Protein AF-A0A9N9XHF9-F1 (afdb_monomer_lite)

Structure (mmCIF, N/CA/C/O backbone):
data_AF-A0A9N9XHF9-F1
#
_entry.id   AF-A0A9N9XHF9-F1
#
loop_
_atom_site.group_PDB
_atom_site.id
_atom_site.type_symbol
_atom_site.label_atom_id
_atom_site.label_alt_id
_atom_site.label_comp_id
_atom_site.label_asym_id
_atom_site.label_entity_id
_atom_site.label_seq_id
_atom_site.pdbx_PDB_ins_code
_atom_site.Cartn_x
_atom_site.Cartn_y
_atom_site.Cartn_z
_atom_site.occupancy
_atom_site.B_iso_or_equiv
_atom_site.auth_seq_id
_atom_site.auth_comp_id
_atom_site.auth_asym_id
_atom_site.auth_atom_id
_atom_site.pdbx_PDB_model_num
ATOM 1 N N . MET A 1 1 ? 78.404 0.117 -109.492 1.00 43.78 1 MET A N 1
ATOM 2 C CA . MET A 1 1 ? 78.629 0.233 -108.038 1.00 43.78 1 MET A CA 1
ATOM 3 C C . MET A 1 1 ? 77.411 0.936 -107.461 1.00 43.78 1 MET A C 1
ATOM 5 O O . MET A 1 1 ? 77.217 2.107 -107.734 1.00 43.78 1 MET A O 1
ATOM 9 N N . GLU A 1 2 ? 76.392 0.154 -107.115 1.00 48.09 2 GLU A N 1
ATOM 10 C CA . GLU A 1 2 ? 76.002 -0.177 -105.726 1.00 48.09 2 GLU A CA 1
ATOM 11 C C . GLU A 1 2 ? 74.919 0.773 -105.173 1.00 48.09 2 GLU A C 1
ATOM 13 O O . GLU A 1 2 ? 75.125 1.473 -104.193 1.00 48.09 2 GLU A O 1
ATOM 18 N N . PHE A 1 3 ? 73.738 0.773 -105.804 1.00 45.59 3 PHE A N 1
ATOM 19 C CA . PHE A 1 3 ? 72.497 1.241 -105.161 1.00 45.59 3 PHE A CA 1
ATOM 20 C C . PHE A 1 3 ? 71.687 0.054 -104.596 1.00 45.59 3 PHE A C 1
ATOM 22 O O . PHE A 1 3 ? 71.111 0.166 -103.519 1.00 45.59 3 PHE A O 1
ATOM 29 N N . ASP A 1 4 ? 71.778 -1.128 -105.222 1.00 48.16 4 ASP A N 1
ATOM 30 C CA . ASP A 1 4 ? 71.166 -2.379 -104.727 1.00 48.16 4 ASP A CA 1
ATOM 31 C C . ASP A 1 4 ? 71.851 -2.963 -103.473 1.00 48.16 4 ASP A C 1
ATOM 33 O O . ASP A 1 4 ? 71.257 -3.751 -102.742 1.00 48.16 4 ASP A O 1
ATOM 37 N N . SER A 1 5 ? 73.087 -2.548 -103.170 1.00 50.94 5 SER A N 1
ATOM 38 C CA . SER A 1 5 ? 73.822 -2.974 -101.961 1.00 50.94 5 SER A CA 1
ATOM 39 C C . SER A 1 5 ? 73.367 -2.228 -100.691 1.00 50.94 5 SER A C 1
ATOM 41 O O . SER A 1 5 ? 73.620 -2.675 -99.572 1.00 50.94 5 SER A O 1
ATOM 43 N N . LEU A 1 6 ? 72.669 -1.092 -100.845 1.00 50.62 6 LEU A N 1
ATOM 44 C CA . LEU A 1 6 ? 72.161 -0.286 -99.727 1.00 50.62 6 LEU A CA 1
ATOM 45 C C . LEU A 1 6 ? 70.747 -0.690 -99.287 1.00 50.62 6 LEU A C 1
ATOM 47 O O . LEU A 1 6 ? 70.440 -0.559 -98.105 1.00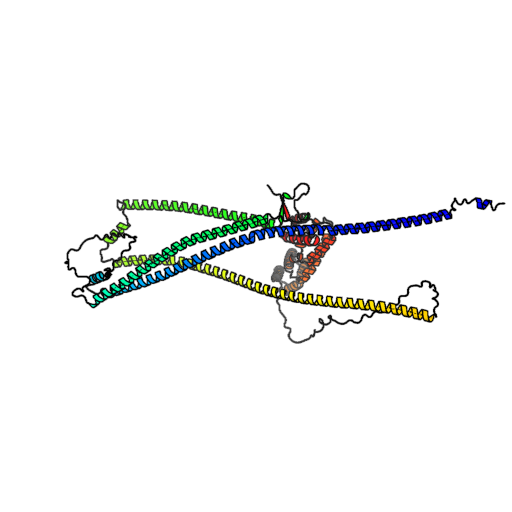 50.62 6 LEU A O 1
ATOM 51 N N . LEU A 1 7 ? 69.915 -1.233 -100.187 1.00 48.94 7 LEU A N 1
ATOM 52 C CA . LEU A 1 7 ? 68.581 -1.736 -99.829 1.00 48.94 7 LEU A CA 1
ATOM 53 C C . LEU A 1 7 ? 68.607 -3.123 -99.164 1.00 48.94 7 LEU A C 1
ATOM 55 O O . LEU A 1 7 ? 67.733 -3.417 -98.362 1.00 48.94 7 LEU A O 1
ATOM 59 N N . ASN A 1 8 ? 69.636 -3.942 -99.406 1.00 47.81 8 ASN A N 1
ATOM 60 C CA . ASN A 1 8 ? 69.769 -5.280 -98.806 1.00 47.81 8 ASN A CA 1
ATOM 61 C C . ASN A 1 8 ? 70.355 -5.297 -97.375 1.00 47.81 8 ASN A C 1
ATOM 63 O O . ASN A 1 8 ? 70.595 -6.374 -96.830 1.00 47.81 8 ASN A O 1
ATOM 67 N N . LYS A 1 9 ? 70.626 -4.135 -96.759 1.00 49.34 9 LYS A N 1
ATOM 68 C CA . LYS A 1 9 ? 71.178 -4.046 -95.388 1.00 49.34 9 LYS A CA 1
ATOM 69 C C . LYS A 1 9 ? 70.141 -3.840 -94.288 1.00 49.34 9 LYS A C 1
ATOM 71 O O . LYS A 1 9 ? 70.486 -3.996 -93.120 1.00 49.34 9 LYS A O 1
ATOM 76 N N . TYR A 1 10 ? 68.902 -3.528 -94.641 1.00 52.59 10 TYR A N 1
ATOM 77 C CA . TYR A 1 10 ? 67.810 -3.429 -93.683 1.00 52.59 10 TYR A CA 1
ATOM 78 C C . TYR A 1 10 ? 66.851 -4.575 -93.971 1.00 52.59 10 TYR A C 1
ATOM 80 O O . TYR A 1 10 ? 66.003 -4.487 -94.850 1.00 52.59 10 TYR A O 1
ATOM 88 N N . SER A 1 11 ? 67.057 -5.694 -93.274 1.00 50.72 11 SER A N 1
ATOM 89 C CA . SER A 1 11 ? 66.000 -6.692 -93.135 1.00 50.72 11 SER A CA 1
ATOM 90 C C . SER A 1 11 ? 64.806 -5.990 -92.488 1.00 50.72 11 SER A C 1
ATOM 92 O O . SER A 1 11 ? 64.994 -5.348 -91.455 1.00 50.72 11 SER A O 1
ATOM 94 N N . ASP A 1 12 ? 63.602 -6.138 -93.043 1.00 55.03 12 ASP A N 1
ATOM 95 C CA . ASP A 1 12 ? 62.345 -5.678 -92.422 1.00 55.03 12 ASP A CA 1
ATOM 96 C C . ASP A 1 12 ? 62.124 -6.277 -91.009 1.00 55.03 12 ASP A C 1
ATOM 98 O O . ASP A 1 12 ? 61.208 -5.882 -90.291 1.00 55.03 12 ASP A O 1
ATOM 102 N N . GLU A 1 13 ? 62.969 -7.225 -90.587 1.00 58.16 13 GLU A N 1
ATOM 103 C CA . GLU A 1 13 ? 62.978 -7.830 -89.253 1.00 58.16 13 GLU A CA 1
ATOM 104 C C . GLU A 1 13 ? 63.908 -7.134 -88.241 1.00 58.16 13 GLU A C 1
ATOM 106 O O . GLU A 1 13 ? 63.852 -7.458 -87.054 1.00 58.16 13 GLU A O 1
ATOM 111 N N . VAL A 1 14 ? 64.780 -6.209 -88.667 1.00 63.62 14 VAL A N 1
ATOM 112 C CA . VAL A 1 14 ? 65.739 -5.540 -87.771 1.00 63.62 14 VAL A CA 1
ATOM 113 C C . VAL A 1 14 ? 65.428 -4.057 -87.672 1.00 63.62 14 VAL A C 1
ATOM 115 O O . VAL A 1 14 ? 65.776 -3.247 -88.529 1.00 63.62 14 VAL A O 1
ATOM 118 N N . ASP A 1 15 ? 64.798 -3.727 -86.554 1.00 65.19 15 ASP A N 1
ATOM 119 C CA . ASP A 1 15 ? 64.402 -2.383 -86.168 1.00 65.19 15 ASP A CA 1
ATOM 120 C C . ASP A 1 15 ? 65.548 -1.383 -86.276 1.00 65.19 15 ASP A C 1
ATOM 122 O O . ASP A 1 15 ? 66.627 -1.574 -85.702 1.00 65.19 15 ASP A O 1
ATOM 126 N N . THR A 1 16 ? 65.289 -0.248 -86.921 1.00 77.56 16 THR A N 1
ATOM 127 C CA . THR A 1 16 ? 66.207 0.884 -86.800 1.00 77.56 16 THR A CA 1
ATOM 128 C C . THR A 1 16 ? 66.248 1.365 -85.336 1.00 77.56 16 THR A C 1
ATOM 130 O O . THR A 1 16 ? 65.247 1.257 -84.615 1.00 77.56 16 THR A O 1
ATOM 133 N N . PRO A 1 17 ? 67.369 1.940 -84.853 1.00 77.31 17 PRO A N 1
ATOM 134 C CA . PRO A 1 17 ? 67.481 2.421 -83.470 1.00 77.31 17 PRO A CA 1
ATOM 135 C C . PRO A 1 17 ? 66.333 3.359 -83.053 1.00 77.31 17 PRO A C 1
ATOM 137 O O . PRO A 1 17 ? 65.835 3.285 -81.931 1.00 77.31 17 PRO A O 1
ATOM 140 N N . MET A 1 18 ? 65.852 4.179 -83.994 1.00 76.62 18 MET A N 1
ATOM 141 C CA . MET A 1 18 ? 64.718 5.089 -83.813 1.00 76.62 18 MET A CA 1
ATOM 142 C C . MET A 1 18 ? 63.374 4.353 -83.680 1.00 76.62 18 MET A C 1
ATOM 144 O O . MET A 1 18 ? 62.538 4.726 -82.858 1.00 76.62 18 MET A O 1
ATOM 148 N N . GLU A 1 19 ? 63.141 3.291 -84.453 1.00 81.00 19 GLU A N 1
ATOM 149 C CA . GLU A 1 19 ? 61.917 2.480 -84.366 1.00 81.00 19 GLU A CA 1
ATOM 150 C C . GLU A 1 19 ? 61.872 1.615 -83.103 1.00 81.00 19 GLU A C 1
ATOM 152 O O . GLU A 1 19 ? 60.787 1.361 -82.568 1.00 81.00 19 GLU A O 1
ATOM 157 N N . SER A 1 20 ? 63.033 1.180 -82.608 1.00 79.56 20 SER A N 1
ATOM 158 C CA . SER A 1 20 ? 63.163 0.525 -81.304 1.00 79.56 20 SER A CA 1
ATOM 159 C C . SER A 1 20 ? 62.827 1.499 -80.168 1.00 79.56 20 SER A C 1
ATOM 161 O O . SER A 1 20 ? 61.985 1.196 -79.319 1.00 79.56 20 SER A O 1
ATOM 163 N N . GLU A 1 21 ? 63.355 2.730 -80.212 1.00 82.38 21 GLU A N 1
ATOM 164 C CA . GLU A 1 21 ? 63.028 3.776 -79.234 1.00 82.38 21 GLU A CA 1
ATOM 165 C C . GLU A 1 21 ? 61.538 4.167 -79.277 1.00 82.38 21 GLU A C 1
ATOM 167 O O . GLU A 1 21 ? 60.888 4.321 -78.238 1.00 82.38 21 GLU A O 1
ATOM 172 N N . LEU A 1 22 ? 60.948 4.280 -80.473 1.00 83.69 22 LEU A N 1
ATOM 173 C CA . LEU A 1 22 ? 59.529 4.600 -80.641 1.00 83.69 22 LEU A CA 1
ATOM 174 C C . LEU A 1 22 ? 58.624 3.482 -80.097 1.00 83.69 22 LEU A C 1
ATOM 176 O O . LEU A 1 22 ? 57.597 3.765 -79.470 1.00 83.69 22 LEU A O 1
ATOM 180 N N . ARG A 1 23 ? 58.996 2.212 -80.305 1.00 84.69 23 ARG A N 1
ATOM 181 C CA . ARG A 1 23 ? 58.296 1.063 -79.713 1.00 84.69 23 ARG A CA 1
ATOM 182 C C . ARG A 1 23 ? 58.431 1.028 -78.205 1.00 84.69 23 ARG A C 1
ATOM 184 O O . ARG A 1 23 ? 57.412 0.848 -77.543 1.00 84.69 23 ARG A O 1
ATOM 191 N N . ALA A 1 24 ? 59.625 1.265 -77.671 1.00 85.50 24 ALA A N 1
ATOM 192 C CA . ALA A 1 24 ? 59.840 1.366 -76.234 1.00 85.50 24 ALA A CA 1
ATOM 193 C C . ALA A 1 24 ? 58.948 2.463 -75.632 1.00 85.50 24 ALA A C 1
ATOM 195 O O . ALA A 1 24 ? 58.196 2.194 -74.702 1.00 85.50 24 ALA A O 1
ATOM 196 N N . LYS A 1 25 ? 58.896 3.661 -76.235 1.00 85.81 25 LYS A N 1
ATOM 197 C CA . LYS A 1 25 ? 57.997 4.750 -75.799 1.00 85.81 25 LYS A CA 1
ATOM 198 C C . LYS A 1 25 ? 56.514 4.368 -75.866 1.00 85.81 25 LYS A C 1
ATOM 200 O O . LYS A 1 25 ? 55.758 4.684 -74.945 1.00 85.81 25 LYS A O 1
ATOM 205 N N . ARG A 1 26 ? 56.072 3.685 -76.930 1.00 89.12 26 ARG A N 1
ATOM 206 C CA . ARG A 1 26 ? 54.687 3.187 -77.050 1.00 89.12 26 ARG A CA 1
ATOM 207 C C . ARG A 1 26 ? 54.373 2.144 -75.979 1.00 89.12 26 ARG A C 1
ATOM 209 O O . ARG A 1 26 ? 53.306 2.229 -75.373 1.00 89.12 26 ARG A O 1
ATOM 216 N N . LEU A 1 27 ? 55.288 1.210 -75.730 1.00 91.75 27 LEU A N 1
ATOM 217 C CA . LEU A 1 27 ? 55.151 0.181 -74.704 1.00 91.75 27 LEU A CA 1
ATOM 218 C C . LEU A 1 27 ? 55.076 0.812 -73.313 1.00 91.75 27 LEU A C 1
ATOM 220 O O . LEU A 1 27 ? 54.117 0.552 -72.597 1.00 91.75 27 LEU A O 1
ATOM 224 N N . THR A 1 28 ? 55.993 1.720 -72.970 1.00 89.38 28 THR A N 1
ATOM 225 C CA . THR A 1 28 ? 55.978 2.446 -71.691 1.00 89.38 28 THR A CA 1
ATOM 226 C C . THR A 1 28 ? 54.674 3.214 -71.498 1.00 89.38 28 THR A C 1
ATOM 228 O O . THR A 1 28 ? 54.083 3.163 -70.424 1.00 89.38 28 THR A O 1
ATOM 231 N N . ARG A 1 29 ? 54.156 3.870 -72.546 1.00 91.44 29 ARG A N 1
ATOM 232 C CA . ARG A 1 29 ? 52.864 4.567 -72.482 1.00 91.44 29 ARG A CA 1
ATOM 233 C C . ARG A 1 29 ? 51.694 3.601 -72.266 1.00 91.44 29 ARG A C 1
ATOM 235 O O . ARG A 1 29 ? 50.789 3.912 -71.498 1.00 91.44 29 ARG A O 1
ATOM 242 N N . LYS A 1 30 ? 51.690 2.441 -72.931 1.00 92.38 30 LYS A N 1
ATOM 243 C CA . LYS A 1 30 ? 50.651 1.413 -72.753 1.00 92.38 30 LYS A CA 1
ATOM 244 C C . LYS A 1 30 ? 50.714 0.766 -71.370 1.00 92.38 30 LYS A C 1
ATOM 246 O O . LYS A 1 30 ? 49.663 0.617 -70.759 1.00 92.38 30 LYS A O 1
ATOM 251 N N . LEU A 1 31 ? 51.910 0.474 -70.861 1.00 93.19 31 LEU A N 1
ATOM 252 C CA . LEU A 1 31 ? 52.122 -0.012 -69.497 1.00 93.19 31 LEU A CA 1
ATOM 253 C C . LEU A 1 31 ? 51.682 1.029 -68.466 1.00 93.19 31 LEU A C 1
ATOM 255 O O . LEU A 1 31 ? 50.983 0.680 -67.528 1.00 93.19 31 LEU A O 1
ATOM 259 N N . PHE A 1 32 ? 51.992 2.312 -68.673 1.00 93.56 32 PHE A N 1
ATOM 260 C CA . PHE A 1 32 ? 51.496 3.387 -67.813 1.00 93.56 32 PHE A CA 1
ATOM 261 C C . PHE A 1 32 ? 49.963 3.438 -67.798 1.00 93.56 32 PHE A C 1
ATOM 263 O O . PHE A 1 32 ? 49.367 3.430 -66.729 1.00 93.56 32 PHE A O 1
ATOM 270 N N . PHE A 1 33 ? 49.305 3.413 -68.964 1.00 92.94 33 PHE A N 1
ATOM 271 C CA . PHE A 1 33 ? 47.839 3.375 -69.021 1.00 92.94 33 PHE A CA 1
ATOM 272 C C . PHE A 1 33 ? 47.251 2.124 -68.365 1.00 92.94 33 PHE A C 1
ATOM 274 O O . PHE A 1 33 ? 46.225 2.222 -67.695 1.00 92.94 33 PHE A O 1
ATOM 281 N N . GLN A 1 34 ? 47.890 0.965 -68.536 1.00 93.94 34 GLN A N 1
ATOM 282 C CA . GLN A 1 34 ? 47.487 -0.271 -67.873 1.00 93.94 34 GLN A CA 1
ATOM 283 C C . GLN A 1 34 ? 47.605 -0.131 -66.352 1.00 93.94 34 GLN A C 1
ATOM 285 O O . GLN A 1 34 ? 46.630 -0.390 -65.655 1.00 93.94 34 GLN A O 1
ATOM 290 N N . SER A 1 35 ? 48.740 0.349 -65.844 1.00 94.25 35 SER A N 1
ATOM 291 C CA . SER A 1 35 ? 48.960 0.584 -64.414 1.00 94.25 35 SER A CA 1
ATOM 292 C C . SER A 1 35 ? 47.970 1.594 -63.836 1.00 94.25 35 SER A C 1
ATOM 294 O O . SER A 1 35 ? 47.401 1.337 -62.783 1.00 94.25 35 SER A O 1
ATOM 296 N N . THR A 1 36 ? 47.688 2.697 -64.536 1.00 94.69 36 THR A N 1
ATOM 297 C CA . THR A 1 36 ? 46.682 3.685 -64.110 1.00 94.69 36 THR A CA 1
ATOM 298 C C . THR A 1 36 ? 45.273 3.098 -64.117 1.00 94.69 36 THR A C 1
ATOM 300 O O . THR A 1 36 ? 44.492 3.362 -63.209 1.00 94.69 36 THR A O 1
ATOM 303 N N . THR A 1 37 ? 44.940 2.261 -65.103 1.00 94.19 37 THR A N 1
ATOM 304 C CA . THR A 1 37 ? 43.637 1.580 -65.152 1.00 94.19 37 THR A CA 1
ATOM 305 C C . THR A 1 37 ? 43.498 0.594 -63.994 1.00 94.19 37 THR A C 1
ATOM 307 O O . THR A 1 37 ? 42.480 0.610 -63.313 1.00 94.19 37 THR A O 1
ATOM 310 N N . ILE A 1 38 ? 44.532 -0.205 -63.715 1.00 95.06 38 ILE A N 1
ATOM 311 C CA . ILE A 1 38 ? 44.559 -1.133 -62.575 1.00 95.06 38 ILE A CA 1
ATOM 312 C C . ILE A 1 38 ? 44.470 -0.364 -61.251 1.00 95.06 38 ILE A C 1
ATOM 314 O O . ILE A 1 38 ? 43.712 -0.760 -60.372 1.00 95.06 38 ILE A O 1
ATOM 318 N N . ALA A 1 39 ? 45.180 0.758 -61.112 1.00 94.88 39 ALA A N 1
ATOM 319 C CA . ALA A 1 39 ? 45.110 1.604 -59.922 1.00 94.88 39 ALA A CA 1
ATOM 320 C C . ALA A 1 39 ? 43.704 2.185 -59.714 1.00 94.88 39 ALA A C 1
ATOM 322 O O . ALA A 1 39 ? 43.189 2.150 -58.600 1.00 94.88 39 ALA A O 1
ATOM 323 N N . ASN A 1 40 ? 43.053 2.649 -60.785 1.00 95.56 40 ASN A N 1
ATOM 324 C CA . ASN A 1 40 ? 41.670 3.121 -60.727 1.00 95.56 40 ASN A CA 1
ATOM 325 C C . ASN A 1 40 ? 40.705 1.987 -60.352 1.00 95.56 40 ASN A C 1
ATOM 327 O O . ASN A 1 40 ? 39.848 2.187 -59.499 1.00 95.56 40 ASN A O 1
ATOM 331 N N . MET A 1 41 ? 40.866 0.791 -60.930 1.00 94.88 41 MET A N 1
ATOM 332 C CA . MET A 1 41 ? 40.057 -0.380 -60.571 1.00 94.88 41 MET A CA 1
ATOM 333 C C . MET A 1 41 ? 40.235 -0.750 -59.093 1.00 94.88 41 MET A C 1
ATOM 335 O O . MET A 1 41 ? 39.246 -0.906 -58.382 1.00 94.88 41 MET A O 1
ATOM 339 N N . ASN A 1 42 ? 41.474 -0.815 -58.602 1.00 95.75 42 ASN A N 1
ATOM 340 C CA . ASN A 1 42 ? 41.754 -1.103 -57.195 1.00 95.75 42 ASN A CA 1
ATOM 341 C C . ASN A 1 42 ? 41.164 -0.035 -56.272 1.00 95.75 42 ASN A C 1
ATOM 343 O O . ASN A 1 42 ? 40.548 -0.383 -55.273 1.00 95.75 42 ASN A O 1
ATOM 347 N N . ARG A 1 43 ? 41.263 1.249 -56.637 1.00 95.25 43 ARG A N 1
ATOM 348 C CA . ARG A 1 43 ? 40.629 2.337 -55.887 1.00 95.25 43 ARG A CA 1
ATOM 349 C C . ARG A 1 43 ? 39.110 2.168 -55.817 1.00 95.25 43 ARG A C 1
ATOM 351 O O . ARG A 1 43 ? 38.552 2.294 -54.738 1.00 95.25 43 ARG A O 1
ATOM 358 N N . THR A 1 44 ? 38.446 1.835 -56.926 1.00 95.12 44 THR A N 1
ATOM 359 C CA . THR A 1 44 ? 36.989 1.602 -56.911 1.00 95.12 44 THR A CA 1
ATOM 360 C C . THR A 1 44 ? 36.590 0.377 -56.084 1.00 95.12 44 THR A C 1
ATOM 362 O O . THR A 1 44 ? 35.536 0.384 -55.455 1.00 95.12 44 THR A O 1
ATOM 365 N N . ILE A 1 45 ? 37.428 -0.666 -56.054 1.00 96.19 45 ILE A N 1
ATOM 366 C CA . ILE A 1 45 ? 37.217 -1.842 -55.199 1.00 96.19 45 ILE A CA 1
ATOM 367 C C . ILE A 1 45 ? 37.378 -1.457 -53.725 1.00 96.19 45 ILE A C 1
ATOM 369 O O . ILE A 1 45 ? 36.562 -1.867 -52.906 1.00 96.19 45 ILE A O 1
ATOM 373 N N . GLU A 1 46 ? 38.385 -0.648 -53.393 1.00 96.25 46 GLU A N 1
ATOM 374 C CA . GLU A 1 46 ? 38.616 -0.157 -52.033 1.00 96.25 46 GLU A CA 1
ATOM 375 C C . GLU A 1 46 ? 37.457 0.728 -51.556 1.00 96.25 46 GLU A C 1
ATOM 377 O O . GLU A 1 46 ? 36.910 0.496 -50.482 1.00 96.25 46 GLU A O 1
ATOM 382 N N . GLU A 1 47 ? 37.011 1.672 -52.392 1.00 95.81 47 GLU A N 1
ATOM 383 C CA . GLU A 1 47 ? 35.843 2.520 -52.123 1.00 95.81 47 GLU A CA 1
ATOM 384 C C . GLU A 1 47 ? 34.579 1.663 -51.907 1.00 95.81 47 GLU A C 1
ATOM 386 O O . GLU A 1 47 ? 33.825 1.886 -50.961 1.00 95.81 47 GLU A O 1
ATOM 391 N N . PHE A 1 48 ? 34.362 0.627 -52.724 1.00 96.25 48 PHE A N 1
ATOM 392 C CA . PHE A 1 48 ? 33.238 -0.297 -52.548 1.00 96.25 48 PHE A CA 1
ATOM 393 C C . PHE A 1 48 ? 33.336 -1.117 -51.252 1.00 96.25 48 PHE A C 1
ATOM 395 O O . PHE A 1 48 ? 32.347 -1.253 -50.528 1.00 96.25 48 PHE A O 1
ATOM 402 N N . ASN A 1 49 ? 34.519 -1.646 -50.932 1.00 96.38 49 ASN A N 1
ATOM 403 C CA . ASN A 1 49 ? 34.759 -2.374 -49.687 1.00 96.38 49 ASN A CA 1
ATOM 404 C C . ASN A 1 49 ? 34.539 -1.470 -48.468 1.00 96.38 49 ASN A C 1
ATOM 406 O O . ASN A 1 49 ? 33.913 -1.902 -47.501 1.00 96.38 49 ASN A O 1
ATOM 410 N N . GLN A 1 50 ? 34.975 -0.210 -48.534 1.00 95.62 50 GLN A N 1
ATOM 411 C CA . GLN A 1 50 ? 34.742 0.777 -47.486 1.00 95.62 50 GLN A CA 1
ATOM 412 C C . GLN A 1 50 ? 33.243 1.022 -47.273 1.00 95.62 50 GLN A C 1
ATOM 414 O O . GLN A 1 50 ? 32.780 0.965 -46.136 1.00 95.62 50 GLN A O 1
ATOM 419 N N . VAL A 1 51 ? 32.463 1.192 -48.347 1.00 95.88 51 VAL A N 1
ATOM 420 C CA . VAL A 1 51 ? 30.998 1.340 -48.257 1.00 95.88 51 VAL A CA 1
ATOM 421 C C . VAL A 1 51 ? 30.344 0.103 -47.629 1.00 95.88 51 VAL A C 1
ATOM 423 O O . VAL A 1 51 ? 29.418 0.229 -46.825 1.00 95.88 51 VAL A O 1
ATOM 426 N N . ILE A 1 52 ? 30.824 -1.106 -47.944 1.00 95.88 52 ILE A N 1
ATOM 427 C CA . ILE A 1 52 ? 30.346 -2.334 -47.293 1.00 95.88 52 ILE A CA 1
ATOM 428 C C . ILE A 1 52 ? 30.674 -2.330 -45.796 1.00 95.88 52 ILE A C 1
ATOM 430 O O . ILE A 1 52 ? 29.808 -2.677 -44.990 1.00 95.88 52 ILE A O 1
ATOM 434 N N . GLU A 1 53 ? 31.893 -1.960 -45.408 1.00 94.06 53 GLU A N 1
ATOM 435 C CA . GLU A 1 53 ? 32.302 -1.915 -44.001 1.00 94.06 53 GLU A CA 1
ATOM 436 C C . GLU A 1 53 ? 31.539 -0.844 -43.212 1.00 94.06 53 GLU A C 1
ATOM 438 O O . GLU A 1 53 ? 31.075 -1.108 -42.102 1.00 94.06 53 GLU A O 1
ATOM 443 N N . GLU A 1 54 ? 31.306 0.329 -43.797 1.00 94.00 54 GLU A N 1
ATOM 444 C CA . GLU A 1 54 ? 30.440 1.366 -43.229 1.00 94.00 54 GLU A CA 1
ATOM 445 C C . GLU A 1 54 ? 28.999 0.862 -43.069 1.00 94.00 54 GLU A C 1
ATOM 447 O O . GLU A 1 54 ? 28.399 1.012 -42.002 1.00 94.00 54 GLU A O 1
ATOM 452 N N . GLY A 1 55 ? 28.465 0.164 -44.076 1.00 93.44 55 GLY A N 1
ATOM 453 C CA . GLY A 1 55 ? 27.148 -0.468 -44.006 1.00 93.44 55 GLY A CA 1
ATOM 454 C C . GLY A 1 55 ? 27.050 -1.540 -42.914 1.00 93.44 55 GLY A C 1
ATOM 455 O O . GLY A 1 55 ? 26.052 -1.606 -42.191 1.00 93.44 55 GLY A O 1
ATOM 456 N N . LYS A 1 56 ? 28.092 -2.363 -42.733 1.00 91.31 56 LYS A N 1
ATOM 457 C CA . LYS A 1 56 ? 28.165 -3.349 -41.640 1.00 91.31 56 LYS A CA 1
ATOM 458 C C . LYS A 1 56 ? 28.212 -2.669 -40.274 1.00 91.31 56 LYS A C 1
ATOM 460 O O . LYS A 1 56 ? 27.460 -3.072 -39.385 1.00 91.31 56 LYS A O 1
ATOM 465 N N . LYS A 1 57 ? 29.034 -1.624 -40.116 1.00 89.88 57 LYS A N 1
ATOM 466 C CA . LYS A 1 57 ? 29.120 -0.823 -38.883 1.00 89.88 57 LYS A CA 1
ATOM 467 C C . LYS A 1 57 ? 27.776 -0.183 -38.539 1.00 89.88 57 LYS A C 1
ATOM 469 O O . LYS A 1 57 ? 27.351 -0.266 -37.392 1.00 89.88 57 LYS A O 1
ATOM 474 N N . ALA A 1 58 ? 27.068 0.365 -39.526 1.00 88.69 58 ALA A N 1
ATOM 475 C CA . ALA A 1 58 ? 25.736 0.939 -39.335 1.00 88.69 58 ALA A CA 1
ATOM 476 C C . ALA A 1 58 ? 24.669 -0.119 -38.991 1.00 88.69 58 ALA A C 1
ATOM 478 O O . ALA A 1 58 ? 23.757 0.146 -38.207 1.00 88.69 58 ALA A O 1
ATOM 479 N N . ARG A 1 59 ? 24.779 -1.340 -39.535 1.00 91.81 59 ARG A N 1
ATOM 480 C CA . ARG A 1 59 ? 23.854 -2.449 -39.243 1.00 91.81 59 ARG A CA 1
ATOM 481 C C . ARG A 1 59 ? 24.042 -3.033 -37.839 1.00 91.81 59 ARG A C 1
ATOM 483 O O . ARG A 1 59 ? 23.057 -3.472 -37.238 1.00 91.81 59 ARG A O 1
ATOM 490 N N . LEU A 1 60 ? 25.274 -3.060 -37.330 1.00 85.56 60 LEU A N 1
ATOM 491 C CA . LEU A 1 60 ? 25.630 -3.698 -36.061 1.00 85.56 60 LEU A CA 1
ATOM 492 C C . LEU A 1 60 ? 24.807 -3.217 -34.849 1.00 85.56 60 LEU A C 1
ATOM 494 O O . LEU A 1 60 ? 24.359 -4.084 -34.110 1.00 85.56 60 LEU A O 1
ATOM 498 N N . PRO A 1 61 ? 24.538 -1.916 -34.623 1.00 83.62 61 PRO A N 1
ATOM 499 C CA . PRO A 1 61 ? 23.694 -1.482 -33.505 1.00 83.62 61 PRO A CA 1
ATOM 500 C C . PRO A 1 61 ? 22.193 -1.691 -33.762 1.00 83.62 61 PRO A C 1
ATOM 502 O O . PRO A 1 61 ? 21.420 -1.899 -32.826 1.00 83.62 61 PRO A O 1
ATOM 505 N N . VAL A 1 62 ? 21.756 -1.645 -35.024 1.00 89.31 62 VAL A N 1
ATOM 506 C CA . VAL A 1 62 ? 20.330 -1.704 -35.383 1.00 89.31 62 VAL A CA 1
ATOM 507 C C . VAL A 1 62 ? 19.776 -3.120 -35.240 1.00 89.31 62 VAL A C 1
ATOM 509 O O . VAL A 1 62 ? 18.672 -3.302 -34.732 1.00 89.31 62 VAL A O 1
ATOM 512 N N . HIS A 1 63 ? 20.533 -4.135 -35.655 1.00 87.44 63 HIS A N 1
ATOM 513 C CA . HIS A 1 63 ? 20.046 -5.515 -35.693 1.00 87.44 63 HIS A CA 1
ATOM 514 C C . HIS A 1 63 ? 19.794 -6.136 -34.298 1.00 87.44 63 HIS A C 1
ATOM 516 O O . HIS A 1 63 ? 18.698 -6.653 -34.081 1.00 87.44 63 HIS A O 1
ATOM 522 N N . PRO A 1 64 ? 20.718 -6.062 -33.316 1.00 85.38 64 PRO A N 1
ATOM 523 C CA . PRO A 1 64 ? 20.468 -6.521 -31.949 1.00 85.38 64 PRO A CA 1
ATOM 524 C C . PRO A 1 64 ? 19.333 -5.749 -31.282 1.00 85.38 64 PRO A C 1
ATOM 526 O O . PRO A 1 64 ? 18.534 -6.342 -30.566 1.00 85.38 64 PRO A O 1
ATOM 529 N N . ARG A 1 65 ? 19.221 -4.441 -31.558 1.00 85.44 65 ARG A N 1
ATOM 530 C CA . ARG A 1 65 ? 18.134 -3.610 -31.033 1.00 85.44 65 ARG A CA 1
ATOM 531 C C . ARG A 1 65 ? 16.776 -4.024 -31.596 1.00 85.44 65 ARG A C 1
ATOM 533 O O . ARG A 1 65 ? 15.819 -4.090 -30.835 1.00 85.44 65 ARG A O 1
ATOM 540 N N . GLY A 1 66 ? 16.698 -4.341 -32.890 1.00 89.31 66 GLY A N 1
ATOM 541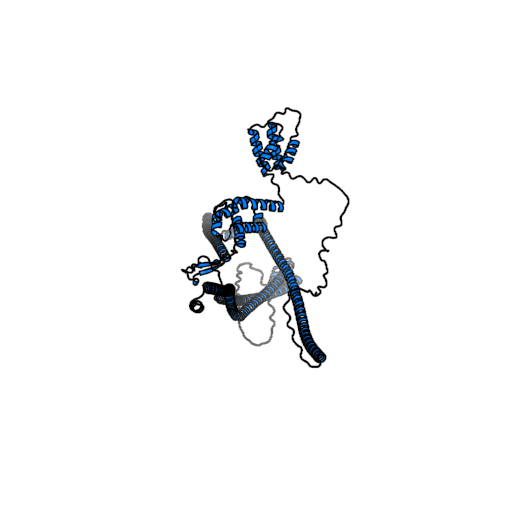 C CA . GLY A 1 66 ? 15.491 -4.897 -33.509 1.00 89.31 66 GLY A CA 1
ATOM 542 C C . GLY A 1 66 ? 15.080 -6.218 -32.859 1.00 89.31 66 GLY A C 1
ATOM 543 O O . GLY A 1 66 ? 13.974 -6.325 -32.337 1.00 89.31 66 GLY A O 1
ATOM 544 N N . ASN A 1 67 ? 16.011 -7.171 -32.768 1.00 90.12 67 ASN A N 1
ATOM 545 C CA . ASN A 1 67 ? 15.755 -8.463 -32.125 1.00 90.12 67 ASN A CA 1
ATOM 546 C C . ASN A 1 67 ? 15.349 -8.317 -30.649 1.00 90.12 67 ASN A C 1
ATOM 548 O O . ASN A 1 67 ? 14.488 -9.047 -30.165 1.00 90.12 67 ASN A O 1
ATOM 552 N N . PHE A 1 68 ? 15.957 -7.376 -29.924 1.00 89.25 68 PHE A N 1
ATOM 553 C CA . PHE A 1 68 ? 15.594 -7.082 -28.541 1.00 89.25 68 PHE A CA 1
ATOM 554 C C . PHE A 1 68 ? 14.155 -6.576 -28.424 1.00 89.25 68 PHE A C 1
ATOM 556 O O . PHE A 1 68 ? 13.426 -7.037 -27.550 1.00 89.25 68 PHE A O 1
ATOM 563 N N . VAL A 1 69 ? 13.731 -5.667 -29.307 1.00 89.56 69 VAL A N 1
ATOM 564 C CA . VAL A 1 69 ? 12.347 -5.171 -29.338 1.00 89.56 69 VAL A CA 1
ATOM 565 C C . VAL A 1 69 ? 11.369 -6.315 -29.604 1.00 89.56 69 VAL A C 1
ATOM 567 O O . VAL A 1 69 ? 10.360 -6.410 -28.909 1.00 89.56 69 VAL A O 1
ATOM 570 N N . ASP A 1 70 ? 11.684 -7.219 -30.533 1.00 92.12 70 ASP A N 1
ATOM 571 C CA . ASP A 1 70 ? 10.836 -8.382 -30.818 1.00 92.12 70 ASP A CA 1
ATOM 572 C C . ASP A 1 70 ? 10.695 -9.302 -29.595 1.00 92.12 70 ASP A C 1
ATOM 574 O O . ASP A 1 70 ? 9.585 -9.694 -29.227 1.00 92.12 70 ASP A O 1
ATOM 578 N N . ILE A 1 71 ? 11.804 -9.605 -28.911 1.00 92.38 71 ILE A N 1
ATOM 579 C CA . ILE A 1 71 ? 11.793 -10.408 -27.678 1.00 92.38 71 ILE A CA 1
ATOM 580 C C . ILE A 1 71 ? 11.023 -9.686 -26.568 1.00 92.38 71 ILE A C 1
ATOM 582 O O . ILE A 1 71 ? 10.224 -10.309 -25.874 1.00 92.38 71 ILE A O 1
ATOM 586 N N . TYR A 1 72 ? 11.209 -8.376 -26.425 1.00 91.88 72 TYR A N 1
ATOM 587 C CA . TYR A 1 72 ? 10.506 -7.573 -25.431 1.00 91.88 72 TYR A CA 1
ATOM 588 C C . TYR A 1 72 ? 8.990 -7.580 -25.662 1.00 91.88 72 TYR A C 1
ATOM 590 O O . TYR A 1 72 ? 8.220 -7.775 -24.723 1.00 91.88 72 TYR A O 1
ATOM 598 N N . ILE A 1 73 ? 8.544 -7.465 -26.916 1.00 93.25 73 ILE A N 1
ATOM 599 C CA . ILE A 1 73 ? 7.127 -7.601 -27.279 1.00 93.25 73 ILE A CA 1
ATOM 600 C C . ILE A 1 73 ? 6.606 -8.999 -26.918 1.00 93.25 73 ILE A C 1
ATOM 602 O O . ILE A 1 73 ? 5.487 -9.128 -26.419 1.00 93.25 73 ILE A O 1
ATOM 606 N N . LEU A 1 74 ? 7.394 -10.058 -27.131 1.00 93.12 74 LEU A N 1
ATOM 607 C CA . LEU A 1 74 ? 7.015 -11.412 -26.718 1.00 93.12 74 LEU A CA 1
ATOM 608 C C . LEU A 1 74 ? 6.889 -11.537 -25.195 1.00 93.12 74 LEU A C 1
ATOM 610 O O . LEU A 1 74 ? 5.916 -12.130 -24.730 1.00 93.12 74 LEU A O 1
ATOM 614 N N . THR A 1 75 ? 7.812 -10.955 -24.427 1.00 93.12 75 THR A N 1
ATOM 615 C CA . THR A 1 75 ? 7.741 -10.892 -22.959 1.00 93.12 75 THR A CA 1
ATOM 616 C C . THR A 1 75 ? 6.466 -10.176 -22.509 1.00 93.12 75 THR A C 1
ATOM 618 O O . THR A 1 75 ? 5.681 -10.757 -21.763 1.00 93.12 75 THR A O 1
ATOM 621 N N . LEU A 1 76 ? 6.176 -8.985 -23.045 1.00 93.56 76 LEU A N 1
ATOM 622 C CA . LEU A 1 76 ? 4.945 -8.244 -22.739 1.00 93.56 76 LEU A CA 1
ATOM 623 C C . LEU A 1 76 ? 3.680 -9.037 -23.087 1.00 93.56 76 LEU A C 1
ATOM 625 O O . LEU A 1 76 ? 2.704 -9.019 -22.341 1.00 93.56 76 LEU A O 1
ATOM 629 N N . ASN A 1 77 ? 3.684 -9.767 -24.203 1.00 94.06 77 ASN A N 1
ATOM 630 C CA . ASN A 1 77 ? 2.564 -10.628 -24.576 1.00 94.06 77 ASN A CA 1
ATOM 631 C C . ASN A 1 77 ? 2.388 -11.808 -23.607 1.00 94.06 77 ASN A C 1
ATOM 633 O O . ASN A 1 77 ? 1.254 -12.190 -23.313 1.00 94.06 77 ASN A O 1
ATOM 637 N N . GLN A 1 78 ? 3.479 -12.388 -23.099 1.00 93.25 78 GLN A N 1
ATOM 638 C CA . GLN A 1 78 ? 3.417 -13.431 -22.070 1.00 93.25 78 GLN A CA 1
ATOM 639 C C . GLN A 1 78 ? 2.837 -12.882 -20.763 1.00 93.25 78 GLN A C 1
ATOM 641 O O . GLN A 1 78 ? 1.915 -13.486 -20.215 1.00 93.25 78 GLN A O 1
ATOM 646 N N . GLU A 1 79 ? 3.308 -11.719 -20.308 1.00 94.12 79 GLU A N 1
ATOM 647 C CA . GLU A 1 79 ? 2.772 -11.034 -19.126 1.00 94.12 79 GLU A CA 1
ATOM 648 C C . GLU A 1 79 ? 1.286 -10.711 -19.295 1.00 94.12 79 GLU A C 1
ATOM 650 O O . GLU A 1 79 ? 0.480 -11.025 -18.421 1.00 94.12 79 GLU A O 1
ATOM 655 N N . LEU A 1 80 ? 0.894 -10.161 -20.448 1.00 94.38 80 LEU A N 1
ATOM 656 C CA . LEU A 1 80 ? -0.498 -9.843 -20.759 1.00 94.38 80 LEU A CA 1
ATOM 657 C C . LEU A 1 80 ? -1.392 -11.087 -20.745 1.00 94.38 80 LEU A C 1
ATOM 659 O O . LEU A 1 80 ? -2.518 -11.029 -20.254 1.00 94.38 80 LEU A O 1
ATOM 663 N N . ASN A 1 81 ? -0.913 -12.215 -21.272 1.00 94.75 81 ASN A N 1
ATOM 664 C CA . ASN A 1 81 ? -1.665 -13.467 -21.244 1.00 94.75 81 ASN A CA 1
ATOM 66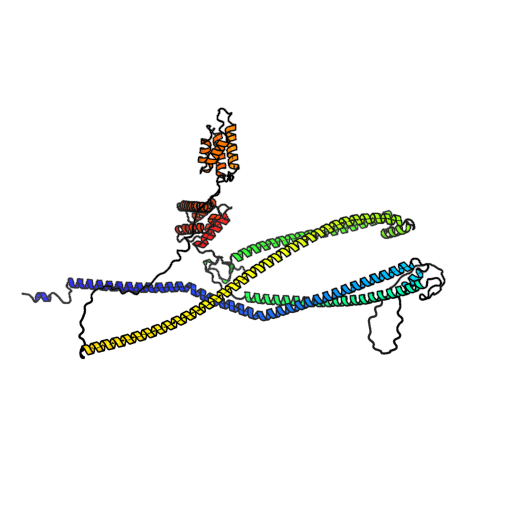5 C C . ASN A 1 81 ? -1.869 -13.975 -19.814 1.00 94.75 81 ASN A C 1
ATOM 667 O O . ASN A 1 81 ? -2.966 -14.426 -19.492 1.00 94.75 81 ASN A O 1
ATOM 671 N N . ILE A 1 82 ? -0.850 -13.869 -18.956 1.00 94.12 82 ILE A N 1
ATOM 672 C CA . ILE A 1 82 ? -0.983 -14.193 -17.530 1.00 94.12 82 ILE A CA 1
ATOM 673 C C . ILE A 1 82 ? -1.991 -13.239 -16.883 1.00 94.12 82 ILE A C 1
ATOM 675 O O . ILE A 1 82 ? -2.918 -13.693 -16.227 1.00 94.12 82 ILE A O 1
ATOM 679 N N . LEU A 1 83 ? -1.882 -11.930 -17.115 1.00 94.38 83 LEU A N 1
ATOM 680 C CA . LEU A 1 83 ? -2.808 -10.946 -16.550 1.00 94.38 83 LEU A CA 1
ATOM 681 C C . LEU A 1 83 ? -4.265 -11.242 -16.928 1.00 94.38 83 LEU A C 1
ATOM 683 O O . LEU A 1 83 ? -5.111 -11.308 -16.039 1.00 94.38 83 LEU A O 1
ATOM 687 N N . LYS A 1 84 ? -4.536 -11.522 -18.208 1.00 94.88 84 LYS A N 1
ATOM 688 C CA . LYS A 1 84 ? -5.879 -11.872 -18.697 1.00 94.88 84 LYS A CA 1
ATOM 689 C C . LYS A 1 84 ? -6.441 -13.145 -18.067 1.00 94.88 84 LYS A C 1
ATOM 691 O O . LYS A 1 84 ? -7.631 -13.209 -17.796 1.00 94.88 84 LYS A O 1
ATOM 696 N N . GLN A 1 85 ? -5.611 -14.162 -17.831 1.00 93.12 85 GLN A N 1
ATOM 697 C CA . GLN A 1 85 ? -6.064 -15.403 -17.187 1.00 93.12 85 GLN A CA 1
ATOM 698 C C . GLN A 1 85 ? -6.500 -15.189 -15.731 1.00 93.12 85 GLN A C 1
ATOM 700 O O . GLN A 1 85 ? -7.332 -15.945 -15.232 1.00 93.12 85 GLN A O 1
ATOM 705 N N . PHE A 1 86 ? -5.931 -14.186 -15.057 1.00 93.62 86 PHE A N 1
ATOM 706 C CA . PHE A 1 86 ? -6.209 -13.896 -13.651 1.00 93.62 86 PHE A CA 1
ATOM 707 C C . PHE A 1 86 ? -7.254 -12.793 -13.445 1.00 93.62 86 PHE A C 1
ATOM 709 O O . PHE A 1 86 ? -7.803 -12.708 -12.353 1.00 93.62 86 PHE A O 1
ATOM 716 N N . GLU A 1 87 ? -7.556 -11.981 -14.459 1.00 93.44 87 GLU A N 1
ATOM 717 C CA . GLU A 1 87 ? -8.478 -10.837 -14.369 1.00 93.44 87 GLU A CA 1
ATOM 718 C C . GLU A 1 87 ? -9.880 -11.254 -13.891 1.00 93.44 87 GLU A C 1
ATOM 720 O O . GLU A 1 87 ? -10.299 -10.862 -12.803 1.00 93.44 87 GLU A O 1
ATOM 725 N N . ASP A 1 88 ? -10.552 -12.158 -14.613 1.00 93.12 88 ASP A N 1
ATOM 726 C CA . ASP A 1 88 ? -11.907 -12.616 -14.260 1.00 93.12 88 ASP A CA 1
ATOM 727 C C . ASP A 1 88 ? -11.968 -13.290 -12.872 1.00 93.12 88 ASP A C 1
ATOM 729 O O . ASP A 1 88 ? -12.949 -13.170 -12.125 1.00 93.12 88 ASP A O 1
ATOM 733 N N . GLY A 1 89 ? -10.918 -14.042 -12.522 1.00 93.19 89 GLY A N 1
ATOM 734 C CA . GLY A 1 89 ? -10.814 -14.745 -11.244 1.00 93.19 89 GLY A CA 1
ATOM 735 C C . GLY A 1 89 ? -10.614 -13.791 -10.067 1.00 93.19 89 GLY A C 1
ATOM 736 O O . GLY A 1 89 ? -11.263 -13.947 -9.027 1.00 93.19 89 GLY A O 1
ATOM 737 N N . GLU A 1 90 ? -9.756 -12.788 -10.248 1.00 94.06 90 GLU A N 1
ATOM 738 C CA . GLU A 1 90 ? -9.472 -11.745 -9.266 1.00 94.06 90 GLU A CA 1
ATOM 739 C C . GLU A 1 90 ? -10.704 -10.860 -9.054 1.00 94.06 90 GLU A C 1
ATOM 741 O O . GLU A 1 90 ? -11.124 -10.690 -7.910 1.00 94.06 90 GLU A O 1
ATOM 746 N N . ASP A 1 91 ? -11.372 -10.434 -10.128 1.00 95.62 91 ASP A N 1
ATOM 747 C CA . ASP A 1 91 ? -12.620 -9.668 -10.062 1.00 95.62 91 ASP A CA 1
ATOM 748 C C . ASP A 1 91 ? -13.724 -10.440 -9.331 1.00 95.62 91 ASP A C 1
ATOM 750 O O . ASP A 1 91 ? -14.447 -9.895 -8.491 1.00 95.62 91 ASP A O 1
ATOM 754 N N . SER A 1 92 ? -13.862 -11.741 -9.599 1.00 95.56 92 SER A N 1
ATOM 755 C CA . SER A 1 92 ? -14.829 -12.596 -8.904 1.00 95.56 92 SER A CA 1
ATOM 756 C C . SER A 1 92 ? -14.535 -12.700 -7.403 1.00 95.56 92 SER A C 1
ATOM 758 O O . SER A 1 92 ? -15.452 -12.595 -6.579 1.00 95.56 92 SER A O 1
ATOM 760 N N . LEU A 1 93 ? -13.266 -12.879 -7.021 1.00 94.75 93 LEU A N 1
ATOM 761 C CA . LEU A 1 93 ? -12.843 -12.945 -5.619 1.00 94.75 93 LEU A CA 1
ATOM 762 C C . LEU A 1 93 ? -12.976 -11.592 -4.914 1.00 94.75 93 LEU A C 1
ATOM 764 O O . LEU A 1 93 ? -13.496 -11.540 -3.799 1.00 94.75 93 LEU A O 1
ATOM 768 N N . GLN A 1 94 ? -12.606 -10.498 -5.570 1.00 95.81 94 GLN A N 1
ATOM 769 C CA . GLN A 1 94 ? -12.753 -9.145 -5.046 1.00 95.81 94 GLN A CA 1
ATOM 770 C C . GLN A 1 94 ? -14.228 -8.786 -4.839 1.00 95.81 94 GLN A C 1
ATOM 772 O O . GLN A 1 94 ? -14.606 -8.270 -3.786 1.00 95.81 94 GLN A O 1
ATOM 777 N N . ASN A 1 95 ? -15.101 -9.163 -5.775 1.00 96.31 95 ASN A N 1
ATOM 778 C CA . ASN A 1 95 ? -16.545 -9.018 -5.611 1.00 96.31 95 ASN A CA 1
ATOM 779 C C . ASN A 1 95 ? -17.090 -9.839 -4.432 1.00 96.31 95 ASN A C 1
ATOM 781 O O . ASN A 1 95 ? -17.999 -9.378 -3.741 1.00 96.31 95 ASN A O 1
ATOM 785 N N . LYS A 1 96 ? -16.551 -11.037 -4.164 1.00 95.31 96 LYS A N 1
ATOM 786 C CA . LYS A 1 96 ? -16.916 -11.822 -2.969 1.00 95.31 96 LYS A CA 1
ATOM 787 C C . LYS A 1 96 ? -16.474 -11.130 -1.681 1.00 95.31 96 LYS A C 1
ATOM 789 O O . LYS A 1 96 ? -17.286 -11.020 -0.768 1.00 95.31 96 LYS A O 1
ATOM 794 N N . VAL A 1 97 ? -15.242 -10.617 -1.626 1.00 96.31 97 VAL A N 1
ATOM 795 C CA . VAL A 1 97 ? -14.728 -9.849 -0.477 1.00 96.31 97 VAL A CA 1
ATOM 796 C C . VAL A 1 97 ? -15.613 -8.632 -0.207 1.00 96.31 97 VAL A C 1
ATOM 798 O O . VAL A 1 97 ? -16.068 -8.456 0.920 1.00 96.31 97 VAL A O 1
ATOM 801 N N . ASN A 1 98 ? -15.948 -7.860 -1.244 1.00 96.31 98 ASN A N 1
ATOM 802 C CA . ASN A 1 98 ? -16.821 -6.691 -1.126 1.00 96.31 98 ASN A CA 1
ATOM 803 C C . ASN A 1 98 ? -18.228 -7.059 -0.636 1.00 96.31 98 ASN A C 1
ATOM 805 O O . ASN A 1 98 ? -18.772 -6.378 0.230 1.00 96.31 98 ASN A O 1
ATOM 809 N N . LYS A 1 99 ? -18.815 -8.154 -1.138 1.00 96.06 99 LYS A N 1
ATOM 810 C CA . LYS A 1 99 ? -20.123 -8.642 -0.666 1.00 96.06 99 LYS A CA 1
ATOM 811 C C . LYS A 1 99 ? -20.079 -9.063 0.801 1.00 96.06 99 LYS A C 1
ATOM 813 O O . LYS A 1 99 ? -20.980 -8.708 1.554 1.00 96.06 99 LYS A O 1
ATOM 818 N N . CYS A 1 100 ? -19.045 -9.793 1.219 1.00 94.25 100 CYS A N 1
ATOM 819 C CA . CYS A 1 100 ? -18.876 -10.167 2.622 1.00 94.25 100 CYS A CA 1
ATOM 820 C C . CYS A 1 100 ? -18.662 -8.935 3.510 1.00 94.25 100 CYS A C 1
ATOM 822 O O . CYS A 1 100 ? -19.250 -8.869 4.582 1.00 94.25 100 CYS A O 1
ATOM 824 N N . LEU A 1 101 ? -17.899 -7.936 3.056 1.00 95.38 101 LEU A N 1
ATOM 825 C CA . LEU A 1 101 ? -17.707 -6.681 3.787 1.00 95.38 101 LEU A CA 1
ATOM 826 C C . LEU A 1 101 ? -19.024 -5.919 3.970 1.00 95.38 101 LEU A C 1
ATOM 828 O O . LEU A 1 101 ? -19.341 -5.485 5.072 1.00 95.38 101 LEU A O 1
ATOM 832 N N . GLN A 1 102 ? -19.826 -5.811 2.907 1.00 95.75 102 GLN A N 1
ATOM 833 C CA . GLN A 1 102 ? -21.160 -5.210 2.979 1.00 95.75 102 GLN A CA 1
ATOM 834 C C . GLN A 1 102 ? -22.067 -5.951 3.968 1.00 95.75 102 GLN A C 1
ATOM 836 O O . GLN A 1 102 ? -22.811 -5.313 4.704 1.00 95.75 102 GLN A O 1
ATOM 841 N N . GLN A 1 103 ? -21.989 -7.284 4.021 1.00 94.19 103 GLN A N 1
ATOM 842 C CA . GLN A 1 103 ? -22.728 -8.077 5.005 1.00 94.19 103 GLN A CA 1
ATOM 843 C C . GLN A 1 103 ? -22.244 -7.828 6.437 1.00 94.19 103 GLN A C 1
ATOM 845 O O . GLN A 1 103 ? -23.079 -7.735 7.330 1.00 94.19 103 GLN A O 1
ATOM 850 N N . VAL A 1 104 ? -20.929 -7.706 6.667 1.00 94.94 104 VAL A N 1
ATOM 851 C CA . VAL A 1 104 ? -20.378 -7.350 7.988 1.00 94.94 104 VAL A CA 1
ATOM 852 C C . VAL A 1 104 ? -20.938 -6.006 8.442 1.00 94.94 104 VAL A C 1
ATOM 854 O O . VAL A 1 104 ? -21.524 -5.945 9.518 1.00 94.94 104 VAL A O 1
ATOM 857 N N . HIS A 1 105 ? -20.843 -4.974 7.602 1.00 95.00 105 HIS A N 1
ATOM 858 C CA . HIS A 1 105 ? -21.344 -3.642 7.942 1.00 95.00 105 HIS A CA 1
ATOM 859 C C . HIS A 1 105 ? -22.854 -3.618 8.176 1.00 95.00 105 HIS A C 1
ATOM 861 O O . HIS A 1 105 ? -23.292 -3.087 9.185 1.00 95.00 105 HIS A O 1
ATOM 867 N N . ALA A 1 106 ? -23.647 -4.273 7.322 1.00 95.06 106 ALA A N 1
ATOM 868 C CA . ALA A 1 106 ? -25.092 -4.359 7.532 1.00 95.06 106 ALA A CA 1
ATOM 869 C C . ALA A 1 106 ? -25.447 -5.024 8.877 1.00 95.06 106 ALA A C 1
ATOM 871 O O . ALA A 1 106 ? -26.360 -4.580 9.566 1.00 95.06 106 ALA A O 1
ATOM 872 N N . MET A 1 107 ? -24.708 -6.066 9.283 1.00 92.94 107 MET A N 1
ATOM 873 C CA . MET A 1 107 ? -24.917 -6.703 10.588 1.00 92.94 107 MET A CA 1
ATOM 874 C C . MET A 1 107 ? -24.441 -5.840 11.764 1.00 92.94 107 MET A C 1
ATOM 876 O O . MET A 1 107 ? -25.037 -5.914 12.838 1.00 92.94 107 MET A O 1
ATOM 880 N N . GLU A 1 108 ? -23.370 -5.063 11.598 1.00 94.44 108 GLU A N 1
ATOM 881 C CA . GLU A 1 108 ? -22.906 -4.094 12.600 1.00 94.44 108 GLU A CA 1
ATOM 882 C C . GLU A 1 108 ? -23.942 -2.980 12.799 1.00 94.44 108 GLU A C 1
ATOM 884 O O . GLU A 1 108 ? -24.320 -2.710 13.940 1.00 94.44 108 GLU A O 1
ATOM 889 N N . ASP A 1 109 ? -24.483 -2.439 11.705 1.00 95.62 109 ASP A N 1
ATOM 890 C CA . ASP A 1 109 ? -25.548 -1.433 11.719 1.00 95.62 109 ASP A CA 1
ATOM 891 C C . ASP A 1 109 ? -26.813 -1.965 12.418 1.00 95.62 109 ASP A C 1
ATOM 893 O O . ASP A 1 109 ? -27.361 -1.298 13.297 1.00 95.62 109 ASP A O 1
ATOM 897 N N . ASP A 1 110 ? -27.252 -3.191 12.100 1.00 93.94 110 ASP A N 1
ATOM 898 C CA . ASP A 1 110 ? -28.398 -3.837 12.761 1.00 93.94 110 ASP A CA 1
ATOM 899 C C . ASP A 1 110 ? -28.177 -3.990 14.279 1.00 93.94 110 ASP A C 1
ATOM 901 O O . ASP A 1 110 ? -29.078 -3.738 15.085 1.00 93.94 110 ASP A O 1
ATOM 905 N N . ILE A 1 111 ? -26.965 -4.386 14.688 1.00 94.81 111 ILE A N 1
ATOM 906 C CA . ILE A 1 111 ? -26.597 -4.520 16.104 1.00 94.81 111 ILE A CA 1
ATOM 907 C C . ILE A 1 111 ? -26.628 -3.160 16.803 1.00 94.81 111 ILE A C 1
ATOM 909 O O . ILE A 1 111 ? -27.096 -3.073 17.940 1.00 94.81 111 ILE A O 1
ATOM 913 N N . ASP A 1 112 ? -26.133 -2.107 16.161 1.00 95.12 112 ASP A N 1
ATOM 914 C CA . ASP A 1 112 ? -26.111 -0.771 16.747 1.00 95.12 112 ASP A CA 1
ATOM 915 C C . ASP A 1 112 ? -27.515 -0.165 16.845 1.00 95.12 112 ASP A C 1
ATOM 917 O O . ASP A 1 112 ? -27.850 0.445 17.864 1.00 95.12 112 ASP A O 1
ATOM 921 N N . VAL A 1 113 ? -28.390 -0.428 15.870 1.00 95.81 113 VAL A N 1
ATOM 922 C CA . VAL A 1 113 ? -29.818 -0.092 15.959 1.00 95.81 113 VAL A CA 1
ATOM 923 C C . VAL A 1 113 ? -30.470 -0.782 17.161 1.00 95.81 113 VAL A C 1
ATOM 925 O O . VAL A 1 113 ? -31.190 -0.135 17.924 1.00 95.81 113 VAL A O 1
ATOM 928 N N . ASP A 1 114 ? -30.214 -2.072 17.374 1.00 93.38 114 ASP A N 1
ATOM 929 C CA . ASP A 1 114 ? -30.785 -2.804 18.508 1.00 93.38 114 ASP A CA 1
ATOM 930 C C . ASP A 1 114 ? -30.193 -2.363 19.859 1.00 93.38 114 ASP A C 1
ATOM 932 O O . ASP A 1 114 ? -30.924 -2.285 20.851 1.00 93.38 114 ASP A O 1
ATOM 936 N N . LYS A 1 115 ? -28.907 -1.988 19.914 1.00 94.25 115 LYS A N 1
ATOM 937 C CA . LYS A 1 115 ? -28.309 -1.351 21.102 1.00 94.25 115 LYS A CA 1
ATOM 938 C C . LYS A 1 115 ? -28.960 -0.005 21.412 1.00 94.25 115 LYS A C 1
ATOM 940 O O . LYS A 1 115 ? -29.242 0.259 22.577 1.00 94.25 115 LYS A O 1
ATOM 945 N N . ASN A 1 116 ? -29.226 0.822 20.403 1.00 95.25 116 ASN A N 1
ATOM 946 C CA . ASN A 1 116 ? -29.889 2.112 20.600 1.00 95.25 116 ASN A CA 1
ATOM 947 C C . ASN A 1 116 ? -31.317 1.925 21.134 1.00 95.25 116 ASN A C 1
ATOM 949 O O . ASN A 1 116 ? -31.661 2.516 22.152 1.00 95.25 116 ASN A O 1
ATOM 953 N N . LYS A 1 117 ? -32.103 1.003 20.554 1.00 94.69 117 LYS A N 1
ATOM 954 C CA . LYS A 1 117 ? -33.439 0.654 21.080 1.00 94.69 117 LYS A CA 1
ATOM 955 C C . LYS A 1 117 ? -33.388 0.181 22.532 1.00 94.69 117 LYS A C 1
ATOM 957 O O . LYS A 1 117 ? -34.268 0.512 23.321 1.00 94.69 117 LYS A O 1
ATOM 962 N N . LYS A 1 118 ? -32.373 -0.612 22.894 1.00 93.94 118 LYS A N 1
ATOM 963 C CA . LYS A 1 118 ? -32.165 -1.039 24.282 1.00 93.94 118 LYS A CA 1
ATOM 964 C C . LYS A 1 118 ? -31.949 0.164 25.202 1.00 93.94 118 LYS A C 1
ATOM 966 O O . LYS A 1 118 ? -32.585 0.220 26.250 1.00 93.94 118 LYS A O 1
ATOM 971 N N . LEU A 1 119 ? -31.081 1.103 24.818 1.00 94.25 119 LEU A N 1
ATOM 972 C CA . LEU A 1 119 ? -30.803 2.308 25.605 1.00 94.25 119 LEU A CA 1
ATOM 973 C C . LEU A 1 119 ? -32.059 3.170 25.796 1.00 94.25 119 LEU A C 1
ATOM 975 O O . LEU A 1 119 ? -32.305 3.639 26.907 1.00 94.25 119 LEU A O 1
ATOM 979 N N . ASP A 1 120 ? -32.881 3.326 24.755 1.00 94.69 120 ASP A N 1
ATOM 980 C CA . ASP A 1 120 ? -34.137 4.084 24.831 1.00 94.69 120 ASP A CA 1
ATOM 981 C C . ASP A 1 120 ? -35.113 3.467 25.848 1.00 94.69 120 ASP A C 1
ATOM 983 O O . ASP A 1 120 ? -35.692 4.169 26.680 1.00 94.69 120 ASP A O 1
ATOM 987 N N . ILE A 1 121 ? -35.248 2.137 25.841 1.00 93.38 121 ILE A N 1
ATOM 988 C CA . ILE A 1 121 ? -36.116 1.413 26.780 1.00 93.38 121 ILE A CA 1
ATOM 989 C C . ILE A 1 121 ? -35.537 1.437 28.202 1.00 93.38 121 ILE A C 1
ATOM 991 O O . ILE A 1 121 ? -36.283 1.562 29.172 1.00 93.38 121 ILE A O 1
ATOM 995 N N . GLU A 1 122 ? -34.214 1.357 28.362 1.00 92.94 122 GLU A N 1
ATOM 996 C CA . GLU A 1 122 ? -33.561 1.517 29.669 1.00 92.94 122 GLU A CA 1
ATOM 997 C C . GLU A 1 122 ? -33.803 2.917 30.255 1.00 92.94 122 GLU A C 1
ATOM 999 O O . GLU A 1 122 ? -34.074 3.043 31.453 1.00 92.94 122 GLU A O 1
ATOM 1004 N N . HIS A 1 123 ? -33.794 3.960 29.420 1.00 93.56 123 HIS A N 1
ATOM 1005 C CA . HIS A 1 123 ? -34.167 5.313 29.832 1.00 93.56 123 HIS A CA 1
ATOM 1006 C C . HIS A 1 123 ? -35.649 5.401 30.239 1.00 93.56 123 HIS A C 1
ATOM 1008 O O . HIS A 1 123 ? -35.985 6.042 31.238 1.00 93.56 123 HIS A O 1
ATOM 1014 N N . GLU A 1 124 ? -36.548 4.722 29.521 1.00 93.50 124 GLU A N 1
ATOM 1015 C CA . GLU A 1 124 ? -37.967 4.637 29.889 1.00 93.50 124 GLU A CA 1
ATOM 1016 C C . GLU A 1 124 ? -38.176 3.907 31.230 1.00 93.50 124 GLU A C 1
ATOM 1018 O O . GLU A 1 124 ? -38.975 4.345 32.063 1.00 93.50 124 GLU A O 1
ATOM 1023 N N . ILE A 1 125 ? -37.421 2.836 31.497 1.00 92.69 125 ILE A N 1
ATOM 1024 C CA . ILE A 1 125 ? -37.425 2.142 32.795 1.00 92.69 125 ILE A CA 1
ATOM 1025 C C . ILE A 1 125 ? -36.985 3.090 33.912 1.00 92.69 125 ILE A C 1
ATOM 1027 O O . ILE A 1 125 ? -37.629 3.131 34.963 1.00 92.69 125 ILE A O 1
ATOM 1031 N N . GLU A 1 126 ? -35.919 3.862 33.703 1.00 93.19 126 GLU A N 1
ATOM 1032 C CA . GLU A 1 126 ? -35.437 4.814 34.704 1.00 93.19 126 GLU A CA 1
ATOM 1033 C C . GLU A 1 126 ? -36.460 5.930 34.960 1.00 93.19 126 GLU A C 1
ATOM 1035 O O . GLU A 1 126 ? -36.743 6.256 36.113 1.00 93.19 126 GLU A O 1
ATOM 1040 N N . SER A 1 127 ? -37.124 6.441 33.916 1.00 93.50 127 SER A N 1
ATOM 1041 C CA . SER A 1 127 ? -38.223 7.401 34.086 1.00 93.50 127 SER A CA 1
ATOM 1042 C C . SER A 1 127 ? -39.377 6.815 34.905 1.00 93.50 127 SER A C 1
ATOM 1044 O O . SER A 1 127 ? -39.916 7.489 35.785 1.00 93.50 127 SER A O 1
ATOM 1046 N N . ASN A 1 128 ? -39.748 5.555 34.660 1.00 91.44 128 ASN A N 1
ATOM 1047 C CA . ASN A 1 128 ? -40.782 4.873 35.439 1.00 91.44 128 ASN A CA 1
ATOM 1048 C C . ASN A 1 128 ? -40.348 4.660 36.902 1.00 91.44 128 ASN A C 1
ATOM 1050 O O . ASN A 1 128 ? -41.164 4.826 37.806 1.00 91.44 128 ASN A O 1
ATOM 1054 N N . ARG A 1 129 ? -39.067 4.365 37.171 1.00 91.06 129 ARG A N 1
ATOM 1055 C CA . ARG A 1 129 ? -38.522 4.265 38.542 1.00 91.06 129 ARG A CA 1
ATOM 1056 C C . ARG A 1 129 ? -38.563 5.595 39.288 1.00 91.06 129 ARG A C 1
ATOM 1058 O O . ARG A 1 129 ? -38.877 5.621 40.477 1.00 91.06 129 ARG A O 1
ATOM 1065 N N . VAL A 1 130 ? -38.284 6.701 38.600 1.00 93.00 130 VAL A N 1
ATOM 1066 C CA . VAL A 1 130 ? -38.412 8.049 39.172 1.00 93.00 130 VAL A CA 1
ATOM 1067 C C . VAL A 1 130 ? -39.871 8.347 39.533 1.00 93.00 130 VAL A C 1
ATOM 1069 O O . VAL A 1 130 ? -40.139 8.857 40.621 1.00 93.00 130 VAL A O 1
ATOM 1072 N N . GLU A 1 131 ? -40.829 7.997 38.671 1.00 90.19 131 GLU A N 1
ATOM 1073 C CA . GLU A 1 131 ? -42.259 8.120 38.991 1.00 90.19 131 GLU A CA 1
ATOM 1074 C C . GLU A 1 131 ? -42.678 7.206 40.156 1.00 90.19 131 GLU A C 1
ATOM 1076 O O . GLU A 1 131 ? -43.438 7.627 41.031 1.00 90.19 131 GLU A O 1
ATOM 1081 N N . GLU A 1 132 ? -42.125 5.993 40.245 1.00 89.38 132 GLU A N 1
ATOM 1082 C CA . GLU A 1 132 ? -42.327 5.105 41.392 1.00 89.38 132 GLU A CA 1
ATOM 1083 C C . GLU A 1 132 ? -41.826 5.749 42.699 1.00 89.38 132 GLU A C 1
ATOM 1085 O O . GLU A 1 132 ? -42.563 5.777 43.691 1.00 89.38 132 GLU A O 1
ATOM 1090 N N . MET A 1 133 ? -40.620 6.334 42.700 1.00 89.38 133 MET A N 1
ATOM 1091 C CA . MET A 1 133 ? -40.089 7.083 43.847 1.00 89.38 133 MET A CA 1
ATOM 1092 C C . MET A 1 133 ? -40.994 8.257 44.227 1.00 89.38 133 MET A C 1
ATOM 1094 O O . MET A 1 133 ? -41.309 8.413 45.406 1.00 89.38 133 MET A O 1
ATOM 1098 N N . LYS A 1 134 ? -41.494 9.034 43.257 1.00 91.25 134 LYS A N 1
ATOM 1099 C CA . LYS A 1 134 ? -42.440 10.135 43.524 1.00 91.25 134 LYS A CA 1
ATOM 1100 C C . LYS A 1 134 ? -43.723 9.638 44.191 1.00 91.25 134 LYS A C 1
ATOM 1102 O O . LYS A 1 134 ? -44.245 10.302 45.085 1.00 91.25 134 LYS A O 1
ATOM 1107 N N . ILE A 1 135 ? -44.253 8.480 43.787 1.00 88.31 135 ILE A N 1
ATOM 1108 C CA . ILE A 1 135 ? -45.426 7.868 44.436 1.00 88.31 135 ILE A CA 1
ATOM 1109 C C . ILE A 1 135 ? -45.093 7.445 45.871 1.00 88.31 135 ILE A C 1
ATOM 1111 O O . ILE A 1 135 ? -45.899 7.670 46.777 1.00 88.31 135 ILE A O 1
ATOM 1115 N N . GLN A 1 136 ? -43.910 6.869 46.099 1.00 85.56 136 GLN A N 1
ATOM 1116 C CA . GLN A 1 136 ? -43.452 6.492 47.438 1.00 85.56 136 GLN A CA 1
ATOM 1117 C C . GLN A 1 136 ? -43.250 7.718 48.346 1.00 85.56 136 GLN A C 1
ATOM 1119 O O . GLN A 1 136 ? -43.661 7.679 49.506 1.00 85.56 136 GLN A O 1
ATOM 1124 N N . GLU A 1 137 ? -42.697 8.819 47.832 1.00 87.12 137 GLU A N 1
ATOM 1125 C CA . GLU A 1 137 ? -42.548 10.091 48.553 1.00 87.12 137 GLU A CA 1
ATOM 1126 C C . GLU A 1 137 ? -43.898 10.737 48.876 1.00 87.12 137 GLU A C 1
ATOM 1128 O O . GLU A 1 137 ? -44.126 11.120 50.023 1.00 87.12 137 GLU A O 1
ATOM 1133 N N . LYS A 1 138 ? -44.826 10.793 47.908 1.00 86.44 138 LYS A N 1
ATOM 1134 C CA . LYS A 1 138 ? -46.205 11.270 48.125 1.00 86.44 138 LYS A CA 1
ATOM 1135 C C . LYS A 1 138 ? -46.902 10.465 49.220 1.00 86.44 138 LYS A C 1
ATOM 1137 O O . LYS A 1 138 ? -47.515 11.042 50.114 1.00 86.44 138 LYS A O 1
ATOM 1142 N N . PHE A 1 139 ? -46.764 9.138 49.191 1.00 85.62 139 PHE A N 1
ATOM 1143 C CA . PHE A 1 139 ? -47.295 8.265 50.235 1.00 85.62 139 PHE A CA 1
ATOM 1144 C C . PHE A 1 139 ? -46.663 8.565 51.602 1.00 85.62 139 PHE A C 1
ATOM 1146 O O . PHE A 1 139 ? -47.373 8.673 52.603 1.00 85.62 139 PHE A O 1
ATOM 1153 N N . LYS A 1 140 ? -45.338 8.738 51.653 1.00 82.94 140 LYS A N 1
ATOM 1154 C CA . LYS A 1 140 ? -44.599 9.042 52.883 1.00 82.94 140 LYS A CA 1
ATOM 1155 C C . LYS A 1 140 ? -45.044 10.381 53.490 1.00 82.94 140 LYS A C 1
ATOM 1157 O O . LYS A 1 140 ? -45.394 10.422 54.664 1.00 82.94 140 LYS A O 1
ATOM 1162 N N . HIS A 1 141 ? -45.140 11.430 52.675 1.00 82.88 141 HIS A N 1
ATOM 1163 C CA . HIS A 1 141 ? -45.532 12.774 53.103 1.00 82.88 141 HIS A CA 1
ATOM 1164 C C . HIS A 1 141 ? -46.961 12.837 53.668 1.00 82.88 141 HIS A C 1
ATOM 1166 O O . HIS A 1 141 ? -47.207 13.506 54.666 1.00 82.88 141 HIS A O 1
ATOM 1172 N N . VAL A 1 142 ? -47.901 12.101 53.066 1.00 78.75 142 VAL A N 1
ATOM 1173 C CA . VAL A 1 142 ? -49.310 12.060 53.500 1.00 78.75 142 VAL A CA 1
ATOM 1174 C C . VAL A 1 142 ? -49.505 11.251 54.790 1.00 78.75 142 VAL A C 1
ATOM 1176 O O . VAL A 1 142 ? -50.465 11.478 55.525 1.00 78.75 142 VAL A O 1
ATOM 1179 N N . THR A 1 143 ? -48.620 10.294 55.083 1.00 72.75 143 THR A N 1
ATOM 1180 C CA . THR A 1 143 ? -48.834 9.323 56.170 1.00 72.75 143 THR A CA 1
ATOM 1181 C C . THR A 1 143 ? -47.943 9.531 57.399 1.00 72.75 143 THR A C 1
ATOM 1183 O O . THR A 1 143 ? -48.314 9.055 58.472 1.00 72.75 143 THR A O 1
ATOM 1186 N N . GLU A 1 144 ? -46.828 10.266 57.295 1.00 71.81 144 GLU A N 1
ATOM 1187 C CA . GLU A 1 144 ? -45.853 10.499 58.383 1.00 71.81 144 GLU A CA 1
ATOM 1188 C C . GLU A 1 144 ? -46.450 11.150 59.650 1.00 71.81 144 GLU A C 1
ATOM 1190 O O . GLU A 1 144 ? -45.942 10.935 60.749 1.00 71.81 144 GLU A O 1
ATOM 1195 N N . THR A 1 145 ? -47.548 11.900 59.536 1.00 70.00 145 THR A N 1
ATOM 1196 C CA . THR A 1 145 ? -48.226 12.582 60.656 1.00 70.00 145 THR A CA 1
ATOM 1197 C C . THR A 1 145 ? -49.388 11.788 61.266 1.00 70.00 145 THR A C 1
ATOM 1199 O O . THR A 1 145 ? -50.011 12.250 62.224 1.00 70.00 145 THR A O 1
ATOM 1202 N N . ASN A 1 146 ? -49.705 10.595 60.747 1.00 70.38 146 ASN A N 1
ATOM 1203 C CA . ASN A 1 146 ? -50.946 9.889 61.069 1.00 70.38 146 ASN A CA 1
ATOM 1204 C C . ASN A 1 146 ? -50.747 8.721 62.056 1.00 70.38 146 ASN A C 1
ATOM 1206 O O . ASN A 1 146 ? -49.862 7.882 61.894 1.00 70.38 146 ASN A O 1
ATOM 1210 N N . LYS A 1 147 ? -51.641 8.594 63.048 1.00 72.06 147 LYS A N 1
ATOM 1211 C CA . LYS A 1 147 ? -51.610 7.537 64.083 1.00 72.06 147 LYS A CA 1
ATOM 1212 C C . LYS A 1 147 ? -51.757 6.113 63.511 1.00 72.06 147 LYS A C 1
ATOM 1214 O O . LYS A 1 147 ? -51.398 5.149 64.178 1.00 72.06 147 LYS A O 1
ATOM 1219 N N . TYR A 1 148 ? -52.261 5.981 62.279 1.00 70.44 148 TYR A N 1
ATOM 1220 C CA . TYR A 1 148 ? -52.450 4.707 61.566 1.00 70.44 148 TYR A CA 1
ATOM 1221 C C . TYR A 1 148 ? -51.367 4.413 60.508 1.00 70.44 148 TYR A C 1
ATOM 1223 O O . TYR A 1 148 ? -51.586 3.572 59.633 1.00 70.44 148 TYR A O 1
ATOM 1231 N N . TYR A 1 149 ? -50.203 5.072 60.575 1.00 74.31 149 TYR A N 1
ATOM 1232 C CA . TYR A 1 149 ? -49.094 4.907 59.622 1.00 74.31 149 TYR A CA 1
ATOM 1233 C C . TYR A 1 149 ? -48.726 3.439 59.353 1.00 74.31 149 TYR A C 1
ATOM 1235 O O . TYR A 1 149 ? -48.637 3.023 58.198 1.00 74.31 149 TYR A O 1
ATOM 1243 N N . ASP A 1 150 ? -48.591 2.620 60.399 1.00 73.12 150 ASP A N 1
ATOM 1244 C CA . ASP A 1 150 ? -48.206 1.210 60.253 1.00 73.12 150 ASP A CA 1
ATOM 1245 C C . ASP A 1 150 ? -49.264 0.373 59.520 1.00 73.12 150 ASP A C 1
ATOM 1247 O O . ASP A 1 150 ? -48.922 -0.540 58.762 1.00 73.12 150 ASP A O 1
ATOM 1251 N N . PHE A 1 151 ? -50.550 0.710 59.680 1.00 75.31 151 PHE A N 1
ATOM 1252 C CA . PHE A 1 151 ? -51.645 0.067 58.954 1.00 75.31 151 PHE A CA 1
ATOM 1253 C C . PHE A 1 151 ? -51.653 0.492 57.479 1.00 75.31 151 PHE A C 1
ATOM 1255 O O . PHE A 1 151 ? -51.667 -0.366 56.594 1.00 75.31 151 PHE A O 1
ATOM 1262 N N . LEU A 1 152 ? -51.549 1.796 57.198 1.00 75.38 152 LEU A N 1
ATOM 1263 C CA . LEU A 1 152 ? -51.514 2.339 55.833 1.00 75.38 152 LEU A CA 1
ATOM 1264 C C . LEU A 1 152 ? -50.281 1.857 55.056 1.00 75.38 152 LEU A C 1
ATOM 1266 O O . LEU A 1 152 ? -50.385 1.498 53.884 1.00 75.38 152 LEU A O 1
ATOM 1270 N N . LYS A 1 153 ? -49.126 1.732 55.717 1.00 78.44 153 LYS A N 1
ATOM 1271 C CA . LYS A 1 153 ? -47.903 1.150 55.143 1.00 78.44 153 LYS A CA 1
ATOM 1272 C C . LYS A 1 153 ? -48.094 -0.317 54.764 1.00 78.44 153 LYS A C 1
ATOM 1274 O O . LYS A 1 153 ? -47.586 -0.754 53.729 1.00 78.44 153 LYS A O 1
ATOM 1279 N N . LYS A 1 154 ? -48.848 -1.078 55.563 1.00 79.25 154 LYS A N 1
ATOM 1280 C CA . LYS A 1 154 ? -49.191 -2.480 55.275 1.00 79.25 154 LYS A CA 1
ATOM 1281 C C . LYS A 1 154 ? -50.147 -2.594 54.085 1.00 79.25 154 LYS A C 1
ATOM 1283 O O . LYS A 1 154 ? -49.956 -3.474 53.249 1.00 79.25 154 LYS A O 1
ATOM 1288 N N . VAL A 1 155 ? -51.121 -1.685 53.973 1.00 78.31 155 VAL A N 1
ATOM 1289 C CA . VAL A 1 155 ? -52.042 -1.592 52.824 1.00 78.31 155 VAL A CA 1
ATOM 1290 C C . VAL A 1 155 ? -51.281 -1.221 51.550 1.00 78.31 155 VAL A C 1
ATOM 1292 O O . VAL A 1 155 ? -51.401 -1.927 50.551 1.00 78.31 155 VAL A O 1
ATOM 1295 N N . PHE A 1 156 ? -50.426 -0.198 51.601 1.00 78.88 156 PHE A N 1
ATOM 1296 C CA . PHE A 1 156 ? -49.594 0.235 50.479 1.00 78.88 156 PHE A CA 1
ATOM 1297 C C . PHE A 1 156 ? -48.631 -0.869 50.018 1.00 78.88 156 PHE A C 1
ATOM 1299 O O . PHE A 1 156 ? -48.539 -1.142 48.824 1.00 78.88 156 PHE A O 1
ATOM 1306 N N . ARG A 1 157 ? -47.930 -1.564 50.926 1.00 77.88 157 ARG A N 1
ATOM 1307 C CA . ARG A 1 157 ? -46.982 -2.648 50.576 1.00 77.88 157 ARG A CA 1
ATOM 1308 C C . ARG A 1 157 ? -47.644 -3.940 50.089 1.00 77.88 157 ARG A C 1
ATOM 1310 O O . ARG A 1 157 ? -46.970 -4.780 49.497 1.00 77.88 157 ARG A O 1
ATOM 1317 N N . LYS A 1 158 ? -48.944 -4.130 50.320 1.00 76.00 158 LYS A N 1
ATOM 1318 C CA . LYS A 1 158 ? -49.638 -5.356 49.919 1.00 76.00 158 LYS A CA 1
ATOM 1319 C C . LYS A 1 158 ? -49.667 -5.467 48.393 1.00 76.00 158 LYS A C 1
ATOM 1321 O O . LYS A 1 158 ? -50.247 -4.621 47.711 1.00 76.00 158 LYS A O 1
ATOM 1326 N N . ARG A 1 159 ? -49.109 -6.552 47.851 1.00 62.53 159 ARG A N 1
ATOM 1327 C CA . ARG A 1 159 ? -49.202 -6.865 46.417 1.00 62.53 159 ARG A CA 1
ATOM 1328 C C . ARG A 1 159 ? -50.673 -6.963 46.003 1.00 62.53 159 ARG A C 1
ATOM 1330 O O . ARG A 1 159 ? -51.483 -7.576 46.703 1.00 62.53 159 ARG A O 1
ATOM 1337 N N . PHE A 1 160 ? -51.046 -6.272 44.931 1.00 59.47 160 PHE A N 1
ATOM 1338 C CA . PHE A 1 160 ? -52.380 -6.381 44.347 1.00 59.47 160 PHE A CA 1
ATOM 1339 C C . PHE A 1 160 ? -52.436 -7.652 43.490 1.00 59.47 160 PHE A C 1
ATOM 1341 O O . PHE A 1 160 ? -51.476 -7.979 42.798 1.00 59.47 160 PHE A O 1
ATOM 1348 N N . ARG A 1 161 ? -53.534 -8.405 43.592 1.00 53.59 161 ARG A N 1
ATOM 1349 C CA . ARG A 1 161 ? -53.831 -9.556 42.735 1.00 53.59 161 ARG A CA 1
ATOM 1350 C C . ARG A 1 161 ? -55.057 -9.135 41.927 1.00 53.59 161 ARG A C 1
ATOM 1352 O O . ARG A 1 161 ? -56.103 -8.952 42.551 1.00 53.59 161 ARG A O 1
ATOM 1359 N N . PRO A 1 162 ? -54.940 -8.909 40.609 1.00 52.00 162 PRO A N 1
ATOM 1360 C CA . PRO A 1 162 ? -56.093 -8.556 39.796 1.00 52.00 162 PRO A CA 1
ATOM 1361 C C . PRO A 1 162 ? -57.181 -9.628 39.950 1.00 52.00 162 PRO A C 1
ATOM 1363 O O . PRO A 1 162 ? -56.841 -10.815 40.049 1.00 52.00 162 PRO A O 1
ATOM 1366 N N . PRO A 1 163 ? -58.472 -9.262 39.988 1.00 42.09 163 PRO A N 1
ATOM 1367 C CA . PRO A 1 163 ? -59.537 -10.245 39.864 1.00 42.09 163 PRO A CA 1
ATOM 1368 C C . PRO A 1 163 ? -59.334 -10.992 38.541 1.00 42.09 163 PRO A C 1
ATOM 1370 O O . PRO A 1 163 ? -59.259 -10.358 37.489 1.00 42.09 163 PRO A O 1
ATOM 1373 N N . LYS A 1 164 ? -59.215 -12.326 38.577 1.00 36.53 164 LYS A N 1
ATOM 1374 C CA . LYS A 1 164 ? -59.303 -13.135 37.355 1.00 36.53 164 LYS A CA 1
ATOM 1375 C C . LYS A 1 164 ? -60.652 -12.811 36.711 1.00 36.53 164 LYS A C 1
ATOM 1377 O O . LYS A 1 164 ? -61.685 -13.091 37.315 1.00 36.53 164 LYS A O 1
ATOM 1382 N N . GLN A 1 165 ? -60.644 -12.208 35.524 1.00 40.72 165 GLN A N 1
ATOM 1383 C CA . GLN A 1 165 ? -61.835 -12.186 34.686 1.00 40.72 165 GLN A CA 1
ATOM 1384 C C . GLN A 1 165 ? -62.174 -13.643 34.365 1.00 40.72 165 GLN A C 1
ATOM 1386 O O . GLN A 1 165 ? -61.338 -14.377 33.840 1.00 40.72 165 GLN A O 1
ATOM 1391 N N . ALA A 1 166 ? -63.364 -14.080 34.769 1.00 38.62 166 ALA A N 1
ATOM 1392 C CA . ALA A 1 166 ? -63.906 -15.365 34.371 1.00 38.62 166 ALA A CA 1
ATOM 1393 C C . ALA A 1 166 ? -64.251 -15.273 32.881 1.00 38.62 166 ALA A C 1
ATOM 1395 O O . ALA A 1 166 ? -65.237 -14.640 32.513 1.00 38.62 166 ALA A O 1
ATOM 1396 N N . THR A 1 167 ? -63.407 -15.839 32.026 1.00 35.62 167 THR A N 1
ATOM 1397 C CA . THR A 1 167 ? -63.761 -16.113 30.635 1.00 35.62 167 THR A CA 1
ATOM 1398 C C . THR A 1 167 ? -64.289 -17.540 30.575 1.00 35.62 167 THR A C 1
ATOM 1400 O O . THR A 1 167 ? -63.510 -18.488 30.649 1.00 35.62 167 THR A O 1
ATOM 1403 N N . ASP A 1 168 ? -65.612 -17.680 30.487 1.00 42.44 168 ASP A N 1
ATOM 1404 C CA . ASP A 1 168 ? -66.261 -18.898 29.997 1.00 42.44 168 ASP A CA 1
ATOM 1405 C C . ASP A 1 168 ? -65.897 -19.047 28.515 1.00 42.44 168 ASP A C 1
ATOM 1407 O O . ASP A 1 168 ? -66.426 -18.322 27.673 1.00 42.44 168 ASP A O 1
ATOM 1411 N N . SER A 1 169 ? -64.971 -19.950 28.200 1.00 35.19 169 SER A N 1
ATOM 1412 C CA . SER A 1 169 ? -64.939 -20.665 26.920 1.00 35.19 169 SER A CA 1
ATOM 1413 C C . SER A 1 169 ? -63.892 -21.774 26.987 1.00 35.19 169 SER A C 1
ATOM 1415 O O . SER A 1 169 ? -62.689 -21.512 26.918 1.00 35.19 169 SER A O 1
ATOM 1417 N N . ASP A 1 170 ? -64.372 -23.008 27.101 1.00 38.84 170 ASP A N 1
ATOM 1418 C CA . ASP A 1 170 ? -63.619 -24.210 26.768 1.00 38.84 170 ASP A CA 1
ATOM 1419 C C . ASP A 1 170 ? -63.141 -24.141 25.310 1.00 38.84 170 ASP A C 1
ATOM 1421 O O . ASP A 1 170 ? -63.948 -24.003 24.390 1.00 38.84 170 ASP A O 1
ATOM 1425 N N . SER A 1 171 ? -61.835 -24.279 25.095 1.00 30.84 171 SER A N 1
ATOM 1426 C CA . SER A 1 171 ? -61.305 -25.035 23.960 1.00 30.84 171 SER A CA 1
ATOM 1427 C C . SER A 1 171 ? -59.840 -25.362 24.219 1.00 30.84 171 SER A C 1
ATOM 1429 O O . SER A 1 171 ? -58.973 -24.488 24.217 1.00 30.84 171 SER A O 1
ATOM 1431 N N . ASP A 1 172 ? -59.598 -26.651 24.417 1.00 34.41 172 ASP A N 1
ATOM 1432 C CA . ASP A 1 172 ? -58.297 -27.299 24.455 1.00 34.41 172 ASP A CA 1
ATOM 1433 C C . ASP A 1 172 ? -57.399 -26.896 23.277 1.00 34.41 172 ASP A C 1
ATOM 1435 O O . ASP A 1 172 ? -57.782 -27.026 22.114 1.00 34.41 172 ASP A O 1
ATOM 1439 N N . SER A 1 173 ? -56.161 -26.504 23.582 1.00 30.30 173 SER A N 1
ATOM 1440 C CA . SER A 1 173 ? -54.995 -26.965 22.826 1.00 30.30 173 SER A CA 1
ATOM 1441 C C . SER A 1 173 ? -53.737 -26.829 23.685 1.00 30.30 173 SER A C 1
ATOM 1443 O O . SER A 1 173 ? -53.172 -25.751 23.860 1.00 30.30 173 SER A O 1
ATOM 1445 N N . GLU A 1 174 ? -53.322 -27.973 24.214 1.00 34.47 174 GLU A N 1
ATOM 1446 C CA . GLU A 1 174 ? -51.993 -28.294 24.732 1.00 34.47 174 GLU A CA 1
ATOM 1447 C C . GLU A 1 174 ? -50.851 -27.711 23.877 1.00 34.47 174 GLU A C 1
ATOM 1449 O O . GLU A 1 174 ? -50.800 -27.960 22.673 1.00 34.47 174 GLU A O 1
ATOM 1454 N N . SER A 1 175 ? -49.910 -26.994 24.507 1.00 26.80 175 SER A N 1
ATOM 1455 C CA . SER A 1 175 ? -48.480 -27.355 24.465 1.00 26.80 175 SER A CA 1
ATOM 1456 C C . SER A 1 175 ? -47.650 -26.518 25.460 1.00 26.80 175 SER A C 1
ATOM 1458 O O . SER A 1 175 ? -47.209 -25.406 25.187 1.00 26.80 175 SER A O 1
ATOM 1460 N N . SER A 1 176 ? -47.448 -27.097 26.643 1.00 29.75 176 SER A N 1
ATOM 1461 C CA . SER A 1 176 ? -46.156 -27.305 27.323 1.00 29.75 176 SER A CA 1
ATOM 1462 C C . SER A 1 176 ? -45.008 -26.265 27.248 1.00 29.75 176 SER A C 1
ATOM 1464 O O . SER A 1 176 ? -44.337 -26.119 26.229 1.00 29.75 176 SER A O 1
ATOM 1466 N N . SER A 1 177 ? -44.615 -25.836 28.459 1.00 28.56 177 SER A N 1
ATOM 1467 C CA . SER A 1 177 ? -43.233 -25.752 28.982 1.00 28.56 177 SER A CA 1
ATOM 1468 C C . SER A 1 177 ? -42.465 -24.424 28.888 1.00 28.56 177 SER A C 1
ATOM 1470 O O . SER A 1 177 ? -41.730 -24.171 27.941 1.00 28.56 177 SER A O 1
ATOM 1472 N N . SER A 1 178 ? -42.449 -23.679 29.998 1.00 26.30 178 SER A N 1
ATOM 1473 C CA . SER A 1 178 ? -41.279 -23.701 30.895 1.00 26.30 178 SER A CA 1
ATOM 1474 C C . SER A 1 178 ? -41.665 -23.133 32.262 1.00 26.30 178 SER A C 1
ATOM 1476 O O . SER A 1 178 ? -41.836 -21.929 32.433 1.00 26.30 178 SER A O 1
ATOM 1478 N N . SER A 1 179 ? -41.818 -24.037 33.226 1.00 37.69 179 SER A N 1
ATOM 1479 C CA . SER A 1 179 ? -41.913 -23.743 34.653 1.00 37.69 179 SER A CA 1
ATOM 1480 C C . SER A 1 179 ? -40.519 -23.380 35.159 1.00 37.69 179 SER A C 1
ATOM 1482 O O . SER A 1 179 ? -39.620 -24.215 35.094 1.00 37.69 179 SER A O 1
ATOM 1484 N N . SER A 1 180 ? -40.325 -22.152 35.634 1.00 29.38 180 SER A N 1
ATOM 1485 C CA . SER A 1 180 ? -39.173 -21.785 36.458 1.00 29.38 180 SER A CA 1
ATOM 1486 C C . SER A 1 180 ? -39.647 -21.664 37.901 1.00 29.38 180 SER A C 1
ATOM 1488 O O . SER A 1 180 ? -40.392 -20.748 38.255 1.00 29.38 180 SER A O 1
ATOM 1490 N N . GLU A 1 181 ? -39.259 -22.659 38.691 1.00 36.38 181 GLU A N 1
ATOM 1491 C CA . GLU A 1 181 ? -39.304 -22.659 40.146 1.00 36.38 181 GLU A CA 1
ATOM 1492 C C . GLU A 1 181 ? -38.400 -21.538 40.673 1.00 36.38 181 GLU A C 1
ATOM 1494 O O . GLU A 1 181 ? -37.183 -21.649 40.583 1.00 36.38 181 GLU A O 1
ATOM 1499 N N . ASP A 1 182 ? -38.984 -20.484 41.244 1.00 29.67 182 ASP A N 1
ATOM 1500 C CA . ASP A 1 182 ? -38.262 -19.587 42.151 1.00 29.67 182 ASP A CA 1
ATOM 1501 C C . ASP A 1 182 ? -38.663 -19.957 43.578 1.00 29.67 182 ASP A C 1
ATOM 1503 O O . ASP A 1 182 ? -39.704 -19.552 44.107 1.00 29.67 182 ASP A O 1
ATOM 1507 N N . THR A 1 183 ? -37.829 -20.815 44.157 1.00 36.62 183 THR A N 1
ATOM 1508 C CA . THR A 1 183 ? -37.823 -21.149 45.577 1.00 36.62 183 THR A CA 1
ATOM 1509 C C . THR A 1 183 ? -36.982 -20.083 46.265 1.00 36.62 183 THR A C 1
ATOM 1511 O O . THR A 1 183 ? -35.763 -20.184 46.280 1.00 36.62 183 THR A O 1
ATOM 1514 N N . GLU A 1 184 ? -37.626 -19.046 46.792 1.00 31.77 184 GLU A N 1
ATOM 1515 C CA . GLU A 1 184 ? -36.962 -18.069 47.656 1.00 31.77 184 GLU A CA 1
ATOM 1516 C C . GLU A 1 184 ? -37.352 -18.359 49.105 1.00 31.77 184 GLU A C 1
ATOM 1518 O O . GLU A 1 184 ? -38.486 -18.130 49.540 1.00 31.77 184 GLU A O 1
ATOM 1523 N N . GLU A 1 185 ? -36.387 -18.934 49.819 1.00 35.94 185 GLU A N 1
ATOM 1524 C CA . GLU A 1 185 ? -36.337 -19.036 51.270 1.00 35.94 185 GLU A CA 1
ATOM 1525 C C . GLU A 1 185 ? -36.240 -17.618 51.854 1.00 35.94 185 GLU A C 1
ATOM 1527 O O . GLU A 1 185 ? -35.228 -16.943 51.688 1.00 35.94 185 GLU A O 1
ATOM 1532 N N . ASP A 1 186 ? -37.282 -17.155 52.550 1.00 31.56 186 ASP A N 1
ATOM 1533 C CA . ASP A 1 186 ? -37.176 -15.979 53.422 1.00 31.56 186 ASP A CA 1
ATOM 1534 C C . ASP A 1 186 ? -37.251 -16.437 54.881 1.00 31.56 186 ASP A C 1
ATOM 1536 O O . ASP A 1 186 ? -38.320 -16.618 55.477 1.00 31.56 186 ASP A O 1
ATOM 1540 N N . ASP A 1 187 ? -36.060 -16.678 55.423 1.00 34.31 187 ASP A N 1
ATOM 1541 C CA . ASP A 1 187 ? -35.766 -16.849 56.837 1.00 34.31 187 ASP A CA 1
ATOM 1542 C C . ASP A 1 187 ? -36.016 -15.519 57.573 1.00 34.31 187 ASP A C 1
ATOM 1544 O O . ASP A 1 187 ? -35.134 -14.673 57.728 1.00 34.31 187 ASP A O 1
ATOM 1548 N N . SER A 1 188 ? -37.231 -15.333 58.093 1.00 35.28 188 SER A N 1
ATOM 1549 C CA . SER A 1 188 ? -37.515 -14.294 59.090 1.00 35.28 188 SER A CA 1
ATOM 1550 C C . SER A 1 188 ? -37.921 -14.919 60.428 1.00 35.28 188 SER A C 1
ATOM 1552 O O . SER A 1 188 ? -39.056 -14.791 60.896 1.00 35.28 188 SER A O 1
ATOM 1554 N N . ALA A 1 189 ? -36.980 -15.611 61.067 1.00 38.19 189 ALA A N 1
ATOM 1555 C CA . ALA A 1 189 ? -37.103 -16.043 62.453 1.00 38.19 189 ALA A CA 1
ATOM 1556 C C . ALA A 1 189 ? -36.400 -15.055 63.405 1.00 38.19 189 ALA A C 1
ATOM 1558 O O . ALA A 1 189 ? -35.197 -15.149 63.614 1.00 38.19 189 ALA A O 1
ATOM 1559 N N . SER A 1 190 ? -37.163 -14.161 64.052 1.00 31.31 190 SER A N 1
ATOM 1560 C CA . SER A 1 190 ? -36.962 -13.820 65.476 1.00 31.31 190 SER A CA 1
ATOM 1561 C C . SER A 1 190 ? -38.169 -13.065 66.070 1.00 31.31 190 SER A C 1
ATOM 1563 O O . SER A 1 190 ? -38.437 -11.926 65.694 1.00 31.31 190 SER A O 1
ATOM 1565 N N . ILE A 1 191 ? -38.894 -13.756 66.965 1.00 36.56 191 ILE A N 1
ATOM 1566 C CA . ILE A 1 191 ? -39.365 -13.377 68.326 1.00 36.56 191 ILE A CA 1
ATOM 1567 C C . ILE A 1 191 ? -39.317 -11.865 68.678 1.00 36.56 191 ILE A C 1
ATOM 1569 O O . ILE A 1 191 ? -38.330 -11.202 68.400 1.00 36.56 191 ILE A O 1
ATOM 1573 N N . ASP A 1 192 ? -40.261 -11.193 69.338 1.00 30.23 192 ASP A N 1
ATOM 1574 C CA . ASP A 1 192 ? -41.292 -11.514 70.328 1.00 30.23 192 ASP A CA 1
ATOM 1575 C C . ASP A 1 192 ? -42.224 -10.288 70.397 1.00 30.23 192 ASP A C 1
ATOM 1577 O O . ASP A 1 192 ? -41.738 -9.158 70.381 1.00 30.23 192 ASP A O 1
ATOM 1581 N N . SER A 1 193 ? -43.536 -10.495 70.479 1.00 32.38 193 SER A N 1
ATOM 1582 C CA . SER A 1 193 ? -44.472 -9.618 71.196 1.00 32.38 193 SER A CA 1
ATOM 1583 C C . SER A 1 193 ? -45.809 -10.340 71.262 1.00 32.38 193 SER A C 1
ATOM 1585 O O . SER A 1 193 ? -46.635 -10.277 70.349 1.00 32.38 193 SER A O 1
ATOM 1587 N N . ARG A 1 194 ? -45.993 -11.077 72.356 1.00 36.56 194 ARG A N 1
ATOM 1588 C CA . ARG A 1 194 ? -47.317 -11.456 72.845 1.00 36.56 194 ARG A CA 1
ATOM 1589 C C . ARG A 1 194 ? -48.233 -10.227 72.883 1.00 36.56 194 ARG A C 1
ATOM 1591 O O . ARG A 1 194 ? -47.824 -9.166 73.334 1.00 36.56 194 ARG A O 1
ATOM 1598 N N . ASP A 1 195 ? -49.484 -10.473 72.509 1.00 38.22 195 ASP A N 1
ATOM 1599 C CA . ASP A 1 195 ? -50.660 -9.695 72.895 1.00 38.22 195 ASP A CA 1
ATOM 1600 C C . ASP A 1 195 ? -50.900 -8.373 72.145 1.00 38.22 195 ASP A C 1
ATOM 1602 O O . ASP A 1 195 ? -50.504 -7.306 72.584 1.00 38.22 195 ASP A O 1
ATOM 1606 N N . PHE A 1 196 ? -51.621 -8.453 71.021 1.00 31.73 196 PHE A N 1
ATOM 1607 C CA . PHE A 1 196 ? -52.835 -7.657 70.808 1.00 31.73 196 PHE A CA 1
ATOM 1608 C C . PHE A 1 196 ? -53.786 -8.455 69.907 1.00 31.73 196 PHE A C 1
ATOM 1610 O O . PHE A 1 196 ? -53.386 -9.020 68.888 1.00 31.73 196 PHE A O 1
ATOM 1617 N N . GLY A 1 197 ? -55.041 -8.551 70.343 1.00 33.47 197 GLY A N 1
ATOM 1618 C CA . GLY A 1 197 ? -56.053 -9.471 69.839 1.00 33.47 197 GLY A CA 1
ATOM 1619 C C . GLY A 1 197 ? -56.209 -9.527 68.318 1.00 33.47 197 GLY A C 1
ATOM 1620 O O . GLY A 1 197 ? -56.206 -8.520 67.612 1.00 33.47 197 GLY A O 1
ATOM 1621 N N . PHE A 1 198 ? -56.429 -10.752 67.842 1.00 37.19 198 PHE A N 1
ATOM 1622 C CA . PHE A 1 198 ? -56.934 -11.070 66.515 1.00 37.19 198 PHE A CA 1
ATOM 1623 C C . PHE A 1 198 ? -58.270 -10.357 66.256 1.00 37.19 198 PHE A C 1
ATOM 1625 O O . PHE A 1 198 ? -59.345 -10.924 66.425 1.00 37.19 198 PHE A O 1
ATOM 1632 N N . ILE A 1 199 ? -58.207 -9.124 65.766 1.00 38.69 199 ILE A N 1
ATOM 1633 C CA . ILE A 1 199 ? -59.215 -8.603 64.854 1.00 38.69 199 ILE A CA 1
ATOM 1634 C C . ILE A 1 199 ? -58.576 -8.717 63.482 1.00 38.69 199 ILE A C 1
ATOM 1636 O O . ILE A 1 199 ? -57.665 -7.972 63.126 1.00 38.69 199 ILE A O 1
ATOM 1640 N N . LYS A 1 200 ? -59.041 -9.708 62.723 1.00 44.03 200 LYS A N 1
ATOM 1641 C CA . LYS A 1 200 ? -58.779 -9.872 61.294 1.00 44.03 200 LYS A CA 1
ATOM 1642 C C . LYS A 1 200 ? -59.452 -8.697 60.574 1.00 44.03 200 LYS A C 1
ATOM 1644 O O . LYS A 1 200 ? -60.516 -8.846 59.986 1.00 44.03 200 LYS A O 1
ATOM 1649 N N . GLN A 1 201 ? -58.895 -7.501 60.741 1.00 48.38 201 GLN A N 1
ATOM 1650 C CA . GLN A 1 201 ? -59.411 -6.289 60.139 1.00 48.38 201 GLN A CA 1
ATOM 1651 C C . GLN A 1 201 ? -59.055 -6.356 58.664 1.00 48.38 201 GLN A C 1
ATOM 1653 O O . GLN A 1 201 ? -57.880 -6.424 58.294 1.00 48.38 201 GLN A O 1
ATOM 1658 N N . ASP A 1 202 ? -60.089 -6.462 57.839 1.00 52.62 202 ASP A N 1
ATOM 1659 C CA . ASP A 1 202 ? -59.936 -6.553 56.403 1.00 52.62 202 ASP A CA 1
ATOM 1660 C C . ASP A 1 202 ? -59.172 -5.319 55.915 1.00 52.62 202 ASP A C 1
ATOM 1662 O O . ASP A 1 202 ? -59.560 -4.181 56.167 1.00 52.62 202 ASP A O 1
ATOM 1666 N N . LEU A 1 203 ? -58.048 -5.551 55.242 1.00 57.00 203 LEU A N 1
ATOM 1667 C CA . LEU A 1 203 ? -57.136 -4.505 54.764 1.00 57.00 203 LEU A CA 1
ATOM 1668 C C . LEU A 1 203 ? -57.776 -3.634 53.666 1.00 57.00 203 LEU A C 1
ATOM 1670 O O . LEU A 1 203 ? -57.163 -2.668 53.224 1.00 57.00 203 LEU A O 1
ATOM 1674 N N . ASN A 1 204 ? -58.981 -4.001 53.222 1.00 58.09 204 ASN A N 1
ATOM 1675 C CA . ASN A 1 204 ? -59.821 -3.250 52.296 1.00 58.09 204 ASN A CA 1
ATOM 1676 C C . ASN A 1 204 ? -60.859 -2.358 53.009 1.00 58.09 204 ASN A C 1
ATOM 1678 O O . ASN A 1 204 ? -61.600 -1.649 52.336 1.00 58.09 204 ASN A O 1
ATOM 1682 N N . VAL A 1 205 ? -60.938 -2.389 54.346 1.00 60.78 205 VAL A N 1
ATOM 1683 C CA . VAL A 1 205 ? -61.928 -1.641 55.134 1.00 60.78 205 VAL A CA 1
ATOM 1684 C C . VAL A 1 205 ? -61.226 -0.613 56.023 1.00 60.78 205 VAL A C 1
ATOM 1686 O O . VAL A 1 205 ? -60.326 -0.950 56.795 1.00 60.78 205 VAL A O 1
ATOM 1689 N N . CYS A 1 206 ? -61.666 0.646 55.928 1.00 59.75 206 CYS A N 1
ATOM 1690 C CA . CYS A 1 206 ? -61.149 1.759 56.724 1.00 59.75 206 CYS A CA 1
ATOM 1691 C C . CYS A 1 206 ? -61.286 1.467 58.239 1.00 59.75 206 CYS A C 1
ATOM 1693 O O . CYS A 1 206 ? -62.386 1.143 58.708 1.00 59.75 206 CYS A O 1
ATOM 1695 N N . PRO A 1 207 ? -60.202 1.555 59.037 1.00 63.88 207 PRO A N 1
ATOM 1696 C CA . PRO A 1 207 ? -60.283 1.389 60.483 1.00 63.88 207 PRO A CA 1
ATOM 1697 C C . PRO A 1 207 ? -61.137 2.473 61.145 1.00 63.88 207 PRO A C 1
ATOM 1699 O O . PRO A 1 207 ? -61.091 3.638 60.753 1.00 63.88 207 PRO A O 1
ATOM 1702 N N . LYS A 1 208 ? -61.880 2.119 62.203 1.00 52.41 208 LYS A N 1
ATOM 1703 C CA . LYS A 1 208 ? -62.691 3.082 62.967 1.00 52.41 208 LYS A CA 1
ATOM 1704 C C . LYS A 1 208 ? -61.784 4.160 63.582 1.00 52.41 208 LYS A C 1
ATOM 1706 O O . LYS A 1 208 ? -61.059 3.874 64.528 1.00 52.41 208 LYS A O 1
ATOM 1711 N N . GLY A 1 209 ? -61.845 5.380 63.040 1.00 57.81 209 GLY A N 1
ATOM 1712 C CA . GLY A 1 209 ? -61.052 6.536 63.476 1.00 57.81 209 GLY A CA 1
ATOM 1713 C C . GLY A 1 209 ? -59.923 6.960 62.527 1.00 57.81 209 GLY A C 1
ATOM 1714 O O . GLY A 1 209 ? -59.206 7.896 62.867 1.00 57.81 209 GLY A O 1
ATOM 1715 N N . CYS A 1 210 ? -59.750 6.302 61.374 1.00 62.12 210 CYS A N 1
ATOM 1716 C CA . CYS A 1 210 ? -58.903 6.783 60.279 1.00 62.12 210 CYS A CA 1
ATOM 1717 C C . CYS A 1 210 ? -59.720 7.697 59.349 1.00 62.12 210 CYS A C 1
ATOM 1719 O O . CYS A 1 210 ? -60.906 7.459 59.121 1.00 62.12 210 CYS A O 1
ATOM 1721 N N . GLU A 1 211 ? -59.101 8.760 58.836 1.00 69.94 211 GLU A N 1
ATOM 1722 C CA . GLU A 1 211 ? -59.747 9.679 57.899 1.00 69.94 211 GLU A CA 1
ATOM 1723 C C . GLU A 1 211 ? -59.929 8.992 56.538 1.00 69.94 211 GLU A C 1
ATOM 1725 O O . GLU A 1 211 ? -58.954 8.576 55.909 1.00 69.94 211 GLU A O 1
ATOM 1730 N N . GLN A 1 212 ? -61.184 8.866 56.091 1.00 73.19 212 GLN A N 1
ATOM 1731 C CA . GLN A 1 212 ? -61.567 8.128 54.878 1.00 73.19 212 GLN A CA 1
ATOM 1732 C C . GLN A 1 212 ? -60.769 8.588 53.642 1.00 73.19 212 GLN A C 1
ATOM 1734 O O . GLN A 1 212 ? -60.295 7.762 52.869 1.00 73.19 212 GLN A O 1
ATOM 1739 N N . ALA A 1 213 ? -60.517 9.897 53.524 1.00 75.62 213 ALA A N 1
ATOM 1740 C CA . ALA A 1 213 ? -59.768 10.492 52.419 1.00 75.62 213 ALA A CA 1
ATOM 1741 C C . ALA A 1 213 ? -58.306 10.008 52.331 1.00 75.62 213 ALA A C 1
ATOM 1743 O O . ALA A 1 213 ? -57.785 9.807 51.237 1.00 75.62 213 ALA A O 1
ATOM 1744 N N . ILE A 1 214 ? -57.642 9.778 53.469 1.00 77.00 214 ILE A N 1
ATOM 1745 C CA . ILE A 1 214 ? -56.247 9.305 53.512 1.00 77.00 214 ILE A CA 1
ATOM 1746 C C . ILE A 1 214 ? -56.174 7.817 53.149 1.00 77.00 214 ILE A C 1
ATOM 1748 O O . ILE A 1 214 ? -55.220 7.369 52.505 1.00 77.00 214 ILE A O 1
ATOM 1752 N N . PHE A 1 215 ? -57.191 7.046 53.538 1.00 78.06 215 PHE A N 1
ATOM 1753 C CA . PHE A 1 215 ? -57.312 5.640 53.171 1.00 78.06 215 PHE A CA 1
ATOM 1754 C C . PHE A 1 215 ? -57.558 5.471 51.664 1.00 78.06 215 PHE A C 1
ATOM 1756 O O . PHE A 1 215 ? -56.825 4.721 51.018 1.00 78.06 215 PHE A O 1
ATOM 1763 N N . ASP A 1 216 ? -58.502 6.219 51.090 1.00 79.31 216 ASP A N 1
ATOM 1764 C CA . ASP A 1 216 ? -58.821 6.166 49.657 1.00 79.31 216 ASP A CA 1
ATOM 1765 C C . ASP A 1 216 ? -57.623 6.611 48.797 1.00 79.31 216 ASP A C 1
ATOM 1767 O O . ASP A 1 216 ? -57.242 5.915 47.853 1.00 79.31 216 ASP A O 1
ATOM 1771 N N . LEU A 1 217 ? -56.926 7.681 49.202 1.00 81.44 217 LEU A N 1
ATOM 1772 C CA . LEU A 1 217 ? -55.686 8.133 48.559 1.00 81.44 217 LEU A CA 1
ATOM 1773 C C . LEU A 1 217 ? -54.560 7.085 48.654 1.00 81.44 217 LEU A C 1
ATOM 1775 O O . LEU A 1 217 ? -53.787 6.902 47.716 1.00 81.44 217 LEU A O 1
ATOM 1779 N N . THR A 1 218 ? -54.466 6.344 49.762 1.00 81.06 218 THR A N 1
ATOM 1780 C CA . THR A 1 218 ? -53.491 5.246 49.912 1.00 81.06 218 THR A CA 1
ATOM 1781 C C . THR A 1 218 ? -53.796 4.077 48.969 1.00 81.06 218 THR A C 1
ATOM 1783 O O . THR A 1 218 ? -52.873 3.452 48.437 1.00 81.06 218 THR A O 1
ATOM 1786 N N . VAL A 1 219 ? -55.077 3.772 48.743 1.00 81.81 219 VAL A N 1
ATOM 1787 C CA . VAL A 1 219 ? -55.515 2.742 47.789 1.00 81.81 219 VAL A CA 1
ATOM 1788 C C . VAL A 1 219 ? -55.232 3.179 46.348 1.00 81.81 219 VAL A C 1
ATOM 1790 O O . VAL A 1 219 ? -54.736 2.371 45.562 1.00 81.81 219 VAL A O 1
ATOM 1793 N N . GLU A 1 220 ? -55.449 4.453 46.023 1.00 83.44 220 GLU A N 1
ATOM 1794 C CA . GLU A 1 220 ? -55.115 5.034 44.718 1.00 83.44 220 GLU A CA 1
ATOM 1795 C C . GLU A 1 220 ? -53.599 5.010 44.448 1.00 83.44 220 GLU A C 1
ATOM 1797 O O . GLU A 1 220 ? -53.153 4.475 43.432 1.00 83.44 220 GLU A O 1
ATOM 1802 N N . LEU A 1 221 ? -52.777 5.486 45.393 1.00 84.94 221 LEU A N 1
ATOM 1803 C CA . LEU A 1 221 ? -51.311 5.464 45.281 1.00 84.94 221 LEU A CA 1
ATOM 1804 C C . LEU A 1 221 ? -50.760 4.036 45.159 1.00 84.94 221 LEU A C 1
ATOM 1806 O O . LEU A 1 221 ? -49.771 3.807 44.462 1.00 84.94 221 LEU A O 1
ATOM 1810 N N . ARG A 1 222 ? -51.407 3.055 45.799 1.00 84.19 222 ARG A N 1
ATOM 1811 C CA . ARG A 1 222 ? -51.086 1.632 45.631 1.00 84.19 222 ARG A CA 1
ATOM 1812 C C . ARG A 1 222 ? -51.401 1.139 44.215 1.00 84.19 222 ARG A C 1
ATOM 1814 O O . ARG A 1 222 ? -50.591 0.401 43.657 1.00 84.19 222 ARG A O 1
ATOM 1821 N N . GLY A 1 223 ? -52.550 1.520 43.653 1.00 84.50 223 GLY A N 1
ATOM 1822 C CA . GLY A 1 223 ? -52.924 1.200 42.272 1.00 84.50 223 GLY A CA 1
ATOM 1823 C C . GLY A 1 223 ? -51.931 1.783 41.266 1.00 84.50 223 GLY A C 1
ATOM 1824 O O . GLY A 1 223 ? -51.405 1.054 40.426 1.00 84.50 223 GLY A O 1
ATOM 1825 N N . ASN A 1 224 ? -51.581 3.060 41.439 1.00 86.25 224 ASN A N 1
ATOM 1826 C CA . ASN A 1 224 ? -50.609 3.756 40.596 1.00 86.25 224 ASN A CA 1
ATOM 1827 C C . ASN A 1 224 ? -49.209 3.130 40.696 1.00 86.25 224 ASN A C 1
ATOM 1829 O O . ASN A 1 224 ? -48.596 2.855 39.666 1.00 86.25 224 ASN A O 1
ATOM 1833 N N . ARG A 1 225 ? -48.724 2.807 41.908 1.00 88.12 225 ARG A N 1
ATOM 1834 C CA . ARG A 1 225 ? -47.436 2.104 42.077 1.00 88.12 225 ARG A CA 1
ATOM 1835 C C . ARG A 1 225 ? -47.434 0.766 41.344 1.00 88.12 225 ARG A C 1
ATOM 1837 O O . ARG A 1 225 ? -46.471 0.437 40.667 1.00 88.12 225 ARG A O 1
ATOM 1844 N N . HIS A 1 226 ? -48.515 -0.001 41.462 1.00 84.81 226 HIS A N 1
ATOM 1845 C CA . HIS A 1 226 ? -48.599 -1.313 40.832 1.00 84.81 226 HIS A CA 1
ATOM 1846 C C . HIS A 1 226 ? -48.607 -1.234 39.300 1.00 84.81 226 HIS A C 1
ATOM 1848 O O . HIS A 1 226 ? -47.935 -2.036 38.656 1.00 84.81 226 HIS A O 1
ATOM 1854 N N . SER A 1 227 ? -49.317 -0.257 38.728 1.00 88.50 227 SER A N 1
ATOM 1855 C CA . SER A 1 227 ? -49.304 -0.007 37.283 1.00 88.50 227 SER A CA 1
ATOM 1856 C C . SER A 1 227 ? -47.889 0.290 36.780 1.00 88.50 227 SER A C 1
ATOM 1858 O O . SER A 1 227 ? -47.475 -0.250 35.757 1.00 88.50 227 SER A O 1
ATOM 1860 N N . ILE A 1 228 ? -47.127 1.102 37.519 1.00 89.38 228 ILE A N 1
ATOM 1861 C CA . ILE A 1 228 ? -45.736 1.432 37.180 1.00 89.38 228 ILE A CA 1
ATOM 1862 C C . ILE A 1 228 ? -44.814 0.218 37.362 1.00 89.38 228 ILE A C 1
ATOM 1864 O O . ILE A 1 228 ? -44.026 -0.080 36.472 1.00 89.38 228 ILE A O 1
ATOM 1868 N N . GLU A 1 229 ? -44.941 -0.539 38.457 1.00 88.56 229 GLU A N 1
ATOM 1869 C CA . GLU A 1 229 ? -44.181 -1.782 38.673 1.00 88.56 229 GLU A CA 1
ATOM 1870 C C . GLU A 1 229 ? -44.436 -2.815 37.563 1.00 88.56 229 GLU A C 1
ATOM 1872 O O . GLU A 1 229 ? -43.524 -3.542 37.164 1.00 88.56 229 GLU A O 1
ATOM 1877 N N . GLN A 1 230 ? -45.676 -2.915 37.071 1.00 89.19 230 GLN A N 1
ATOM 1878 C CA . GLN A 1 230 ? -46.017 -3.796 35.959 1.00 89.19 230 GLN A CA 1
ATOM 1879 C C . GLN A 1 230 ? -45.388 -3.304 34.651 1.00 89.19 230 GLN A C 1
ATOM 1881 O O . GLN A 1 230 ? -44.776 -4.113 33.954 1.00 89.19 230 GLN A O 1
ATOM 1886 N N . ASN A 1 231 ? -45.451 -1.997 34.374 1.00 91.25 231 ASN A N 1
ATOM 1887 C CA . ASN A 1 231 ? -44.808 -1.398 33.205 1.00 91.25 231 ASN A CA 1
ATOM 1888 C C . ASN A 1 231 ? -43.286 -1.627 33.221 1.00 91.25 231 ASN A C 1
ATOM 1890 O O . ASN A 1 231 ? -42.714 -2.089 32.241 1.00 91.25 231 ASN A O 1
ATOM 1894 N N . ILE A 1 232 ? -42.629 -1.429 34.372 1.00 90.88 232 ILE A N 1
ATOM 1895 C CA . ILE A 1 232 ? -41.195 -1.713 34.551 1.00 90.88 232 ILE A CA 1
ATOM 1896 C C . ILE A 1 232 ? -40.880 -3.182 34.242 1.00 90.88 232 ILE A C 1
ATOM 1898 O O . ILE A 1 232 ? -39.913 -3.458 33.536 1.00 90.88 232 ILE A O 1
ATOM 1902 N N . LYS A 1 233 ? -41.687 -4.133 34.731 1.00 91.75 233 LYS A N 1
ATOM 1903 C CA . LYS A 1 233 ? -41.484 -5.564 34.443 1.00 91.75 233 LYS A CA 1
ATOM 1904 C C . LYS A 1 233 ? -41.690 -5.902 32.970 1.00 91.75 233 LYS A C 1
ATOM 1906 O O . LYS A 1 233 ? -40.990 -6.762 32.446 1.00 91.75 233 LYS A O 1
ATOM 1911 N N . GLU A 1 234 ? -42.659 -5.278 32.312 1.00 93.12 234 GLU A N 1
ATOM 1912 C CA . GLU A 1 234 ? -42.908 -5.471 30.883 1.00 93.12 234 GLU A CA 1
ATOM 1913 C C . GLU A 1 234 ? -41.748 -4.915 30.049 1.00 93.12 234 GLU A C 1
ATOM 1915 O O . GLU A 1 234 ? -41.182 -5.658 29.247 1.00 93.12 234 GLU A O 1
ATOM 1920 N N . LEU A 1 235 ? -41.298 -3.687 30.324 1.00 92.62 235 LEU A N 1
ATOM 1921 C CA . LEU A 1 235 ? -40.125 -3.083 29.683 1.00 92.62 235 LEU A CA 1
ATOM 1922 C C . LEU A 1 235 ? -38.845 -3.899 29.934 1.00 92.62 235 LEU A C 1
ATOM 1924 O O . LEU A 1 235 ? -38.069 -4.123 29.008 1.00 92.62 235 LEU A O 1
ATOM 1928 N N . GLN A 1 236 ? -38.648 -4.434 31.145 1.00 92.75 236 GLN A N 1
ATOM 1929 C CA . GLN A 1 236 ? -37.526 -5.332 31.459 1.00 92.75 236 GLN A CA 1
ATOM 1930 C C . GLN A 1 236 ? -37.535 -6.605 30.600 1.00 92.75 236 GLN A C 1
ATOM 1932 O O . GLN A 1 236 ? -36.494 -6.990 30.071 1.00 92.75 236 GLN A O 1
ATOM 1937 N N . ARG A 1 237 ? -38.702 -7.224 30.371 1.00 94.94 237 ARG A N 1
ATOM 1938 C CA . ARG A 1 237 ? -38.810 -8.381 29.460 1.00 94.94 237 ARG A CA 1
ATOM 1939 C C . ARG A 1 237 ? -38.457 -8.015 28.018 1.00 94.94 237 ARG A C 1
ATOM 1941 O O . ARG A 1 237 ? -37.884 -8.840 27.301 1.00 94.94 237 ARG A O 1
ATOM 1948 N N . VAL A 1 238 ? -38.797 -6.801 27.578 1.00 94.31 238 VAL A N 1
ATOM 1949 C CA . VAL A 1 238 ? -38.421 -6.307 26.245 1.00 94.31 238 VAL A CA 1
ATOM 1950 C C . VAL A 1 238 ? -36.904 -6.122 26.158 1.00 94.31 238 VAL A C 1
ATOM 1952 O O . VAL A 1 238 ? -36.301 -6.617 25.206 1.00 94.31 238 VAL A O 1
ATOM 1955 N N . VAL A 1 239 ? -36.268 -5.526 27.174 1.00 94.50 239 VAL A N 1
ATOM 1956 C CA . VAL A 1 239 ? -34.799 -5.401 27.264 1.00 94.50 239 VAL A CA 1
ATOM 1957 C C . VAL A 1 239 ? -34.119 -6.770 27.216 1.00 94.50 239 VAL A C 1
ATOM 1959 O O . VAL A 1 239 ? -33.182 -6.957 26.442 1.00 94.50 239 VAL A O 1
ATOM 1962 N N . ASP A 1 240 ? -34.611 -7.756 27.966 1.00 94.94 240 ASP A N 1
ATOM 1963 C CA . ASP A 1 240 ? -34.069 -9.121 27.946 1.00 94.94 240 ASP A CA 1
ATOM 1964 C C . ASP A 1 240 ? -34.202 -9.785 26.570 1.00 94.94 240 ASP A C 1
ATOM 1966 O O . ASP A 1 240 ? -33.327 -10.541 26.142 1.00 94.94 240 ASP A O 1
ATOM 1970 N N . THR A 1 241 ? -35.284 -9.493 25.850 1.00 95.44 241 THR A N 1
ATOM 1971 C CA . THR A 1 241 ? -35.506 -10.004 24.492 1.00 95.44 241 THR A CA 1
ATOM 1972 C C . THR A 1 241 ? -34.560 -9.345 23.488 1.00 95.44 241 THR A C 1
ATOM 1974 O O . THR A 1 241 ? -33.953 -10.039 22.673 1.00 95.44 241 THR A O 1
ATOM 1977 N N . ILE A 1 242 ? -34.357 -8.028 23.586 1.00 93.94 242 ILE A N 1
ATOM 1978 C CA . ILE A 1 242 ? -33.392 -7.294 22.758 1.00 93.94 242 ILE A CA 1
ATOM 1979 C C . ILE A 1 242 ? -31.961 -7.754 23.059 1.00 93.94 242 ILE A C 1
ATOM 1981 O O . ILE A 1 242 ? -31.199 -7.997 22.129 1.00 93.94 242 ILE A O 1
ATOM 1985 N N . ASN A 1 243 ? -31.604 -7.981 24.326 1.00 95.06 243 ASN A N 1
ATOM 1986 C CA . ASN A 1 243 ? -30.302 -8.539 24.704 1.00 95.06 243 ASN A CA 1
ATOM 1987 C C . ASN A 1 243 ? -30.054 -9.904 24.044 1.00 95.06 243 ASN A C 1
ATOM 1989 O O . ASN A 1 243 ? -28.994 -10.124 23.461 1.00 95.06 243 ASN A O 1
ATOM 1993 N N . LYS A 1 244 ? -31.051 -10.801 24.061 1.00 95.75 244 LYS A N 1
ATOM 1994 C CA . LYS A 1 244 ? -30.961 -12.095 23.364 1.00 95.75 244 LYS A CA 1
ATOM 1995 C C . LYS A 1 244 ? -30.772 -11.917 21.855 1.00 95.75 244 LYS A C 1
ATOM 1997 O O . LYS A 1 244 ? -29.971 -12.639 21.262 1.00 95.75 244 LYS A O 1
ATOM 2002 N N . ASN A 1 245 ? -31.465 -10.960 21.235 1.00 94.31 245 ASN A N 1
ATOM 2003 C CA . ASN A 1 245 ? -31.306 -10.658 19.810 1.00 94.31 245 ASN A CA 1
ATOM 2004 C C . ASN A 1 245 ? -29.904 -10.117 19.495 1.00 94.31 245 ASN A C 1
ATOM 2006 O O . ASN A 1 245 ? -29.264 -10.620 18.573 1.00 94.31 245 ASN A O 1
ATOM 2010 N N . ILE A 1 246 ? -29.382 -9.188 20.303 1.00 94.12 246 ILE A N 1
ATOM 2011 C CA . ILE A 1 246 ? -28.015 -8.658 20.185 1.00 94.12 246 ILE A CA 1
ATOM 2012 C C . ILE A 1 246 ? -26.988 -9.792 20.301 1.00 94.12 246 ILE A C 1
ATOM 2014 O O . ILE A 1 246 ? -26.069 -9.875 19.487 1.00 94.12 246 ILE A O 1
ATOM 2018 N N . ASP A 1 247 ? -27.137 -10.708 21.260 1.00 95.31 247 ASP A N 1
ATOM 2019 C CA . ASP A 1 247 ? -26.228 -11.849 21.422 1.00 95.31 247 ASP A CA 1
ATOM 2020 C C . ASP A 1 247 ? -26.255 -12.799 20.216 1.00 95.31 247 ASP A C 1
ATOM 2022 O O . ASP A 1 247 ? -25.210 -13.294 19.775 1.00 95.31 247 ASP A O 1
ATOM 2026 N N . LEU A 1 248 ? -27.442 -13.062 19.662 1.00 94.88 248 LEU A N 1
ATOM 2027 C CA . LEU A 1 248 ? -27.605 -13.874 18.455 1.00 94.88 248 LEU A CA 1
ATOM 2028 C C . LEU A 1 248 ? -26.985 -13.190 17.231 1.00 94.88 248 LEU A C 1
ATOM 2030 O O . LEU A 1 248 ? -26.257 -13.844 16.477 1.00 94.88 248 LEU A O 1
ATOM 2034 N N . SER A 1 249 ? -27.215 -11.890 17.054 1.00 93.25 249 SER A N 1
ATOM 2035 C CA . SER A 1 249 ? -26.622 -11.095 15.977 1.00 93.25 249 SER A CA 1
ATOM 2036 C C . SER A 1 249 ? -25.100 -11.030 16.099 1.00 93.25 249 SER A C 1
ATOM 2038 O O . SER A 1 249 ? -24.414 -11.272 15.113 1.00 93.25 249 SER A O 1
ATOM 2040 N N . ASN A 1 250 ? -24.541 -10.875 17.304 1.00 94.38 250 ASN A N 1
ATOM 2041 C CA . ASN A 1 250 ? -23.091 -10.933 17.537 1.00 94.38 250 ASN A CA 1
ATOM 2042 C C . ASN A 1 250 ? -22.477 -12.306 17.208 1.00 94.38 250 ASN A C 1
ATOM 2044 O O . ASN A 1 250 ? -21.342 -12.399 16.734 1.00 94.38 250 ASN A O 1
ATOM 2048 N N . ARG A 1 251 ? -23.195 -13.412 17.454 1.00 95.44 251 ARG A N 1
ATOM 2049 C CA . ARG A 1 251 ? -22.736 -14.749 17.026 1.00 95.44 251 ARG A CA 1
ATOM 2050 C C . ARG A 1 251 ? -22.705 -14.863 15.505 1.00 95.44 251 ARG A C 1
ATOM 2052 O O . ARG A 1 251 ? -21.727 -15.376 14.971 1.00 95.44 251 ARG A O 1
ATOM 2059 N N . LYS A 1 252 ? -23.741 -14.372 14.820 1.00 94.38 252 LYS A N 1
ATOM 2060 C CA . LYS A 1 252 ? -23.791 -14.348 13.351 1.00 94.38 252 LYS A CA 1
ATOM 2061 C C . LYS A 1 252 ? -22.707 -13.438 12.765 1.00 94.3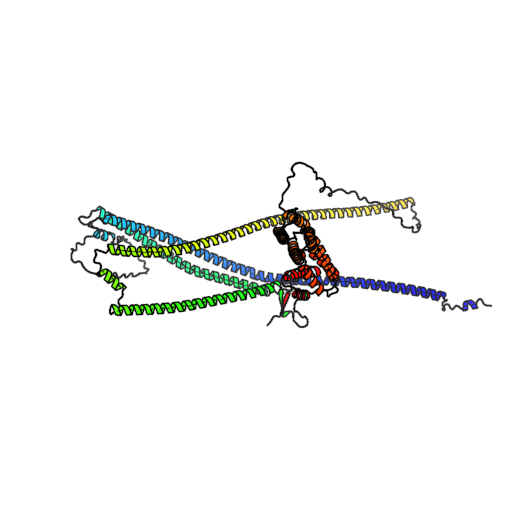8 252 LYS A C 1
ATOM 2063 O O . LYS A 1 252 ? -22.005 -13.877 11.862 1.00 94.38 252 LYS A O 1
ATOM 2068 N N . LEU A 1 253 ? -22.493 -12.254 13.342 1.00 94.69 253 LEU A N 1
ATOM 2069 C CA . LEU A 1 253 ? -21.438 -11.319 12.945 1.00 94.69 253 LEU A CA 1
ATOM 2070 C C . LEU A 1 253 ? -20.061 -11.991 12.971 1.00 94.69 253 LEU A C 1
ATOM 2072 O O . LEU A 1 253 ? -19.331 -11.912 11.991 1.00 94.69 253 LEU A O 1
ATOM 2076 N N . ARG A 1 254 ? -19.733 -12.745 14.030 1.00 95.31 254 ARG A N 1
ATOM 2077 C CA . ARG A 1 254 ? -18.466 -13.499 14.100 1.00 95.31 254 ARG A CA 1
ATOM 2078 C C . ARG A 1 254 ? -18.304 -14.516 12.966 1.00 95.31 254 ARG A C 1
ATOM 2080 O O . ARG A 1 254 ? -17.198 -14.694 12.460 1.00 95.31 254 ARG A O 1
ATOM 2087 N N . ILE A 1 255 ? -19.386 -15.181 12.556 1.00 95.44 255 ILE A N 1
ATOM 2088 C CA . ILE A 1 255 ? -19.360 -16.128 11.430 1.00 95.44 255 ILE A CA 1
ATOM 2089 C C . ILE A 1 255 ? -19.096 -15.377 10.120 1.00 95.44 255 ILE A C 1
ATOM 2091 O O . ILE A 1 255 ? -18.223 -15.785 9.354 1.00 95.44 255 ILE A O 1
ATOM 2095 N N . VAL A 1 256 ? -19.798 -14.266 9.881 1.00 94.06 256 VAL A N 1
ATOM 2096 C CA . VAL A 1 256 ? -19.629 -13.447 8.668 1.00 94.06 256 VAL A CA 1
ATOM 2097 C C . VAL A 1 256 ? -18.233 -12.815 8.619 1.00 94.06 256 VAL A C 1
ATOM 2099 O O . VAL A 1 256 ? -17.580 -12.868 7.582 1.00 94.06 256 VAL A O 1
ATOM 2102 N N . GLN A 1 257 ? -17.710 -12.317 9.741 1.00 94.44 257 GLN A N 1
ATOM 2103 C CA . GLN A 1 257 ? -16.335 -11.816 9.848 1.00 94.44 257 GLN A CA 1
ATOM 2104 C C . GLN A 1 257 ? -15.301 -12.910 9.543 1.00 94.44 257 GLN A C 1
ATOM 2106 O O . GLN A 1 257 ? -14.328 -12.665 8.831 1.00 94.44 257 GLN A O 1
ATOM 2111 N N . SER A 1 258 ? -15.524 -14.144 10.009 1.00 96.12 258 SER A N 1
ATOM 2112 C CA . SER A 1 258 ? -14.663 -15.278 9.653 1.00 96.12 258 SER A CA 1
ATOM 2113 C C . SER A 1 258 ? -14.711 -15.595 8.152 1.00 96.12 258 SER A C 1
ATOM 2115 O O . SER A 1 258 ? -13.673 -15.890 7.561 1.00 96.12 258 SER A O 1
ATOM 2117 N N . GLN A 1 259 ? -15.889 -15.533 7.523 1.00 94.94 259 GLN A N 1
ATOM 2118 C CA . GLN A 1 259 ? -16.047 -15.732 6.074 1.00 94.94 259 GLN A CA 1
ATOM 2119 C C . GLN A 1 259 ? -15.398 -14.603 5.264 1.00 94.94 259 GLN A C 1
ATOM 2121 O O . GLN A 1 259 ? -14.775 -14.857 4.230 1.00 94.94 259 GLN A O 1
ATOM 2126 N N . TYR A 1 260 ? -15.497 -13.366 5.750 1.00 95.62 260 TYR A N 1
ATOM 2127 C CA . TYR A 1 260 ? -14.813 -12.209 5.183 1.00 95.62 260 TYR A CA 1
ATOM 2128 C C . TYR A 1 260 ? -13.293 -12.402 5.215 1.00 95.62 260 TYR A C 1
ATOM 2130 O O . TYR A 1 260 ? -12.646 -12.316 4.171 1.00 95.62 260 TYR A O 1
ATOM 2138 N N . GLN A 1 261 ? -12.730 -12.789 6.365 1.00 96.06 261 GLN A N 1
ATOM 2139 C CA . GLN A 1 261 ? -11.296 -13.061 6.483 1.00 96.06 261 GLN A CA 1
ATOM 2140 C C . GLN A 1 261 ? -10.846 -14.210 5.570 1.00 96.06 261 GLN A C 1
ATOM 2142 O O . GLN A 1 261 ? -9.800 -14.129 4.930 1.00 96.06 261 GLN A O 1
ATOM 2147 N N . GLN A 1 262 ? -11.641 -15.279 5.467 1.00 96.50 262 GLN A N 1
ATOM 2148 C CA . GLN A 1 262 ? -11.353 -16.382 4.550 1.00 96.50 262 GLN A CA 1
ATOM 2149 C C . GLN A 1 262 ? -11.362 -15.926 3.082 1.00 96.50 262 GLN A C 1
ATOM 2151 O O . GLN A 1 262 ? -10.527 -16.374 2.292 1.00 96.50 262 GLN A O 1
ATOM 2156 N N . SER A 1 263 ? -12.273 -15.021 2.721 1.00 94.31 263 SER A N 1
ATOM 2157 C CA . SER A 1 263 ? -12.359 -14.450 1.374 1.00 94.31 263 SER A CA 1
ATOM 2158 C C . SER A 1 263 ? -11.149 -13.566 1.059 1.00 94.31 263 SER A C 1
ATOM 2160 O O . SER A 1 263 ? -10.584 -13.705 -0.024 1.00 94.31 263 SER A O 1
ATOM 2162 N N . ILE A 1 264 ? -10.694 -12.742 2.013 1.00 95.75 264 ILE A N 1
ATOM 2163 C CA . ILE A 1 264 ? -9.453 -11.956 1.883 1.00 95.75 264 ILE A CA 1
ATOM 2164 C C . ILE A 1 264 ? -8.258 -12.879 1.668 1.00 95.75 264 ILE A C 1
ATOM 2166 O O . ILE A 1 264 ? -7.532 -12.727 0.692 1.00 95.75 264 ILE A O 1
ATOM 2170 N N . ASN A 1 265 ? -8.083 -13.881 2.533 1.00 96.56 265 ASN A N 1
ATOM 2171 C CA . ASN A 1 265 ? -6.955 -14.806 2.432 1.00 96.56 265 ASN A CA 1
ATOM 2172 C C . ASN A 1 265 ? -6.948 -15.549 1.084 1.00 96.56 265 ASN A C 1
ATOM 2174 O O . ASN A 1 265 ? -5.884 -15.823 0.531 1.00 96.56 265 ASN A O 1
ATOM 2178 N N . SER A 1 266 ? -8.131 -15.866 0.546 1.00 95.94 266 SER A N 1
ATOM 2179 C CA . SER A 1 266 ? -8.275 -16.497 -0.771 1.00 95.94 266 SER A CA 1
ATOM 2180 C C . SER A 1 266 ? -7.877 -15.549 -1.908 1.00 95.94 266 SER A C 1
ATOM 2182 O O . SER A 1 266 ? -7.177 -15.972 -2.826 1.00 95.94 266 SER A O 1
ATOM 2184 N N . LEU A 1 267 ? -8.272 -14.271 -1.834 1.00 95.06 267 LEU A N 1
ATOM 2185 C CA . LEU A 1 267 ? -7.854 -13.236 -2.785 1.00 95.06 267 LEU A CA 1
ATOM 2186 C C . LEU A 1 267 ? -6.336 -13.012 -2.730 1.00 95.06 267 LEU A C 1
ATOM 2188 O O . LEU A 1 267 ? -5.680 -13.029 -3.767 1.00 95.06 267 LEU A O 1
ATOM 2192 N N . GLU A 1 268 ? -5.756 -12.892 -1.534 1.00 95.38 268 GLU A N 1
ATOM 2193 C CA . GLU A 1 268 ? -4.308 -12.742 -1.361 1.00 95.38 268 GLU A CA 1
ATOM 2194 C C . GLU A 1 268 ? -3.529 -13.946 -1.897 1.00 95.38 268 GLU A C 1
ATOM 2196 O O . GLU A 1 268 ? -2.475 -13.784 -2.509 1.00 95.38 268 GLU A O 1
ATOM 2201 N N . ALA A 1 269 ? -4.016 -15.168 -1.660 1.00 95.12 269 ALA A N 1
ATOM 2202 C CA . ALA A 1 269 ? -3.397 -16.375 -2.198 1.00 95.12 269 ALA A CA 1
ATOM 2203 C C . ALA A 1 269 ? -3.416 -16.370 -3.735 1.00 95.12 269 ALA A C 1
ATOM 2205 O O . ALA A 1 269 ? -2.405 -16.689 -4.361 1.00 95.12 269 ALA A O 1
ATOM 2206 N N . TYR A 1 270 ? -4.530 -15.939 -4.331 1.00 94.81 270 TYR A N 1
ATOM 2207 C CA . TYR A 1 270 ? -4.679 -15.827 -5.779 1.00 94.81 270 TYR A CA 1
ATOM 2208 C C . TYR A 1 270 ? -3.756 -14.754 -6.379 1.00 94.81 270 TYR A C 1
ATOM 2210 O O . TYR A 1 270 ? -3.060 -15.003 -7.362 1.00 94.81 270 TYR A O 1
ATOM 2218 N N . GLN A 1 271 ? -3.651 -13.591 -5.732 1.00 92.06 271 GLN A N 1
ATOM 2219 C CA . GLN A 1 271 ? -2.716 -12.530 -6.118 1.00 92.06 271 GLN A CA 1
ATOM 2220 C C . GLN A 1 271 ? -1.249 -12.960 -5.976 1.00 92.06 271 GLN A C 1
ATOM 2222 O O . GLN A 1 271 ? -0.422 -12.656 -6.836 1.00 92.06 271 GLN A O 1
ATOM 2227 N N . LYS A 1 272 ? -0.907 -13.721 -4.929 1.00 94.38 272 LYS A N 1
ATOM 2228 C CA . LYS A 1 272 ? 0.435 -14.307 -4.770 1.00 94.38 272 LYS A CA 1
ATOM 2229 C C . LYS A 1 272 ? 0.752 -15.292 -5.890 1.00 94.38 272 LYS A C 1
ATOM 2231 O O . LYS A 1 272 ? 1.883 -15.318 -6.371 1.00 94.38 272 LYS A O 1
ATOM 2236 N N . GLU A 1 273 ? -0.221 -16.087 -6.328 1.00 94.25 273 GLU A N 1
ATOM 2237 C CA . GLU A 1 273 ? -0.041 -16.991 -7.462 1.00 94.25 273 GLU A CA 1
ATOM 2238 C C . GLU A 1 273 ? 0.149 -16.237 -8.785 1.00 94.25 273 GLU A C 1
ATOM 2240 O O . GLU A 1 273 ? 1.081 -16.554 -9.528 1.00 94.25 273 GLU A O 1
ATOM 2245 N N . LYS A 1 274 ? -0.646 -15.190 -9.032 1.00 93.81 274 LYS A N 1
ATOM 2246 C CA . LYS A 1 274 ? -0.460 -14.263 -10.158 1.00 93.81 274 LYS A CA 1
ATOM 2247 C C . LYS A 1 274 ? 0.954 -13.682 -10.173 1.00 93.81 274 LYS A C 1
ATOM 2249 O O . LYS A 1 274 ? 1.646 -13.771 -11.185 1.00 93.81 274 LYS A O 1
ATOM 2254 N N . GLN A 1 275 ? 1.422 -13.167 -9.035 1.00 91.69 275 GLN A N 1
ATOM 2255 C CA . GLN A 1 275 ? 2.778 -12.630 -8.899 1.00 91.69 275 GLN A CA 1
ATOM 2256 C C . GLN A 1 275 ? 3.847 -13.707 -9.125 1.00 91.69 275 GLN A C 1
ATOM 2258 O O . GLN A 1 275 ? 4.855 -13.451 -9.777 1.00 91.69 275 GLN A O 1
ATOM 2263 N N . ARG A 1 276 ? 3.636 -14.929 -8.617 1.00 94.19 276 ARG A N 1
ATOM 2264 C CA . ARG A 1 276 ? 4.549 -16.061 -8.824 1.00 94.19 276 ARG A CA 1
ATOM 2265 C C . ARG A 1 276 ? 4.703 -16.391 -10.307 1.00 94.19 276 ARG A C 1
ATOM 2267 O O . ARG A 1 276 ? 5.826 -16.634 -10.736 1.00 94.19 276 ARG A O 1
ATOM 2274 N N . LEU A 1 277 ? 3.608 -16.418 -11.066 1.00 92.69 277 LEU A N 1
ATOM 2275 C CA . LEU A 1 277 ? 3.646 -16.684 -12.506 1.00 92.69 277 LEU A CA 1
ATOM 2276 C C . LEU A 1 277 ? 4.261 -15.521 -13.283 1.00 92.69 277 LEU A C 1
ATOM 2278 O O . LEU A 1 277 ? 5.070 -15.761 -14.173 1.00 92.69 277 LEU A O 1
ATOM 2282 N N . LEU A 1 278 ? 3.956 -14.276 -12.908 1.00 91.94 278 LEU A N 1
ATOM 2283 C CA . LEU A 1 278 ? 4.575 -13.099 -13.519 1.00 91.94 278 LEU A CA 1
ATOM 2284 C C . LEU A 1 278 ? 6.099 -13.100 -13.314 1.00 91.94 278 LEU A C 1
ATOM 2286 O O . LEU A 1 278 ? 6.852 -12.887 -14.255 1.00 91.94 278 LEU A O 1
ATOM 2290 N N . ASN A 1 279 ? 6.566 -13.464 -12.118 1.00 89.94 279 ASN A N 1
ATOM 2291 C CA . ASN A 1 279 ? 7.993 -13.589 -11.810 1.00 89.94 279 ASN A CA 1
ATOM 2292 C C . ASN A 1 279 ? 8.695 -14.749 -12.552 1.00 89.94 279 ASN A C 1
ATOM 2294 O O . ASN A 1 279 ? 9.922 -14.804 -12.561 1.00 89.94 279 ASN A O 1
ATOM 2298 N N . GLN A 1 280 ? 7.954 -15.703 -13.131 1.00 90.19 280 GLN A N 1
ATOM 2299 C CA . GLN A 1 280 ? 8.523 -16.776 -13.963 1.00 90.19 280 GLN A CA 1
ATOM 2300 C C . GLN A 1 280 ? 8.731 -16.346 -15.419 1.00 90.19 280 GLN A C 1
ATOM 2302 O O . GLN A 1 280 ? 9.420 -17.050 -16.165 1.00 90.19 280 GLN A O 1
ATOM 2307 N N . VAL A 1 281 ? 8.149 -15.216 -15.832 1.00 90.81 281 VAL A N 1
ATOM 2308 C CA . VAL A 1 281 ? 8.346 -14.674 -17.174 1.00 90.81 281 VAL A CA 1
ATOM 2309 C C . VAL A 1 281 ? 9.811 -14.276 -17.333 1.00 90.81 281 VAL A C 1
ATOM 2311 O O . VAL A 1 281 ? 10.378 -13.534 -16.531 1.00 90.81 281 VAL A O 1
ATOM 2314 N N . ARG A 1 282 ? 10.451 -14.802 -18.379 1.00 85.62 282 ARG A N 1
ATOM 2315 C CA . ARG A 1 282 ? 11.856 -14.514 -18.666 1.00 85.62 282 ARG A CA 1
ATOM 2316 C C . ARG A 1 282 ? 11.966 -13.144 -19.322 1.00 85.62 282 ARG A C 1
ATOM 2318 O O . ARG A 1 282 ? 11.452 -12.932 -20.420 1.00 85.62 282 ARG A O 1
ATOM 2325 N N . CYS A 1 283 ? 12.678 -12.241 -18.662 1.00 83.12 283 CYS A N 1
ATOM 2326 C CA . CYS A 1 283 ? 13.077 -10.965 -19.232 1.00 83.12 283 CYS A CA 1
ATOM 2327 C C . CYS A 1 283 ? 14.475 -11.096 -19.845 1.00 83.12 283 CYS A C 1
ATOM 2329 O O . CYS A 1 283 ? 15.361 -11.719 -19.260 1.00 83.12 283 CYS A O 1
ATOM 2331 N N . THR A 1 284 ? 14.662 -10.525 -21.031 1.00 82.62 284 THR A N 1
ATOM 2332 C CA . THR A 1 284 ? 15.977 -10.430 -21.673 1.00 82.62 284 THR A CA 1
ATOM 2333 C C . THR A 1 284 ? 16.510 -9.026 -21.450 1.00 82.62 284 THR A C 1
ATOM 2335 O O . THR A 1 284 ? 15.761 -8.064 -21.587 1.00 82.62 284 THR A O 1
ATOM 2338 N N . VAL A 1 285 ? 17.793 -8.901 -21.122 1.00 77.38 285 VAL A N 1
ATOM 2339 C CA . VAL A 1 285 ? 18.475 -7.614 -20.958 1.00 77.38 285 VAL A CA 1
ATOM 2340 C C . VAL A 1 285 ? 19.722 -7.635 -21.830 1.00 77.38 285 VAL A C 1
ATOM 2342 O O . VAL A 1 285 ? 20.470 -8.611 -21.815 1.00 77.38 285 VAL A O 1
ATOM 2345 N N . VAL A 1 286 ? 19.928 -6.577 -22.613 1.00 76.19 286 VAL A N 1
ATOM 2346 C CA . VAL A 1 286 ? 21.163 -6.381 -23.379 1.00 76.19 286 VAL A CA 1
ATOM 2347 C C . VAL A 1 286 ? 22.103 -5.560 -22.512 1.00 76.19 286 VAL A C 1
ATOM 2349 O O . VAL A 1 286 ? 21.778 -4.429 -22.159 1.00 76.19 286 VAL A O 1
ATOM 2352 N N . LEU A 1 287 ? 23.239 -6.151 -22.156 1.00 73.75 287 LEU A N 1
ATOM 2353 C CA . LEU A 1 287 ? 24.287 -5.505 -21.377 1.00 73.75 287 LEU A CA 1
ATOM 2354 C C . LEU A 1 287 ? 25.519 -5.340 -22.261 1.00 73.75 287 LEU A C 1
ATOM 2356 O O . LEU A 1 287 ? 25.911 -6.271 -22.969 1.00 73.75 287 LEU A O 1
ATOM 2360 N N . ASN A 1 288 ? 26.128 -4.162 -22.210 1.00 73.94 288 ASN A N 1
ATOM 2361 C CA . ASN A 1 288 ? 27.461 -3.963 -22.766 1.00 73.94 288 ASN A CA 1
ATOM 2362 C C . ASN A 1 288 ? 28.488 -4.580 -21.807 1.00 73.94 288 ASN A C 1
ATOM 2364 O O . ASN A 1 288 ? 28.267 -4.572 -20.596 1.00 73.94 288 ASN A O 1
ATOM 2368 N N . LEU A 1 289 ? 29.619 -5.079 -22.318 1.00 69.94 289 LEU A N 1
ATOM 2369 C CA . LEU A 1 289 ? 30.665 -5.649 -21.454 1.00 69.94 289 LEU A CA 1
ATOM 2370 C C . LEU A 1 289 ? 31.156 -4.636 -20.411 1.00 69.94 289 LEU A C 1
ATOM 2372 O O . LEU A 1 289 ? 31.355 -5.004 -19.260 1.00 69.94 289 LEU A O 1
ATOM 2376 N N . ASP A 1 290 ? 31.224 -3.357 -20.782 1.00 70.38 290 ASP A N 1
ATOM 2377 C CA . ASP A 1 290 ? 31.623 -2.259 -19.892 1.00 70.38 290 ASP A CA 1
ATOM 2378 C C . ASP A 1 290 ? 30.677 -2.064 -18.687 1.00 70.38 290 ASP A C 1
ATOM 2380 O O . ASP A 1 290 ? 31.017 -1.382 -17.724 1.00 70.38 290 ASP A O 1
ATOM 2384 N N . GLN A 1 291 ? 29.470 -2.641 -18.729 1.00 69.25 291 GLN A N 1
ATOM 2385 C CA . GLN A 1 291 ? 28.462 -2.538 -17.667 1.00 69.25 291 GLN A CA 1
ATOM 2386 C C . GLN A 1 291 ? 28.493 -3.719 -16.691 1.00 69.25 291 GLN A C 1
ATOM 2388 O O . GLN A 1 291 ? 27.761 -3.691 -15.697 1.00 69.25 291 GLN A O 1
ATOM 2393 N N . ILE A 1 292 ? 29.293 -4.751 -16.977 1.00 71.19 292 ILE A N 1
ATOM 2394 C CA . ILE A 1 292 ? 29.361 -5.989 -16.202 1.00 71.19 292 ILE A CA 1
ATOM 2395 C C . ILE A 1 292 ? 30.635 -5.977 -15.357 1.00 71.19 292 ILE A C 1
ATOM 2397 O O . ILE A 1 292 ? 31.744 -5.943 -15.880 1.00 71.19 292 ILE A O 1
ATOM 2401 N N . HIS A 1 293 ? 30.467 -6.048 -14.041 1.00 65.19 293 HIS A N 1
ATOM 2402 C CA . HIS A 1 293 ? 31.573 -6.174 -13.094 1.00 65.19 293 HIS A CA 1
ATOM 2403 C C . HIS A 1 293 ? 31.774 -7.647 -12.692 1.00 65.19 293 HIS A C 1
ATOM 2405 O O . HIS A 1 293 ? 30.787 -8.367 -12.547 1.00 65.19 293 HIS A O 1
ATOM 2411 N N . ASP A 1 294 ? 33.025 -8.086 -12.505 1.00 66.31 294 ASP A N 1
ATOM 2412 C CA . ASP A 1 294 ? 33.421 -9.438 -12.046 1.00 66.31 294 ASP A CA 1
ATOM 2413 C C . ASP A 1 294 ? 33.019 -10.636 -12.937 1.00 66.31 294 ASP A C 1
ATOM 2415 O O . ASP A 1 294 ? 32.933 -11.776 -12.468 1.00 66.31 294 ASP A O 1
ATOM 2419 N N . TYR A 1 295 ? 32.807 -10.416 -14.238 1.00 71.25 295 TYR A N 1
ATOM 2420 C CA . TYR A 1 295 ? 32.544 -11.492 -15.198 1.00 71.25 295 TYR A CA 1
ATOM 2421 C C . TYR A 1 295 ? 33.775 -11.796 -16.054 1.00 71.25 295 TYR A C 1
ATOM 2423 O O . TYR A 1 295 ? 34.260 -10.930 -16.782 1.00 71.25 295 TYR A O 1
ATOM 2431 N N . ASN A 1 296 ? 34.245 -13.045 -16.011 1.00 74.06 296 ASN A N 1
ATOM 2432 C CA . ASN A 1 296 ? 35.278 -13.536 -16.914 1.00 74.06 296 ASN A CA 1
ATOM 2433 C C . ASN A 1 296 ? 34.671 -14.525 -17.928 1.00 74.06 296 ASN A C 1
ATOM 2435 O O . ASN A 1 296 ? 34.282 -15.629 -17.536 1.00 74.06 296 ASN A O 1
ATOM 2439 N N . PRO A 1 297 ? 34.609 -14.175 -19.228 1.00 69.56 297 PRO A N 1
ATOM 2440 C CA . PRO A 1 297 ? 33.939 -14.988 -20.241 1.00 69.56 297 PRO A CA 1
ATOM 2441 C C . PRO A 1 297 ? 34.585 -16.355 -20.502 1.00 69.56 297 PRO A C 1
ATOM 2443 O O . PRO A 1 297 ? 33.935 -17.210 -21.098 1.00 69.56 297 PRO A O 1
ATOM 2446 N N . GLU A 1 298 ? 35.840 -16.575 -20.094 1.00 73.44 298 GLU A N 1
ATOM 2447 C CA . GLU A 1 298 ? 36.533 -17.852 -20.326 1.00 73.44 298 GLU A CA 1
ATOM 2448 C C . GLU A 1 298 ? 36.362 -18.871 -19.193 1.00 73.44 298 GLU A C 1
ATOM 2450 O O . GLU A 1 298 ? 36.518 -20.071 -19.422 1.00 73.44 298 GLU A O 1
ATOM 2455 N N . THR A 1 299 ? 36.056 -18.421 -17.973 1.00 70.31 299 THR A N 1
ATOM 2456 C CA . THR A 1 299 ? 36.020 -19.289 -16.782 1.00 70.31 299 THR A CA 1
ATOM 2457 C C . THR A 1 299 ? 34.637 -19.470 -16.186 1.00 70.31 299 THR A C 1
ATOM 2459 O O . THR A 1 299 ? 34.422 -20.456 -15.481 1.00 70.31 299 THR A O 1
ATOM 2462 N N . ASP A 1 300 ? 33.711 -18.547 -16.439 1.00 71.88 300 ASP A N 1
ATOM 2463 C CA . ASP A 1 300 ? 32.446 -18.496 -15.721 1.00 71.88 300 ASP A CA 1
ATOM 2464 C C . ASP A 1 300 ? 31.227 -18.486 -16.656 1.00 71.88 300 ASP A C 1
ATOM 2466 O O . ASP A 1 300 ? 31.161 -17.748 -17.639 1.00 71.88 300 ASP A O 1
ATOM 2470 N N . GLU A 1 301 ? 30.218 -19.297 -16.327 1.00 73.00 301 GLU A N 1
ATOM 2471 C CA . GLU A 1 301 ? 28.938 -19.307 -17.035 1.00 73.00 301 GLU A CA 1
ATOM 2472 C C . GLU A 1 301 ? 28.035 -18.169 -16.532 1.00 73.00 301 GLU A C 1
ATOM 2474 O O . GLU A 1 301 ? 27.767 -18.049 -15.337 1.00 73.00 301 GLU A O 1
ATOM 2479 N N . ILE A 1 302 ? 27.488 -17.360 -17.448 1.00 71.75 302 ILE A N 1
ATOM 2480 C CA . ILE A 1 302 ? 26.595 -16.219 -17.134 1.00 71.75 302 ILE A CA 1
ATOM 2481 C C . ILE A 1 302 ? 25.370 -16.653 -16.305 1.00 71.75 302 ILE A C 1
ATOM 2483 O O . ILE A 1 302 ? 24.845 -15.877 -15.507 1.00 71.75 302 ILE A O 1
ATOM 2487 N N . SER A 1 303 ? 24.928 -17.905 -16.464 1.00 71.81 303 SER A N 1
ATOM 2488 C CA . SER A 1 303 ? 23.775 -18.497 -15.769 1.00 71.81 303 SER A CA 1
ATOM 2489 C C . SER A 1 303 ? 23.899 -18.499 -14.241 1.00 71.81 303 SER A C 1
ATOM 2491 O O . SER A 1 303 ? 22.879 -18.507 -13.546 1.00 71.81 303 SER A O 1
ATOM 2493 N N . ASP A 1 304 ? 25.126 -18.473 -13.720 1.00 72.75 304 ASP A N 1
ATOM 2494 C CA . ASP A 1 304 ? 25.401 -18.536 -12.285 1.00 72.75 304 ASP A CA 1
ATOM 2495 C C . ASP A 1 304 ? 25.372 -17.170 -11.605 1.00 72.75 304 ASP A C 1
ATOM 2497 O O . ASP A 1 304 ? 25.597 -17.082 -10.398 1.00 72.75 304 ASP A O 1
ATOM 2501 N N . TYR A 1 305 ? 25.073 -16.096 -12.333 1.00 74.06 305 TYR A N 1
ATOM 2502 C CA . TYR A 1 305 ? 25.129 -14.754 -11.782 1.00 74.06 305 TYR A CA 1
ATOM 2503 C C . TYR A 1 305 ? 23.776 -14.059 -11.710 1.00 74.06 305 TYR A C 1
ATOM 2505 O O . TYR A 1 305 ? 22.890 -14.241 -12.544 1.00 74.06 305 TYR A O 1
ATOM 2513 N N . LEU A 1 306 ? 23.634 -13.217 -10.687 1.00 76.12 306 LEU A N 1
ATOM 2514 C CA . LEU A 1 306 ? 22.457 -12.391 -10.465 1.00 76.12 306 LEU A CA 1
ATOM 2515 C C . LEU A 1 306 ? 22.772 -10.928 -10.761 1.00 76.12 306 LEU A C 1
ATOM 2517 O O . LEU A 1 306 ? 23.737 -10.386 -10.228 1.00 76.12 306 LEU A O 1
ATOM 2521 N N . VAL A 1 307 ? 21.939 -10.304 -11.593 1.00 74.69 307 VAL A N 1
ATOM 2522 C CA . VAL A 1 307 ? 22.130 -8.934 -12.077 1.00 74.69 307 VAL A CA 1
ATOM 2523 C C . VAL A 1 307 ? 21.357 -7.952 -11.188 1.00 74.69 307 VAL A C 1
ATOM 2525 O O . VAL A 1 307 ? 20.131 -8.024 -11.104 1.00 74.69 307 VAL A O 1
ATOM 2528 N N . PHE A 1 308 ? 22.060 -7.015 -10.550 1.00 73.75 308 PHE A N 1
ATOM 2529 C CA . PHE A 1 308 ? 21.477 -5.940 -9.738 1.00 73.75 308 PHE A CA 1
ATOM 2530 C C . PHE A 1 308 ? 21.975 -4.568 -10.179 1.00 73.75 308 PHE A C 1
ATOM 2532 O O . PHE A 1 308 ? 23.161 -4.406 -10.431 1.00 73.75 308 PHE A O 1
ATOM 2539 N N . SER A 1 309 ? 21.114 -3.548 -10.154 1.00 76.44 309 SER A N 1
ATOM 2540 C CA . SER A 1 309 ? 21.581 -2.158 -10.278 1.00 76.44 309 SER A CA 1
ATOM 2541 C C . SER A 1 309 ? 22.331 -1.736 -9.012 1.00 76.44 309 SER A C 1
ATOM 2543 O O . SER A 1 309 ? 21.906 -2.056 -7.896 1.00 76.44 309 SER A O 1
ATOM 2545 N N . ARG A 1 310 ? 23.416 -0.968 -9.161 1.00 71.75 310 ARG A N 1
ATOM 2546 C CA . ARG A 1 310 ? 24.170 -0.370 -8.048 1.00 71.75 310 ARG A CA 1
ATOM 2547 C C . ARG A 1 310 ? 23.281 0.380 -7.056 1.00 71.75 310 ARG A C 1
ATOM 2549 O O . ARG A 1 310 ? 23.471 0.242 -5.847 1.00 71.75 310 ARG A O 1
ATOM 2556 N N . SER A 1 311 ? 22.299 1.138 -7.541 1.00 75.75 311 SER A N 1
ATOM 2557 C CA . SER A 1 311 ? 21.367 1.880 -6.683 1.00 75.75 311 SER A CA 1
ATOM 2558 C C . SER A 1 311 ? 20.531 0.933 -5.814 1.00 75.75 311 SER A C 1
ATOM 2560 O O . SER A 1 311 ? 20.412 1.128 -4.600 1.00 75.75 311 SER A O 1
ATOM 2562 N N . THR A 1 312 ? 20.033 -0.154 -6.409 1.00 78.00 312 THR A N 1
ATOM 2563 C CA . THR A 1 312 ? 19.260 -1.184 -5.704 1.00 78.00 312 THR A CA 1
ATOM 2564 C C . THR A 1 312 ? 20.113 -1.957 -4.708 1.00 78.00 312 THR A C 1
ATOM 2566 O O . THR A 1 312 ? 19.677 -2.178 -3.581 1.00 78.00 312 THR A O 1
ATOM 2569 N N . LEU A 1 313 ? 21.353 -2.289 -5.072 1.00 81.31 313 LEU A N 1
ATOM 2570 C CA . LEU A 1 313 ? 22.287 -2.994 -4.204 1.00 81.31 313 LEU A CA 1
ATOM 2571 C C . LEU A 1 313 ? 22.701 -2.120 -3.010 1.00 81.31 313 LEU A C 1
ATOM 2573 O O . LEU A 1 313 ? 22.666 -2.574 -1.870 1.00 81.31 313 LEU A O 1
ATOM 2577 N N . SER A 1 314 ? 23.005 -0.840 -3.244 1.00 80.62 314 SER A N 1
ATOM 2578 C CA . SER A 1 314 ? 23.306 0.126 -2.180 1.00 80.62 314 SER A CA 1
ATOM 2579 C C . SER A 1 314 ? 22.116 0.317 -1.235 1.00 80.62 314 SER A C 1
ATOM 2581 O O . SER A 1 314 ? 22.280 0.309 -0.015 1.00 80.62 314 SER A O 1
ATOM 2583 N N . SER A 1 315 ? 20.902 0.430 -1.783 1.00 83.19 315 SER A N 1
ATOM 2584 C CA . SER A 1 315 ? 19.671 0.504 -0.991 1.00 83.19 315 SER A CA 1
ATOM 2585 C C . SER A 1 315 ? 19.444 -0.769 -0.172 1.00 83.19 315 SER A C 1
ATOM 2587 O O . SER A 1 315 ? 19.094 -0.693 1.006 1.00 83.19 315 SER A O 1
ATOM 2589 N N . LEU A 1 316 ? 19.724 -1.942 -0.750 1.00 85.06 316 LEU A N 1
ATOM 2590 C CA . LEU A 1 316 ? 19.623 -3.222 -0.057 1.00 85.06 316 LEU A CA 1
ATOM 2591 C C . LEU A 1 316 ? 20.629 -3.312 1.095 1.00 85.06 316 LEU A C 1
ATOM 2593 O O . LEU A 1 316 ? 20.229 -3.658 2.201 1.00 85.06 316 LEU A O 1
ATOM 2597 N N . TYR A 1 317 ? 21.890 -2.924 0.890 1.00 85.31 317 TYR A N 1
ATOM 2598 C CA . TYR A 1 317 ? 22.885 -2.869 1.966 1.00 85.31 317 TYR A CA 1
ATOM 2599 C C . TYR A 1 317 ? 22.489 -1.889 3.077 1.00 85.31 317 TYR A C 1
ATOM 2601 O O . TYR A 1 317 ? 22.574 -2.233 4.256 1.00 85.31 317 TYR A O 1
ATOM 2609 N N . LYS A 1 318 ? 21.969 -0.705 2.725 1.00 86.12 318 LYS A N 1
ATOM 2610 C CA . LYS A 1 318 ? 21.416 0.246 3.705 1.00 86.12 318 LYS A CA 1
ATOM 2611 C C . LYS A 1 318 ? 20.239 -0.356 4.473 1.00 86.12 318 LYS A C 1
ATOM 2613 O O . LYS A 1 318 ? 20.155 -0.198 5.690 1.00 86.12 318 LYS A O 1
ATOM 2618 N N . ARG A 1 319 ? 19.339 -1.075 3.791 1.00 90.69 319 ARG A N 1
ATOM 2619 C CA . ARG A 1 319 ? 18.193 -1.737 4.427 1.00 90.69 319 ARG A CA 1
ATOM 2620 C C . ARG A 1 319 ? 18.626 -2.886 5.327 1.00 90.69 319 ARG A C 1
ATOM 2622 O O . ARG A 1 319 ? 18.046 -3.024 6.395 1.00 90.69 319 ARG A O 1
ATOM 2629 N N . VAL A 1 320 ? 19.627 -3.671 4.937 1.00 91.38 320 VAL A N 1
ATOM 2630 C CA . VAL A 1 320 ? 20.211 -4.726 5.779 1.00 91.38 320 VAL A CA 1
ATOM 2631 C C . VAL A 1 320 ? 20.798 -4.114 7.049 1.00 91.38 320 VAL A C 1
ATOM 2633 O O . VAL A 1 320 ? 20.430 -4.551 8.134 1.00 91.38 320 VAL A O 1
ATOM 2636 N N . GLY A 1 321 ? 21.582 -3.036 6.941 1.00 90.62 321 GLY A N 1
ATOM 2637 C CA . GLY A 1 321 ? 22.068 -2.306 8.118 1.00 90.62 321 GLY A CA 1
ATOM 2638 C C . GLY A 1 321 ? 20.929 -1.768 8.998 1.00 90.62 321 GLY A C 1
ATOM 2639 O O . GLY A 1 321 ? 20.968 -1.884 10.222 1.00 90.62 321 GLY A O 1
ATOM 2640 N N . GLY A 1 322 ? 19.859 -1.253 8.383 1.00 91.75 322 GLY A N 1
ATOM 2641 C CA . GLY A 1 322 ? 18.648 -0.836 9.095 1.00 91.75 322 GLY A CA 1
ATOM 2642 C C . GLY A 1 322 ? 17.931 -1.990 9.808 1.00 91.75 322 GLY A C 1
ATOM 2643 O O . GLY A 1 322 ? 17.525 -1.839 10.955 1.00 91.75 322 GLY A O 1
ATOM 2644 N N . LEU A 1 323 ? 17.813 -3.155 9.168 1.00 92.06 323 LEU A N 1
ATOM 2645 C CA . LEU A 1 323 ? 17.215 -4.357 9.754 1.00 92.06 323 LEU A CA 1
ATOM 2646 C C . LEU A 1 323 ? 18.050 -4.902 10.913 1.00 92.06 323 LEU A C 1
ATOM 2648 O O . LEU A 1 323 ? 17.485 -5.346 11.909 1.00 92.06 323 LEU A O 1
ATOM 2652 N N . GLU A 1 324 ? 19.377 -4.863 10.815 1.00 92.44 324 GLU A N 1
ATOM 2653 C CA . GLU A 1 324 ? 20.262 -5.231 11.922 1.00 92.44 324 GLU A CA 1
ATOM 2654 C C . GLU A 1 324 ? 20.079 -4.288 13.115 1.00 92.44 324 GLU A C 1
ATOM 2656 O O . GLU A 1 324 ? 19.955 -4.750 14.253 1.00 92.44 324 GLU A O 1
ATOM 2661 N N . PHE A 1 325 ? 19.964 -2.983 12.862 1.00 92.75 325 PHE A N 1
ATOM 2662 C CA . PHE A 1 325 ? 19.663 -1.993 13.894 1.00 92.75 325 PHE A CA 1
ATOM 2663 C C . PHE A 1 325 ? 18.273 -2.199 14.522 1.00 92.75 325 PHE A C 1
ATOM 2665 O O . PHE A 1 325 ? 18.135 -2.173 15.747 1.00 92.75 325 PHE A O 1
ATOM 2672 N N . GLU A 1 326 ? 17.243 -2.459 13.712 1.00 93.50 326 GLU A N 1
ATOM 2673 C CA . GLU A 1 326 ? 15.895 -2.807 14.184 1.00 93.50 326 GLU A CA 1
ATOM 2674 C C . 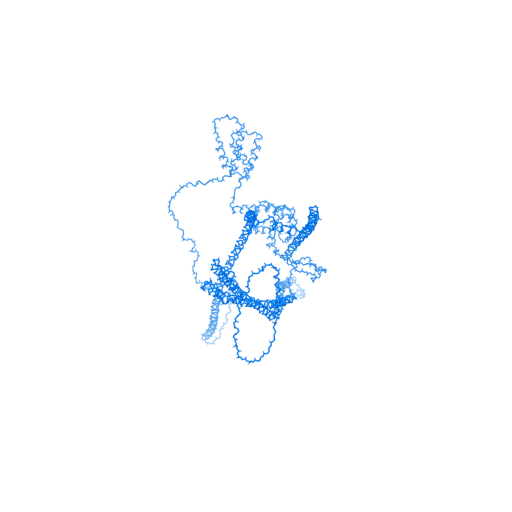GLU A 1 326 ? 15.916 -4.091 15.031 1.00 93.50 326 GLU A C 1
ATOM 2676 O O . GLU A 1 326 ? 15.310 -4.140 16.103 1.00 93.50 326 GLU A O 1
ATOM 2681 N N . ASN A 1 327 ? 16.660 -5.117 14.605 1.00 93.12 327 ASN A N 1
ATOM 2682 C CA . ASN A 1 327 ? 16.813 -6.376 15.335 1.00 93.12 327 ASN A CA 1
ATOM 2683 C C . ASN A 1 327 ? 17.501 -6.159 16.689 1.00 93.12 327 ASN A C 1
ATOM 2685 O O . ASN A 1 327 ? 17.041 -6.685 17.705 1.00 93.12 327 ASN A O 1
ATOM 2689 N N . LEU A 1 328 ? 18.554 -5.338 16.724 1.00 94.38 328 LEU A N 1
ATOM 2690 C CA . LEU A 1 328 ? 19.231 -4.963 17.961 1.00 94.38 328 LEU A CA 1
ATOM 2691 C C . LEU A 1 328 ? 18.270 -4.248 18.920 1.00 94.38 328 LEU A C 1
ATOM 2693 O O . LEU A 1 328 ? 18.155 -4.652 20.074 1.00 94.38 328 LEU A O 1
ATOM 2697 N N . GLN A 1 329 ? 17.505 -3.265 18.438 1.00 92.94 329 GLN A N 1
ATOM 2698 C CA . GLN A 1 329 ? 16.493 -2.587 19.254 1.00 92.94 329 GLN A CA 1
ATOM 2699 C C . GLN A 1 329 ? 15.419 -3.546 19.782 1.00 92.94 329 GLN A C 1
ATOM 2701 O O . GLN A 1 329 ? 15.009 -3.447 20.942 1.00 92.94 329 GLN A O 1
ATOM 2706 N N . GLN A 1 330 ? 14.947 -4.473 18.945 1.00 91.06 330 GLN A N 1
ATOM 2707 C CA . GLN A 1 330 ? 13.963 -5.481 19.335 1.00 91.06 330 GLN A CA 1
ATOM 2708 C C . GLN A 1 330 ? 14.518 -6.385 20.446 1.00 91.06 330 GLN A C 1
ATOM 2710 O O . GLN A 1 330 ? 13.813 -6.665 21.418 1.00 91.06 330 GLN A O 1
ATOM 2715 N N . LYS A 1 331 ? 15.787 -6.800 20.335 1.00 94.19 331 LYS A N 1
ATOM 2716 C CA . LYS A 1 331 ? 16.489 -7.586 21.359 1.00 94.19 331 LYS A CA 1
ATOM 2717 C C . LYS A 1 331 ? 16.631 -6.816 22.667 1.00 94.19 331 LYS A C 1
ATOM 2719 O O . LYS A 1 331 ? 16.244 -7.346 23.703 1.00 94.19 331 LYS A O 1
ATOM 2724 N N . THR A 1 332 ? 17.067 -5.558 22.630 1.00 93.75 332 THR A N 1
ATOM 2725 C CA . THR A 1 332 ? 17.166 -4.723 23.838 1.00 93.75 332 THR A CA 1
ATOM 2726 C C . THR A 1 332 ? 15.804 -4.549 24.512 1.00 93.75 332 THR A C 1
ATOM 2728 O O . THR A 1 332 ? 15.681 -4.712 25.724 1.00 93.75 332 THR A O 1
ATOM 2731 N N . LYS A 1 333 ? 14.733 -4.295 23.745 1.00 93.06 333 LYS A N 1
ATOM 2732 C CA . LYS A 1 333 ? 13.364 -4.246 24.292 1.00 93.06 333 LYS A CA 1
ATOM 2733 C C . LYS A 1 333 ? 12.984 -5.566 24.959 1.00 93.06 333 LYS A C 1
ATOM 2735 O O . LYS A 1 333 ? 12.487 -5.561 26.083 1.00 93.06 333 LYS A O 1
ATOM 2740 N N . TYR A 1 334 ? 13.250 -6.692 24.303 1.00 93.50 334 TYR A N 1
ATOM 2741 C CA . TYR A 1 334 ? 12.994 -8.012 24.871 1.00 93.50 334 TYR A CA 1
ATOM 2742 C C . TYR A 1 334 ? 13.743 -8.231 26.195 1.00 93.50 334 TYR A C 1
ATOM 2744 O O . TYR A 1 334 ? 13.133 -8.678 27.167 1.00 93.50 334 TYR A O 1
ATOM 2752 N N . GLU A 1 335 ? 15.019 -7.849 26.270 1.00 93.50 335 GLU A N 1
ATOM 2753 C CA . GLU A 1 335 ? 15.819 -7.906 27.499 1.00 93.50 335 GLU A CA 1
ATOM 2754 C C . GLU A 1 335 ? 15.197 -7.055 28.614 1.00 93.50 335 GLU A C 1
ATOM 2756 O O . GLU A 1 335 ? 14.946 -7.572 29.703 1.00 93.50 335 GLU A O 1
ATOM 2761 N N . THR A 1 336 ? 14.819 -5.802 28.331 1.00 93.19 336 THR A N 1
ATOM 2762 C CA . THR A 1 336 ? 14.156 -4.939 29.328 1.00 93.19 336 THR A CA 1
ATOM 2763 C C . THR A 1 336 ? 12.821 -5.512 29.817 1.00 93.19 336 THR A C 1
ATOM 2765 O O . THR A 1 336 ? 12.506 -5.440 31.008 1.00 93.19 336 THR A O 1
ATOM 2768 N N . TYR A 1 337 ? 12.032 -6.144 28.940 1.00 92.88 337 TYR A N 1
ATOM 2769 C CA . TYR A 1 337 ? 10.796 -6.817 29.343 1.00 92.88 337 TYR A CA 1
ATOM 2770 C C . TYR A 1 337 ? 11.070 -8.031 30.226 1.00 92.88 337 TYR A C 1
ATOM 2772 O O . TYR A 1 337 ? 10.344 -8.268 31.196 1.00 92.88 337 TYR A O 1
ATOM 2780 N N . LEU A 1 338 ? 12.126 -8.784 29.932 1.00 92.62 338 LEU A N 1
ATOM 2781 C CA . LEU A 1 338 ? 12.524 -9.942 30.719 1.00 92.62 338 LEU A CA 1
ATOM 2782 C C . LEU A 1 338 ? 13.023 -9.525 32.111 1.00 92.62 338 LEU A C 1
ATOM 2784 O O . LEU A 1 338 ? 12.631 -10.135 33.115 1.00 92.62 338 LEU A O 1
ATOM 2788 N N . GLU A 1 339 ? 13.793 -8.440 32.199 1.00 92.06 339 GLU A N 1
ATOM 2789 C CA . GLU A 1 339 ? 14.181 -7.805 33.462 1.00 92.06 339 GLU A CA 1
ATOM 2790 C C . GLU A 1 339 ? 12.958 -7.337 34.257 1.00 92.06 339 GLU A C 1
ATOM 2792 O O . GLU A 1 339 ? 12.819 -7.674 35.439 1.00 92.06 339 GLU A O 1
ATOM 2797 N N . HIS A 1 340 ? 12.027 -6.629 33.610 1.00 92.75 340 HIS A N 1
ATOM 2798 C CA . HIS A 1 340 ? 10.804 -6.136 34.240 1.00 92.75 340 HIS A CA 1
ATOM 2799 C C . HIS A 1 340 ? 9.938 -7.282 34.785 1.00 92.75 340 HIS A C 1
ATOM 2801 O O . HIS A 1 340 ? 9.515 -7.253 35.944 1.00 92.75 340 HIS A O 1
ATOM 2807 N N . ILE A 1 341 ? 9.726 -8.343 33.999 1.00 90.62 341 ILE A N 1
ATOM 2808 C CA . ILE A 1 341 ? 8.988 -9.539 34.433 1.00 90.62 341 ILE A CA 1
ATOM 2809 C C . ILE A 1 341 ? 9.692 -10.209 35.619 1.00 90.62 341 ILE A C 1
ATOM 2811 O O . ILE A 1 341 ? 9.039 -10.632 36.579 1.00 90.62 341 ILE A O 1
ATOM 2815 N N . THR A 1 342 ? 11.021 -10.301 35.586 1.00 91.62 342 THR A N 1
ATOM 2816 C CA . THR A 1 342 ? 11.807 -10.918 36.661 1.00 91.62 342 THR A CA 1
ATOM 2817 C C . THR A 1 342 ? 11.725 -10.105 37.952 1.00 91.62 342 THR A C 1
ATOM 2819 O O . THR A 1 342 ? 11.502 -10.680 39.026 1.00 91.62 342 THR A O 1
ATOM 2822 N N . ARG A 1 343 ? 11.817 -8.773 37.855 1.00 93.44 343 ARG A N 1
ATOM 2823 C CA . ARG A 1 343 ? 11.630 -7.844 38.976 1.00 93.44 343 ARG A CA 1
ATOM 2824 C C . ARG A 1 343 ? 10.225 -7.957 39.559 1.00 93.44 343 ARG A C 1
ATOM 2826 O O . ARG A 1 343 ? 10.091 -8.224 40.750 1.00 93.44 343 ARG A O 1
ATOM 2833 N N . MET A 1 344 ? 9.194 -7.899 38.719 1.00 92.62 344 MET A N 1
ATOM 2834 C CA . MET A 1 344 ? 7.801 -8.042 39.147 1.00 92.62 344 MET A CA 1
ATOM 2835 C C . MET A 1 344 ? 7.559 -9.383 39.856 1.00 92.62 344 MET A C 1
ATOM 2837 O O . MET A 1 344 ? 6.922 -9.432 40.906 1.00 92.62 344 MET A O 1
ATOM 2841 N N . ARG A 1 345 ? 8.120 -10.492 39.354 1.00 91.81 345 ARG A N 1
ATOM 2842 C CA . ARG A 1 345 ? 8.042 -11.802 40.030 1.00 91.81 345 ARG A CA 1
ATOM 2843 C C . ARG A 1 345 ? 8.741 -11.802 41.392 1.00 91.81 345 ARG A C 1
ATOM 2845 O O . ARG A 1 345 ? 8.245 -12.436 42.326 1.00 91.81 345 ARG A O 1
ATOM 2852 N N . LYS A 1 346 ? 9.887 -11.125 41.525 1.00 92.69 346 LYS A N 1
ATOM 2853 C CA . LYS A 1 346 ? 10.594 -10.963 42.807 1.00 92.69 346 LYS A CA 1
ATOM 2854 C C . LYS A 1 346 ? 9.757 -10.149 43.794 1.00 92.69 346 LYS A C 1
ATOM 2856 O O . LYS A 1 346 ? 9.597 -10.591 44.931 1.00 92.69 346 LYS A O 1
ATOM 2861 N N . ASP A 1 347 ? 9.159 -9.053 43.342 1.00 91.69 347 ASP A N 1
ATOM 2862 C CA . ASP A 1 347 ? 8.312 -8.186 44.162 1.00 91.69 347 ASP A CA 1
ATOM 2863 C C . ASP A 1 347 ? 7.040 -8.911 44.609 1.00 91.69 347 ASP A C 1
ATOM 2865 O O . ASP A 1 347 ? 6.715 -8.909 45.794 1.00 91.69 347 ASP A O 1
ATOM 2869 N N . LEU A 1 348 ? 6.380 -9.655 43.715 1.00 91.06 348 LEU A N 1
ATOM 2870 C CA . LEU A 1 348 ? 5.232 -10.495 44.072 1.00 91.06 348 LEU A CA 1
ATOM 2871 C C . LEU A 1 348 ? 5.593 -11.550 45.129 1.00 91.06 348 LEU A C 1
ATOM 2873 O O . LEU A 1 348 ? 4.827 -11.772 46.069 1.00 91.06 348 LEU A O 1
ATOM 2877 N N . ARG A 1 349 ? 6.769 -12.187 45.029 1.00 93.50 349 ARG A N 1
ATOM 2878 C CA . ARG A 1 349 ? 7.254 -13.130 46.056 1.00 93.50 349 ARG A CA 1
ATOM 2879 C C . ARG A 1 349 ? 7.550 -12.441 47.387 1.00 93.50 349 ARG A C 1
ATOM 2881 O O . ARG A 1 349 ? 7.204 -12.985 48.442 1.00 93.50 349 ARG A O 1
ATOM 2888 N N . TYR A 1 350 ? 8.161 -11.260 47.349 1.00 95.38 350 TYR A N 1
ATOM 2889 C CA . TYR A 1 350 ? 8.440 -10.463 48.540 1.00 95.38 350 TYR A CA 1
ATOM 2890 C C . TYR A 1 350 ? 7.144 -10.031 49.232 1.00 95.38 350 TYR A C 1
ATOM 2892 O O . TYR A 1 350 ? 6.991 -10.261 50.430 1.00 95.38 350 TYR A O 1
ATOM 2900 N N . MET A 1 351 ? 6.182 -9.499 48.475 1.00 92.38 351 MET A N 1
ATOM 2901 C CA . MET A 1 351 ? 4.874 -9.069 48.970 1.00 92.38 351 MET A CA 1
ATOM 2902 C C . MET A 1 351 ? 4.095 -10.238 49.575 1.00 92.38 351 MET A C 1
ATOM 2904 O O . MET A 1 351 ? 3.615 -10.119 50.698 1.00 92.38 351 MET A O 1
ATOM 2908 N N . ARG A 1 352 ? 4.053 -11.410 48.923 1.00 92.75 352 ARG A N 1
ATOM 2909 C CA . ARG A 1 352 ? 3.436 -12.617 49.512 1.00 92.75 352 ARG A CA 1
ATOM 2910 C C . ARG A 1 352 ? 4.101 -13.026 50.826 1.00 92.75 352 ARG A C 1
ATOM 2912 O O . ARG A 1 352 ? 3.412 -13.302 51.804 1.00 92.75 352 ARG A O 1
ATOM 2919 N N . SER A 1 353 ? 5.433 -13.027 50.879 1.00 93.25 353 SER A N 1
ATOM 2920 C CA . SER A 1 353 ? 6.182 -13.356 52.104 1.00 93.25 353 SER A CA 1
ATOM 2921 C C . SER A 1 353 ? 5.965 -12.324 53.216 1.00 93.25 353 SER A C 1
ATOM 2923 O O . SER A 1 353 ? 5.901 -12.674 54.392 1.00 93.25 353 SER A O 1
ATOM 2925 N N . ARG A 1 354 ? 5.849 -11.041 52.860 1.00 95.00 354 ARG A N 1
ATOM 2926 C CA . ARG A 1 354 ? 5.543 -9.934 53.773 1.00 95.00 354 ARG A CA 1
ATOM 2927 C C . ARG A 1 354 ? 4.128 -10.063 54.330 1.00 95.00 354 ARG A C 1
ATOM 2929 O O . ARG A 1 354 ? 3.979 -9.973 55.540 1.00 95.00 354 ARG A O 1
ATOM 2936 N N . ILE A 1 355 ? 3.137 -10.327 53.477 1.00 92.81 355 ILE A N 1
ATOM 2937 C CA . ILE A 1 355 ? 1.747 -10.580 53.879 1.00 92.81 355 ILE A CA 1
ATOM 2938 C C . ILE A 1 355 ? 1.698 -11.774 54.829 1.00 92.81 355 ILE A C 1
ATOM 2940 O O . ILE A 1 355 ? 1.141 -11.651 55.911 1.00 92.81 355 ILE A O 1
ATOM 2944 N N . LYS A 1 356 ? 2.363 -12.890 54.500 1.00 93.75 356 LYS A N 1
ATOM 2945 C CA . LYS A 1 356 ? 2.410 -14.068 55.378 1.00 93.75 356 LYS A CA 1
ATOM 2946 C C . LYS A 1 356 ? 3.039 -13.758 56.741 1.00 93.75 356 LYS A C 1
ATOM 2948 O O . LYS A 1 356 ? 2.474 -14.145 57.758 1.00 93.75 356 LYS A O 1
ATOM 2953 N N . ARG A 1 357 ? 4.166 -13.033 56.774 1.00 94.19 357 ARG A N 1
ATOM 2954 C CA . ARG A 1 357 ? 4.789 -12.588 58.035 1.00 94.19 357 ARG A CA 1
ATOM 2955 C C . ARG A 1 357 ? 3.862 -11.682 58.834 1.00 94.19 357 ARG A C 1
ATOM 2957 O O . ARG A 1 357 ? 3.684 -11.923 60.014 1.00 94.19 357 ARG A O 1
ATOM 2964 N N . LEU A 1 358 ? 3.246 -10.685 58.199 1.00 92.25 358 LEU A N 1
ATOM 2965 C CA . LEU A 1 358 ? 2.304 -9.781 58.861 1.00 92.25 358 LEU A CA 1
ATOM 2966 C C . LEU A 1 358 ? 1.094 -10.539 59.408 1.00 92.25 358 LEU A C 1
ATOM 2968 O O . LEU A 1 358 ? 0.731 -10.320 60.554 1.00 92.25 358 LEU A O 1
ATOM 2972 N N . MET A 1 359 ? 0.523 -11.473 58.644 1.00 88.00 359 MET A N 1
ATOM 2973 C CA . MET A 1 359 ? -0.561 -12.336 59.119 1.00 88.00 359 MET A CA 1
ATOM 2974 C C . MET A 1 359 ? -0.133 -13.162 60.336 1.00 88.00 359 MET A C 1
ATOM 2976 O O . MET A 1 359 ? -0.885 -13.235 61.301 1.00 88.00 359 MET A O 1
ATOM 2980 N N . GLN A 1 360 ? 1.077 -13.730 60.333 1.00 89.38 360 GLN A N 1
ATOM 2981 C CA . GLN A 1 360 ? 1.617 -14.468 61.480 1.00 89.38 360 GLN A CA 1
ATOM 2982 C C . GLN A 1 360 ? 1.858 -13.565 62.693 1.00 89.38 360 GLN A C 1
ATOM 2984 O O . GLN A 1 360 ? 1.468 -13.926 63.796 1.00 89.38 360 GLN A O 1
ATOM 2989 N N . THR A 1 361 ? 2.445 -12.379 62.508 1.00 90.88 361 THR A N 1
ATOM 2990 C CA . THR A 1 361 ? 2.649 -11.405 63.590 1.00 90.88 361 THR A CA 1
ATOM 2991 C C . THR A 1 361 ? 1.316 -10.932 64.166 1.00 90.88 361 THR A C 1
ATOM 2993 O O . THR A 1 361 ? 1.180 -10.832 65.380 1.00 90.88 361 THR A O 1
ATOM 2996 N N . ILE A 1 362 ? 0.317 -10.685 63.316 1.00 84.25 362 ILE A N 1
ATOM 2997 C CA . ILE A 1 362 ? -1.037 -10.310 63.731 1.00 84.25 362 ILE A CA 1
ATOM 2998 C C . ILE A 1 362 ? -1.676 -11.456 64.522 1.00 84.25 362 ILE A C 1
ATOM 3000 O O . ILE A 1 362 ? -2.164 -11.223 65.621 1.00 84.25 362 ILE A O 1
ATOM 3004 N N . GLN A 1 363 ? -1.613 -12.695 64.028 1.00 83.56 363 GLN A N 1
ATOM 3005 C CA . GLN A 1 363 ? -2.115 -13.869 64.751 1.00 83.56 363 GLN A CA 1
ATOM 3006 C C . GLN A 1 363 ? -1.413 -14.069 66.095 1.00 83.56 363 GLN A C 1
ATOM 3008 O O . GLN A 1 363 ? -2.083 -14.310 67.094 1.00 83.56 363 GLN A O 1
ATOM 3013 N N . GLN A 1 364 ? -0.089 -13.922 66.145 1.00 85.38 364 GLN A N 1
ATOM 3014 C CA . GLN A 1 364 ? 0.683 -14.053 67.375 1.00 85.38 364 GLN A CA 1
ATOM 3015 C C . GLN A 1 364 ? 0.317 -12.960 68.385 1.00 85.38 364 GLN A C 1
ATOM 3017 O O . GLN A 1 364 ? -0.006 -13.281 69.523 1.00 85.38 364 GLN A O 1
ATOM 3022 N N . MET A 1 365 ? 0.260 -11.694 67.960 1.00 82.50 365 MET A N 1
ATOM 3023 C CA . MET A 1 365 ? -0.185 -10.587 68.814 1.00 82.50 365 MET A CA 1
ATOM 3024 C C . MET A 1 365 ? -1.632 -10.765 69.289 1.00 82.50 365 MET A C 1
ATOM 3026 O O . MET A 1 365 ? -1.952 -10.412 70.422 1.00 82.50 365 MET A O 1
ATOM 3030 N N . MET A 1 366 ? -2.517 -11.318 68.453 1.00 73.56 366 MET A N 1
ATOM 3031 C CA . MET A 1 366 ? -3.892 -11.625 68.851 1.00 73.56 366 MET A CA 1
ATOM 3032 C C . MET A 1 366 ? -3.946 -12.754 69.884 1.00 73.56 366 MET A C 1
ATOM 3034 O O . MET A 1 366 ? -4.654 -12.623 70.876 1.00 73.56 366 MET A O 1
ATOM 3038 N N . CYS A 1 367 ? -3.157 -13.816 69.719 1.00 77.81 367 CYS A N 1
ATOM 3039 C CA . CYS A 1 367 ? -3.048 -14.885 70.712 1.00 77.81 367 CYS A CA 1
ATOM 3040 C C . CYS A 1 367 ? -2.421 -14.398 72.027 1.00 77.81 367 CYS A C 1
ATOM 3042 O O . CYS A 1 367 ? -2.900 -14.773 73.092 1.00 77.81 367 CYS A O 1
ATOM 3044 N N . GLU A 1 368 ? -1.400 -13.541 71.975 1.00 80.81 368 GLU A N 1
ATOM 3045 C CA . GLU A 1 368 ? -0.766 -12.957 73.166 1.00 80.81 368 GLU A CA 1
ATOM 3046 C C . GLU A 1 368 ? -1.719 -12.022 73.924 1.00 80.81 368 GLU A C 1
ATOM 3048 O O . GLU A 1 368 ? -1.754 -12.048 75.153 1.00 80.81 368 GLU A O 1
ATOM 3053 N N . LYS A 1 369 ? -2.522 -11.214 73.217 1.00 78.75 369 LYS A N 1
ATOM 3054 C CA . LYS A 1 369 ? -3.439 -10.251 73.850 1.00 78.75 369 LYS A CA 1
ATOM 3055 C C . LYS A 1 369 ? -4.798 -10.826 74.248 1.00 78.75 369 LYS A C 1
ATOM 3057 O O . LYS A 1 369 ? -5.355 -10.387 75.248 1.00 78.75 369 LYS A O 1
ATOM 3062 N N . PHE A 1 370 ? -5.346 -11.767 73.479 1.00 71.19 370 PHE A N 1
ATOM 3063 C CA . PHE A 1 370 ? -6.714 -12.277 73.656 1.00 71.19 370 PHE A CA 1
ATOM 3064 C C . PHE A 1 370 ? -6.778 -13.778 73.980 1.00 71.19 370 PHE A C 1
ATOM 3066 O O . PHE A 1 370 ? -7.866 -14.312 74.192 1.00 71.19 370 PHE A O 1
ATOM 3073 N N . GLY A 1 371 ? -5.644 -14.488 74.007 1.00 73.12 371 GLY A N 1
ATOM 3074 C CA . GLY A 1 371 ? -5.564 -15.927 74.301 1.00 73.12 371 GLY A CA 1
ATOM 3075 C C . GLY A 1 371 ? -6.091 -16.848 73.190 1.00 73.12 371 GLY A C 1
ATOM 3076 O O . GLY A 1 371 ? -5.927 -18.064 73.277 1.00 73.12 371 GLY A O 1
ATOM 3077 N N . LYS A 1 372 ? -6.722 -16.288 72.148 1.00 71.88 372 LYS A N 1
ATOM 3078 C CA . LYS A 1 372 ? -7.254 -16.964 70.954 1.00 71.88 372 LYS A CA 1
ATOM 3079 C C . LYS A 1 372 ? -7.166 -16.024 69.746 1.00 71.88 372 LYS A C 1
ATOM 3081 O O . LYS A 1 372 ? -7.081 -14.810 69.909 1.00 71.88 372 LYS A O 1
ATOM 3086 N N . VAL A 1 373 ? -7.213 -16.578 68.534 1.00 70.56 373 VAL A N 1
ATOM 3087 C CA . VAL A 1 373 ? -7.371 -15.786 67.304 1.00 70.56 373 VAL A CA 1
ATOM 3088 C C . VAL A 1 373 ? -8.800 -15.239 67.290 1.00 70.56 373 VAL A C 1
ATOM 3090 O O . VAL A 1 373 ? -9.748 -16.016 67.216 1.00 70.56 373 VAL A O 1
ATOM 3093 N N . VAL A 1 374 ? -8.946 -13.921 67.423 1.00 66.00 374 VAL A N 1
ATOM 3094 C CA . VAL A 1 374 ? -10.240 -13.225 67.438 1.00 66.00 374 VAL A CA 1
ATOM 3095 C C . VAL A 1 374 ? -10.394 -12.468 66.125 1.00 66.00 374 VAL A C 1
ATOM 3097 O O . VAL A 1 374 ? -9.464 -11.778 65.711 1.00 66.00 374 VAL A O 1
ATOM 3100 N N . ASP A 1 375 ? -11.551 -12.579 65.475 1.00 70.06 375 ASP A N 1
ATOM 3101 C CA . ASP A 1 375 ? -11.870 -11.720 64.337 1.00 70.06 375 ASP A CA 1
ATOM 3102 C C . ASP A 1 375 ? -12.131 -10.293 64.844 1.00 70.06 375 ASP A C 1
ATOM 3104 O O . ASP A 1 375 ? -13.122 -10.012 65.522 1.00 70.06 375 ASP A O 1
ATOM 3108 N N . ILE A 1 376 ? -11.188 -9.391 64.562 1.00 65.69 376 ILE A N 1
ATOM 3109 C CA . ILE A 1 376 ? -11.215 -8.000 65.029 1.00 65.69 376 ILE A CA 1
ATOM 3110 C C . ILE A 1 376 ? -12.437 -7.268 64.459 1.00 65.69 376 ILE A C 1
ATOM 3112 O O . ILE A 1 376 ? -12.987 -6.416 65.149 1.00 65.69 376 ILE A O 1
ATOM 3116 N N . ASN A 1 377 ? -12.919 -7.638 63.266 1.00 66.19 377 ASN A N 1
ATOM 3117 C CA . ASN A 1 377 ? -14.099 -7.015 62.660 1.00 66.19 377 ASN A CA 1
ATOM 3118 C C . ASN A 1 377 ? -15.383 -7.382 63.417 1.00 66.19 377 ASN A C 1
ATOM 3120 O O . ASN A 1 377 ? -16.258 -6.542 63.626 1.00 66.19 377 ASN A O 1
ATOM 3124 N N . GLU A 1 378 ? -15.486 -8.630 63.873 1.00 64.44 378 GLU A N 1
ATOM 3125 C CA . GLU A 1 378 ? -16.623 -9.107 64.659 1.00 64.44 378 GLU A CA 1
ATOM 3126 C C . GLU A 1 378 ? -16.580 -8.547 66.092 1.00 64.44 378 GLU A C 1
ATOM 3128 O O . GLU A 1 378 ? -17.611 -8.152 66.643 1.00 64.44 378 GLU A O 1
ATOM 3133 N N . LEU A 1 379 ? -15.379 -8.414 66.670 1.00 63.75 379 LEU A N 1
ATOM 3134 C CA . LEU A 1 379 ? -15.168 -7.791 67.978 1.00 63.75 379 LEU A CA 1
ATOM 3135 C C . LEU A 1 379 ? -15.398 -6.272 67.951 1.00 63.75 379 LEU A C 1
ATOM 3137 O O . LEU A 1 379 ? -15.958 -5.748 68.909 1.00 63.75 379 LEU A O 1
ATOM 3141 N N . GLU A 1 380 ? -15.009 -5.561 66.889 1.00 62.16 380 GLU A N 1
ATOM 3142 C CA . GLU A 1 380 ? -15.327 -4.140 66.701 1.00 62.16 380 GLU A CA 1
ATOM 3143 C C . GLU A 1 380 ? -16.833 -3.943 66.541 1.00 62.16 380 GLU A C 1
ATOM 3145 O O . GLU A 1 380 ? -17.402 -3.122 67.253 1.00 62.16 380 GLU A O 1
ATOM 3150 N N . LEU A 1 381 ? -17.515 -4.743 65.715 1.00 60.50 381 LEU A N 1
ATOM 3151 C CA . LEU A 1 381 ? -18.978 -4.707 65.604 1.00 60.50 381 LEU A CA 1
ATOM 3152 C C . LEU A 1 381 ? -19.670 -5.009 66.944 1.00 60.50 381 LEU A C 1
ATOM 3154 O O . LEU A 1 381 ? -20.669 -4.371 67.281 1.00 60.50 381 LEU A O 1
ATOM 3158 N N . ALA A 1 382 ? -19.141 -5.948 67.730 1.00 62.09 382 ALA A N 1
ATOM 3159 C CA . ALA A 1 382 ? -19.672 -6.294 69.046 1.00 62.09 382 ALA A CA 1
ATOM 3160 C C . ALA A 1 382 ? -19.347 -5.243 70.124 1.00 62.09 382 ALA A C 1
ATOM 3162 O O . ALA A 1 382 ? -20.202 -4.956 70.962 1.00 62.09 382 ALA A O 1
ATOM 3163 N N . MET A 1 383 ? -18.156 -4.632 70.104 1.00 58.00 383 MET A N 1
ATOM 3164 C CA . MET A 1 383 ? -17.805 -3.505 70.973 1.00 58.00 383 MET A CA 1
ATOM 3165 C C . MET A 1 383 ? -18.653 -2.290 70.631 1.00 58.00 383 MET A C 1
ATOM 3167 O O . MET A 1 383 ? -19.271 -1.749 71.535 1.00 58.00 383 MET A O 1
ATOM 3171 N N . ILE A 1 384 ? -18.777 -1.919 69.356 1.00 55.72 384 ILE A N 1
ATOM 3172 C CA . ILE A 1 384 ? -19.617 -0.803 68.895 1.00 55.72 384 ILE A CA 1
ATOM 3173 C C . ILE A 1 384 ? -21.073 -1.000 69.345 1.00 55.72 384 ILE A C 1
ATOM 3175 O O . ILE A 1 384 ? -21.698 -0.058 69.825 1.00 55.72 384 ILE A O 1
ATOM 3179 N N . LYS A 1 385 ? -21.594 -2.234 69.295 1.00 57.06 385 LYS A N 1
ATOM 3180 C CA . LYS A 1 385 ? -22.932 -2.571 69.814 1.00 57.06 385 LYS A CA 1
ATOM 3181 C C . LYS A 1 385 ? -23.042 -2.556 71.348 1.00 57.06 385 LYS A C 1
ATOM 3183 O O . LYS A 1 385 ? -24.150 -2.409 71.855 1.00 57.06 385 LYS A O 1
ATOM 3188 N N . LYS A 1 386 ? -21.941 -2.737 72.090 1.00 56.34 386 LYS A N 1
ATOM 3189 C CA . LYS A 1 386 ? -21.936 -2.918 73.558 1.00 56.34 386 LYS A CA 1
ATOM 3190 C C . LYS A 1 386 ? -21.494 -1.680 74.347 1.00 56.34 386 LYS A C 1
ATOM 3192 O O . LYS A 1 386 ? -21.974 -1.489 75.460 1.00 56.34 386 LYS A O 1
ATOM 3197 N N . THR A 1 387 ? -20.587 -0.853 73.826 1.00 48.72 387 THR A N 1
ATOM 3198 C CA . THR A 1 387 ? -20.076 0.344 74.521 1.00 48.72 387 THR A CA 1
ATOM 3199 C C . THR A 1 387 ? -20.911 1.596 74.268 1.00 48.72 387 THR A C 1
ATOM 3201 O O . THR A 1 387 ? -20.885 2.498 75.101 1.00 48.72 387 THR A O 1
ATOM 3204 N N . PHE A 1 388 ? -21.711 1.647 73.200 1.00 47.41 388 PHE A N 1
ATOM 3205 C CA . PHE A 1 388 ? -22.582 2.786 72.903 1.00 47.41 388 PHE A CA 1
ATOM 3206 C C . PHE A 1 388 ? -24.057 2.432 73.106 1.00 47.41 388 PHE A C 1
ATOM 3208 O O . PHE A 1 388 ? -24.798 2.124 72.174 1.00 47.41 388 PHE A O 1
ATOM 3215 N N . ASN A 1 389 ? -24.508 2.524 74.357 1.00 49.78 389 ASN A N 1
ATOM 3216 C CA . ASN A 1 389 ? -25.934 2.659 74.634 1.00 49.78 389 ASN A CA 1
ATOM 3217 C C . ASN A 1 389 ? -26.456 3.952 73.974 1.00 49.78 389 ASN A C 1
ATOM 3219 O O . ASN A 1 389 ? -25.874 5.016 74.155 1.00 49.78 389 ASN A O 1
ATOM 3223 N N . LYS A 1 390 ? -27.543 3.793 73.208 1.00 52.69 390 LYS A N 1
ATOM 3224 C CA . LYS A 1 390 ? -28.450 4.703 72.464 1.00 52.69 390 LYS A CA 1
ATOM 3225 C C . LYS A 1 390 ? -28.352 6.248 72.516 1.00 52.69 390 LYS A C 1
ATOM 3227 O O . LYS A 1 390 ? -28.997 6.862 71.676 1.00 52.69 390 LYS A O 1
ATOM 3232 N N . THR A 1 391 ? -27.626 6.906 73.420 1.00 49.44 391 THR A N 1
ATOM 3233 C CA . THR A 1 391 ? -27.733 8.363 73.658 1.00 49.44 391 THR A CA 1
ATOM 3234 C C . THR A 1 391 ? -26.557 9.224 73.175 1.00 49.44 391 THR A C 1
ATOM 3236 O O . THR A 1 391 ? -26.740 10.429 73.069 1.00 49.44 391 THR A O 1
ATOM 3239 N N . HIS A 1 392 ? -25.402 8.658 72.801 1.00 47.53 392 HIS A N 1
ATOM 3240 C CA . HIS A 1 392 ? -24.259 9.421 72.235 1.00 47.53 392 HIS A CA 1
ATOM 3241 C C . HIS A 1 392 ? -23.950 9.105 70.758 1.00 47.53 392 HIS A C 1
ATOM 3243 O O . HIS A 1 392 ? -22.891 9.469 70.248 1.00 47.53 392 HIS A O 1
ATOM 3249 N N . ILE A 1 393 ? -24.872 8.439 70.051 1.00 53.25 393 ILE A N 1
ATOM 3250 C CA . ILE A 1 393 ? -24.704 8.054 68.635 1.00 53.25 393 ILE A CA 1
ATOM 3251 C C . ILE A 1 393 ? -24.402 9.282 67.758 1.00 53.25 393 ILE A C 1
ATOM 3253 O O . ILE A 1 393 ? -23.514 9.218 66.914 1.00 53.25 393 ILE A O 1
ATOM 3257 N N . ASN A 1 394 ? -25.021 10.430 68.049 1.00 57.25 394 ASN A N 1
ATOM 3258 C CA . ASN A 1 394 ? -24.868 11.643 67.244 1.00 57.25 394 ASN A CA 1
ATOM 3259 C C . ASN A 1 394 ? -23.460 12.264 67.318 1.00 57.25 394 ASN A C 1
ATOM 3261 O O . ASN A 1 394 ? -22.959 12.751 66.311 1.00 57.25 394 ASN A O 1
ATOM 3265 N N . GLU A 1 395 ? -22.792 12.231 68.475 1.00 59.12 395 GLU A N 1
ATOM 3266 C CA . GLU A 1 395 ? -21.462 12.845 68.641 1.00 59.12 395 GLU A CA 1
ATOM 3267 C C . GLU A 1 395 ? -20.350 11.963 68.050 1.00 59.12 395 GLU A C 1
ATOM 3269 O O . GLU A 1 395 ? -19.375 12.469 67.489 1.00 59.12 395 GLU A O 1
ATOM 3274 N N . LEU A 1 396 ? -20.505 10.634 68.122 1.00 55.31 396 LEU A N 1
ATOM 3275 C CA . LEU A 1 396 ? -19.575 9.690 67.499 1.00 55.31 396 LEU A CA 1
ATOM 3276 C C . LEU A 1 396 ? -19.740 9.666 65.977 1.00 55.31 396 LEU A C 1
ATOM 3278 O O . LEU A 1 396 ? -18.735 9.682 65.264 1.00 55.31 396 LEU A O 1
ATOM 3282 N N . GLU A 1 397 ? -20.981 9.679 65.479 1.00 60.78 397 GLU A N 1
ATOM 3283 C CA . GLU A 1 397 ? -21.256 9.867 64.055 1.00 60.78 397 GLU A CA 1
ATOM 3284 C C . GLU A 1 397 ? -20.626 11.167 63.569 1.00 60.78 397 GLU A C 1
ATOM 3286 O O . GLU A 1 397 ? -19.934 11.147 62.560 1.00 60.78 397 GLU A O 1
ATOM 3291 N N . GLU A 1 398 ? -20.744 12.270 64.311 1.00 63.62 398 GLU A N 1
ATOM 3292 C CA . GLU A 1 398 ? -20.173 13.555 63.912 1.00 63.62 398 GLU A CA 1
ATOM 3293 C C . GLU A 1 398 ? -18.632 13.556 63.886 1.00 63.62 398 GLU A C 1
ATOM 3295 O O . GLU A 1 398 ? -18.035 14.092 62.951 1.00 63.62 398 GLU A O 1
ATOM 3300 N N . VAL A 1 399 ? -17.953 12.938 64.859 1.00 65.12 399 VAL A N 1
ATOM 3301 C CA . VAL A 1 399 ? -16.477 12.867 64.884 1.00 65.12 399 VAL A CA 1
ATOM 3302 C C . VAL A 1 399 ? -15.937 11.896 63.828 1.00 65.12 399 VAL A C 1
ATOM 3304 O O . VAL A 1 399 ? -14.949 12.207 63.153 1.00 65.12 399 VAL A O 1
ATOM 3307 N N . VAL A 1 400 ? -16.592 10.748 63.631 1.00 65.19 400 VAL A N 1
ATOM 3308 C CA . VAL A 1 400 ? -16.229 9.778 62.587 1.00 65.19 400 VAL A CA 1
ATOM 3309 C C . VAL A 1 400 ? -16.533 10.345 61.202 1.00 65.19 400 VAL A C 1
ATOM 3311 O O . VAL A 1 400 ? -15.682 10.239 60.323 1.00 65.19 400 VAL A O 1
ATOM 3314 N N . LEU A 1 401 ? -17.661 11.038 61.014 1.00 66.19 401 LEU A N 1
ATOM 3315 C CA . LEU A 1 401 ? -17.978 11.772 59.787 1.00 66.19 401 LEU A CA 1
ATOM 3316 C C . LEU A 1 401 ? -16.969 12.890 59.546 1.00 66.19 401 LEU A C 1
ATOM 3318 O O . LEU A 1 401 ? -16.487 13.002 58.431 1.00 66.19 401 LEU A O 1
ATOM 3322 N N . LYS A 1 402 ? -16.570 13.681 60.550 1.00 71.06 402 LYS A N 1
ATOM 3323 C CA . LYS A 1 402 ? -15.559 14.741 60.368 1.00 71.06 402 LYS A CA 1
ATOM 3324 C C . LYS A 1 402 ? -14.196 14.180 59.966 1.00 71.06 402 LYS A C 1
ATOM 3326 O O . LYS A 1 402 ? -13.573 14.717 59.051 1.00 71.06 402 LYS A O 1
ATOM 3331 N N . LYS A 1 403 ? -13.746 13.086 60.588 1.00 71.81 403 LYS A N 1
ATOM 3332 C CA . LYS A 1 403 ? -12.490 12.413 60.222 1.00 71.81 403 LYS A CA 1
ATOM 3333 C C . LYS A 1 403 ? -12.576 11.751 58.845 1.00 71.81 403 LYS A C 1
ATOM 3335 O O . LYS A 1 403 ? -11.668 11.919 58.038 1.00 71.81 403 LYS A O 1
ATOM 3340 N N . LEU A 1 404 ? -13.678 11.063 58.544 1.00 69.62 404 LEU A N 1
ATOM 3341 C CA . LEU A 1 404 ? -13.909 10.426 57.248 1.00 69.62 404 LEU A CA 1
ATOM 3342 C C . LEU A 1 404 ? -14.042 11.470 56.138 1.00 69.62 404 LEU A C 1
ATOM 3344 O O . LEU A 1 404 ? -13.458 11.299 55.081 1.00 69.62 404 LEU A O 1
ATOM 3348 N N . VAL A 1 405 ? -14.731 12.585 56.381 1.00 71.12 405 VAL A N 1
ATOM 3349 C CA . VAL A 1 405 ? -14.830 13.720 55.452 1.00 71.12 405 VAL A CA 1
ATOM 3350 C C . VAL A 1 405 ? -13.469 14.375 55.253 1.00 71.12 405 VAL A C 1
ATOM 3352 O O . VAL A 1 405 ? -13.165 14.763 54.130 1.00 71.12 405 VAL A O 1
ATOM 3355 N N . PHE A 1 406 ? -12.634 14.483 56.289 1.00 71.38 406 PHE A N 1
ATOM 3356 C CA . PHE A 1 406 ? -11.274 15.007 56.155 1.00 71.38 406 PHE A CA 1
ATOM 3357 C C . PHE A 1 406 ? -10.377 14.070 55.333 1.00 71.38 406 PHE A C 1
ATOM 3359 O O . PHE A 1 406 ? -9.763 14.520 54.369 1.00 71.38 406 PHE A O 1
ATOM 3366 N N . ASP A 1 407 ? -10.375 12.768 55.626 1.00 69.62 407 ASP A N 1
ATOM 3367 C CA . ASP A 1 407 ? -9.609 11.766 54.873 1.00 69.62 407 ASP A CA 1
ATOM 3368 C C . ASP A 1 407 ? -10.127 11.605 53.438 1.00 69.62 407 ASP A C 1
ATOM 3370 O O . ASP A 1 407 ? -9.340 11.480 52.499 1.00 69.62 407 ASP A O 1
ATOM 3374 N N . VAL A 1 408 ? -11.448 11.649 53.237 1.00 69.50 408 VAL A N 1
ATOM 3375 C CA . VAL A 1 408 ? -12.070 11.665 51.910 1.00 69.50 408 VAL A CA 1
ATOM 3376 C C . VAL A 1 408 ? -11.707 12.953 51.196 1.00 69.50 408 VAL A C 1
ATOM 3378 O O . VAL A 1 408 ? -11.336 12.871 50.039 1.00 69.50 408 VAL A O 1
ATOM 3381 N N . ARG A 1 409 ? -11.723 14.128 51.835 1.00 71.06 409 ARG A N 1
ATOM 3382 C CA . ARG A 1 409 ? -11.278 15.379 51.200 1.00 71.06 409 ARG A CA 1
ATOM 3383 C C . ARG A 1 409 ? -9.808 15.323 50.811 1.00 71.06 409 ARG A C 1
ATOM 3385 O O . ARG A 1 409 ? -9.512 15.685 49.685 1.00 71.06 409 ARG A O 1
ATOM 3392 N N . LEU A 1 410 ? -8.926 14.819 51.671 1.00 67.12 410 LEU A N 1
ATOM 3393 C CA . LEU A 1 410 ? -7.487 14.726 51.405 1.00 67.12 410 LEU A CA 1
ATOM 3394 C C . LEU A 1 410 ? -7.159 13.719 50.289 1.00 67.12 410 LEU A C 1
ATOM 3396 O O . LEU A 1 410 ? -6.268 13.941 49.465 1.00 67.12 410 LEU A O 1
ATOM 3400 N N . LYS A 1 411 ? -7.896 12.603 50.239 1.00 72.38 411 LYS A N 1
ATOM 3401 C CA . LYS A 1 411 ? -7.811 11.637 49.137 1.00 72.38 411 LYS A CA 1
ATOM 3402 C C . LYS A 1 411 ? -8.422 12.210 47.866 1.00 72.38 411 LYS A C 1
ATOM 3404 O O . LYS A 1 411 ? -7.828 12.079 46.810 1.00 72.38 411 LYS A O 1
ATOM 3409 N N . ASN A 1 412 ? -9.564 12.881 47.956 1.00 68.81 412 ASN A N 1
ATOM 3410 C CA . ASN A 1 412 ? -10.272 13.450 46.815 1.00 68.81 412 ASN A CA 1
ATOM 3411 C C . ASN A 1 412 ? -9.522 14.661 46.234 1.00 68.81 412 ASN A C 1
ATOM 3413 O O . ASN A 1 412 ? -9.575 14.848 45.031 1.00 68.81 412 ASN A O 1
ATOM 3417 N N . THR A 1 413 ? -8.762 15.437 47.017 1.00 69.12 413 THR A N 1
ATOM 3418 C CA . THR A 1 413 ? -7.849 16.466 46.484 1.00 69.12 413 THR A CA 1
ATOM 3419 C C . THR A 1 413 ? -6.679 15.834 45.738 1.00 69.12 413 THR A C 1
ATOM 3421 O O . THR A 1 413 ? -6.495 16.142 44.569 1.00 69.12 413 THR A O 1
ATOM 3424 N N . ASN A 1 414 ? -5.978 14.862 46.335 1.00 73.81 414 ASN A N 1
ATOM 3425 C CA . ASN A 1 414 ? -4.897 14.143 45.643 1.00 73.81 414 ASN A CA 1
ATOM 3426 C C . ASN A 1 414 ? -5.383 13.453 44.358 1.00 73.81 414 ASN A C 1
ATOM 3428 O O . ASN A 1 414 ? -4.730 13.507 43.322 1.00 73.81 414 ASN A O 1
ATOM 3432 N N . ILE A 1 415 ? -6.550 12.814 44.414 1.00 72.94 415 ILE A N 1
ATOM 3433 C CA . ILE A 1 415 ? -7.159 12.125 43.276 1.00 72.94 415 ILE A CA 1
ATOM 3434 C C . ILE A 1 415 ? -7.613 13.132 42.208 1.00 72.94 415 ILE A C 1
ATOM 3436 O O . ILE A 1 415 ? -7.387 12.894 41.025 1.00 72.94 415 ILE A O 1
ATOM 3440 N N . LYS A 1 416 ? -8.199 14.273 42.596 1.00 75.19 416 LYS A N 1
ATOM 3441 C CA . LYS A 1 416 ? -8.554 15.354 41.663 1.00 75.19 416 LYS A CA 1
ATOM 3442 C C . LYS A 1 416 ? -7.330 15.951 40.989 1.00 75.19 416 LYS A C 1
ATOM 3444 O O . LYS A 1 416 ? -7.403 16.196 39.795 1.00 75.19 416 LYS A O 1
ATOM 3449 N N . ASP A 1 417 ? -6.224 16.137 41.700 1.00 77.06 417 ASP A N 1
ATOM 3450 C CA . ASP A 1 417 ? -4.993 16.678 41.120 1.00 77.06 417 ASP A CA 1
ATOM 3451 C C . ASP A 1 417 ? -4.374 15.697 40.112 1.00 77.06 417 ASP A C 1
ATOM 3453 O O . ASP A 1 417 ? -3.965 16.103 39.021 1.00 77.06 417 ASP A O 1
ATOM 3457 N N . VAL A 1 418 ? -4.393 14.392 40.418 1.00 77.81 418 VAL A N 1
ATOM 3458 C CA . VAL A 1 418 ? -3.959 13.329 39.494 1.00 77.81 418 VAL A CA 1
ATOM 3459 C C . VAL A 1 418 ? -4.873 13.246 38.270 1.00 77.81 418 VAL A C 1
ATOM 3461 O O . VAL A 1 418 ? -4.377 13.222 37.143 1.00 77.81 418 VAL A O 1
ATOM 3464 N N . TYR A 1 419 ? -6.196 13.256 38.450 1.00 78.88 419 TYR A N 1
ATOM 3465 C CA . TYR A 1 419 ? -7.128 13.252 37.321 1.00 78.88 419 TYR A CA 1
ATOM 3466 C C . TYR A 1 419 ? -7.082 14.559 36.529 1.00 78.88 419 TYR A C 1
ATOM 3468 O O . TYR A 1 419 ? -7.179 14.516 35.312 1.00 78.88 419 TYR A O 1
ATOM 3476 N N . ALA A 1 420 ? -6.851 15.710 37.156 1.00 84.88 420 ALA A N 1
ATOM 3477 C CA . ALA A 1 420 ? -6.658 16.979 36.458 1.00 84.88 420 ALA A CA 1
ATOM 3478 C C . ALA A 1 420 ? -5.355 16.991 35.646 1.00 84.88 420 ALA A C 1
ATOM 3480 O O . ALA A 1 420 ? -5.300 17.599 34.578 1.00 84.88 420 ALA A O 1
ATOM 3481 N N . ALA A 1 421 ? -4.296 16.328 36.120 1.00 84.00 421 ALA A N 1
ATOM 3482 C CA . ALA A 1 421 ? -3.077 16.121 35.341 1.00 84.00 421 ALA A CA 1
ATOM 3483 C C . ALA A 1 421 ? -3.318 15.173 34.153 1.00 84.00 421 ALA A C 1
ATOM 3485 O O . ALA A 1 421 ? -2.896 15.479 33.040 1.00 84.00 421 ALA A O 1
ATOM 3486 N N . GLN A 1 422 ? -4.057 14.076 34.356 1.00 89.06 422 GLN A N 1
ATOM 3487 C CA . GLN A 1 422 ? -4.427 13.153 33.276 1.00 89.06 422 GLN A CA 1
ATOM 3488 C C . GLN A 1 422 ? -5.357 13.801 32.247 1.00 89.06 422 GLN A C 1
ATOM 3490 O O . GLN A 1 422 ? -5.135 13.641 31.053 1.00 89.06 422 GLN A O 1
ATOM 3495 N N . ILE A 1 423 ? -6.355 14.570 32.686 1.00 86.81 423 ILE A N 1
ATOM 3496 C CA . ILE A 1 423 ? -7.248 15.326 31.802 1.00 86.81 423 ILE A CA 1
ATOM 3497 C C . ILE A 1 423 ? -6.426 16.319 30.990 1.00 86.81 423 ILE A C 1
ATOM 3499 O O . ILE A 1 423 ? -6.553 16.314 29.777 1.00 86.81 423 ILE A O 1
ATOM 3503 N N . ARG A 1 424 ? -5.516 17.087 31.609 1.00 92.38 424 ARG A N 1
ATOM 3504 C CA . ARG A 1 424 ? -4.612 17.984 30.870 1.00 92.38 424 ARG A CA 1
ATOM 3505 C C . ARG A 1 424 ? -3.784 17.242 29.826 1.00 92.38 424 ARG A C 1
ATOM 3507 O O . ARG A 1 424 ? -3.734 17.684 28.688 1.00 92.38 424 ARG A O 1
ATOM 3514 N N . GLN A 1 425 ? -3.202 16.098 30.180 1.00 92.25 425 GLN A N 1
ATOM 3515 C CA . GLN A 1 425 ? -2.442 15.280 29.236 1.00 92.25 425 GLN A CA 1
ATOM 3516 C C . GLN A 1 425 ? -3.312 14.770 28.076 1.00 92.25 425 GLN A C 1
ATOM 3518 O O . GLN A 1 425 ? -2.864 14.763 26.930 1.00 92.25 425 GLN A O 1
ATOM 3523 N N . MET A 1 426 ? -4.550 14.353 28.353 1.00 86.94 426 MET A N 1
ATOM 3524 C CA . MET A 1 426 ? -5.494 13.930 27.318 1.00 86.94 426 MET A CA 1
ATOM 3525 C C . MET A 1 426 ? -5.939 15.107 26.449 1.00 86.94 426 MET A C 1
ATOM 3527 O O . MET A 1 426 ? -6.003 14.955 25.236 1.00 86.94 426 MET A O 1
ATOM 3531 N N . THR A 1 427 ? -6.168 16.286 27.028 1.00 92.06 427 THR A N 1
ATOM 3532 C CA . THR A 1 427 ? -6.475 17.512 26.284 1.00 92.06 427 THR A CA 1
ATOM 3533 C C . THR A 1 427 ? -5.323 17.897 25.358 1.00 92.06 427 THR A C 1
ATOM 3535 O O . THR A 1 427 ? -5.575 18.179 24.193 1.00 92.06 427 THR A O 1
ATOM 3538 N N . THR A 1 428 ? -4.068 17.837 25.823 1.00 93.75 428 THR A N 1
ATOM 3539 C CA . THR A 1 428 ? -2.891 18.085 24.973 1.00 93.75 428 THR A CA 1
ATOM 3540 C C . THR A 1 428 ? -2.811 17.075 23.832 1.00 93.75 428 THR A C 1
ATOM 3542 O O . THR A 1 428 ? -2.677 17.474 22.687 1.00 93.75 428 THR A O 1
ATOM 3545 N N . ARG A 1 429 ? -3.015 15.778 24.100 1.00 94.50 429 ARG A N 1
ATOM 3546 C CA . ARG A 1 429 ? -3.041 14.757 23.036 1.00 94.50 429 ARG A CA 1
ATOM 3547 C C . ARG A 1 429 ? -4.160 14.972 22.022 1.00 94.50 429 ARG A C 1
ATOM 3549 O O . ARG A 1 429 ? -3.956 14.725 20.839 1.00 94.50 429 ARG A O 1
ATOM 3556 N N . ILE A 1 430 ? -5.341 15.392 22.478 1.00 90.88 430 ILE A N 1
ATOM 3557 C CA . ILE A 1 430 ? -6.456 15.738 21.590 1.00 90.88 430 ILE A CA 1
ATOM 3558 C C . ILE A 1 430 ? -6.063 16.926 20.712 1.00 90.88 430 ILE A C 1
ATOM 3560 O O . ILE A 1 430 ? -6.324 16.884 19.514 1.00 90.88 430 ILE A O 1
ATOM 3564 N N . GLN A 1 431 ? -5.411 17.942 21.279 1.00 94.31 431 GLN A N 1
ATOM 3565 C CA . GLN A 1 431 ? -4.925 19.098 20.531 1.00 94.31 431 GLN A CA 1
ATOM 3566 C C . GLN A 1 431 ? -3.858 18.703 19.500 1.00 94.31 431 GLN A C 1
ATOM 3568 O O . GLN A 1 431 ? -3.999 19.063 18.336 1.00 94.31 431 GLN A O 1
ATOM 3573 N N . ASP A 1 432 ? -2.876 17.879 19.875 1.00 92.62 432 ASP A N 1
ATOM 3574 C CA . ASP A 1 432 ? -1.861 17.355 18.950 1.00 92.62 432 ASP A CA 1
ATOM 3575 C C . ASP A 1 432 ? -2.515 16.578 17.790 1.00 92.62 432 ASP A C 1
ATOM 3577 O O . ASP A 1 432 ? -2.210 16.802 16.619 1.00 92.62 432 ASP A O 1
ATOM 3581 N N . CYS A 1 433 ? -3.492 15.713 18.097 1.00 92.62 433 CYS A N 1
ATOM 3582 C CA . CYS A 1 433 ? -4.244 14.971 17.080 1.00 92.62 433 CYS A CA 1
ATOM 3583 C C . CYS A 1 433 ? -5.081 15.895 16.178 1.00 92.62 433 CYS A C 1
ATOM 3585 O O . CYS A 1 433 ? -5.226 15.626 14.985 1.00 92.62 433 CYS A O 1
ATOM 3587 N N . GLN A 1 434 ? -5.650 16.973 16.725 1.00 90.94 434 GLN A N 1
ATOM 3588 C CA . GLN A 1 434 ? -6.370 17.982 15.945 1.00 90.94 434 GLN A CA 1
ATOM 3589 C C . GLN A 1 434 ? -5.420 18.748 15.020 1.00 90.94 434 GLN A C 1
ATOM 3591 O O . GLN A 1 434 ? -5.765 18.974 13.862 1.00 90.94 434 GLN A O 1
ATOM 3596 N N . GLU A 1 435 ? -4.219 19.097 15.482 1.00 94.00 435 GLU A N 1
ATOM 3597 C CA . GLU A 1 435 ? -3.188 19.729 14.654 1.00 94.00 435 GLU A CA 1
ATOM 3598 C C . GLU A 1 435 ? -2.718 18.806 13.524 1.00 94.00 435 GLU A C 1
ATOM 3600 O O . GLU A 1 435 ? -2.585 19.250 12.382 1.00 94.00 435 GLU A O 1
ATOM 3605 N N . ASP A 1 436 ? -2.543 17.512 13.792 1.00 92.62 436 ASP A N 1
ATOM 3606 C CA . ASP A 1 436 ? -2.221 16.516 12.765 1.00 92.62 436 ASP A CA 1
ATOM 3607 C C . ASP A 1 436 ? -3.346 16.345 11.741 1.00 92.62 436 ASP A C 1
ATOM 3609 O O . ASP A 1 436 ? -3.088 16.256 10.534 1.00 92.62 436 ASP A O 1
ATOM 3613 N N . LEU A 1 437 ? -4.603 16.356 12.192 1.00 92.94 437 LEU A N 1
ATOM 3614 C CA . LEU A 1 437 ? -5.755 16.343 11.297 1.00 92.94 437 LEU A CA 1
ATOM 3615 C C . LEU A 1 437 ? -5.779 17.602 10.420 1.00 92.94 437 LEU A C 1
ATOM 3617 O O . LEU A 1 437 ? -5.970 17.489 9.211 1.00 92.94 437 LEU A O 1
ATOM 3621 N N . ILE A 1 438 ? -5.525 18.783 10.992 1.00 93.94 438 ILE A N 1
ATOM 3622 C CA . ILE A 1 438 ? -5.433 20.047 10.248 1.00 93.94 438 ILE A CA 1
ATOM 3623 C C . ILE A 1 438 ? -4.302 19.984 9.217 1.00 93.94 438 ILE A C 1
ATOM 3625 O O . ILE A 1 438 ? -4.542 20.298 8.051 1.00 93.94 438 ILE A O 1
ATOM 3629 N N . ARG A 1 439 ? -3.103 19.514 9.592 1.00 95.00 439 ARG A N 1
ATOM 3630 C CA . ARG A 1 439 ? -1.975 19.312 8.662 1.00 95.00 439 ARG A CA 1
ATOM 3631 C C . ARG A 1 439 ? -2.345 18.365 7.522 1.00 95.00 439 ARG A C 1
ATOM 3633 O O . ARG A 1 439 ? -2.025 18.628 6.364 1.00 95.00 439 ARG A O 1
ATOM 3640 N N . THR A 1 440 ? -3.054 17.283 7.833 1.00 92.62 440 THR A N 1
ATOM 3641 C CA . THR A 1 440 ? -3.494 16.299 6.836 1.00 92.62 440 THR A CA 1
ATOM 3642 C C . THR A 1 440 ? -4.543 16.887 5.894 1.00 92.62 440 THR A C 1
ATOM 3644 O O . THR A 1 440 ? -4.447 16.704 4.681 1.00 92.62 440 THR A O 1
ATOM 3647 N N . ILE A 1 441 ? -5.512 17.643 6.421 1.00 91.81 441 ILE A N 1
ATOM 3648 C CA . ILE A 1 441 ? -6.519 18.352 5.621 1.00 91.81 441 ILE A CA 1
ATOM 3649 C C . ILE A 1 441 ? -5.841 19.382 4.716 1.00 91.81 441 ILE A C 1
ATOM 3651 O O . ILE A 1 441 ? -6.105 19.380 3.520 1.00 91.81 441 ILE A O 1
ATOM 3655 N N . GLN A 1 442 ? -4.923 20.200 5.237 1.00 93.75 442 GLN A N 1
ATOM 3656 C CA . GLN A 1 442 ? -4.154 21.163 4.441 1.00 93.75 442 GLN A CA 1
ATOM 3657 C C . GLN A 1 442 ? -3.348 20.466 3.339 1.00 93.75 442 GLN A C 1
ATOM 3659 O O . GLN A 1 442 ? -3.410 20.869 2.180 1.00 93.75 442 GLN A O 1
ATOM 3664 N N . GLY A 1 443 ? -2.660 19.366 3.658 1.00 95.12 443 GLY A N 1
ATOM 3665 C CA . GLY A 1 443 ? -1.945 18.561 2.667 1.00 95.12 443 GLY A CA 1
ATOM 3666 C C . GLY A 1 443 ? -2.865 17.983 1.586 1.00 95.12 443 GLY A C 1
ATOM 3667 O O . GLY A 1 443 ? -2.492 17.942 0.413 1.00 95.12 443 GLY A O 1
ATOM 3668 N N . ASN A 1 444 ? -4.079 17.565 1.947 1.00 94.06 444 ASN A N 1
ATOM 3669 C CA . ASN A 1 444 ? -5.075 17.075 0.994 1.00 94.06 444 ASN A CA 1
ATOM 3670 C C . ASN A 1 444 ? -5.650 18.200 0.125 1.00 94.06 444 ASN A C 1
ATOM 3672 O O . ASN A 1 444 ? -5.802 18.004 -1.080 1.00 94.06 444 ASN A O 1
ATOM 3676 N N . THR A 1 445 ? -5.900 19.379 0.695 1.00 94.81 445 THR A N 1
ATOM 3677 C CA . THR A 1 445 ? -6.318 20.570 -0.055 1.00 94.81 445 THR A CA 1
ATOM 3678 C C . THR A 1 445 ? -5.243 20.988 -1.056 1.00 94.81 445 THR A C 1
ATOM 3680 O O . THR A 1 445 ? -5.553 21.152 -2.231 1.00 94.81 445 THR A O 1
ATOM 3683 N N . ASN A 1 446 ? -3.967 21.022 -0.658 1.00 94.50 446 ASN A N 1
ATOM 3684 C CA . ASN A 1 446 ? -2.854 21.342 -1.562 1.00 94.50 446 ASN A CA 1
ATOM 3685 C C . ASN A 1 446 ? -2.741 20.330 -2.715 1.00 94.50 446 ASN A C 1
ATOM 3687 O O . ASN A 1 446 ? -2.502 20.699 -3.864 1.00 94.50 446 ASN A O 1
ATOM 3691 N N . ARG A 1 447 ? -2.954 19.036 -2.437 1.00 95.19 447 ARG A N 1
ATOM 3692 C CA . ARG A 1 447 ? -3.006 18.002 -3.486 1.00 95.19 447 ARG A CA 1
ATOM 3693 C C . ARG A 1 447 ? -4.195 18.195 -4.425 1.00 95.19 447 ARG A C 1
ATOM 3695 O O . ARG A 1 447 ? -4.054 17.970 -5.625 1.00 95.19 447 ARG A O 1
ATOM 3702 N N . LEU A 1 448 ? -5.349 18.612 -3.905 1.00 95.44 448 LEU A N 1
ATOM 3703 C CA . LEU A 1 448 ? -6.530 18.910 -4.713 1.00 95.44 448 LEU A CA 1
ATOM 3704 C C . LEU A 1 448 ? -6.306 20.136 -5.610 1.00 95.44 448 LEU A C 1
ATOM 3706 O O . LEU A 1 448 ? -6.684 20.107 -6.780 1.00 95.44 448 LEU A O 1
ATOM 3710 N N . GLU A 1 449 ? -5.652 21.177 -5.095 1.00 94.38 449 GLU A N 1
ATOM 3711 C CA . GLU A 1 449 ? -5.249 22.354 -5.869 1.00 94.38 449 GLU A CA 1
ATOM 3712 C C . GLU A 1 449 ? -4.270 21.978 -6.985 1.00 94.38 449 GLU A C 1
ATOM 3714 O O . GLU A 1 449 ? -4.495 22.334 -8.144 1.00 94.38 449 GLU A O 1
ATOM 3719 N N . LEU A 1 450 ? -3.248 21.171 -6.681 1.00 95.06 450 LEU A N 1
ATOM 3720 C CA . LEU A 1 450 ? -2.326 20.646 -7.689 1.00 95.06 450 LEU A CA 1
ATOM 3721 C C . LEU A 1 450 ? -3.071 19.837 -8.759 1.00 95.06 450 LEU A C 1
ATOM 3723 O O . LEU A 1 450 ? -2.863 20.038 -9.955 1.00 95.06 450 LEU A O 1
ATOM 3727 N N . LEU A 1 451 ? -4.000 18.970 -8.353 1.00 94.62 451 LEU A N 1
ATOM 3728 C CA . LEU A 1 451 ? -4.834 18.204 -9.276 1.00 94.62 451 LEU A CA 1
ATOM 3729 C C . LEU A 1 451 ? -5.728 19.116 -10.131 1.00 94.62 451 LEU A C 1
ATOM 3731 O O . LEU A 1 451 ? -5.992 18.812 -11.297 1.00 94.62 451 LEU A O 1
ATOM 3735 N N . GLN A 1 452 ? -6.184 20.249 -9.597 1.00 93.62 452 GLN A N 1
ATOM 3736 C CA . GLN A 1 452 ? -6.918 21.246 -10.367 1.00 93.62 452 GLN A CA 1
ATOM 3737 C C . GLN A 1 452 ? -6.019 21.919 -11.413 1.00 93.62 452 GLN A C 1
ATOM 3739 O O . GLN A 1 452 ? -6.457 22.074 -12.556 1.00 93.62 452 GLN A O 1
ATOM 3744 N N . VAL A 1 453 ? -4.779 22.275 -11.059 1.00 96.00 453 VAL A N 1
ATOM 3745 C CA . VAL A 1 453 ? -3.781 22.829 -11.992 1.00 96.00 453 VAL A CA 1
ATOM 3746 C C . VAL A 1 453 ? -3.469 21.825 -13.100 1.00 96.00 453 VAL A C 1
ATOM 3748 O O . VAL A 1 453 ? -3.660 22.143 -14.273 1.00 96.00 453 VAL A O 1
ATOM 3751 N N . MET A 1 454 ? -3.143 20.578 -12.752 1.00 93.88 454 MET A N 1
ATOM 3752 C CA . MET A 1 454 ? -2.884 19.514 -13.730 1.00 93.88 454 MET A CA 1
ATOM 3753 C C . MET A 1 454 ? -4.085 19.264 -14.653 1.00 93.88 454 MET A C 1
ATOM 3755 O O . MET A 1 454 ? -3.927 19.009 -15.845 1.00 93.88 454 MET A O 1
ATOM 3759 N N . ASN A 1 455 ? -5.316 19.363 -14.141 1.00 92.50 455 ASN A N 1
ATOM 3760 C CA . ASN A 1 455 ? -6.510 19.250 -14.979 1.00 92.50 455 ASN A CA 1
ATOM 3761 C C . ASN A 1 455 ? -6.696 20.442 -15.928 1.00 92.50 455 ASN A C 1
ATOM 3763 O O . ASN A 1 455 ? -7.246 20.258 -17.018 1.00 92.50 455 ASN A O 1
ATOM 3767 N N . ARG A 1 456 ? -6.271 21.654 -15.545 1.00 94.69 456 ARG A N 1
ATOM 3768 C CA . ARG A 1 456 ? -6.248 22.810 -16.456 1.00 94.69 456 ARG A CA 1
ATOM 3769 C C . ARG A 1 456 ? -5.220 22.585 -17.561 1.00 94.69 456 ARG A C 1
ATOM 3771 O O . ARG A 1 456 ? -5.601 22.632 -18.727 1.00 94.69 456 ARG A O 1
ATOM 3778 N N . GLU A 1 457 ? -3.996 22.199 -17.210 1.00 93.75 457 GLU A N 1
ATOM 3779 C CA . GLU A 1 457 ? -2.943 21.880 -18.184 1.00 93.75 457 GLU A CA 1
ATOM 3780 C C . GLU A 1 457 ? -3.368 20.760 -19.135 1.00 93.75 457 GLU A C 1
ATOM 3782 O O . GLU A 1 457 ? -3.258 20.895 -20.351 1.00 93.75 457 GLU A O 1
ATOM 3787 N N . LYS A 1 458 ? -3.969 19.686 -18.611 1.00 92.56 458 LYS A N 1
ATOM 3788 C CA . LYS A 1 458 ? -4.536 18.608 -19.429 1.00 92.56 458 LYS A CA 1
ATOM 3789 C C . LYS A 1 458 ? -5.584 19.131 -20.412 1.00 92.56 458 LYS A C 1
ATOM 3791 O O . LYS A 1 458 ? -5.578 18.737 -21.577 1.00 92.56 458 LYS A O 1
ATOM 3796 N N . LYS A 1 459 ? -6.495 20.006 -19.973 1.00 93.00 459 LYS A N 1
ATOM 3797 C CA . LYS A 1 459 ? -7.497 20.616 -20.865 1.00 93.00 459 LYS A CA 1
ATOM 3798 C C . LYS A 1 459 ? -6.836 21.469 -21.946 1.00 93.00 459 LYS A C 1
ATOM 3800 O O . LYS A 1 459 ? -7.279 21.420 -23.093 1.00 93.00 459 LYS A O 1
ATOM 3805 N N . ASP A 1 460 ? -5.793 22.217 -21.614 1.00 93.00 460 ASP A N 1
ATOM 3806 C CA . ASP A 1 460 ? -5.096 23.082 -22.567 1.00 93.00 460 ASP A CA 1
ATOM 3807 C C . ASP A 1 460 ? -4.229 22.290 -23.557 1.00 93.00 460 ASP A C 1
ATOM 3809 O O . ASP A 1 460 ? -4.207 22.606 -24.750 1.00 93.00 460 ASP A O 1
ATOM 3813 N N . LEU A 1 461 ? -3.638 21.176 -23.122 1.00 90.75 461 LEU A N 1
ATOM 3814 C CA . LEU A 1 461 ? -2.988 20.201 -23.998 1.00 90.75 461 LEU A CA 1
ATOM 3815 C C . LEU A 1 461 ? -3.989 19.556 -24.960 1.00 90.75 461 LEU A C 1
ATOM 3817 O O . LEU A 1 461 ? -3.731 19.495 -26.159 1.00 90.75 461 LEU A O 1
ATOM 3821 N N . VAL A 1 462 ? -5.170 19.150 -24.483 1.00 92.69 462 VAL A N 1
ATOM 3822 C CA . VAL A 1 462 ? -6.232 18.614 -25.353 1.00 92.69 462 VAL A CA 1
ATOM 3823 C C . VAL A 1 462 ? -6.681 19.653 -26.386 1.00 92.69 462 VAL A C 1
ATOM 3825 O O . VAL A 1 462 ? -6.844 19.314 -27.560 1.00 92.69 462 VAL A O 1
ATOM 3828 N N . LYS A 1 463 ? -6.832 20.929 -26.000 1.00 91.25 463 LYS A N 1
ATOM 3829 C CA . LYS A 1 463 ? -7.127 22.014 -26.956 1.00 91.25 463 LYS A CA 1
ATOM 3830 C C . LYS A 1 463 ? -6.002 22.195 -27.977 1.00 91.25 463 LYS A C 1
ATOM 3832 O O . LYS A 1 463 ? -6.294 22.390 -29.156 1.00 91.25 463 LYS A O 1
ATOM 3837 N N . SER A 1 464 ? -4.745 22.107 -27.546 1.00 90.88 464 SER A N 1
ATOM 3838 C CA . SER A 1 464 ? -3.567 22.207 -28.416 1.00 90.88 464 SER A CA 1
ATOM 3839 C C . SER A 1 464 ? -3.478 21.041 -29.403 1.00 90.88 464 SER A C 1
ATOM 3841 O O . SER A 1 464 ? -3.255 21.252 -30.590 1.00 90.88 464 SER A O 1
ATOM 3843 N N . ILE A 1 465 ? -3.759 19.813 -28.969 1.00 87.88 465 ILE A N 1
ATOM 3844 C CA . ILE A 1 465 ? -3.828 18.645 -29.860 1.00 87.88 465 ILE A CA 1
ATOM 3845 C C . ILE A 1 465 ? -4.992 18.799 -30.849 1.00 87.88 465 ILE A C 1
ATOM 3847 O O . ILE A 1 465 ? -4.841 18.561 -32.050 1.00 87.88 465 ILE A O 1
ATOM 3851 N N . ALA A 1 466 ? -6.155 19.264 -30.385 1.00 85.56 466 ALA A N 1
ATOM 3852 C CA . ALA A 1 466 ? -7.294 19.523 -31.258 1.00 85.56 466 ALA A CA 1
ATOM 3853 C C . ALA A 1 466 ? -6.984 20.619 -32.298 1.00 85.56 466 ALA A C 1
ATOM 3855 O O . ALA A 1 466 ? -7.363 20.480 -33.464 1.00 85.56 466 ALA A O 1
ATOM 3856 N N . SER A 1 467 ? -6.265 21.684 -31.931 1.00 84.75 467 SER A N 1
ATOM 3857 C CA . SER A 1 467 ? -5.854 22.735 -32.871 1.00 84.75 467 SER A CA 1
ATOM 3858 C C . SER A 1 467 ? -4.788 22.242 -33.860 1.00 84.75 467 SER A C 1
ATOM 3860 O O . SER A 1 467 ? -4.892 22.532 -35.056 1.00 84.75 467 SER A O 1
ATOM 3862 N N . GLN A 1 468 ? -3.840 21.413 -33.412 1.00 82.31 468 GLN A N 1
ATOM 3863 C CA . GLN A 1 468 ? -2.864 20.740 -34.272 1.00 82.31 468 GLN A CA 1
ATOM 3864 C C . GLN A 1 468 ? -3.542 19.803 -35.277 1.00 82.31 468 GLN A C 1
ATOM 3866 O O . GLN A 1 468 ? -3.220 19.858 -36.463 1.00 82.31 468 GLN A O 1
ATOM 3871 N N . SER A 1 469 ? -4.538 19.014 -34.859 1.00 77.50 469 SER A N 1
ATOM 3872 C CA . SER A 1 469 ? -5.294 18.140 -35.769 1.00 77.50 469 SER A CA 1
ATOM 3873 C C . SER A 1 469 ? -6.019 18.936 -36.865 1.00 77.50 469 SER A C 1
ATOM 3875 O O . SER A 1 469 ? -5.962 18.577 -38.041 1.00 77.50 469 SER A O 1
ATOM 3877 N N . LYS A 1 470 ? -6.608 20.091 -36.515 1.00 82.06 470 LYS A N 1
ATOM 3878 C CA . LYS A 1 470 ? -7.222 21.016 -37.482 1.00 82.06 470 LYS A CA 1
ATOM 3879 C C . LYS A 1 470 ? -6.186 21.607 -38.441 1.00 82.06 470 LYS A C 1
ATOM 3881 O O . LYS A 1 470 ? -6.471 21.729 -39.631 1.00 82.06 470 LYS A O 1
ATOM 3886 N N . ARG A 1 471 ? -4.991 21.962 -37.954 1.00 82.31 471 ARG A N 1
ATOM 3887 C CA . ARG A 1 471 ? -3.887 22.471 -38.788 1.00 82.31 471 ARG A CA 1
ATOM 3888 C C . ARG A 1 471 ? -3.362 21.396 -39.742 1.00 82.31 471 ARG A C 1
ATOM 3890 O O . ARG A 1 471 ? -3.168 21.693 -40.916 1.00 82.31 471 ARG A O 1
ATOM 3897 N N . ARG A 1 472 ? -3.224 20.154 -39.274 1.00 81.88 472 ARG A N 1
ATOM 3898 C CA . ARG A 1 472 ? -2.839 18.989 -40.083 1.00 81.88 472 ARG A CA 1
ATOM 3899 C C . ARG A 1 472 ? -3.838 18.735 -41.211 1.00 81.88 472 ARG A C 1
ATOM 3901 O O . ARG A 1 472 ? -3.432 18.619 -42.358 1.00 81.88 472 ARG A O 1
ATOM 3908 N N . ASN A 1 473 ? -5.137 18.759 -40.912 1.00 81.50 473 ASN A N 1
ATOM 3909 C CA . ASN A 1 473 ? -6.183 18.571 -41.923 1.00 81.50 473 ASN A CA 1
ATOM 3910 C C . ASN A 1 473 ? -6.199 19.707 -42.967 1.00 81.50 473 ASN A C 1
ATOM 3912 O O . ASN A 1 473 ? -6.412 19.452 -44.149 1.00 81.50 473 ASN A O 1
ATOM 3916 N N . LYS A 1 474 ? -5.931 20.960 -42.561 1.00 80.25 474 LYS A N 1
ATOM 3917 C CA . LYS A 1 474 ? -5.751 22.082 -43.505 1.00 80.25 474 LYS A CA 1
ATOM 3918 C C . LYS A 1 474 ? -4.518 21.895 -44.394 1.00 80.25 474 LYS A C 1
ATOM 3920 O O . LYS A 1 474 ? -4.582 22.186 -45.583 1.00 80.25 474 LYS A O 1
ATOM 3925 N N . LEU A 1 475 ? -3.417 21.394 -43.832 1.00 80.12 475 LEU A N 1
ATOM 3926 C CA . LEU A 1 475 ? -2.201 21.108 -44.590 1.00 80.12 475 LEU A CA 1
ATOM 3927 C C . LEU A 1 475 ? -2.432 19.975 -45.599 1.00 80.12 475 LEU A C 1
ATOM 3929 O O . LEU A 1 475 ? -2.067 20.124 -46.755 1.00 80.12 475 LEU A O 1
ATOM 3933 N N . GLU A 1 476 ? -3.116 18.897 -45.206 1.00 80.50 476 GLU A N 1
ATOM 3934 C CA . GLU A 1 476 ? -3.510 17.814 -46.120 1.00 80.50 476 GLU A CA 1
ATOM 3935 C C . GLU A 1 476 ? -4.413 18.310 -47.257 1.00 80.50 476 GLU A C 1
ATOM 3937 O O . GLU A 1 476 ? -4.251 17.884 -48.399 1.00 80.50 476 GLU A O 1
ATOM 3942 N N . HIS A 1 477 ? -5.345 19.225 -46.972 1.00 79.50 477 HIS A N 1
ATOM 3943 C CA . HIS A 1 477 ? -6.165 19.852 -48.009 1.00 79.50 477 HIS A CA 1
ATOM 3944 C C . HIS A 1 477 ? -5.313 20.686 -48.977 1.00 79.50 477 HIS A C 1
ATOM 3946 O O . HIS A 1 477 ? -5.475 20.569 -50.189 1.00 79.50 477 HIS A O 1
ATOM 3952 N N . ASN A 1 478 ? -4.373 21.485 -48.463 1.00 78.69 478 ASN A N 1
ATOM 3953 C CA . ASN A 1 478 ? -3.466 22.271 -49.301 1.00 78.69 478 ASN A CA 1
ATOM 3954 C C . ASN A 1 478 ? -2.547 21.384 -50.147 1.00 78.69 478 ASN A C 1
ATOM 3956 O O . ASN A 1 478 ? -2.376 21.670 -51.322 1.00 78.69 478 ASN A O 1
ATOM 3960 N N . VAL A 1 479 ? -2.024 20.285 -49.594 1.00 82.38 479 VAL A N 1
ATOM 3961 C CA . VAL A 1 479 ? -1.191 19.320 -50.335 1.00 82.38 479 VAL A CA 1
ATOM 3962 C C . VAL A 1 479 ? -1.985 18.636 -51.453 1.00 82.38 479 VAL A C 1
ATOM 3964 O O . VAL A 1 479 ? -1.462 18.401 -52.541 1.00 82.38 479 VAL A O 1
ATOM 3967 N N . LYS A 1 480 ? -3.268 18.329 -51.221 1.00 80.19 480 LYS A N 1
ATOM 3968 C CA . LYS A 1 480 ? -4.154 17.807 -52.273 1.00 80.19 480 LYS A CA 1
ATOM 3969 C C . LYS A 1 480 ? -4.406 18.847 -53.365 1.00 80.19 480 LYS A C 1
ATOM 3971 O O . LYS A 1 480 ? -4.303 18.503 -54.537 1.00 80.19 480 LYS A O 1
ATOM 3976 N N . ALA A 1 481 ? -4.655 20.100 -52.987 1.00 78.50 481 ALA A N 1
ATOM 3977 C CA . ALA A 1 481 ? -4.837 21.194 -53.938 1.00 78.50 481 ALA A CA 1
ATOM 3978 C C . ALA A 1 481 ? -3.564 21.462 -54.763 1.00 78.50 481 ALA A C 1
ATOM 3980 O O . ALA A 1 481 ? -3.650 21.621 -55.976 1.00 78.50 481 ALA A O 1
ATOM 3981 N N . THR A 1 482 ? -2.373 21.431 -54.153 1.00 78.75 482 THR A N 1
ATOM 3982 C CA . THR A 1 482 ? -1.105 21.562 -54.892 1.00 78.75 482 THR A CA 1
ATOM 3983 C C . THR A 1 482 ? -0.871 20.378 -55.822 1.00 78.75 482 THR A C 1
ATOM 3985 O O . THR A 1 482 ? -0.483 20.582 -56.962 1.00 78.75 482 THR A O 1
ATOM 3988 N N . ALA A 1 483 ? -1.191 19.150 -55.398 1.00 81.44 483 ALA A N 1
ATOM 3989 C CA . ALA A 1 483 ? -1.076 17.975 -56.262 1.00 81.44 483 ALA A CA 1
ATOM 3990 C C . ALA A 1 483 ? -2.059 18.002 -57.451 1.00 81.44 483 ALA A C 1
ATOM 3992 O O . ALA A 1 483 ? -1.779 17.407 -58.493 1.00 81.44 483 ALA A O 1
ATOM 3993 N N . GLU A 1 484 ? -3.217 18.651 -57.312 1.00 82.69 484 GLU A N 1
ATOM 3994 C CA . GLU A 1 484 ? -4.139 18.916 -58.423 1.00 82.69 484 GLU A CA 1
ATOM 3995 C C . GLU A 1 484 ? -3.582 19.986 -59.369 1.00 82.69 484 GLU A C 1
ATOM 3997 O O . GLU A 1 484 ? -3.536 19.744 -60.576 1.00 82.69 484 GLU A O 1
ATOM 4002 N N . CYS A 1 485 ? -3.044 21.088 -58.8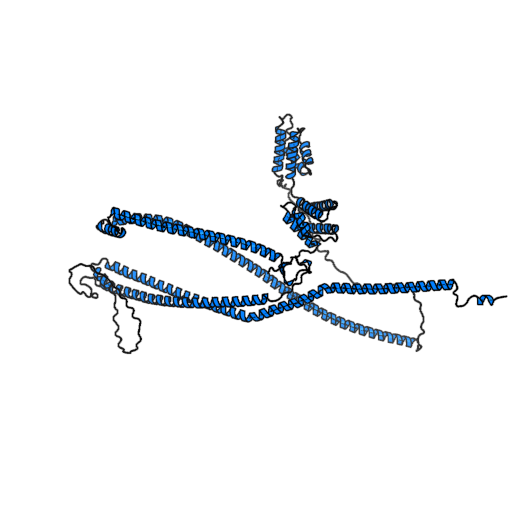36 1.00 80.50 485 CYS A N 1
ATOM 4003 C CA . CYS A 1 485 ? -2.337 22.092 -59.633 1.00 80.50 485 CYS A CA 1
ATOM 4004 C C . CYS A 1 485 ? -1.147 21.491 -60.400 1.00 80.50 485 CYS A C 1
ATOM 4006 O O . CYS A 1 485 ? -1.006 21.751 -61.589 1.00 80.50 485 CYS A O 1
ATOM 4008 N N . ASP A 1 486 ? -0.339 20.629 -59.778 1.00 83.75 486 ASP A N 1
ATOM 4009 C CA . ASP A 1 486 ? 0.805 19.969 -60.425 1.00 83.75 486 ASP A CA 1
ATOM 4010 C C . ASP A 1 486 ? 0.373 19.046 -61.571 1.00 83.75 486 ASP A C 1
ATOM 4012 O O . ASP A 1 486 ? 1.052 18.932 -62.594 1.00 83.75 486 ASP A O 1
ATOM 4016 N N . LYS A 1 487 ? -0.775 18.372 -61.427 1.00 86.56 487 LYS A N 1
ATOM 4017 C CA . LYS A 1 487 ? -1.353 17.569 -62.513 1.00 86.56 487 LYS A CA 1
ATOM 4018 C C . LYS A 1 487 ? -1.801 18.450 -63.671 1.00 86.56 487 LYS A C 1
ATOM 4020 O O . LYS A 1 487 ? -1.627 18.052 -64.820 1.00 86.56 487 LYS A O 1
ATOM 4025 N N . ASP A 1 488 ? -2.375 19.612 -63.386 1.00 84.94 488 ASP A N 1
ATOM 4026 C CA . ASP A 1 488 ? -2.802 20.547 -64.422 1.00 84.94 488 ASP A CA 1
ATOM 4027 C C . ASP A 1 488 ? -1.609 21.240 -65.095 1.00 84.94 488 ASP A C 1
ATOM 4029 O O . ASP A 1 488 ? -1.614 21.374 -66.317 1.00 84.94 488 ASP A O 1
ATOM 4033 N N . ILE A 1 489 ? -0.537 21.545 -64.355 1.00 86.81 489 ILE A N 1
ATOM 4034 C CA . ILE A 1 489 ? 0.743 22.007 -64.913 1.00 86.81 489 ILE A CA 1
ATOM 4035 C C . ILE A 1 489 ? 1.301 20.967 -65.887 1.00 86.81 489 ILE A C 1
ATOM 4037 O O . ILE A 1 489 ? 1.573 21.304 -67.033 1.00 86.81 489 ILE A O 1
ATOM 4041 N N . LYS A 1 490 ? 1.362 19.685 -65.505 1.00 87.62 490 LYS A N 1
ATOM 4042 C CA . LYS A 1 490 ? 1.834 18.612 -66.402 1.00 87.62 490 LYS A CA 1
ATOM 4043 C C . LYS A 1 490 ? 0.976 18.445 -67.658 1.00 87.62 490 LYS A C 1
ATOM 4045 O O . LYS A 1 490 ? 1.493 18.142 -68.732 1.00 87.62 490 LYS A O 1
ATOM 4050 N N . LYS A 1 491 ? -0.344 18.643 -67.558 1.00 89.06 491 LYS A N 1
ATOM 4051 C CA . LYS A 1 491 ? -1.223 18.664 -68.742 1.00 89.06 491 LYS A CA 1
ATOM 4052 C C . LYS A 1 491 ? -0.903 19.854 -69.644 1.00 89.06 491 LYS A C 1
ATOM 4054 O O . LYS A 1 491 ? -0.862 19.689 -70.859 1.00 89.06 491 LYS A O 1
ATOM 4059 N N . LEU A 1 492 ? -0.679 21.034 -69.066 1.00 87.94 492 LEU A N 1
ATOM 4060 C CA . LEU A 1 492 ? -0.301 22.231 -69.815 1.00 87.94 492 LEU A CA 1
ATOM 4061 C C . LEU A 1 492 ? 1.074 22.069 -70.477 1.00 87.94 492 LEU A C 1
ATOM 4063 O O . LEU A 1 492 ? 1.212 22.424 -71.642 1.00 87.94 492 LEU A O 1
ATOM 4067 N N . GLU A 1 493 ? 2.048 21.458 -69.801 1.00 87.69 493 GLU A N 1
ATOM 4068 C CA . GLU A 1 493 ? 3.354 21.104 -70.373 1.00 87.69 493 GLU A CA 1
ATOM 4069 C C . GLU A 1 493 ? 3.202 20.174 -71.583 1.00 87.69 493 GLU A C 1
ATOM 4071 O O . GLU A 1 493 ? 3.742 20.466 -72.648 1.00 87.69 493 GLU A O 1
ATOM 4076 N N . SER A 1 494 ? 2.382 19.121 -71.479 1.00 88.62 494 SER A N 1
ATOM 4077 C CA . SER A 1 494 ? 2.081 18.233 -72.614 1.00 88.62 494 SER A CA 1
ATOM 4078 C C . SER A 1 494 ? 1.435 18.979 -73.787 1.00 88.62 494 SER A C 1
ATOM 4080 O O . SER A 1 494 ? 1.767 18.715 -74.942 1.00 88.62 494 SER A O 1
ATOM 4082 N N . ILE A 1 495 ? 0.528 19.924 -73.516 1.00 91.19 495 ILE A N 1
ATOM 4083 C CA . ILE A 1 495 ? -0.094 20.751 -74.559 1.00 91.19 495 ILE A CA 1
ATOM 4084 C C . ILE A 1 495 ? 0.952 21.658 -75.217 1.00 91.19 495 ILE A C 1
ATOM 4086 O O . ILE A 1 495 ? 0.947 21.803 -76.438 1.00 91.19 495 ILE A O 1
ATOM 4090 N N . VAL A 1 496 ? 1.861 22.249 -74.440 1.00 89.19 496 VAL A N 1
ATOM 4091 C CA . VAL A 1 496 ? 2.948 23.094 -74.954 1.00 89.19 496 VAL A CA 1
ATOM 4092 C C . VAL A 1 496 ? 3.923 22.279 -75.803 1.00 89.19 496 VAL A C 1
ATOM 4094 O O . VAL A 1 496 ? 4.332 22.737 -76.869 1.00 89.19 496 VAL A O 1
ATOM 4097 N N . GLU A 1 497 ? 4.268 21.059 -75.394 1.00 90.00 497 GLU A N 1
ATOM 4098 C CA . GLU A 1 497 ? 5.088 20.152 -76.201 1.00 90.00 497 GLU A CA 1
ATOM 4099 C C . GLU A 1 497 ? 4.427 19.826 -77.542 1.00 90.00 497 GLU A C 1
ATOM 4101 O O . GLU A 1 497 ? 5.084 19.869 -78.585 1.00 90.00 497 GLU A O 1
ATOM 4106 N N . ASP A 1 498 ? 3.125 19.547 -77.545 1.00 89.00 498 ASP A N 1
ATOM 4107 C CA . ASP A 1 498 ? 2.389 19.261 -78.773 1.00 89.00 498 ASP A CA 1
ATOM 4108 C C . ASP A 1 498 ? 2.249 20.503 -79.657 1.00 89.00 498 ASP A C 1
ATOM 4110 O O . ASP A 1 498 ? 2.474 20.429 -80.868 1.00 89.00 498 ASP A O 1
ATOM 4114 N N . GLN A 1 499 ? 2.003 21.677 -79.071 1.00 89.00 499 GLN A N 1
ATOM 4115 C CA . GLN A 1 499 ? 2.055 22.948 -79.792 1.00 89.00 499 GLN A CA 1
ATOM 4116 C C . GLN A 1 499 ? 3.445 23.180 -80.400 1.00 89.00 499 GLN A C 1
ATOM 4118 O O . GLN A 1 499 ? 3.542 23.514 -81.579 1.00 89.00 499 GLN A O 1
ATOM 4123 N N . ASN A 1 500 ? 4.530 22.904 -79.677 1.00 87.75 500 ASN A N 1
ATOM 4124 C CA . ASN A 1 500 ? 5.891 23.015 -80.201 1.00 87.75 500 ASN A CA 1
ATOM 4125 C C . ASN A 1 500 ? 6.166 22.034 -81.348 1.00 87.75 500 ASN A C 1
ATOM 4127 O O . ASN A 1 500 ? 6.790 22.424 -82.339 1.00 87.75 500 ASN A O 1
ATOM 4131 N N . LYS A 1 501 ? 5.653 20.799 -81.281 1.00 88.31 501 LYS A N 1
ATOM 4132 C CA . LYS A 1 501 ? 5.716 19.840 -82.399 1.00 88.31 501 LYS A CA 1
ATOM 4133 C C . LYS A 1 501 ? 4.941 20.351 -83.611 1.00 88.31 501 LYS A C 1
ATOM 4135 O O . LYS A 1 501 ? 5.457 20.295 -84.726 1.00 88.31 501 LYS A O 1
ATOM 4140 N N . THR A 1 502 ? 3.738 20.902 -83.421 1.00 89.25 502 THR A N 1
ATOM 4141 C CA . THR A 1 502 ? 2.973 21.495 -84.533 1.00 89.25 502 THR A CA 1
ATOM 4142 C C . THR A 1 502 ? 3.692 22.700 -85.134 1.00 89.25 502 THR A C 1
ATOM 4144 O O . THR A 1 502 ? 3.797 22.792 -86.352 1.00 89.25 502 THR A O 1
ATOM 4147 N N . ILE A 1 503 ? 4.287 23.570 -84.312 1.00 85.81 503 ILE A N 1
ATOM 4148 C CA . ILE A 1 503 ? 5.102 24.702 -84.767 1.00 85.81 503 ILE A CA 1
ATOM 4149 C C . ILE A 1 503 ? 6.328 24.208 -85.535 1.00 85.81 503 ILE A C 1
ATOM 4151 O O . ILE A 1 503 ? 6.668 24.788 -86.564 1.00 85.81 503 ILE A O 1
ATOM 4155 N N . PHE A 1 504 ? 6.999 23.153 -85.071 1.00 88.25 504 PHE A N 1
ATOM 4156 C CA . PHE A 1 504 ? 8.128 22.559 -85.782 1.00 88.25 504 PHE A CA 1
ATOM 4157 C C . PHE A 1 504 ? 7.701 22.010 -87.146 1.00 88.25 504 PHE A C 1
ATOM 4159 O O . PHE A 1 504 ? 8.340 22.325 -88.149 1.00 88.25 504 PHE A O 1
ATOM 4166 N N . ASN A 1 505 ? 6.591 21.274 -87.203 1.00 86.94 505 ASN A N 1
ATOM 4167 C CA . ASN A 1 505 ? 6.044 20.734 -88.445 1.00 86.94 505 ASN A CA 1
ATOM 4168 C C . ASN A 1 505 ? 5.638 21.848 -89.414 1.00 86.94 505 ASN A C 1
ATOM 4170 O O . ASN A 1 505 ? 6.028 21.809 -90.576 1.00 86.94 505 ASN A O 1
ATOM 4174 N N . LEU A 1 506 ? 4.962 22.892 -88.930 1.00 87.69 506 LEU A N 1
ATOM 4175 C CA . LEU A 1 506 ? 4.610 24.067 -89.727 1.00 87.69 506 LEU A CA 1
ATOM 4176 C C . LEU A 1 506 ? 5.856 24.831 -90.188 1.00 87.69 506 LEU A C 1
ATOM 4178 O O . LEU A 1 506 ? 5.916 25.281 -91.325 1.00 87.69 506 LEU A O 1
ATOM 4182 N N . LYS A 1 507 ? 6.895 24.959 -89.353 1.00 82.88 507 LYS A N 1
ATOM 4183 C CA . LYS A 1 507 ? 8.179 25.559 -89.756 1.00 82.88 507 LYS A CA 1
ATOM 4184 C C . LYS A 1 507 ? 8.888 24.712 -90.811 1.00 82.88 507 LYS A C 1
ATOM 4186 O O . LYS A 1 507 ? 9.465 25.280 -91.739 1.00 82.88 507 LYS A O 1
ATOM 4191 N N . ALA A 1 508 ? 8.853 23.388 -90.690 1.00 80.06 508 ALA A N 1
ATOM 4192 C CA . ALA A 1 508 ? 9.409 22.464 -91.673 1.00 80.06 508 ALA A CA 1
ATOM 4193 C C . ALA A 1 508 ? 8.636 22.534 -92.997 1.00 80.06 508 ALA A C 1
ATOM 4195 O O . ALA A 1 508 ? 9.252 22.629 -94.057 1.00 80.06 508 ALA A O 1
ATOM 4196 N N . GLU A 1 509 ? 7.308 22.602 -92.936 1.00 84.06 509 GLU A N 1
ATOM 4197 C CA . GLU A 1 509 ? 6.425 22.789 -94.084 1.00 84.06 509 GLU A CA 1
ATOM 4198 C C . GLU A 1 509 ? 6.664 24.148 -94.753 1.00 84.06 509 GLU A C 1
ATOM 4200 O O . GLU A 1 509 ? 6.910 24.201 -95.953 1.00 84.06 509 GLU A O 1
ATOM 4205 N N . ILE A 1 510 ? 6.738 25.243 -93.991 1.00 77.50 510 ILE A N 1
ATOM 4206 C CA . ILE A 1 510 ? 7.104 26.575 -94.501 1.00 77.50 510 ILE A CA 1
ATOM 4207 C C . ILE A 1 510 ? 8.488 26.548 -95.155 1.00 77.50 510 ILE A C 1
ATOM 4209 O O . ILE A 1 510 ? 8.692 27.181 -96.191 1.00 77.50 510 ILE A O 1
ATOM 4213 N N . LYS A 1 511 ? 9.457 25.829 -94.578 1.00 75.19 511 LYS A N 1
ATOM 4214 C CA . LYS A 1 511 ? 10.809 25.703 -95.139 1.00 75.19 511 LYS A CA 1
ATOM 4215 C C . LYS A 1 511 ? 10.795 24.909 -96.449 1.00 75.19 511 LYS A C 1
ATOM 4217 O O . LYS A 1 511 ? 11.455 25.324 -97.395 1.00 75.19 511 LYS A O 1
ATOM 4222 N N . MET A 1 512 ? 9.997 23.845 -96.527 1.00 70.88 512 MET A N 1
ATOM 4223 C CA . MET A 1 512 ? 9.783 23.034 -97.731 1.00 70.88 512 MET A CA 1
ATOM 4224 C C . MET A 1 512 ? 9.039 23.809 -98.834 1.00 70.88 512 MET A C 1
ATOM 4226 O O . MET A 1 512 ? 9.403 23.737 -100.009 1.00 70.88 512 MET A O 1
ATOM 4230 N N . LEU A 1 513 ? 8.042 24.613 -98.457 1.00 74.31 513 LEU A N 1
ATOM 4231 C CA . LEU A 1 513 ? 7.312 25.509 -99.354 1.00 74.31 513 LEU A CA 1
ATOM 4232 C C . LEU A 1 513 ? 8.212 26.654 -99.850 1.00 74.31 513 LEU A C 1
ATOM 4234 O O . LEU A 1 513 ? 8.178 26.993 -101.034 1.00 74.31 513 LEU A O 1
ATOM 4238 N N . LYS A 1 514 ? 9.095 27.194 -98.995 1.00 68.31 514 LYS A N 1
ATOM 4239 C CA . LYS A 1 514 ? 10.125 28.177 -99.386 1.00 68.31 514 LYS A CA 1
ATOM 4240 C C . LYS A 1 514 ? 11.138 27.615 -100.385 1.00 68.31 514 LYS A C 1
ATOM 4242 O O . LYS A 1 514 ? 11.613 28.371 -101.228 1.00 68.31 514 LYS A O 1
ATOM 4247 N N . THR A 1 515 ? 11.464 26.323 -100.325 1.00 64.38 515 THR A N 1
ATOM 4248 C CA . THR A 1 515 ? 12.389 25.675 -101.273 1.00 64.38 515 THR A CA 1
ATOM 4249 C C . THR A 1 515 ? 11.694 25.059 -102.490 1.00 64.38 515 THR A C 1
ATOM 4251 O O . THR A 1 515 ? 12.348 24.354 -103.257 1.00 64.38 515 THR A O 1
ATOM 4254 N N . LYS A 1 516 ? 10.388 25.318 -102.694 1.00 63.66 516 LYS A N 1
ATOM 4255 C CA . LYS A 1 516 ? 9.566 24.738 -103.776 1.00 63.66 516 LYS A CA 1
ATOM 4256 C C . LYS A 1 516 ? 9.743 23.211 -103.923 1.00 63.66 516 LYS A C 1
ATOM 4258 O O . LYS A 1 516 ? 9.679 22.692 -105.033 1.00 63.66 516 LYS A O 1
ATOM 4263 N N . GLY A 1 517 ? 9.976 22.496 -102.816 1.00 60.28 517 GLY A N 1
ATOM 4264 C CA . GLY A 1 517 ? 10.078 21.031 -102.803 1.00 60.28 517 GLY A CA 1
ATOM 4265 C C . GLY A 1 517 ? 11.463 20.409 -103.050 1.00 60.28 517 GLY A C 1
ATOM 4266 O O . GLY A 1 517 ? 11.519 19.214 -103.323 1.00 60.28 517 GLY A O 1
ATOM 4267 N N . MET A 1 518 ? 12.583 21.138 -102.932 1.00 57.00 518 MET A N 1
ATOM 4268 C CA . MET A 1 518 ? 13.932 20.526 -102.926 1.00 57.00 518 MET A CA 1
ATOM 4269 C C . MET A 1 518 ? 14.535 20.406 -101.505 1.00 57.00 518 MET A C 1
ATOM 4271 O O . MET A 1 518 ? 14.368 21.338 -100.706 1.00 57.00 518 MET A O 1
ATOM 4275 N N . PRO A 1 519 ? 15.240 19.296 -101.173 1.00 50.03 519 PRO A N 1
ATOM 4276 C CA . PRO A 1 519 ? 15.774 19.053 -99.831 1.00 50.03 519 PRO A CA 1
ATOM 4277 C C . PRO A 1 519 ? 17.020 19.913 -99.530 1.00 50.03 519 PRO A C 1
ATOM 4279 O O . PRO A 1 519 ? 17.808 20.186 -100.441 1.00 50.03 519 PRO A O 1
ATOM 4282 N N . PRO A 1 520 ? 17.229 20.372 -98.277 1.00 48.22 520 PRO A N 1
ATOM 4283 C CA . PRO A 1 520 ? 18.271 21.348 -97.955 1.00 48.22 520 PRO A CA 1
ATOM 4284 C C . PRO A 1 520 ? 19.670 20.715 -97.916 1.00 48.22 520 PRO A C 1
ATOM 4286 O O . PRO A 1 520 ? 19.855 19.640 -97.357 1.00 48.22 520 PRO A O 1
ATOM 4289 N N . LYS A 1 521 ? 20.672 21.421 -98.453 1.00 46.81 521 LYS A N 1
ATOM 4290 C CA . LYS A 1 521 ? 22.094 21.041 -98.384 1.00 46.81 521 LYS A CA 1
ATOM 4291 C C . LYS A 1 521 ? 22.667 21.374 -97.000 1.00 46.81 521 LYS A C 1
ATOM 4293 O O . LYS A 1 521 ? 22.610 22.533 -96.587 1.00 46.81 521 LYS A O 1
ATOM 4298 N N . GLU A 1 522 ? 23.237 20.389 -96.309 1.00 42.94 522 GLU A N 1
ATOM 4299 C CA . GLU A 1 522 ? 23.924 20.583 -95.026 1.00 42.94 522 GLU A CA 1
ATOM 4300 C C . GLU A 1 522 ? 25.236 21.363 -95.216 1.00 42.94 522 GLU A C 1
ATOM 4302 O O . GLU A 1 522 ? 26.037 21.066 -96.106 1.00 42.94 522 GLU A O 1
ATOM 4307 N N . ARG A 1 523 ? 25.457 22.385 -94.382 1.00 37.91 523 ARG A N 1
ATOM 4308 C CA . ARG A 1 523 ? 26.756 23.050 -94.219 1.00 37.91 523 ARG A CA 1
ATOM 4309 C C . ARG A 1 523 ? 27.366 22.591 -92.898 1.00 37.91 523 ARG A C 1
ATOM 4311 O O . ARG A 1 523 ? 26.738 22.761 -91.858 1.00 37.91 523 ARG A O 1
ATOM 4318 N N . TYR A 1 524 ? 28.591 22.075 -92.957 1.00 42.91 524 TYR A N 1
ATOM 4319 C CA . TYR A 1 524 ? 29.459 21.889 -91.794 1.00 42.91 524 TYR A CA 1
ATOM 4320 C C . TYR A 1 524 ? 29.825 23.252 -91.184 1.00 42.91 524 TYR A C 1
ATOM 4322 O O . TYR A 1 524 ? 30.176 24.180 -91.915 1.00 42.91 524 TYR A O 1
ATOM 4330 N N . VAL A 1 525 ? 29.763 23.355 -89.855 1.00 36.56 525 VAL A N 1
ATOM 4331 C CA . VAL A 1 525 ? 30.281 24.486 -89.071 1.00 36.56 525 VAL A CA 1
ATOM 4332 C C . VAL A 1 525 ? 31.221 23.917 -88.005 1.00 36.56 525 VAL A C 1
ATOM 4334 O O . VAL A 1 525 ? 30.838 23.016 -87.264 1.00 36.56 525 VAL A O 1
ATOM 4337 N N . GLU A 1 526 ? 32.462 24.408 -87.981 1.00 35.62 526 GLU A N 1
ATOM 4338 C CA . GLU A 1 526 ? 33.493 24.092 -86.981 1.00 35.62 526 GLU A CA 1
ATOM 4339 C C . GLU A 1 526 ? 33.137 24.632 -85.581 1.00 35.62 526 GLU A C 1
ATOM 4341 O O . GLU A 1 526 ? 32.422 25.636 -85.479 1.00 35.62 526 GLU A O 1
ATOM 4346 N N . PRO A 1 527 ? 33.646 24.018 -84.493 1.00 41.06 527 PRO A N 1
ATOM 4347 C CA . PRO A 1 527 ? 33.311 24.425 -83.136 1.00 41.06 527 PRO A CA 1
ATOM 4348 C C . PRO A 1 527 ? 34.070 25.704 -82.755 1.00 41.06 527 PRO A C 1
ATOM 4350 O O . PRO A 1 527 ? 35.300 25.734 -82.752 1.00 41.06 527 PRO A O 1
ATOM 4353 N N . LYS A 1 528 ? 33.328 26.761 -82.405 1.00 34.62 528 LYS A N 1
ATOM 4354 C CA . LYS A 1 528 ? 33.866 27.953 -81.740 1.00 34.62 528 LYS A CA 1
ATOM 4355 C C . LYS A 1 528 ? 33.500 27.958 -80.258 1.00 34.62 528 LYS A C 1
ATOM 4357 O O . LYS A 1 528 ? 32.448 27.473 -79.856 1.00 34.62 528 LYS A O 1
ATOM 4362 N N . SER A 1 529 ? 34.454 28.487 -79.506 1.00 33.91 529 SER A N 1
ATOM 4363 C CA . SER A 1 529 ? 34.571 28.641 -78.062 1.00 33.91 529 SER A CA 1
ATOM 4364 C C . SER A 1 529 ? 33.374 29.287 -77.364 1.00 33.91 529 SER A C 1
ATOM 4366 O O . SER A 1 529 ? 32.695 30.142 -77.922 1.00 33.91 529 SER A O 1
ATOM 4368 N N . THR A 1 530 ? 33.221 28.877 -76.104 1.00 41.97 530 THR A N 1
ATOM 4369 C CA . THR A 1 530 ? 32.481 29.493 -74.995 1.00 41.97 530 THR A CA 1
ATOM 4370 C C . THR A 1 530 ? 32.389 31.016 -75.057 1.00 41.97 530 THR A C 1
ATOM 4372 O O . THR A 1 530 ? 33.402 31.694 -74.906 1.00 41.97 530 THR A O 1
ATOM 4375 N N . GLU A 1 531 ? 31.161 31.519 -75.158 1.00 33.97 531 GLU A N 1
ATOM 4376 C CA . GLU A 1 531 ? 30.741 32.812 -74.618 1.00 33.97 531 GLU A CA 1
ATOM 4377 C C . GLU A 1 531 ? 29.412 32.586 -73.889 1.00 33.97 531 GLU A C 1
ATOM 4379 O O . GLU A 1 531 ? 28.437 32.094 -74.463 1.00 33.97 531 GLU A O 1
ATOM 4384 N N . GLU A 1 532 ? 29.427 32.867 -72.588 1.00 35.75 532 GLU A N 1
ATOM 4385 C CA . GLU A 1 532 ? 28.253 32.941 -71.728 1.00 35.75 532 GLU A CA 1
ATOM 4386 C C . GLU A 1 532 ? 27.372 34.104 -72.190 1.00 35.75 532 GLU A C 1
ATOM 4388 O O . GLU A 1 532 ? 27.854 35.219 -72.382 1.00 35.75 532 GLU A O 1
ATOM 4393 N N . VAL A 1 533 ? 26.073 33.851 -72.346 1.00 32.50 533 VAL A N 1
ATOM 4394 C CA . VAL A 1 533 ? 25.071 34.913 -72.442 1.00 32.50 533 VAL A CA 1
ATOM 4395 C C . VAL A 1 533 ? 23.948 34.589 -71.471 1.00 32.50 533 VAL A C 1
ATOM 4397 O O . VAL A 1 533 ? 23.209 33.617 -71.632 1.00 32.50 533 VAL A O 1
ATOM 4400 N N . GLU A 1 534 ? 23.877 35.434 -70.448 1.00 32.78 534 GLU A N 1
ATOM 4401 C CA . GLU A 1 534 ? 22.802 35.578 -69.479 1.00 32.78 534 GLU A CA 1
ATOM 4402 C C . GLU A 1 534 ? 21.445 35.790 -70.155 1.00 32.78 534 GLU A C 1
ATOM 4404 O O . GLU A 1 534 ? 21.321 36.588 -71.081 1.00 32.78 534 GLU A O 1
ATOM 4409 N N . LEU A 1 535 ? 20.405 35.171 -69.595 1.00 28.83 535 LEU A N 1
ATOM 4410 C CA . LEU A 1 535 ? 19.040 35.693 -69.623 1.00 28.83 535 LEU A CA 1
ATOM 4411 C C . LEU A 1 535 ? 18.353 35.335 -68.298 1.00 28.83 535 LEU A C 1
ATOM 4413 O O . LEU A 1 535 ? 17.770 34.269 -68.129 1.00 28.83 535 LEU A O 1
ATOM 4417 N N . ILE A 1 536 ? 18.530 36.248 -67.345 1.00 29.00 536 ILE A N 1
ATOM 4418 C CA . ILE A 1 536 ? 17.527 36.817 -66.436 1.00 29.00 536 ILE A CA 1
ATOM 4419 C C . ILE A 1 536 ? 16.222 36.003 -66.324 1.00 29.00 536 ILE A C 1
ATOM 4421 O O . ILE A 1 536 ? 15.355 36.073 -67.195 1.00 29.00 536 ILE A O 1
ATOM 4425 N N . SER A 1 537 ? 16.036 35.345 -65.178 1.00 30.34 537 SER A N 1
ATOM 4426 C CA . SER A 1 537 ? 14.714 35.096 -64.600 1.00 30.34 537 SER A CA 1
ATOM 4427 C C . SER A 1 537 ? 14.589 35.890 -63.303 1.00 30.34 537 SER A C 1
ATOM 4429 O O . SER A 1 537 ? 15.370 35.724 -62.369 1.00 30.34 537 SER A O 1
ATOM 4431 N N . GLU A 1 538 ? 13.608 36.778 -63.312 1.00 27.45 538 GLU A N 1
ATOM 4432 C CA . GLU A 1 538 ? 13.223 37.758 -62.306 1.00 27.45 538 GLU A CA 1
ATOM 4433 C C . GLU A 1 538 ? 13.110 37.192 -60.879 1.00 27.45 538 GLU A C 1
ATOM 4435 O O . GLU A 1 538 ? 12.250 36.367 -60.580 1.00 27.45 538 GLU A O 1
ATOM 4440 N N . SER A 1 539 ? 13.912 37.729 -59.957 1.00 29.09 539 SER A N 1
ATOM 4441 C CA . SER A 1 539 ? 13.645 37.690 -58.518 1.00 29.09 539 SER A CA 1
ATOM 4442 C C . SER A 1 539 ? 13.011 39.019 -58.102 1.00 29.09 539 SER A C 1
ATOM 4444 O O . SER A 1 539 ? 13.697 40.019 -57.880 1.00 29.09 539 SER A O 1
ATOM 4446 N N . ILE A 1 540 ? 11.681 39.051 -58.032 1.00 28.84 540 ILE A N 1
ATOM 4447 C CA . ILE A 1 540 ? 10.923 40.194 -57.518 1.00 28.84 540 ILE A CA 1
ATOM 4448 C C . ILE A 1 540 ? 10.764 40.064 -55.996 1.00 28.84 540 ILE A C 1
ATOM 4450 O O . ILE A 1 540 ? 10.003 39.238 -55.507 1.00 28.84 540 ILE A O 1
ATOM 4454 N N . LYS A 1 541 ? 11.458 40.991 -55.324 1.00 28.53 541 LYS A N 1
ATOM 4455 C CA . LYS A 1 541 ? 11.089 41.776 -54.130 1.00 28.53 541 LYS A CA 1
ATOM 4456 C C . LYS A 1 541 ? 10.993 41.098 -52.757 1.00 28.53 541 LYS A C 1
ATOM 4458 O O . LYS A 1 541 ? 10.023 40.437 -52.404 1.00 28.53 541 LYS A O 1
ATOM 4463 N N . GLU A 1 542 ? 11.990 41.482 -51.963 1.00 35.16 542 GLU A N 1
ATOM 4464 C CA . GLU A 1 542 ? 11.936 41.895 -50.556 1.00 35.16 542 GLU A CA 1
ATOM 4465 C C . GLU A 1 542 ? 10.634 42.577 -50.107 1.00 35.16 542 GLU A C 1
ATOM 4467 O O . GLU A 1 542 ? 9.936 43.198 -50.907 1.00 35.16 542 GLU A O 1
ATOM 4472 N N . TRP A 1 543 ? 10.366 42.469 -48.800 1.00 29.72 543 TRP A N 1
ATOM 4473 C CA . TRP A 1 543 ? 10.205 43.522 -47.763 1.00 29.72 543 TRP A CA 1
ATOM 4474 C C . TRP A 1 543 ? 9.397 42.895 -46.591 1.00 29.72 543 TRP A C 1
ATOM 4476 O O . TRP A 1 543 ? 8.589 42.004 -46.863 1.00 29.72 543 TRP A O 1
ATOM 4486 N N . PRO A 1 544 ? 9.439 43.366 -45.322 1.00 40.91 544 PRO A N 1
ATOM 4487 C CA . PRO A 1 544 ? 10.413 44.205 -44.600 1.00 40.91 544 PRO A CA 1
ATOM 4488 C C . PRO A 1 544 ? 10.713 43.739 -43.133 1.00 40.91 544 PRO A C 1
ATOM 4490 O O . PRO A 1 544 ? 9.987 42.943 -42.548 1.00 40.91 544 PRO A O 1
ATOM 4493 N N . GLU A 1 545 ? 11.766 44.312 -42.536 1.00 34.81 545 GLU A N 1
ATOM 4494 C CA . GLU A 1 545 ? 11.923 44.760 -41.126 1.00 34.81 545 GLU A CA 1
ATOM 4495 C C . GLU A 1 545 ? 11.161 44.054 -39.964 1.00 34.81 545 GLU A C 1
ATOM 4497 O O . GLU A 1 545 ? 9.982 44.314 -39.734 1.00 34.81 545 GLU A O 1
ATOM 4502 N N . ILE A 1 546 ? 11.895 43.358 -39.075 1.00 36.81 546 ILE A N 1
ATOM 4503 C CA . ILE A 1 546 ? 11.617 43.310 -37.611 1.00 36.81 546 ILE A CA 1
ATOM 4504 C C . ILE A 1 546 ? 12.925 43.570 -36.830 1.00 36.81 546 ILE A C 1
ATOM 4506 O O . ILE A 1 546 ? 13.218 42.964 -35.810 1.00 36.81 546 ILE A O 1
ATOM 4510 N N . GLU A 1 547 ? 13.744 44.494 -37.324 1.00 35.50 547 GLU A N 1
ATOM 4511 C CA . GLU A 1 547 ? 14.856 45.100 -36.565 1.00 35.50 547 GLU A CA 1
ATOM 4512 C C . GLU A 1 547 ? 14.488 46.511 -36.074 1.00 35.50 547 GLU A C 1
ATOM 4514 O O . GLU A 1 547 ? 15.313 47.264 -35.572 1.00 35.50 547 GLU A O 1
ATOM 4519 N N . LYS A 1 548 ? 13.200 46.869 -36.178 1.00 33.59 548 LYS A N 1
ATOM 4520 C CA . LYS A 1 548 ? 12.672 48.217 -35.928 1.00 33.59 548 LYS A CA 1
ATOM 4521 C C . LYS A 1 548 ? 11.668 48.298 -34.773 1.00 33.59 548 LYS A C 1
ATOM 4523 O O . LYS A 1 548 ? 10.850 49.210 -34.743 1.00 33.59 548 LYS A O 1
ATOM 4528 N N . TYR A 1 549 ? 11.710 47.344 -33.838 1.00 38.84 549 TYR A N 1
ATOM 4529 C CA . TYR A 1 549 ? 10.833 47.341 -32.655 1.00 38.84 549 TYR A CA 1
ATOM 4530 C C . TYR A 1 549 ? 11.551 47.389 -31.302 1.00 38.84 549 TYR A C 1
ATOM 4532 O O . TYR A 1 549 ? 10.864 47.420 -30.285 1.00 38.84 549 TYR A O 1
ATOM 4540 N N . LEU A 1 550 ? 12.889 47.426 -31.254 1.00 36.84 550 LEU A N 1
ATOM 4541 C CA . LEU A 1 550 ? 13.606 47.404 -29.970 1.00 36.84 550 LEU A CA 1
ATOM 4542 C C . LEU A 1 550 ? 14.436 48.644 -29.631 1.00 36.84 550 LEU A C 1
ATOM 4544 O O . LEU A 1 550 ? 14.863 48.746 -28.490 1.00 36.84 550 LEU A O 1
ATOM 4548 N N . GLU A 1 551 ? 14.568 49.640 -30.513 1.00 34.88 551 GLU A N 1
ATOM 4549 C CA . GLU A 1 551 ? 15.464 50.773 -30.217 1.00 34.88 551 GLU A CA 1
ATOM 4550 C C . GLU A 1 551 ? 14.921 52.161 -30.605 1.00 34.88 551 GLU A C 1
ATOM 4552 O O . GLU A 1 551 ? 15.655 53.013 -31.100 1.00 34.88 551 GLU A O 1
ATOM 4557 N N . SER A 1 552 ? 13.632 52.442 -30.377 1.00 27.83 552 SER A N 1
ATOM 4558 C CA . SER A 1 552 ? 13.146 53.834 -30.427 1.00 27.83 552 SER A CA 1
ATOM 4559 C C . SER A 1 552 ? 11.892 54.092 -29.584 1.00 27.83 552 SER A C 1
ATOM 4561 O O . SER A 1 552 ? 10.838 54.420 -30.115 1.00 27.83 552 SER A O 1
ATOM 4563 N N . THR A 1 553 ? 12.020 53.984 -28.264 1.00 29.47 553 THR A N 1
ATOM 4564 C CA . THR A 1 553 ? 11.383 54.924 -27.317 1.00 29.47 553 THR A CA 1
ATOM 4565 C C . THR A 1 553 ? 12.230 54.948 -26.053 1.00 29.47 553 THR A C 1
ATOM 4567 O O . THR A 1 553 ? 11.879 54.385 -25.019 1.00 29.47 553 THR A O 1
ATOM 4570 N N . ARG A 1 554 ? 13.400 55.574 -26.173 1.00 33.12 554 ARG A N 1
ATOM 4571 C CA . ARG A 1 554 ? 14.115 56.160 -25.047 1.00 33.12 554 ARG A CA 1
ATOM 4572 C C . ARG A 1 554 ? 13.961 57.669 -25.210 1.00 33.12 554 ARG A C 1
ATOM 4574 O O . ARG A 1 554 ? 14.551 58.242 -26.118 1.00 33.12 554 ARG A O 1
ATOM 4581 N N . GLU A 1 555 ? 13.129 58.276 -24.374 1.00 28.77 555 GLU A N 1
ATOM 4582 C CA . GLU A 1 555 ? 13.151 59.714 -24.107 1.00 28.77 555 GLU A CA 1
ATOM 4583 C C . GLU A 1 555 ? 13.530 59.891 -22.630 1.00 28.77 555 GLU A C 1
ATOM 4585 O O . GLU A 1 555 ? 12.812 59.469 -21.728 1.00 28.77 555 GLU A O 1
ATOM 4590 N N . GLU A 1 556 ? 14.706 60.469 -22.414 1.00 36.22 556 GLU A N 1
ATOM 4591 C CA . GLU A 1 556 ? 15.080 61.276 -21.243 1.00 36.22 556 GLU A CA 1
ATOM 4592 C C . GLU A 1 556 ? 14.928 62.758 -21.672 1.00 36.22 556 GLU A C 1
ATOM 4594 O O . GLU A 1 556 ? 14.976 62.983 -22.888 1.00 36.22 556 GLU A O 1
ATOM 4599 N N . PRO A 1 557 ? 14.820 63.790 -20.795 1.00 34.31 557 PRO A N 1
ATOM 4600 C CA . PRO A 1 557 ? 15.295 63.826 -19.401 1.00 34.31 557 PRO A CA 1
ATOM 4601 C C . PRO A 1 557 ? 14.439 64.658 -18.396 1.00 34.31 557 PRO A C 1
ATOM 4603 O O . PRO A 1 557 ? 13.502 65.349 -18.779 1.00 34.31 557 PRO A O 1
ATOM 4606 N N . ALA A 1 558 ? 14.893 64.656 -17.129 1.00 26.27 558 ALA A N 1
ATOM 4607 C CA . ALA A 1 558 ? 14.895 65.774 -16.158 1.00 26.27 558 ALA A CA 1
ATOM 4608 C C . ALA A 1 558 ? 13.528 66.315 -15.635 1.00 26.27 558 ALA A C 1
ATOM 4610 O O . ALA A 1 558 ? 12.572 66.490 -16.369 1.00 26.27 558 ALA A O 1
ATOM 4611 N N . GLU A 1 559 ? 13.333 66.662 -14.358 1.00 28.42 559 GLU A N 1
ATOM 4612 C CA . GLU A 1 559 ? 14.277 67.249 -13.411 1.00 28.42 559 GLU A CA 1
ATOM 4613 C C . GLU A 1 559 ? 13.669 67.327 -11.990 1.00 28.42 559 GLU A C 1
ATOM 4615 O O . GLU A 1 559 ? 12.453 67.338 -11.811 1.00 28.42 559 GLU A O 1
ATOM 4620 N N . GLU A 1 560 ? 14.574 67.506 -11.024 1.00 24.27 560 GLU A N 1
ATOM 4621 C CA . GLU A 1 560 ? 14.427 68.220 -9.749 1.00 24.27 560 GLU A CA 1
ATOM 4622 C C . GLU A 1 560 ? 14.232 67.467 -8.414 1.00 24.27 560 GLU A C 1
ATOM 4624 O O . GLU A 1 560 ? 13.135 67.093 -8.007 1.00 24.27 560 GLU A O 1
ATOM 4629 N N . ARG A 1 561 ? 15.343 67.563 -7.653 1.00 27.92 561 ARG A N 1
ATOM 4630 C CA . ARG A 1 561 ? 15.480 67.799 -6.199 1.00 27.92 561 ARG A CA 1
ATOM 4631 C C . ARG A 1 561 ? 15.521 66.527 -5.350 1.00 27.92 561 ARG A C 1
ATOM 4633 O O . ARG A 1 561 ? 14.633 65.699 -5.401 1.00 27.92 561 ARG A O 1
ATOM 4640 N N . THR A 1 562 ? 16.524 66.294 -4.514 1.00 26.34 562 THR A N 1
ATOM 4641 C CA . THR A 1 562 ? 17.572 67.156 -3.950 1.00 26.34 562 THR A CA 1
ATOM 4642 C C . THR A 1 562 ? 18.683 66.230 -3.480 1.00 26.34 562 THR A C 1
ATOM 4644 O O . THR A 1 562 ? 18.395 65.180 -2.911 1.00 26.34 562 THR A O 1
ATOM 4647 N N . LEU A 1 563 ? 19.936 66.630 -3.691 1.00 42.03 563 LEU A N 1
ATOM 4648 C CA . LEU A 1 563 ? 21.083 66.027 -3.022 1.00 42.03 563 LEU A CA 1
ATOM 4649 C C . LEU A 1 563 ? 20.878 66.156 -1.510 1.00 42.03 563 LEU A C 1
ATOM 4651 O O . LEU A 1 563 ? 20.975 67.249 -0.955 1.00 42.03 563 LEU A O 1
ATOM 4655 N N . GLN A 1 564 ? 20.572 65.041 -0.862 1.00 29.81 564 GLN A N 1
ATOM 4656 C CA . GLN A 1 564 ? 20.906 64.842 0.535 1.00 29.81 564 GLN A CA 1
ATOM 4657 C C . GLN A 1 564 ? 21.942 63.735 0.577 1.00 29.81 564 GLN A C 1
ATOM 4659 O O . GLN A 1 564 ? 21.718 62.639 0.063 1.00 29.81 564 GLN A O 1
ATOM 4664 N N . GLU A 1 565 ? 23.095 64.096 1.132 1.00 30.19 565 GLU A N 1
ATOM 4665 C CA . GLU A 1 565 ? 24.150 63.186 1.541 1.00 30.19 565 GLU A CA 1
ATOM 4666 C C . GLU A 1 565 ? 23.530 61.982 2.241 1.00 30.19 565 GLU A C 1
ATOM 4668 O O . GLU A 1 565 ? 22.931 62.079 3.312 1.00 30.19 565 GLU A O 1
ATOM 4673 N N . ILE A 1 566 ? 23.659 60.839 1.584 1.00 28.69 566 ILE A N 1
ATOM 4674 C CA . ILE A 1 566 ? 23.454 59.546 2.197 1.00 28.69 566 ILE A CA 1
ATOM 4675 C C . ILE A 1 566 ? 24.704 59.304 3.052 1.00 28.69 566 ILE A C 1
ATOM 4677 O O . ILE A 1 566 ? 25.720 58.821 2.556 1.00 28.69 566 ILE A O 1
ATOM 4681 N N . GLU A 1 567 ? 24.649 59.658 4.337 1.00 39.91 567 GLU A N 1
ATOM 4682 C CA . GLU A 1 567 ? 25.478 58.994 5.343 1.00 39.91 567 GLU A CA 1
ATOM 4683 C C . GLU A 1 567 ? 24.942 57.567 5.493 1.00 39.91 567 GLU A C 1
ATOM 4685 O O . GLU A 1 567 ? 24.036 57.295 6.280 1.00 39.91 567 GLU A O 1
ATOM 4690 N N . MET A 1 568 ? 25.479 56.648 4.689 1.00 25.05 568 MET A N 1
ATOM 4691 C CA . MET A 1 568 ? 25.399 55.226 4.995 1.00 25.05 568 MET A CA 1
ATOM 4692 C C . MET A 1 568 ? 26.670 54.844 5.756 1.00 25.05 568 MET A C 1
ATOM 4694 O O . MET A 1 568 ? 27.770 55.117 5.270 1.00 25.05 568 MET A O 1
ATOM 4698 N N . PRO A 1 569 ? 26.538 54.262 6.959 1.00 33.78 569 PRO A N 1
ATOM 4699 C CA . PRO A 1 569 ? 27.655 53.970 7.843 1.00 33.78 569 PRO A CA 1
ATOM 4700 C C . PRO A 1 569 ? 28.636 53.040 7.132 1.00 33.78 569 PRO A C 1
ATOM 4702 O O . PRO A 1 569 ? 28.278 51.934 6.727 1.00 33.78 569 PRO A O 1
ATOM 4705 N N . GLY A 1 570 ? 29.870 53.517 6.955 1.00 35.78 570 GLY A N 1
ATOM 4706 C CA . GLY A 1 570 ? 30.954 52.707 6.424 1.00 35.78 570 GLY A CA 1
ATOM 4707 C C . GLY A 1 570 ? 31.163 51.513 7.344 1.00 35.78 570 GLY A C 1
ATOM 4708 O O . GLY A 1 570 ? 31.587 51.679 8.485 1.00 35.78 570 GLY A O 1
ATOM 4709 N N . PHE A 1 571 ? 30.840 50.320 6.853 1.00 43.50 571 PHE A N 1
ATOM 4710 C CA . PHE A 1 571 ? 31.195 49.056 7.485 1.00 43.50 571 PHE A CA 1
ATOM 4711 C C . PHE A 1 571 ? 32.714 48.869 7.386 1.00 43.50 571 PHE A C 1
ATOM 4713 O O . PHE A 1 571 ? 33.216 48.097 6.576 1.00 43.50 571 PHE A O 1
ATOM 4720 N N . TYR A 1 572 ? 33.468 49.596 8.205 1.00 52.19 572 TYR A N 1
ATOM 4721 C CA . TYR A 1 572 ? 34.746 49.082 8.669 1.00 52.19 572 TYR A CA 1
ATOM 4722 C C . TYR A 1 572 ? 34.411 48.036 9.729 1.00 52.19 572 TYR A C 1
ATOM 4724 O O . TYR A 1 572 ? 33.583 48.287 10.606 1.00 52.19 572 TYR A O 1
ATOM 4732 N N . LEU A 1 573 ? 34.999 46.842 9.639 1.00 55.41 573 LEU A N 1
ATOM 4733 C CA . LEU A 1 573 ? 34.892 45.865 10.720 1.00 55.41 573 LEU A CA 1
ATOM 4734 C C . LEU A 1 573 ? 35.455 46.551 11.967 1.00 55.41 573 LEU A C 1
ATOM 4736 O O . LEU A 1 573 ? 36.640 46.884 11.978 1.00 55.41 573 LEU A O 1
ATOM 4740 N N . THR A 1 574 ? 34.619 46.799 12.980 1.00 57.47 574 THR A N 1
ATOM 4741 C CA . THR A 1 574 ? 34.986 47.439 14.264 1.00 57.47 574 THR A CA 1
ATOM 4742 C C . THR A 1 574 ? 36.270 46.838 14.847 1.00 57.47 574 THR A C 1
ATOM 4744 O O . THR A 1 574 ? 37.097 47.527 15.427 1.00 57.47 574 THR A O 1
ATOM 4747 N N . GLU A 1 575 ? 36.498 45.559 14.561 1.00 58.69 575 GLU A N 1
ATOM 4748 C CA . GLU A 1 575 ? 37.689 44.794 14.909 1.00 58.69 575 GLU A CA 1
ATOM 4749 C C . GLU A 1 575 ? 38.994 45.347 14.292 1.00 58.69 575 GLU A C 1
ATOM 4751 O O . GLU A 1 575 ? 40.027 45.339 14.957 1.00 58.69 575 GLU A O 1
ATOM 4756 N N . THR A 1 576 ? 38.985 45.874 13.059 1.00 60.19 576 THR A N 1
ATOM 4757 C CA . THR A 1 576 ? 40.176 46.496 12.431 1.00 60.19 576 THR A CA 1
ATOM 4758 C C . THR A 1 576 ? 40.548 47.829 13.069 1.00 60.19 576 THR A C 1
ATOM 4760 O O . THR A 1 576 ? 41.729 48.101 13.299 1.00 60.19 576 THR A O 1
ATOM 4763 N N . GLU A 1 577 ? 39.545 48.644 13.393 1.00 63.38 577 GLU A N 1
ATOM 4764 C CA . GLU A 1 577 ? 39.716 49.932 14.060 1.00 63.38 577 GLU A CA 1
ATOM 4765 C C . GLU A 1 577 ? 40.203 49.739 15.503 1.00 63.38 577 GLU A C 1
ATOM 4767 O O . GLU A 1 577 ? 41.123 50.438 15.935 1.00 63.38 577 GLU A O 1
ATOM 4772 N N . ASP A 1 578 ? 39.700 48.718 16.202 1.00 65.38 578 ASP A N 1
ATOM 4773 C CA . ASP A 1 578 ? 40.134 48.348 17.552 1.00 65.38 578 ASP A CA 1
ATOM 4774 C C . ASP A 1 578 ? 41.579 47.820 17.585 1.00 65.38 578 ASP A C 1
ATOM 4776 O O . ASP A 1 578 ? 42.356 48.193 18.469 1.00 65.38 578 ASP A O 1
ATOM 4780 N N . ILE A 1 579 ? 41.988 46.996 16.611 1.00 67.19 579 ILE A N 1
ATOM 4781 C CA . ILE A 1 579 ? 43.360 46.459 16.531 1.00 67.19 579 ILE A CA 1
ATOM 4782 C C . ILE A 1 579 ? 44.373 47.576 16.241 1.00 67.19 579 ILE A C 1
ATOM 4784 O O . ILE A 1 579 ? 45.427 47.632 16.882 1.00 67.19 579 ILE A O 1
ATOM 4788 N N . ILE A 1 580 ? 44.058 48.495 15.321 1.00 66.25 580 ILE A N 1
ATOM 4789 C CA . ILE A 1 580 ? 44.930 49.634 14.989 1.00 66.25 580 ILE A CA 1
ATOM 4790 C C . ILE A 1 580 ? 44.972 50.637 16.148 1.00 66.25 580 ILE A C 1
ATOM 4792 O O . ILE A 1 580 ? 46.050 51.125 16.497 1.00 66.25 580 ILE A O 1
ATOM 4796 N N . SER A 1 581 ? 43.836 50.890 16.802 1.00 67.69 581 SER A N 1
ATOM 4797 C CA . SER A 1 581 ? 43.765 51.747 17.989 1.00 67.69 581 SER A CA 1
ATOM 4798 C C . SER A 1 581 ? 44.549 51.159 19.162 1.00 67.69 581 SER A C 1
ATOM 4800 O O . SER A 1 581 ? 45.304 51.887 19.803 1.00 67.69 581 SER A O 1
ATOM 4802 N N . SER A 1 582 ? 44.459 49.846 19.405 1.00 70.25 582 SER A N 1
ATOM 4803 C CA . SER A 1 582 ? 45.239 49.142 20.433 1.00 70.25 582 SER A CA 1
ATOM 4804 C C . SER A 1 582 ? 46.739 49.195 20.144 1.00 70.25 582 SER A C 1
ATOM 4806 O O . SER A 1 582 ? 47.522 49.504 21.041 1.00 70.25 582 SER A O 1
ATOM 4808 N N . LEU A 1 583 ? 47.152 48.956 18.895 1.00 70.00 583 LEU A N 1
ATOM 4809 C CA . LEU A 1 583 ? 48.556 49.013 18.480 1.00 70.00 583 LEU A CA 1
ATOM 4810 C C . LEU A 1 583 ? 49.140 50.424 18.654 1.00 70.00 583 LEU A C 1
ATOM 4812 O O . LEU A 1 583 ? 50.234 50.590 19.194 1.00 70.00 583 LEU A O 1
ATOM 4816 N N . ILE A 1 584 ? 48.400 51.454 18.235 1.00 67.50 584 ILE A N 1
ATOM 4817 C CA . ILE A 1 584 ? 48.821 52.853 18.363 1.00 67.50 584 ILE A CA 1
ATOM 4818 C C . ILE A 1 584 ? 48.837 53.283 19.835 1.00 67.50 584 ILE A C 1
ATOM 4820 O O . ILE A 1 584 ? 49.776 53.965 20.248 1.00 67.50 584 ILE A O 1
ATOM 4824 N N . HIS A 1 585 ? 47.883 52.835 20.659 1.00 67.88 585 HIS A N 1
ATOM 4825 C CA . HIS A 1 585 ? 47.906 53.089 22.102 1.00 67.88 585 HIS A CA 1
ATOM 4826 C C . HIS A 1 585 ? 49.063 52.385 22.820 1.00 67.88 585 HIS A C 1
ATOM 4828 O O . HIS A 1 585 ? 49.645 52.972 23.732 1.00 67.88 585 HIS A O 1
ATOM 4834 N N . GLU A 1 586 ? 49.434 51.172 22.412 1.00 67.06 586 GLU A N 1
ATOM 4835 C CA . GLU A 1 586 ? 50.542 50.417 23.005 1.00 67.06 586 GLU A CA 1
ATOM 4836 C C . GLU A 1 586 ? 51.910 50.989 22.587 1.00 67.06 586 GLU A C 1
ATOM 4838 O O . GLU A 1 586 ? 52.814 51.123 23.415 1.00 67.06 586 GLU A O 1
ATOM 4843 N N . ILE A 1 587 ? 52.049 51.451 21.337 1.00 63.94 587 ILE A N 1
ATOM 4844 C CA . ILE A 1 587 ? 53.262 52.124 20.848 1.00 63.94 587 ILE A CA 1
ATOM 4845 C C . ILE A 1 587 ? 53.401 53.530 21.463 1.00 63.94 587 ILE A C 1
ATOM 4847 O O . ILE A 1 587 ? 54.467 53.856 21.990 1.00 63.94 587 ILE A O 1
ATOM 4851 N N . LEU A 1 588 ? 52.335 54.343 21.494 1.00 61.56 588 LEU A N 1
ATOM 4852 C CA . LEU A 1 588 ? 52.356 55.689 22.096 1.00 61.56 588 LEU A CA 1
ATOM 4853 C C . LEU A 1 588 ? 52.410 55.658 23.631 1.00 61.56 588 LEU A C 1
ATOM 4855 O O . LEU A 1 588 ? 53.020 56.538 24.239 1.00 61.56 588 LEU A O 1
ATOM 4859 N N . GLY A 1 589 ? 51.839 54.635 24.273 1.00 61.94 589 GLY A N 1
ATOM 4860 C CA . GLY A 1 589 ? 51.859 54.452 25.728 1.00 61.94 589 GLY A CA 1
ATOM 4861 C C . GLY A 1 589 ? 53.262 54.229 26.303 1.00 61.94 589 GLY A C 1
ATOM 4862 O O . GLY A 1 589 ? 53.513 54.535 27.469 1.00 61.94 589 GLY A O 1
ATOM 4863 N N . THR A 1 590 ? 54.211 53.772 25.478 1.00 53.75 590 THR A N 1
ATOM 4864 C CA . THR A 1 590 ? 55.622 53.612 25.872 1.00 53.75 590 THR A CA 1
ATOM 4865 C C . THR A 1 590 ? 56.446 54.905 25.796 1.00 53.75 590 THR A C 1
ATOM 4867 O O . THR A 1 590 ? 57.581 54.937 26.278 1.00 53.75 590 THR A O 1
ATOM 4870 N N . MET A 1 591 ? 55.882 56.008 25.286 1.00 49.78 591 MET A N 1
ATOM 4871 C CA . MET A 1 591 ? 56.558 57.303 25.183 1.00 49.78 591 MET A CA 1
ATOM 4872 C C . MET A 1 591 ? 55.947 58.353 26.120 1.00 49.78 591 MET A C 1
ATOM 4874 O O . MET A 1 591 ? 54.812 58.798 25.967 1.00 49.78 591 MET A O 1
ATOM 4878 N N . LYS A 1 592 ? 56.748 58.850 27.072 1.00 44.84 592 LYS A N 1
ATOM 4879 C CA . LYS A 1 592 ? 56.438 60.095 27.792 1.00 44.84 592 LYS A CA 1
ATOM 4880 C C . LYS A 1 592 ? 56.548 61.278 26.828 1.00 44.84 592 LYS A C 1
ATOM 4882 O O . LYS A 1 592 ? 57.642 61.768 26.557 1.00 44.84 592 LYS A O 1
ATOM 4887 N N . VAL A 1 593 ? 55.381 61.710 26.354 1.00 48.59 593 VAL A N 1
ATOM 4888 C CA . VAL A 1 593 ? 55.069 62.922 25.583 1.00 48.59 593 VAL A CA 1
ATOM 4889 C C . VAL A 1 593 ? 56.099 64.041 25.763 1.00 48.59 593 VAL A C 1
ATOM 4891 O O . VAL A 1 593 ? 56.167 64.681 26.815 1.00 48.59 593 VAL A O 1
ATOM 4894 N N . ARG A 1 594 ? 56.846 64.342 24.698 1.00 37.44 594 ARG A N 1
ATOM 4895 C CA . ARG A 1 594 ? 57.517 65.635 24.508 1.00 37.44 594 ARG A CA 1
ATOM 4896 C C . ARG A 1 594 ? 57.605 65.982 23.024 1.00 37.44 594 ARG A C 1
ATOM 4898 O O . ARG A 1 594 ? 58.652 65.810 22.423 1.00 37.44 594 ARG A O 1
ATOM 4905 N N . SER A 1 595 ? 56.530 66.523 22.457 1.00 40.62 595 SER A N 1
ATOM 4906 C CA . SER A 1 595 ? 56.590 67.687 21.557 1.00 40.62 595 SER A CA 1
ATOM 4907 C C . SER A 1 595 ? 55.176 68.101 21.140 1.00 40.62 595 SER A C 1
ATOM 4909 O O . SER A 1 595 ? 54.291 67.266 21.002 1.00 40.62 595 SER A O 1
ATOM 4911 N N . LYS A 1 596 ? 54.959 69.410 20.998 1.00 41.81 596 LYS A N 1
ATOM 4912 C CA . LYS A 1 596 ? 53.666 70.097 20.849 1.00 41.81 596 LYS A CA 1
ATOM 4913 C C . LYS A 1 596 ? 53.105 70.030 19.424 1.00 41.81 596 LYS A C 1
ATOM 4915 O O . LYS A 1 596 ? 52.876 71.058 18.795 1.00 41.81 596 LYS A O 1
ATOM 4920 N N . VAL A 1 597 ? 52.843 68.823 18.957 1.00 40.50 597 VAL A N 1
ATOM 4921 C CA . VAL A 1 597 ? 51.802 68.553 17.968 1.00 40.50 597 VAL A CA 1
ATOM 4922 C C . VAL A 1 597 ? 51.097 67.336 18.535 1.00 40.50 597 VAL A C 1
ATOM 4924 O O . VAL A 1 597 ? 51.656 66.244 18.523 1.00 40.50 597 VAL A O 1
ATOM 4927 N N . ALA A 1 598 ? 49.932 67.539 19.151 1.00 45.91 598 ALA A N 1
ATOM 4928 C CA . ALA A 1 598 ? 49.045 66.422 19.431 1.00 45.91 598 ALA A CA 1
ATOM 4929 C C . ALA A 1 598 ? 48.596 65.937 18.057 1.00 45.91 598 ALA A C 1
ATOM 4931 O O . ALA A 1 598 ? 47.690 66.497 17.451 1.00 45.91 598 ALA A O 1
ATOM 4932 N N . VAL A 1 599 ? 49.359 65.012 17.488 1.00 53.12 599 VAL A N 1
ATOM 4933 C CA . VAL A 1 599 ? 48.895 64.279 16.331 1.00 53.12 599 VAL A CA 1
ATOM 4934 C C . VAL A 1 599 ? 47.745 63.455 16.884 1.00 53.12 599 VAL A C 1
ATOM 4936 O O . VAL A 1 599 ? 47.981 62.543 17.676 1.00 53.12 599 VAL A O 1
ATOM 4939 N N . ASP A 1 600 ? 46.517 63.874 16.579 1.00 57.12 600 ASP A N 1
ATOM 4940 C CA . ASP A 1 600 ? 45.314 63.175 17.008 1.00 57.12 600 ASP A CA 1
ATOM 4941 C C . ASP A 1 600 ? 45.472 61.714 16.606 1.00 57.12 600 ASP A C 1
ATOM 4943 O O . ASP A 1 600 ? 45.567 61.391 15.418 1.00 57.12 600 ASP A O 1
ATOM 4947 N N . ALA A 1 601 ? 45.558 60.839 17.610 1.00 57.69 601 ALA A N 1
ATOM 4948 C CA . ALA A 1 601 ? 45.677 59.404 17.392 1.00 57.69 601 ALA A CA 1
ATOM 4949 C C . ALA A 1 601 ? 44.526 58.926 16.498 1.00 57.69 601 ALA A C 1
ATOM 4951 O O . ALA A 1 601 ? 44.742 58.127 15.602 1.00 57.69 601 ALA A O 1
ATOM 4952 N N . GLU A 1 602 ? 43.351 59.535 16.646 1.00 59.03 602 GLU A N 1
ATOM 4953 C CA . GLU A 1 602 ? 42.162 59.327 15.822 1.00 59.03 602 GLU A CA 1
ATOM 4954 C C . GLU A 1 602 ? 42.345 59.761 14.355 1.00 59.03 602 GLU A C 1
ATOM 4956 O O . GLU A 1 602 ? 41.884 59.084 13.438 1.00 59.03 602 GLU A O 1
ATOM 4961 N N . LEU A 1 603 ? 43.070 60.858 14.099 1.00 62.28 603 LEU A N 1
ATOM 4962 C CA . LEU A 1 603 ? 43.361 61.325 12.741 1.00 62.28 603 LEU A CA 1
ATOM 4963 C C . LEU A 1 603 ? 44.391 60.420 12.053 1.00 62.28 603 LEU A C 1
ATOM 4965 O O . LEU A 1 603 ? 44.271 60.155 10.859 1.00 62.28 603 LEU A O 1
ATOM 4969 N N . VAL A 1 604 ? 45.379 59.915 12.798 1.00 64.31 604 VAL A N 1
ATOM 4970 C CA . VAL A 1 604 ? 46.346 58.926 12.293 1.00 64.31 604 VAL A CA 1
ATOM 4971 C C . VAL A 1 604 ? 45.678 57.578 12.070 1.00 64.31 604 VAL A C 1
ATOM 4973 O O . VAL A 1 604 ? 45.887 56.996 11.015 1.00 64.31 604 VAL A O 1
ATOM 4976 N N . VAL A 1 605 ? 44.820 57.124 12.987 1.00 64.62 605 VAL A N 1
ATOM 4977 C CA . VAL A 1 605 ? 44.006 55.910 12.833 1.00 64.62 605 VAL A CA 1
ATOM 4978 C C . VAL A 1 605 ? 43.121 56.027 11.592 1.00 64.62 605 VAL A C 1
ATOM 4980 O O . VAL A 1 605 ? 43.175 55.145 10.745 1.00 64.62 605 VAL A O 1
ATOM 4983 N N . ARG A 1 606 ? 42.406 57.145 11.386 1.00 64.88 606 ARG A N 1
ATOM 4984 C CA . ARG A 1 606 ? 41.620 57.380 10.157 1.00 64.88 606 ARG A CA 1
ATOM 4985 C C . ARG A 1 606 ? 42.474 57.405 8.894 1.00 64.88 606 ARG A C 1
ATOM 4987 O O . ARG A 1 606 ? 42.069 56.885 7.852 1.00 64.88 606 ARG A O 1
ATOM 4994 N N . LYS A 1 607 ? 43.653 58.024 8.949 1.00 64.00 607 LYS A N 1
ATOM 4995 C CA . LYS A 1 607 ? 44.540 58.115 7.786 1.00 64.00 607 LYS A CA 1
ATOM 4996 C C . LYS A 1 607 ? 45.148 56.755 7.440 1.00 64.00 607 LYS A C 1
ATOM 4998 O O . LYS A 1 607 ? 45.199 56.401 6.272 1.00 64.00 607 LYS A O 1
ATOM 5003 N N . ILE A 1 608 ? 45.515 55.970 8.445 1.00 66.31 608 ILE A N 1
ATOM 5004 C CA . ILE A 1 608 ? 46.001 54.602 8.285 1.00 66.31 608 ILE A CA 1
ATOM 5005 C C . ILE A 1 608 ? 44.858 53.695 7.789 1.00 66.31 608 ILE A C 1
ATOM 5007 O O . ILE A 1 608 ? 45.015 53.049 6.762 1.00 66.31 608 ILE A O 1
ATOM 5011 N N . LEU A 1 609 ? 43.666 53.728 8.395 1.00 64.94 609 LEU A N 1
ATOM 5012 C CA . LEU A 1 609 ? 42.492 52.953 7.955 1.00 64.94 609 LEU A CA 1
ATOM 5013 C C . LEU A 1 609 ? 42.076 53.249 6.506 1.00 64.94 609 LEU A C 1
ATOM 5015 O O . LEU A 1 609 ? 41.746 52.326 5.763 1.00 64.94 609 LEU A O 1
ATOM 5019 N N . SER A 1 610 ? 42.133 54.515 6.080 1.00 64.81 610 SER A N 1
ATOM 5020 C CA . SER A 1 610 ? 41.811 54.892 4.693 1.00 64.81 610 SER A CA 1
ATOM 5021 C C . SER A 1 610 ? 42.822 54.375 3.665 1.00 64.81 610 SER A C 1
ATOM 5023 O O . SER A 1 610 ? 42.433 54.136 2.526 1.00 64.81 610 SER A O 1
ATOM 5025 N N . HIS A 1 611 ? 44.087 54.166 4.047 1.00 59.69 611 HIS A N 1
ATOM 5026 C CA . HIS A 1 611 ? 45.135 53.698 3.131 1.00 59.69 611 HIS A CA 1
ATOM 5027 C C . HIS A 1 611 ? 45.400 52.187 3.231 1.00 59.69 611 HIS A C 1
ATOM 5029 O O . HIS A 1 611 ? 45.811 51.586 2.238 1.00 59.69 611 HIS A O 1
ATOM 5035 N N . ILE A 1 612 ? 45.099 51.541 4.368 1.00 61.97 612 ILE A N 1
ATOM 5036 C CA . ILE A 1 612 ? 45.228 50.082 4.518 1.00 61.97 612 ILE A CA 1
ATOM 5037 C C . ILE A 1 612 ? 44.273 49.359 3.551 1.00 61.97 612 ILE A C 1
ATOM 5039 O O . ILE A 1 612 ? 44.665 48.341 2.999 1.00 61.97 612 ILE A O 1
ATOM 5043 N N . LEU A 1 613 ? 43.082 49.900 3.240 1.00 57.69 613 LEU A N 1
ATOM 5044 C CA . LEU A 1 613 ? 42.163 49.286 2.255 1.00 57.69 613 LEU A CA 1
ATOM 5045 C C . LEU A 1 613 ? 42.777 49.099 0.856 1.00 57.69 613 LEU A C 1
ATOM 5047 O O . LEU A 1 613 ? 42.319 48.246 0.103 1.00 57.69 613 LEU A O 1
ATOM 5051 N N . ASN A 1 614 ? 43.817 49.864 0.517 1.00 56.69 614 ASN A N 1
ATOM 5052 C CA . ASN A 1 614 ? 44.504 49.775 -0.771 1.00 56.69 614 ASN A CA 1
ATOM 5053 C C . ASN A 1 614 ? 45.770 48.896 -0.729 1.00 56.69 614 ASN A C 1
ATOM 5055 O O . ASN A 1 614 ? 46.493 48.818 -1.724 1.00 56.69 614 ASN A O 1
ATOM 5059 N N . CYS A 1 615 ? 46.086 48.264 0.405 1.00 58.66 615 CYS A N 1
ATOM 5060 C CA . CYS A 1 615 ? 47.288 47.447 0.560 1.00 58.66 615 CYS A CA 1
ATOM 5061 C C . CYS A 1 615 ? 47.021 45.986 0.168 1.00 58.66 615 CYS A C 1
ATOM 5063 O O . CYS A 1 615 ? 46.136 45.340 0.716 1.00 58.66 615 CYS A O 1
ATOM 5065 N N . VAL A 1 616 ? 47.828 45.437 -0.747 1.00 56.50 616 VAL A N 1
ATOM 5066 C CA . VAL A 1 616 ? 47.595 44.099 -1.335 1.00 56.50 616 VAL A CA 1
ATOM 5067 C C . VAL A 1 616 ? 48.448 43.012 -0.665 1.00 56.50 616 VAL A C 1
ATOM 5069 O O . VAL A 1 616 ? 48.159 41.824 -0.770 1.00 56.50 616 VAL A O 1
ATOM 5072 N N . THR A 1 617 ? 49.501 43.398 0.061 1.00 63.97 617 THR A N 1
ATOM 5073 C CA . THR A 1 617 ? 50.426 42.466 0.729 1.00 63.97 617 THR A CA 1
ATOM 5074 C C . THR A 1 617 ? 50.721 42.883 2.168 1.00 63.97 617 THR A C 1
ATOM 5076 O O . THR A 1 617 ? 50.766 44.072 2.487 1.00 63.97 617 THR A O 1
ATOM 5079 N N . VAL A 1 618 ? 51.008 41.908 3.039 1.00 66.56 618 VAL A N 1
ATOM 5080 C CA . VAL A 1 618 ? 51.322 42.141 4.465 1.00 66.56 618 VAL A CA 1
ATOM 5081 C C . VAL A 1 618 ? 52.507 43.106 4.637 1.00 66.56 618 VAL A C 1
ATOM 5083 O O . VAL A 1 618 ? 52.484 43.969 5.511 1.00 66.56 618 VAL A O 1
ATOM 5086 N N . GLN A 1 619 ? 53.512 43.051 3.753 1.00 65.50 619 GLN A N 1
ATOM 5087 C CA . GLN A 1 619 ? 54.659 43.970 3.791 1.00 65.50 619 GLN A CA 1
ATOM 5088 C C . GLN A 1 619 ? 54.297 45.422 3.432 1.00 65.50 619 GLN A C 1
ATOM 5090 O O . GLN A 1 619 ? 54.910 46.346 3.965 1.00 65.50 619 GLN A O 1
ATOM 5095 N N . GLN A 1 620 ? 53.293 45.647 2.576 1.00 64.56 620 GLN A N 1
ATOM 5096 C CA . GLN A 1 620 ? 52.790 46.994 2.277 1.00 64.56 620 GLN A CA 1
ATOM 5097 C C . GLN A 1 620 ? 51.998 47.567 3.455 1.00 64.56 620 GLN A C 1
ATOM 5099 O O . GLN A 1 620 ? 52.200 48.728 3.796 1.00 64.56 620 GLN A O 1
ATOM 5104 N N . VAL A 1 621 ? 51.201 46.739 4.139 1.00 65.44 621 VAL A N 1
ATOM 5105 C CA . VAL A 1 621 ? 50.495 47.132 5.372 1.00 65.44 621 VAL A CA 1
ATOM 5106 C C . VAL A 1 621 ? 51.493 47.522 6.470 1.00 65.44 621 VAL A C 1
ATOM 5108 O O . VAL A 1 621 ? 51.333 48.555 7.115 1.00 65.44 621 VAL A O 1
ATOM 5111 N N . ILE A 1 622 ? 52.573 46.750 6.643 1.00 68.50 622 ILE A N 1
ATOM 5112 C CA . ILE A 1 622 ? 53.646 47.070 7.599 1.00 68.50 622 ILE A CA 1
ATOM 5113 C C . ILE A 1 622 ? 54.322 48.397 7.237 1.00 68.50 622 ILE A C 1
ATOM 5115 O O . ILE A 1 622 ? 54.491 49.254 8.103 1.00 68.50 622 ILE A O 1
ATOM 5119 N N . ASN A 1 623 ? 54.686 48.597 5.968 1.00 68.44 623 ASN A N 1
ATOM 5120 C CA . ASN A 1 623 ? 55.350 49.824 5.529 1.00 68.44 623 ASN A CA 1
ATOM 5121 C C . ASN A 1 623 ? 54.458 51.064 5.680 1.00 68.44 623 ASN A C 1
ATOM 5123 O O . ASN A 1 623 ? 54.972 52.119 6.044 1.00 68.44 623 ASN A O 1
ATOM 5127 N N . GLU A 1 624 ? 53.146 50.936 5.471 1.00 68.31 624 GLU A N 1
ATOM 5128 C CA . GLU A 1 624 ? 52.193 52.046 5.582 1.00 68.31 624 GLU A CA 1
ATOM 5129 C C . GLU A 1 624 ? 51.876 52.414 7.042 1.00 68.31 624 GLU A C 1
ATOM 5131 O O . GLU A 1 624 ? 51.697 53.587 7.379 1.00 68.31 624 GLU A O 1
ATOM 5136 N N . ILE A 1 625 ? 51.875 51.428 7.946 1.00 67.62 625 ILE A N 1
ATOM 5137 C CA . ILE A 1 625 ? 51.783 51.673 9.392 1.00 67.62 625 ILE A CA 1
ATOM 5138 C C . ILE A 1 625 ? 53.073 52.338 9.896 1.00 67.62 625 ILE A C 1
ATOM 5140 O O . ILE A 1 625 ? 53.020 53.285 10.680 1.00 67.62 625 ILE A O 1
ATOM 5144 N N . VAL A 1 626 ? 54.240 51.886 9.427 1.00 68.62 626 VAL A N 1
ATOM 5145 C CA . VAL A 1 626 ? 55.546 52.432 9.830 1.00 68.62 626 VAL A CA 1
ATOM 5146 C C . VAL A 1 626 ? 55.786 53.839 9.266 1.00 68.62 626 VAL A C 1
ATOM 5148 O O . VAL A 1 626 ? 56.348 54.671 9.974 1.00 68.62 626 VAL A O 1
ATOM 5151 N N . SER A 1 627 ? 55.353 54.136 8.035 1.00 66.25 627 SER A N 1
ATOM 5152 C CA . SER A 1 627 ? 55.549 55.445 7.385 1.00 66.25 627 SER A CA 1
ATOM 5153 C C . SER A 1 627 ? 54.717 56.566 8.018 1.00 66.25 627 SER A C 1
ATOM 5155 O O . SER A 1 627 ? 55.140 57.724 8.020 1.00 66.25 627 SER A O 1
ATOM 5157 N N . ASN A 1 628 ? 53.557 56.225 8.585 1.00 63.41 628 ASN A N 1
ATOM 5158 C CA . ASN A 1 628 ? 52.630 57.175 9.202 1.00 63.41 628 ASN A CA 1
ATOM 5159 C C . ASN A 1 628 ? 52.811 57.316 10.728 1.00 63.41 628 ASN A C 1
ATOM 5161 O O . ASN A 1 628 ? 52.187 58.186 11.342 1.00 63.41 628 ASN A O 1
ATOM 5165 N N . LEU A 1 629 ? 53.681 56.512 11.351 1.00 65.19 629 LEU A N 1
ATOM 5166 C CA . LEU A 1 629 ? 54.059 56.654 12.759 1.00 65.19 629 LEU A CA 1
ATOM 5167 C C . LEU A 1 629 ? 55.204 57.678 12.907 1.00 65.19 629 LEU A C 1
ATOM 5169 O O . LEU A 1 629 ? 56.246 57.538 12.273 1.00 65.19 629 LEU A O 1
ATOM 5173 N N . PRO A 1 630 ? 55.085 58.693 13.782 1.00 57.53 630 PRO A N 1
ATOM 5174 C CA . PRO A 1 630 ? 56.065 59.780 13.861 1.00 57.53 630 PRO A CA 1
ATOM 5175 C C . PRO A 1 630 ? 57.391 59.426 14.583 1.00 57.53 630 PRO A C 1
ATOM 5177 O O . PRO A 1 630 ? 58.093 60.339 15.018 1.00 57.53 630 PRO A O 1
ATOM 5180 N N . CYS A 1 631 ? 57.752 58.146 14.769 1.00 57.94 631 CYS A N 1
ATOM 5181 C CA . CYS A 1 631 ? 58.932 57.718 15.550 1.00 57.94 631 CYS A CA 1
ATOM 5182 C C . CYS A 1 631 ? 59.635 56.465 14.982 1.00 57.94 631 CYS A C 1
ATOM 5184 O O . CYS A 1 631 ? 58.992 55.580 14.426 1.00 57.94 631 CYS A O 1
ATOM 5186 N N . GLU A 1 632 ? 60.953 56.343 15.200 1.00 54.12 632 GLU A N 1
ATOM 5187 C CA . GLU A 1 632 ? 61.731 55.143 14.846 1.00 54.12 632 GLU A CA 1
ATOM 5188 C C . GLU A 1 632 ? 61.512 54.002 15.862 1.00 54.12 632 GLU A C 1
ATOM 5190 O O . GLU A 1 632 ? 61.725 54.161 17.064 1.00 54.12 632 GLU A O 1
ATOM 5195 N N . LEU A 1 633 ? 61.074 52.838 15.371 1.00 58.47 633 LEU A N 1
ATOM 5196 C CA . LEU A 1 633 ? 60.621 51.696 16.178 1.00 58.47 633 LEU A CA 1
ATOM 5197 C C . LEU A 1 633 ? 61.772 50.801 16.674 1.00 58.47 633 LEU A C 1
ATOM 5199 O O . LEU A 1 633 ? 62.666 50.431 15.910 1.00 58.47 633 LEU A O 1
ATOM 5203 N N . THR A 1 634 ? 61.687 50.350 17.929 1.00 61.59 634 THR A N 1
ATOM 5204 C CA . THR A 1 634 ? 62.596 49.341 18.512 1.00 61.59 634 THR A CA 1
ATOM 5205 C C . THR A 1 634 ? 62.332 47.947 17.912 1.00 61.59 634 THR A C 1
ATOM 5207 O O . THR A 1 634 ? 61.210 47.652 17.502 1.00 61.59 634 THR A O 1
ATOM 5210 N N . THR A 1 635 ? 63.308 47.028 17.919 1.00 58.22 635 THR A N 1
ATOM 5211 C CA . THR A 1 635 ? 63.169 45.673 17.326 1.00 58.22 635 THR A CA 1
ATOM 5212 C C . THR A 1 635 ? 61.980 44.863 17.862 1.00 58.22 635 THR A C 1
ATOM 5214 O O . THR A 1 635 ? 61.350 44.143 17.097 1.00 58.22 635 THR A O 1
ATOM 5217 N N . LYS A 1 636 ? 61.607 45.029 19.139 1.00 61.66 636 LYS A N 1
ATOM 5218 C CA . LYS A 1 636 ? 60.409 44.395 19.733 1.00 61.66 636 LYS A CA 1
ATOM 5219 C C . LYS A 1 636 ? 59.078 45.035 19.314 1.00 61.66 636 LYS A C 1
ATOM 5221 O O . LYS A 1 636 ? 58.044 44.385 19.376 1.00 61.66 636 LYS A O 1
ATOM 5226 N N . GLN A 1 637 ? 59.086 46.309 18.924 1.00 64.25 637 GLN A N 1
ATOM 5227 C CA . GLN A 1 637 ? 57.883 47.010 18.462 1.00 64.25 637 GLN A CA 1
ATOM 5228 C C . GLN A 1 637 ? 57.604 46.692 16.990 1.00 64.25 637 GLN A C 1
ATOM 5230 O O . GLN A 1 637 ? 56.447 46.582 16.607 1.00 64.25 637 GLN A O 1
ATOM 5235 N N . ARG A 1 638 ? 58.646 46.440 16.183 1.00 65.38 638 ARG A N 1
ATOM 5236 C CA . ARG A 1 638 ? 58.478 45.963 14.800 1.00 65.38 638 ARG A CA 1
ATOM 5237 C C . ARG A 1 638 ? 57.806 44.592 14.724 1.00 65.38 638 ARG A C 1
ATOM 5239 O O . ARG A 1 638 ? 56.878 44.447 13.943 1.00 65.38 638 ARG A O 1
ATOM 5246 N N . SER A 1 639 ? 58.164 43.648 15.598 1.00 64.81 639 SER A N 1
ATOM 5247 C CA . SER A 1 639 ? 57.483 42.342 15.644 1.00 64.81 639 SER A CA 1
ATOM 5248 C C . SER A 1 639 ? 56.004 42.443 16.048 1.00 64.81 639 SER A C 1
ATOM 5250 O O . SER A 1 639 ? 55.190 41.617 15.649 1.00 64.81 639 SER A O 1
ATOM 5252 N N . LEU A 1 640 ? 55.635 43.458 16.842 1.00 71.19 640 LEU A N 1
ATOM 5253 C CA . LEU A 1 640 ? 54.243 43.700 17.235 1.00 71.19 640 LEU A CA 1
ATOM 5254 C C . LEU A 1 640 ? 53.431 44.333 16.091 1.00 71.19 640 LEU A C 1
ATOM 5256 O O . LEU A 1 640 ? 52.267 43.984 15.894 1.00 71.19 640 LEU A O 1
ATOM 5260 N N . VAL A 1 641 ? 54.063 45.219 15.314 1.00 69.69 641 VAL A N 1
ATOM 5261 C CA . VAL A 1 641 ? 53.490 45.781 14.082 1.00 69.69 641 VAL A CA 1
ATOM 5262 C C . VAL A 1 641 ? 53.303 44.687 13.029 1.00 69.69 641 VAL A C 1
ATOM 5264 O O . VAL A 1 641 ? 52.236 44.624 12.434 1.00 69.69 641 VAL A O 1
ATOM 5267 N N . GLU A 1 642 ? 54.273 43.785 12.858 1.00 72.56 642 GLU A N 1
ATOM 5268 C CA . GLU A 1 642 ? 54.166 42.625 11.958 1.00 72.56 642 GLU A CA 1
ATOM 5269 C C . GLU A 1 642 ? 52.983 41.719 12.337 1.00 72.56 642 GLU A C 1
ATOM 5271 O O . GLU A 1 642 ? 52.108 41.477 11.509 1.00 72.56 642 GLU A O 1
ATOM 5276 N N . SER A 1 643 ? 52.872 41.320 13.612 1.00 71.62 643 SER A N 1
ATOM 5277 C CA . SER A 1 643 ? 51.758 40.475 14.076 1.00 71.62 643 SER A CA 1
ATOM 5278 C C . SER A 1 643 ? 50.386 41.157 13.966 1.00 71.62 643 SER A C 1
ATOM 5280 O O . SER A 1 643 ? 49.370 40.491 13.763 1.00 71.62 643 SER A O 1
ATOM 5282 N N . SER A 1 644 ? 50.332 42.483 14.103 1.00 68.69 644 SER A N 1
ATOM 5283 C CA . SER A 1 644 ? 49.080 43.240 13.987 1.00 68.69 644 SER A CA 1
ATOM 5284 C C . SER A 1 644 ? 48.692 43.476 12.527 1.00 68.69 644 SER A C 1
ATOM 5286 O O . SER A 1 644 ? 47.513 43.393 12.196 1.00 68.69 644 SER A O 1
ATOM 5288 N N . ALA A 1 645 ? 49.666 43.698 11.641 1.00 68.38 645 ALA A N 1
ATOM 5289 C CA . ALA A 1 645 ? 49.451 43.827 10.203 1.00 68.38 645 ALA A CA 1
ATOM 5290 C C . ALA A 1 645 ? 48.930 42.523 9.580 1.00 68.38 645 ALA A C 1
ATOM 5292 O O . ALA A 1 645 ? 48.025 42.571 8.751 1.00 68.38 645 ALA A O 1
ATOM 5293 N N . GLU A 1 646 ? 49.430 41.366 10.027 1.00 68.56 646 GLU A N 1
ATOM 5294 C CA . GLU A 1 646 ? 48.899 40.057 9.623 1.00 68.56 646 GLU A CA 1
ATOM 5295 C C . GLU A 1 646 ? 47.420 39.901 10.000 1.00 68.56 646 GLU A C 1
ATOM 5297 O O . GLU A 1 646 ? 46.610 39.502 9.166 1.00 68.56 646 GLU A O 1
ATOM 5302 N N . LYS A 1 647 ? 47.046 40.291 11.227 1.00 68.38 647 LYS A N 1
ATOM 5303 C CA . LYS A 1 647 ? 45.654 40.225 11.704 1.00 68.38 647 LYS A CA 1
ATOM 5304 C C . LYS A 1 647 ? 44.729 41.180 10.956 1.00 68.38 647 LYS A C 1
ATOM 5306 O O . LYS A 1 647 ? 43.606 40.808 10.626 1.00 68.38 647 LYS A O 1
ATOM 5311 N N . ILE A 1 648 ? 45.190 42.394 10.666 1.00 65.31 648 ILE A N 1
ATOM 5312 C CA . ILE A 1 648 ? 44.414 43.374 9.898 1.00 65.31 648 ILE A CA 1
ATOM 5313 C C . ILE A 1 648 ? 44.196 42.868 8.469 1.00 65.31 648 ILE A C 1
ATOM 5315 O O . ILE A 1 648 ? 43.069 42.910 7.986 1.00 65.31 648 ILE A O 1
ATOM 5319 N N . PHE A 1 649 ? 45.226 42.311 7.826 1.00 66.12 649 PHE A N 1
ATOM 5320 C CA . PHE A 1 649 ? 45.114 41.765 6.472 1.00 66.12 649 PHE A CA 1
ATOM 5321 C C . PHE A 1 649 ? 44.097 40.618 6.381 1.00 66.12 649 PHE A C 1
ATOM 5323 O O . PHE A 1 649 ? 43.316 40.562 5.435 1.00 66.12 649 PHE A O 1
ATOM 5330 N N . THR A 1 650 ? 44.036 39.737 7.386 1.00 62.41 650 THR A N 1
ATOM 5331 C CA . THR A 1 650 ? 43.013 38.676 7.431 1.00 62.41 650 THR A CA 1
ATOM 5332 C C . THR A 1 650 ? 41.584 39.201 7.535 1.00 62.41 650 THR A C 1
ATOM 5334 O O . THR A 1 650 ? 40.673 38.564 7.017 1.00 62.41 650 THR A O 1
ATOM 5337 N N . ILE A 1 651 ? 41.376 40.352 8.176 1.00 61.19 651 ILE A N 1
ATOM 5338 C CA . ILE A 1 651 ? 40.044 40.949 8.355 1.00 61.19 651 ILE A CA 1
ATOM 5339 C C . ILE A 1 651 ? 39.633 41.760 7.110 1.00 61.19 651 ILE A C 1
ATOM 5341 O O . ILE A 1 651 ? 38.453 41.945 6.834 1.00 61.19 651 ILE A O 1
ATOM 5345 N N . GLN A 1 652 ? 40.602 42.214 6.314 1.00 55.25 652 GLN A N 1
ATOM 5346 C CA . GLN A 1 652 ? 40.404 43.129 5.192 1.00 55.25 652 GLN A CA 1
ATOM 5347 C C . GLN A 1 652 ? 40.120 42.457 3.841 1.00 55.25 652 GLN A C 1
ATOM 5349 O O . GLN A 1 652 ? 40.328 43.065 2.795 1.00 55.25 652 GLN A O 1
ATOM 5354 N N . LYS A 1 653 ? 39.609 41.227 3.832 1.00 53.12 653 LYS A N 1
ATOM 5355 C CA . LYS A 1 653 ? 39.032 40.623 2.625 1.00 53.12 653 LYS A CA 1
ATOM 5356 C C . LYS A 1 653 ? 37.501 40.801 2.619 1.00 53.12 653 LYS A C 1
ATOM 5358 O O . LYS A 1 653 ? 36.823 39.921 3.142 1.00 53.12 653 LYS A O 1
ATOM 5363 N N . PRO A 1 654 ? 36.941 41.901 2.070 1.00 46.22 654 PRO A N 1
ATOM 5364 C CA . PRO A 1 654 ? 35.508 42.016 1.813 1.00 46.22 654 PRO A CA 1
ATOM 5365 C C . PRO A 1 654 ? 35.121 41.579 0.388 1.00 46.22 654 PRO A C 1
ATOM 5367 O O . PRO A 1 654 ? 35.916 41.658 -0.550 1.00 46.22 654 PRO A O 1
ATOM 5370 N N . ASP A 1 655 ? 33.872 41.124 0.278 1.00 43.88 655 ASP A N 1
ATOM 5371 C CA . ASP A 1 655 ? 33.250 40.390 -0.827 1.00 43.88 655 ASP A CA 1
ATOM 5372 C C . ASP A 1 655 ? 33.392 41.052 -2.206 1.00 43.88 655 ASP A C 1
ATOM 5374 O O . ASP A 1 655 ? 32.799 42.087 -2.518 1.00 43.88 655 ASP A O 1
ATOM 5378 N N . MET A 1 656 ? 34.151 40.392 -3.073 1.00 36.50 656 MET A N 1
ATOM 5379 C CA . MET A 1 656 ? 34.124 40.629 -4.512 1.00 36.50 656 MET A CA 1
ATOM 5380 C C . MET A 1 656 ? 32.745 40.209 -5.069 1.00 36.50 656 MET A C 1
ATOM 5382 O O . MET A 1 656 ? 32.121 39.282 -4.560 1.00 36.50 656 MET A O 1
ATOM 5386 N N . SER A 1 657 ? 32.230 40.877 -6.108 1.00 42.28 657 SER A N 1
ATOM 5387 C CA . SER A 1 657 ? 30.962 40.461 -6.742 1.00 42.28 657 SER A CA 1
ATOM 5388 C C . SER A 1 657 ? 31.083 39.041 -7.302 1.00 42.28 657 SER A C 1
ATOM 5390 O O . SER A 1 657 ? 32.154 38.711 -7.808 1.00 42.28 657 SER A O 1
ATOM 5392 N N . GLU A 1 658 ? 30.020 38.222 -7.266 1.00 45.34 658 GLU A N 1
ATOM 5393 C CA . GLU A 1 658 ? 30.054 36.846 -7.795 1.00 45.34 658 GLU A CA 1
ATOM 5394 C C . GLU A 1 658 ? 30.692 36.790 -9.185 1.00 45.34 658 GLU A C 1
ATOM 5396 O O . GLU A 1 658 ? 31.502 35.917 -9.411 1.00 45.34 658 GLU A O 1
ATOM 5401 N N . GLU A 1 659 ? 30.461 37.753 -10.081 1.00 46.41 659 GLU A N 1
ATOM 5402 C CA . GLU A 1 659 ? 31.062 37.770 -11.424 1.00 46.41 659 GLU A CA 1
ATOM 5403 C C . GLU A 1 659 ? 32.538 38.161 -11.471 1.00 46.41 659 GLU A C 1
ATOM 5405 O O . GLU A 1 659 ? 33.281 37.621 -12.283 1.00 46.41 659 GLU A O 1
ATOM 5410 N N . SER A 1 660 ? 33.003 39.062 -10.609 1.00 48.12 660 SER A N 1
ATOM 5411 C CA . SER A 1 660 ? 34.436 39.368 -10.502 1.00 48.12 660 SER A CA 1
ATOM 5412 C C . SER A 1 660 ? 35.179 38.270 -9.749 1.00 48.12 660 SER A C 1
ATOM 5414 O O . SER A 1 660 ? 36.327 37.993 -10.076 1.00 48.12 660 SER A O 1
ATOM 5416 N N . ILE A 1 661 ? 34.504 37.605 -8.803 1.00 51.50 661 ILE A N 1
ATOM 5417 C CA . ILE A 1 661 ? 34.940 36.333 -8.239 1.00 51.50 661 ILE A CA 1
ATOM 5418 C C . ILE A 1 661 ? 34.968 35.301 -9.352 1.00 51.50 661 ILE A C 1
ATOM 5420 O O . ILE A 1 661 ? 35.999 34.686 -9.463 1.00 51.50 661 ILE A O 1
ATOM 5424 N N . ILE A 1 662 ? 33.952 35.163 -10.219 1.00 54.00 662 ILE A N 1
ATOM 5425 C CA . ILE A 1 662 ? 33.927 34.242 -11.375 1.00 54.00 662 ILE A CA 1
ATOM 5426 C C . ILE A 1 662 ? 35.083 34.531 -12.324 1.00 54.00 662 ILE A C 1
ATOM 5428 O O . ILE A 1 662 ? 35.733 33.595 -12.773 1.00 54.00 662 ILE A O 1
ATOM 5432 N N . GLN A 1 663 ? 35.355 35.792 -12.638 1.00 57.81 663 GLN A N 1
ATOM 5433 C CA . GLN A 1 663 ? 36.397 36.169 -13.585 1.00 57.81 663 GLN A CA 1
ATOM 5434 C C . GLN A 1 663 ? 37.793 35.955 -12.993 1.00 57.81 663 GLN A C 1
ATOM 5436 O O . GLN A 1 663 ? 38.630 35.335 -13.635 1.00 57.81 663 GLN A O 1
ATOM 5441 N N . TYR A 1 664 ? 38.014 36.397 -11.754 1.00 56.75 664 TYR A N 1
ATOM 5442 C CA . TYR A 1 664 ? 39.268 36.198 -11.031 1.00 56.75 664 TYR A CA 1
ATOM 5443 C C . TYR A 1 664 ? 39.492 34.722 -10.697 1.00 56.75 664 TYR A C 1
ATOM 5445 O O . TYR A 1 664 ? 40.592 34.229 -10.858 1.00 56.75 664 TYR A O 1
ATOM 5453 N N . ALA A 1 665 ? 38.435 34.000 -10.321 1.00 53.59 665 ALA A N 1
ATOM 5454 C CA . ALA A 1 665 ? 38.378 32.548 -10.170 1.00 53.59 665 ALA A CA 1
ATOM 5455 C C . ALA A 1 665 ? 38.749 31.848 -11.465 1.00 53.59 665 ALA A C 1
ATOM 5457 O O . ALA A 1 665 ? 39.474 30.866 -11.442 1.00 53.59 665 ALA A O 1
ATOM 5458 N N . LYS A 1 666 ? 38.227 32.328 -12.594 1.00 61.00 666 LYS A N 1
ATOM 5459 C CA . LYS A 1 666 ? 38.525 31.767 -13.901 1.00 61.00 666 LYS A CA 1
ATOM 5460 C C . LYS A 1 666 ? 39.977 32.032 -14.274 1.00 61.00 666 LYS A C 1
ATOM 5462 O O . LYS A 1 666 ? 40.628 31.090 -14.684 1.00 61.00 666 LYS A O 1
ATOM 5467 N N . GLU A 1 667 ? 40.496 33.240 -14.075 1.00 62.66 667 GLU A N 1
ATOM 5468 C CA . GLU A 1 667 ? 41.915 33.556 -14.291 1.00 62.66 667 GLU A CA 1
ATOM 5469 C C . GLU A 1 667 ? 42.824 32.745 -13.353 1.00 62.66 667 GLU A C 1
ATOM 5471 O O . GLU A 1 667 ? 43.770 32.137 -13.827 1.00 62.66 667 GLU A O 1
ATOM 5476 N N . LEU A 1 668 ? 42.484 32.597 -12.067 1.00 58.19 668 LEU A N 1
ATOM 5477 C CA . LEU A 1 668 ? 43.202 31.725 -11.125 1.00 58.19 668 LEU A CA 1
ATOM 5478 C C . LEU A 1 668 ? 43.136 30.254 -11.526 1.00 58.19 668 LEU A C 1
ATOM 5480 O O . LEU A 1 668 ? 44.113 29.533 -11.365 1.00 58.19 668 LEU A O 1
ATOM 5484 N N . LEU A 1 669 ? 41.988 29.795 -12.024 1.00 61.72 669 LEU A N 1
ATOM 5485 C CA . LEU A 1 669 ? 41.790 28.432 -12.505 1.00 61.72 669 LEU A CA 1
ATOM 5486 C C . LEU A 1 669 ? 42.577 28.211 -13.800 1.00 61.72 669 LEU A C 1
ATOM 5488 O O . LEU A 1 669 ? 43.142 27.140 -13.976 1.00 61.72 669 LEU A O 1
ATOM 5492 N N . GLU A 1 670 ? 42.679 29.211 -14.675 1.00 65.38 670 GLU A N 1
ATOM 5493 C CA . GLU A 1 670 ? 43.510 29.164 -15.879 1.00 65.38 670 GLU A CA 1
ATOM 5494 C C . GLU A 1 670 ? 45.007 29.195 -15.548 1.00 65.38 670 GLU A C 1
ATOM 5496 O O . GLU A 1 670 ? 45.730 28.341 -16.055 1.00 65.38 670 GLU A O 1
ATOM 5501 N N . ASP A 1 671 ? 45.442 30.069 -14.641 1.00 63.81 671 ASP A N 1
ATOM 5502 C CA . ASP A 1 671 ? 46.828 30.181 -14.178 1.00 63.81 671 ASP A CA 1
ATOM 5503 C C . ASP A 1 671 ? 47.267 28.930 -13.396 1.00 63.81 671 ASP A C 1
ATOM 5505 O O . ASP A 1 671 ? 48.348 28.403 -13.642 1.00 63.81 671 ASP A O 1
ATOM 5509 N N . SER A 1 672 ? 46.417 28.386 -12.513 1.00 60.47 672 SER A N 1
ATOM 5510 C CA . SER A 1 672 ? 46.710 27.159 -11.744 1.00 60.47 672 SER A CA 1
ATOM 5511 C C . SER A 1 672 ? 46.763 25.924 -12.643 1.00 60.47 672 SER A C 1
ATOM 5513 O O . SER A 1 672 ? 47.594 25.037 -12.446 1.00 60.47 672 SER A O 1
ATOM 5515 N N . VAL A 1 673 ? 45.882 25.854 -13.648 1.00 62.78 673 VAL A N 1
ATOM 5516 C CA . VAL A 1 673 ? 45.917 24.792 -14.658 1.00 62.78 673 VAL A CA 1
ATOM 5517 C C . VAL A 1 673 ? 47.183 24.941 -15.511 1.00 62.78 673 VAL A C 1
ATOM 5519 O O . VAL A 1 673 ? 47.889 23.957 -15.690 1.00 62.78 673 VAL A O 1
ATOM 5522 N N . GLU A 1 674 ? 47.547 26.137 -15.979 1.00 65.88 674 GLU A N 1
ATOM 5523 C CA . GLU A 1 674 ? 48.769 26.353 -16.774 1.00 65.88 674 GLU A CA 1
ATOM 5524 C C . GLU A 1 674 ? 50.072 26.125 -15.986 1.00 65.88 674 GLU A C 1
ATOM 5526 O O . GLU A 1 674 ? 51.012 25.544 -16.533 1.00 65.88 674 GLU A O 1
ATOM 5531 N N . GLU A 1 675 ? 50.137 26.513 -14.709 1.00 63.34 675 GLU A N 1
ATOM 5532 C CA . GLU A 1 675 ? 51.304 26.311 -13.836 1.00 63.34 675 GLU A CA 1
ATOM 5533 C C . GLU A 1 675 ? 51.552 24.820 -13.548 1.00 63.34 675 GLU A C 1
ATOM 5535 O O . GLU A 1 675 ? 52.698 24.360 -13.543 1.00 63.34 675 GLU A O 1
ATOM 5540 N N . ILE A 1 676 ? 50.484 24.035 -13.369 1.00 58.25 676 ILE A N 1
ATOM 5541 C CA . ILE A 1 676 ? 50.573 22.591 -13.113 1.00 58.25 676 ILE A CA 1
ATOM 5542 C C . ILE A 1 676 ? 50.805 21.809 -14.416 1.00 58.25 676 ILE A C 1
ATOM 5544 O O . ILE A 1 676 ? 51.616 20.886 -14.424 1.00 58.25 676 ILE A O 1
ATOM 5548 N N . LEU A 1 677 ? 50.201 22.211 -15.543 1.00 59.19 677 LEU A N 1
ATOM 5549 C CA . LEU A 1 677 ? 50.436 21.600 -16.864 1.00 59.19 677 LEU A CA 1
ATOM 5550 C C . LEU A 1 677 ? 51.881 21.783 -17.380 1.00 59.19 677 LEU A C 1
ATOM 5552 O O . LEU A 1 677 ? 52.301 21.060 -18.284 1.00 59.19 677 LEU A O 1
ATOM 5556 N N . GLN A 1 678 ? 52.657 22.721 -16.821 1.00 57.88 678 GLN A N 1
ATOM 5557 C CA . GLN A 1 678 ? 54.091 22.879 -17.109 1.00 57.88 678 GLN A CA 1
ATOM 5558 C C . GLN A 1 678 ? 54.991 21.898 -16.331 1.00 57.88 678 GLN A C 1
ATOM 5560 O O . GLN A 1 678 ? 56.156 21.716 -16.703 1.00 57.88 678 GLN A O 1
ATOM 5565 N N . LYS A 1 679 ? 54.484 21.246 -15.274 1.00 56.69 679 LYS A N 1
ATOM 5566 C CA . LYS A 1 679 ? 55.212 20.196 -14.545 1.00 56.69 679 LYS A CA 1
ATOM 5567 C C . LYS A 1 679 ? 55.068 18.856 -15.290 1.00 56.69 679 LYS A C 1
ATOM 5569 O O . LYS A 1 679 ? 53.966 18.372 -15.519 1.00 56.69 679 LYS A O 1
ATOM 5574 N N . ASN A 1 680 ? 56.185 18.245 -15.693 1.00 50.31 680 ASN A N 1
ATOM 5575 C CA . ASN A 1 680 ? 56.215 16.973 -16.437 1.00 50.31 680 ASN A CA 1
ATOM 5576 C C . ASN A 1 680 ? 56.073 15.749 -15.507 1.00 50.31 680 ASN A C 1
ATOM 5578 O O . ASN A 1 680 ? 57.052 15.030 -15.308 1.00 50.31 680 ASN A O 1
ATOM 5582 N N . ASP A 1 681 ? 54.876 15.498 -14.977 1.00 52.62 681 ASP A N 1
ATOM 5583 C CA . ASP A 1 681 ? 54.574 14.308 -14.159 1.00 52.62 681 ASP A CA 1
ATOM 5584 C C . ASP A 1 681 ? 53.456 13.425 -14.768 1.00 52.62 681 ASP A C 1
ATOM 5586 O O . ASP A 1 681 ? 52.893 13.738 -15.818 1.00 52.62 681 ASP A O 1
ATOM 5590 N N . GLU A 1 682 ? 53.177 12.252 -14.176 1.00 57.94 682 GLU A N 1
ATOM 5591 C CA . GLU A 1 682 ? 52.144 11.320 -14.672 1.00 57.94 682 GLU A CA 1
ATOM 5592 C C . GLU A 1 682 ? 50.743 11.972 -14.694 1.00 57.94 682 GLU A C 1
ATOM 5594 O O . GLU A 1 682 ? 50.368 12.643 -13.728 1.00 57.94 682 GLU A O 1
ATOM 5599 N N . PRO A 1 683 ? 49.895 11.698 -15.713 1.00 58.12 683 PRO A N 1
ATOM 5600 C CA . PRO A 1 683 ? 48.598 12.367 -15.886 1.00 58.12 683 PRO A CA 1
ATOM 5601 C C . PRO A 1 683 ? 47.647 12.151 -14.700 1.00 58.12 683 PRO A C 1
ATOM 5603 O O . PRO A 1 683 ? 46.797 12.985 -14.415 1.00 58.12 683 PRO A O 1
ATOM 5606 N N . TYR A 1 684 ? 47.811 11.046 -13.971 1.00 57.88 684 TYR A N 1
ATOM 5607 C CA . TYR A 1 684 ? 47.006 10.712 -12.798 1.00 57.88 684 TYR A CA 1
ATOM 5608 C C . TYR A 1 684 ? 47.456 11.427 -11.516 1.00 57.88 684 TYR A C 1
ATOM 5610 O O . TYR A 1 684 ? 46.629 11.639 -10.635 1.00 57.88 684 TYR A O 1
ATOM 5618 N N . GLU A 1 685 ? 48.749 11.751 -11.385 1.00 59.97 685 GLU A N 1
ATOM 5619 C CA . GLU A 1 685 ? 49.279 12.533 -10.253 1.00 59.97 685 GLU A CA 1
ATOM 5620 C C . GLU A 1 685 ? 48.945 14.013 -10.465 1.00 59.97 685 GLU A C 1
ATOM 5622 O O . GLU A 1 685 ? 48.393 14.645 -9.574 1.00 59.97 685 GLU A O 1
ATOM 5627 N N . LEU A 1 686 ? 49.138 14.509 -11.694 1.00 62.22 686 LEU A N 1
ATOM 5628 C CA . LEU A 1 686 ? 48.797 15.874 -12.091 1.00 62.22 686 LEU A CA 1
ATOM 5629 C C . LEU A 1 686 ? 47.312 16.180 -11.904 1.00 62.22 686 LEU A C 1
ATOM 5631 O O . LEU A 1 686 ? 46.989 17.218 -11.351 1.00 62.22 686 LEU A O 1
ATOM 5635 N N . VAL A 1 687 ? 46.396 15.295 -12.318 1.00 61.81 687 VAL A N 1
ATOM 5636 C CA . VAL A 1 687 ? 44.948 15.529 -12.138 1.00 61.81 687 VAL A CA 1
ATOM 5637 C C . VAL A 1 687 ? 44.553 15.503 -10.659 1.00 61.81 687 VAL A C 1
ATOM 5639 O O . VAL A 1 687 ? 43.670 16.254 -10.257 1.00 61.81 687 VAL A O 1
ATOM 5642 N N . ALA A 1 688 ? 45.204 14.679 -9.835 1.00 62.03 688 ALA A N 1
ATOM 5643 C CA . ALA A 1 688 ? 44.940 14.640 -8.399 1.00 62.03 688 ALA A CA 1
ATOM 5644 C C . ALA A 1 688 ? 45.491 15.885 -7.677 1.00 62.03 688 ALA A C 1
ATOM 5646 O O . ALA A 1 688 ? 44.748 16.500 -6.919 1.00 62.03 688 ALA A O 1
ATOM 5647 N N . GLU A 1 689 ? 46.731 16.296 -7.968 1.00 63.00 689 GLU A N 1
ATOM 5648 C CA . GLU A 1 689 ? 47.371 17.503 -7.416 1.00 63.00 689 GLU A CA 1
ATOM 5649 C C . GLU A 1 689 ? 46.682 18.784 -7.923 1.00 63.00 689 GLU A C 1
ATOM 5651 O O . GLU A 1 689 ? 46.535 19.754 -7.187 1.00 63.00 689 GLU A O 1
ATOM 5656 N N . LEU A 1 690 ? 46.177 18.778 -9.161 1.00 65.00 690 LEU A N 1
ATOM 5657 C CA . LEU A 1 690 ? 45.381 19.863 -9.740 1.00 65.00 690 LEU A CA 1
ATOM 5658 C C . LEU A 1 690 ? 44.006 19.971 -9.081 1.00 65.00 690 LEU A C 1
ATOM 5660 O O . LEU A 1 690 ? 43.588 21.073 -8.752 1.00 65.00 690 LEU A O 1
ATOM 5664 N N . LEU A 1 691 ? 43.310 18.855 -8.841 1.00 64.75 691 LEU A N 1
ATOM 5665 C CA . LEU A 1 691 ? 42.027 18.864 -8.129 1.00 64.75 691 LEU A CA 1
ATOM 5666 C C . LEU A 1 691 ? 42.187 19.216 -6.643 1.00 64.75 691 LEU A C 1
ATOM 5668 O O . LEU A 1 691 ? 41.322 19.893 -6.097 1.00 64.75 691 LEU A O 1
ATOM 5672 N N . GLU A 1 692 ? 43.280 18.801 -6.001 1.00 66.56 692 GLU A N 1
ATOM 5673 C CA . GLU A 1 692 ? 43.625 19.192 -4.628 1.00 66.56 692 GLU A CA 1
ATOM 5674 C C . GLU A 1 692 ? 43.919 20.693 -4.543 1.00 66.56 692 GLU A C 1
ATOM 5676 O O . GLU A 1 692 ? 43.234 21.405 -3.810 1.00 66.56 692 GLU A O 1
ATOM 5681 N N . ASN A 1 693 ? 44.841 21.201 -5.369 1.00 64.88 693 ASN A N 1
ATOM 5682 C CA . ASN A 1 693 ? 45.187 22.622 -5.390 1.00 64.88 693 ASN A CA 1
ATOM 5683 C C . ASN A 1 693 ? 43.996 23.501 -5.790 1.00 64.88 693 ASN A C 1
ATOM 5685 O O . ASN A 1 693 ? 43.828 24.576 -5.222 1.00 64.88 693 ASN A O 1
ATOM 5689 N N . LEU A 1 694 ? 43.135 23.069 -6.719 1.00 63.31 694 LEU A N 1
ATOM 5690 C CA . LEU A 1 694 ? 41.925 23.814 -7.090 1.00 63.31 694 LEU A CA 1
ATOM 5691 C C . LEU A 1 694 ? 40.883 23.831 -5.968 1.00 63.31 694 LEU A C 1
ATOM 5693 O O . LEU A 1 694 ? 40.249 24.857 -5.760 1.00 63.31 694 LEU A O 1
ATOM 5697 N N . VAL A 1 695 ? 40.706 22.733 -5.229 1.00 64.25 695 VAL A N 1
ATOM 5698 C CA . VAL A 1 695 ? 39.755 22.678 -4.105 1.00 64.25 695 VAL A CA 1
ATOM 5699 C C . VAL A 1 695 ? 40.280 23.412 -2.866 1.00 64.25 695 VAL A C 1
ATOM 5701 O O . VAL A 1 695 ? 39.480 23.929 -2.090 1.00 64.25 695 VAL A O 1
ATOM 5704 N N . GLU A 1 696 ? 41.599 23.512 -2.680 1.00 63.16 696 GLU A N 1
ATOM 5705 C CA . GLU A 1 696 ? 42.197 24.330 -1.614 1.00 63.16 696 GLU A CA 1
ATOM 5706 C C . GLU A 1 696 ? 42.263 25.827 -1.958 1.00 63.16 696 GLU A C 1
ATOM 5708 O O . GLU A 1 696 ? 42.094 26.668 -1.073 1.00 63.16 696 GLU A O 1
ATOM 5713 N N . SER A 1 697 ? 42.488 26.184 -3.228 1.00 55.34 697 SER A N 1
ATOM 5714 C CA . SER A 1 697 ? 42.625 27.584 -3.663 1.00 55.34 697 SER A CA 1
ATOM 5715 C C . SER A 1 697 ? 41.296 28.286 -3.956 1.00 55.34 697 SER A C 1
ATOM 5717 O O . SER A 1 697 ? 41.263 29.520 -3.966 1.00 55.34 697 SER A O 1
ATOM 5719 N N . MET A 1 698 ? 40.200 27.544 -4.166 1.00 58.59 698 MET A N 1
ATOM 5720 C CA . MET A 1 698 ? 38.935 28.092 -4.670 1.00 58.59 698 MET A CA 1
ATOM 5721 C C . MET A 1 698 ? 37.701 27.682 -3.846 1.00 58.59 698 MET A C 1
ATOM 5723 O O . MET A 1 698 ? 37.618 26.547 -3.380 1.00 58.59 698 MET A O 1
ATOM 5727 N N . PRO A 1 699 ? 36.678 28.553 -3.713 1.00 55.94 699 PRO A N 1
ATOM 5728 C CA . PRO A 1 699 ? 35.420 28.201 -3.050 1.00 55.94 699 PRO A CA 1
ATOM 5729 C C . PRO A 1 699 ? 34.635 27.103 -3.790 1.00 55.94 699 PRO A C 1
ATOM 5731 O O . PRO A 1 699 ? 34.521 27.111 -5.018 1.00 55.94 699 PRO A O 1
ATOM 5734 N N . LYS A 1 700 ? 34.012 26.187 -3.041 1.00 57.16 700 LYS A N 1
ATOM 5735 C CA . LYS A 1 700 ? 33.295 25.015 -3.576 1.00 57.16 700 LYS A CA 1
ATOM 5736 C C . LYS A 1 700 ? 32.135 25.344 -4.519 1.00 57.16 700 LYS A C 1
ATOM 5738 O O . LYS A 1 700 ? 31.926 24.610 -5.478 1.00 57.16 700 LYS A O 1
ATOM 5743 N N . GLU A 1 701 ? 31.398 26.440 -4.313 1.00 53.47 701 GLU A N 1
ATOM 5744 C CA . GLU A 1 701 ? 30.252 26.788 -5.171 1.00 53.47 701 GLU A CA 1
ATOM 5745 C C . GLU A 1 701 ? 30.659 27.076 -6.633 1.00 53.47 701 GLU A C 1
ATOM 5747 O O . GLU A 1 701 ? 29.842 26.966 -7.547 1.00 53.47 701 GLU A O 1
ATOM 5752 N N . PHE A 1 702 ? 31.939 27.374 -6.868 1.00 58.38 702 PHE A N 1
ATOM 5753 C CA . PHE A 1 702 ? 32.480 27.768 -8.164 1.00 58.38 702 PHE A CA 1
ATOM 5754 C C . PHE A 1 702 ? 32.958 26.616 -9.046 1.00 58.38 702 PHE A C 1
ATOM 5756 O O . PHE A 1 702 ? 32.793 26.666 -10.268 1.00 58.38 702 PHE A O 1
ATOM 5763 N N . LEU A 1 703 ? 33.521 25.567 -8.441 1.00 58.19 703 LEU A N 1
ATOM 5764 C CA . LEU A 1 703 ? 34.015 24.389 -9.163 1.00 58.19 703 LEU A CA 1
ATOM 5765 C C . LEU A 1 703 ? 32.874 23.536 -9.732 1.00 58.19 703 LEU A C 1
ATOM 5767 O O . LEU A 1 703 ? 33.036 22.895 -10.767 1.00 58.19 703 LEU A O 1
ATOM 5771 N N . PHE A 1 704 ? 31.702 23.572 -9.095 1.00 58.09 704 PHE A N 1
ATOM 5772 C CA . PHE A 1 704 ? 30.497 22.892 -9.577 1.00 58.09 704 PHE A CA 1
ATOM 5773 C C . PHE A 1 704 ? 29.692 23.710 -10.602 1.00 58.09 704 PHE A C 1
ATOM 5775 O O . PHE A 1 704 ? 28.693 23.209 -11.123 1.00 58.09 704 PHE A O 1
ATOM 5782 N N . HIS A 1 705 ? 30.096 24.949 -10.920 1.00 63.41 705 HIS A N 1
ATOM 5783 C CA . HIS A 1 705 ? 29.398 25.760 -11.915 1.00 63.41 705 HIS A CA 1
ATOM 5784 C C . HIS A 1 705 ? 29.721 25.270 -13.339 1.00 63.41 705 HIS A C 1
ATOM 5786 O O . HIS A 1 705 ? 30.878 25.164 -13.740 1.00 63.41 705 HIS A O 1
ATOM 5792 N N . GLU A 1 706 ? 28.676 25.028 -14.137 1.00 55.94 706 GLU A N 1
ATOM 5793 C CA . GLU A 1 706 ? 28.731 24.349 -15.448 1.00 55.94 706 GLU A CA 1
ATOM 5794 C C . GLU A 1 706 ? 29.761 24.938 -16.438 1.00 55.94 706 GLU A C 1
ATOM 5796 O O . GLU A 1 706 ? 30.426 24.205 -17.161 1.00 55.94 706 GLU A O 1
ATOM 5801 N N . LYS A 1 707 ? 29.969 26.263 -16.437 1.00 59.66 707 LYS A N 1
ATOM 5802 C CA . LYS A 1 707 ? 30.929 26.940 -17.331 1.00 59.66 707 LYS A CA 1
ATOM 5803 C C . LYS A 1 707 ? 32.393 26.706 -16.941 1.00 59.66 707 LYS A C 1
ATOM 5805 O O . LYS A 1 707 ? 33.235 26.582 -17.827 1.00 59.66 707 LYS A O 1
ATOM 5810 N N . SER A 1 708 ? 32.691 26.649 -15.644 1.00 61.72 708 SER A N 1
ATOM 5811 C CA . SER A 1 708 ? 34.034 26.358 -15.123 1.00 61.72 708 SER A CA 1
ATOM 5812 C C . SER A 1 708 ? 34.391 24.897 -15.385 1.00 61.72 708 SER A C 1
ATOM 5814 O O . SER A 1 708 ? 35.482 24.602 -15.862 1.00 61.72 708 SER A O 1
ATOM 5816 N N . LEU A 1 709 ? 33.423 24.003 -15.164 1.00 62.66 709 LEU A N 1
ATOM 5817 C CA . LEU A 1 709 ? 33.523 22.568 -15.419 1.00 62.66 709 LEU A CA 1
ATOM 5818 C C . LEU A 1 709 ? 33.757 22.264 -16.903 1.00 62.66 709 LEU A C 1
ATOM 5820 O O . LEU A 1 709 ? 34.677 21.519 -17.219 1.00 62.66 709 LEU A O 1
ATOM 5824 N N . ASN A 1 710 ? 33.019 22.914 -17.808 1.00 62.31 710 ASN A N 1
ATOM 5825 C CA . ASN A 1 710 ? 33.221 22.768 -19.254 1.00 62.31 710 ASN A CA 1
ATOM 5826 C C . ASN A 1 710 ? 34.577 23.326 -19.712 1.00 62.31 710 ASN A C 1
ATOM 5828 O O . ASN A 1 710 ? 35.260 22.691 -20.504 1.00 62.31 710 ASN A O 1
ATOM 5832 N N . SER A 1 711 ? 35.019 24.469 -19.173 1.00 63.75 711 SER A N 1
ATOM 5833 C CA . SER A 1 711 ? 36.340 25.035 -19.494 1.00 63.75 711 SER A CA 1
ATOM 5834 C C . SER A 1 711 ? 37.495 24.158 -18.989 1.00 63.75 711 SER A C 1
ATOM 5836 O O . SER A 1 711 ? 38.539 24.079 -19.637 1.00 63.75 711 SER A O 1
ATOM 5838 N N . LEU A 1 712 ? 37.313 23.501 -17.840 1.00 63.50 712 LEU A N 1
ATOM 5839 C CA . LEU A 1 712 ? 38.264 22.553 -17.262 1.00 63.50 712 LEU A CA 1
ATOM 5840 C C . LEU A 1 712 ? 38.283 21.242 -18.066 1.00 63.50 712 LEU A C 1
ATOM 5842 O O . LEU A 1 712 ? 39.355 20.727 -18.363 1.00 63.50 712 LEU A O 1
ATOM 5846 N N . VAL A 1 713 ? 37.110 20.754 -18.481 1.00 61.88 713 VAL A N 1
ATOM 5847 C CA . VAL A 1 713 ? 36.916 19.586 -19.355 1.00 61.88 713 VAL A CA 1
ATOM 5848 C C . VAL A 1 713 ? 37.527 19.800 -20.741 1.00 61.88 713 VAL A C 1
ATOM 5850 O O . VAL A 1 713 ? 38.231 18.916 -21.218 1.00 61.88 713 VAL A O 1
ATOM 5853 N N . ASP A 1 714 ? 37.341 20.967 -21.359 1.00 64.88 714 ASP A N 1
ATOM 5854 C CA . ASP A 1 714 ? 37.912 21.286 -22.673 1.00 64.88 714 ASP A CA 1
ATOM 5855 C C . ASP A 1 714 ? 39.445 21.394 -22.614 1.00 64.88 714 ASP A C 1
ATOM 5857 O O . ASP A 1 714 ? 40.144 20.834 -23.463 1.00 64.88 714 ASP A O 1
ATOM 5861 N N . LYS A 1 715 ? 39.998 22.060 -21.586 1.00 62.75 715 LYS A N 1
ATOM 5862 C CA . LYS A 1 715 ? 41.456 22.183 -21.407 1.00 62.75 715 LYS A CA 1
ATOM 5863 C C . LYS A 1 715 ? 42.104 20.844 -21.023 1.00 62.75 715 LYS A C 1
ATOM 5865 O O . LYS A 1 715 ? 43.092 20.467 -21.653 1.00 62.75 715 LYS A O 1
ATOM 5870 N N . LEU A 1 716 ? 41.526 20.075 -20.093 1.00 61.06 716 LEU A N 1
ATOM 5871 C CA . LEU A 1 716 ? 41.991 18.718 -19.754 1.00 61.06 716 LEU A CA 1
ATOM 5872 C C . LEU A 1 716 ? 41.826 17.749 -20.929 1.00 61.06 716 LEU A C 1
ATOM 5874 O O . LEU A 1 716 ? 42.727 16.962 -21.194 1.00 61.06 716 LEU A O 1
ATOM 5878 N N . GLY A 1 717 ? 40.723 17.831 -21.675 1.00 60.31 717 GLY A N 1
ATOM 5879 C CA . GLY A 1 717 ? 40.491 17.038 -22.883 1.00 60.31 717 GLY A CA 1
ATOM 5880 C C . GLY A 1 717 ? 41.515 17.337 -23.979 1.00 60.31 717 GLY A C 1
ATOM 5881 O O . GLY A 1 717 ? 42.005 16.416 -24.632 1.00 60.31 717 GLY A O 1
ATOM 5882 N N . SER A 1 718 ? 41.913 18.608 -24.130 1.00 61.44 718 SER A N 1
ATOM 5883 C CA . SER A 1 718 ? 42.970 19.012 -25.066 1.00 61.44 718 SER A CA 1
ATOM 5884 C C . SER A 1 718 ? 44.370 18.533 -24.656 1.00 61.44 718 SER A C 1
ATOM 5886 O O . SER A 1 718 ? 45.183 18.233 -25.529 1.00 61.44 718 SER A O 1
ATOM 5888 N N . PHE A 1 719 ? 44.644 18.415 -23.350 1.00 55.75 719 PHE A N 1
ATOM 5889 C CA . PHE A 1 719 ? 45.948 17.997 -22.825 1.00 55.75 719 PHE A CA 1
ATOM 5890 C C . PHE A 1 719 ? 46.092 16.470 -22.701 1.00 55.75 719 PHE A C 1
ATOM 5892 O O . PHE A 1 719 ? 47.180 15.935 -22.900 1.00 55.75 719 PHE A O 1
ATOM 5899 N N . ILE A 1 720 ? 45.004 15.752 -22.391 1.00 55.38 720 ILE A N 1
ATOM 5900 C CA . ILE A 1 720 ? 45.026 14.310 -22.078 1.00 55.38 720 ILE A CA 1
ATOM 5901 C C . ILE A 1 720 ? 44.884 13.421 -23.331 1.00 55.38 720 ILE A C 1
ATOM 5903 O O . ILE A 1 720 ? 45.298 12.260 -23.305 1.00 55.38 720 ILE A O 1
ATOM 5907 N N . GLY A 1 721 ? 44.401 13.946 -24.465 1.00 56.16 721 GLY A N 1
ATOM 5908 C CA . GLY A 1 721 ? 44.320 13.181 -25.719 1.00 56.16 721 GLY A CA 1
ATOM 5909 C C . GLY A 1 721 ? 43.527 11.862 -25.588 1.00 56.16 721 GLY A C 1
ATOM 5910 O O . GLY A 1 721 ? 42.617 11.756 -24.775 1.00 56.16 721 GLY A O 1
ATOM 5911 N N . GLU A 1 722 ? 43.868 10.830 -26.376 1.00 47.44 722 GLU A N 1
ATOM 5912 C CA . GLU A 1 722 ? 43.188 9.509 -26.413 1.00 47.44 722 GLU A CA 1
ATOM 5913 C C . GLU A 1 722 ? 43.373 8.623 -25.149 1.00 47.44 722 GLU A C 1
ATOM 5915 O O . GLU A 1 722 ? 43.075 7.424 -25.175 1.00 47.44 722 GLU A O 1
ATOM 5920 N N . HIS A 1 723 ? 43.872 9.149 -24.027 1.00 53.41 723 HIS A N 1
ATOM 5921 C CA . HIS A 1 723 ? 44.122 8.341 -22.829 1.00 53.41 723 HIS A CA 1
ATOM 5922 C C . HIS A 1 723 ? 42.879 8.208 -21.931 1.00 53.41 723 HIS A C 1
ATOM 5924 O O . HIS A 1 723 ? 42.495 9.141 -21.235 1.00 53.41 723 HIS A O 1
ATOM 5930 N N . LYS A 1 724 ? 42.276 7.006 -21.896 1.00 50.66 724 LYS A N 1
ATOM 5931 C CA . LYS A 1 724 ? 41.166 6.643 -20.988 1.00 50.66 724 LYS A CA 1
ATOM 5932 C C . LYS A 1 724 ? 41.590 6.758 -19.517 1.00 50.66 724 LYS A C 1
ATOM 5934 O O . LYS A 1 724 ? 42.373 5.943 -19.040 1.00 50.66 724 LYS A O 1
ATOM 5939 N N . LEU A 1 725 ? 41.023 7.723 -18.797 1.00 54.56 725 LEU A N 1
ATOM 5940 C CA . LEU A 1 725 ? 41.202 7.873 -17.350 1.00 54.56 725 LEU A CA 1
ATOM 5941 C C . LEU A 1 725 ? 40.309 6.872 -16.593 1.00 54.56 725 LEU A C 1
ATOM 5943 O O . LEU A 1 725 ? 39.082 6.929 -16.687 1.00 54.56 725 LEU A O 1
ATOM 5947 N N . GLU A 1 726 ? 40.911 5.957 -15.828 1.00 52.56 726 GLU A N 1
ATOM 5948 C CA . GLU A 1 726 ? 40.184 5.009 -14.971 1.00 52.56 726 GLU A CA 1
ATOM 5949 C C . GLU A 1 726 ? 39.811 5.631 -13.614 1.00 52.56 726 GLU A C 1
ATOM 5951 O O . GLU A 1 726 ? 40.654 6.161 -12.887 1.00 52.56 726 GLU A O 1
ATOM 5956 N N . ARG A 1 727 ? 38.525 5.522 -13.254 1.00 54.00 727 ARG A N 1
ATOM 5957 C CA . ARG A 1 727 ? 37.919 6.116 -12.050 1.00 54.00 727 ARG A CA 1
ATOM 5958 C C . ARG A 1 727 ? 38.600 5.667 -10.751 1.00 54.00 727 ARG A C 1
ATOM 5960 O O . ARG A 1 727 ? 38.852 6.501 -9.889 1.00 54.00 727 ARG A O 1
ATOM 5967 N N . ASP A 1 728 ? 38.946 4.385 -10.643 1.00 51.91 728 ASP A N 1
ATOM 5968 C CA . ASP A 1 728 ? 39.409 3.773 -9.389 1.00 51.91 728 ASP A CA 1
ATOM 5969 C C . ASP A 1 728 ? 40.864 4.136 -9.022 1.00 51.91 728 ASP A C 1
ATOM 5971 O O . ASP A 1 728 ? 41.210 4.239 -7.839 1.00 51.91 728 ASP A O 1
ATOM 5975 N N . ALA A 1 729 ? 41.722 4.389 -10.019 1.00 57.16 729 ALA A N 1
ATOM 5976 C CA . ALA A 1 729 ? 43.104 4.832 -9.810 1.00 57.16 729 ALA A CA 1
ATOM 5977 C C . ALA A 1 729 ? 43.166 6.295 -9.334 1.00 57.16 729 ALA A C 1
ATOM 5979 O O . ALA A 1 729 ? 43.947 6.628 -8.439 1.00 57.16 729 ALA A O 1
ATOM 5980 N N . LEU A 1 730 ? 42.291 7.144 -9.885 1.00 58.22 730 LEU A N 1
ATOM 5981 C CA . LEU A 1 730 ? 42.108 8.535 -9.468 1.00 58.22 730 LEU A CA 1
ATOM 5982 C C . LEU A 1 730 ? 41.490 8.632 -8.078 1.00 58.22 730 LEU A C 1
ATOM 5984 O O . LEU A 1 730 ? 42.033 9.342 -7.234 1.00 58.22 730 LEU A O 1
ATOM 5988 N N . THR A 1 731 ? 40.426 7.871 -7.792 1.00 57.84 731 THR A N 1
ATOM 5989 C CA . THR A 1 731 ? 39.846 7.865 -6.445 1.00 57.84 731 THR A CA 1
ATOM 5990 C C . THR A 1 731 ? 40.874 7.425 -5.412 1.00 57.84 731 THR A C 1
ATOM 5992 O O . THR A 1 731 ? 41.011 8.119 -4.418 1.00 57.84 731 THR A O 1
ATOM 5995 N N . SER A 1 732 ? 41.665 6.371 -5.672 1.00 56.69 732 SER A N 1
ATOM 5996 C CA . SER A 1 732 ? 42.701 5.849 -4.755 1.00 56.69 732 SER A CA 1
ATOM 5997 C C . SER A 1 732 ? 43.839 6.835 -4.449 1.00 56.69 732 SER A C 1
ATOM 5999 O O . SER A 1 732 ? 44.388 6.808 -3.345 1.00 56.69 732 SER A O 1
ATOM 6001 N N . LYS A 1 733 ? 44.215 7.705 -5.398 1.00 59.25 733 LYS A N 1
ATOM 6002 C CA . LYS A 1 733 ? 45.203 8.775 -5.158 1.00 59.25 733 LYS A CA 1
ATOM 6003 C C . LYS A 1 733 ? 44.582 9.952 -4.398 1.00 59.25 733 LYS A C 1
ATOM 6005 O O . LYS A 1 733 ? 45.171 10.404 -3.421 1.00 59.25 733 LYS A O 1
ATOM 6010 N N . ILE A 1 734 ? 43.347 10.331 -4.735 1.00 57.25 734 ILE A N 1
ATOM 6011 C CA . ILE A 1 734 ? 42.531 11.297 -3.975 1.00 57.25 734 ILE A CA 1
ATOM 6012 C C . ILE A 1 734 ? 42.279 10.796 -2.542 1.00 57.25 734 ILE A C 1
ATOM 6014 O O . ILE A 1 734 ? 42.162 11.584 -1.608 1.00 57.25 734 ILE A O 1
ATOM 6018 N N . GLU A 1 735 ? 42.262 9.474 -2.322 1.00 55.34 735 GLU A N 1
ATOM 6019 C CA . GLU A 1 735 ? 42.057 8.895 -0.997 1.00 55.34 735 GLU A CA 1
ATOM 6020 C C . GLU A 1 735 ? 43.190 9.184 0.003 1.00 55.34 735 GLU A C 1
ATOM 6022 O O . GLU A 1 735 ? 42.967 9.059 1.212 1.00 55.34 735 GLU A O 1
ATOM 6027 N N . ARG A 1 736 ? 44.384 9.552 -0.481 1.00 56.84 736 ARG A N 1
ATOM 6028 C CA . ARG A 1 736 ? 45.551 9.906 0.346 1.00 56.84 736 ARG A CA 1
ATOM 6029 C C . ARG A 1 736 ? 45.561 11.376 0.780 1.00 56.84 736 ARG A C 1
ATOM 6031 O O . ARG A 1 736 ? 46.362 11.728 1.642 1.00 56.84 736 ARG A O 1
ATOM 6038 N N . ILE A 1 737 ? 44.674 12.189 0.213 1.00 54.44 737 ILE A N 1
ATOM 6039 C CA . ILE A 1 737 ? 44.585 13.639 0.393 1.00 54.44 737 ILE A CA 1
ATOM 6040 C C . ILE A 1 737 ? 43.482 13.988 1.415 1.00 54.44 737 ILE A C 1
ATOM 6042 O O . ILE A 1 737 ? 42.544 13.214 1.632 1.00 54.44 737 ILE A O 1
ATOM 6046 N N . SER A 1 738 ? 43.660 15.120 2.108 1.00 50.59 738 SER A N 1
ATOM 6047 C CA . SER A 1 738 ? 42.990 15.548 3.350 1.00 50.59 738 SER A CA 1
ATOM 6048 C C . SER A 1 738 ? 41.463 15.331 3.413 1.00 50.59 738 SER A C 1
ATOM 6050 O O . SER A 1 738 ? 40.715 15.561 2.464 1.00 50.59 738 SER A O 1
ATOM 6052 N N . GLY A 1 739 ? 40.980 14.877 4.576 1.00 53.16 739 GLY A N 1
ATOM 6053 C CA . GLY A 1 739 ? 39.656 14.266 4.756 1.00 53.16 739 GLY A CA 1
ATOM 6054 C C . GLY A 1 739 ? 38.437 15.197 4.783 1.00 53.16 739 GLY A C 1
ATOM 6055 O O . GLY A 1 739 ? 37.319 14.684 4.748 1.00 53.16 739 GLY A O 1
ATOM 6056 N N . GLU A 1 740 ? 38.604 16.522 4.835 1.00 53.59 740 GLU A N 1
ATOM 6057 C CA . GLU A 1 740 ? 37.472 17.459 4.979 1.00 53.59 740 GLU A CA 1
ATOM 6058 C C . GLU A 1 740 ? 36.775 17.799 3.641 1.00 53.59 740 GLU A C 1
ATOM 6060 O O . GLU A 1 740 ? 35.554 17.949 3.635 1.00 53.59 740 GLU A O 1
ATOM 6065 N N . ASN A 1 741 ? 37.480 17.762 2.496 1.00 53.19 741 ASN A N 1
ATOM 6066 C CA . ASN A 1 741 ? 36.936 18.129 1.166 1.00 53.19 741 ASN A CA 1
ATOM 6067 C C . ASN A 1 741 ? 36.754 16.934 0.195 1.00 53.19 741 ASN A C 1
ATOM 6069 O O . ASN A 1 741 ? 36.392 17.086 -0.973 1.00 53.19 741 ASN A O 1
ATOM 6073 N N . ARG A 1 742 ? 36.967 15.702 0.674 1.00 58.72 742 ARG A N 1
ATOM 6074 C CA . ARG A 1 742 ? 37.020 14.467 -0.137 1.00 58.72 742 ARG A CA 1
ATOM 6075 C C . ARG A 1 742 ? 35.736 14.160 -0.916 1.00 58.72 742 ARG A C 1
ATOM 6077 O O . ARG A 1 742 ? 35.791 13.697 -2.053 1.00 58.72 742 ARG A O 1
ATOM 6084 N N . ASN A 1 743 ? 34.576 14.399 -0.309 1.00 59.59 743 ASN A N 1
ATOM 6085 C CA . ASN A 1 743 ? 33.286 14.151 -0.963 1.00 59.59 743 ASN A CA 1
ATOM 6086 C C . ASN A 1 743 ? 33.027 15.139 -2.110 1.00 59.59 743 ASN A C 1
ATOM 6088 O O . ASN A 1 743 ? 32.331 14.798 -3.063 1.00 59.59 743 ASN A O 1
ATOM 6092 N N . GLU A 1 744 ? 33.602 16.338 -2.022 1.00 57.78 744 GLU A N 1
ATOM 6093 C CA . GLU A 1 744 ? 33.452 17.401 -3.014 1.00 57.78 744 GLU A CA 1
ATOM 6094 C C . GLU A 1 744 ? 34.387 17.142 -4.209 1.00 57.78 744 GLU A C 1
ATOM 6096 O O . GLU A 1 744 ? 33.930 17.170 -5.351 1.00 57.78 744 GLU A O 1
ATOM 6101 N N . ILE A 1 745 ? 35.633 16.710 -3.962 1.00 59.97 745 ILE A N 1
ATOM 6102 C CA . ILE A 1 745 ? 36.572 16.260 -5.011 1.00 59.97 745 ILE A CA 1
ATOM 6103 C C . ILE A 1 745 ? 35.998 15.071 -5.805 1.00 59.97 745 ILE A C 1
ATOM 6105 O O . ILE A 1 745 ? 36.049 15.057 -7.035 1.00 59.97 745 ILE A O 1
ATOM 6109 N N . LEU A 1 746 ? 35.400 14.084 -5.126 1.00 61.91 746 LEU A N 1
ATOM 6110 C CA . LEU A 1 746 ? 34.788 12.919 -5.781 1.00 61.91 746 LEU A CA 1
ATOM 6111 C C . LEU A 1 746 ? 33.552 13.283 -6.616 1.00 61.91 746 LEU A C 1
ATOM 6113 O O . LEU A 1 746 ? 33.318 12.679 -7.661 1.00 61.91 746 LEU A O 1
ATOM 6117 N N . ALA A 1 747 ? 32.770 14.272 -6.179 1.00 61.00 747 ALA A N 1
ATOM 6118 C CA . ALA A 1 747 ? 31.606 14.738 -6.921 1.00 61.00 747 ALA A CA 1
ATOM 6119 C C . ALA A 1 747 ? 32.000 15.534 -8.179 1.00 61.00 747 ALA A C 1
ATOM 6121 O O . ALA A 1 747 ? 31.321 15.411 -9.194 1.00 61.00 747 ALA A O 1
ATOM 6122 N N . ILE A 1 748 ? 33.107 16.285 -8.157 1.00 60.22 748 ILE A N 1
ATOM 6123 C CA . ILE A 1 748 ? 33.638 16.982 -9.345 1.00 60.22 748 ILE A CA 1
ATOM 6124 C C . ILE A 1 748 ? 34.260 15.977 -10.326 1.00 60.22 748 ILE A C 1
ATOM 6126 O O . ILE A 1 748 ? 33.983 16.033 -11.525 1.00 60.22 748 ILE A O 1
ATOM 6130 N N . LEU A 1 749 ? 35.022 14.998 -9.821 1.00 61.34 749 LEU A N 1
ATOM 6131 C CA . LEU A 1 749 ? 35.606 13.915 -10.622 1.00 61.34 749 LEU A CA 1
ATOM 6132 C C . LEU A 1 749 ? 34.530 13.116 -11.382 1.00 61.34 749 LEU A C 1
ATOM 6134 O O . LEU A 1 749 ? 34.698 12.806 -12.562 1.00 61.34 749 LEU A O 1
ATOM 6138 N N . ASP A 1 750 ? 33.399 12.827 -10.734 1.00 61.78 750 ASP A N 1
ATOM 6139 C CA . ASP A 1 750 ? 32.267 12.127 -11.349 1.00 61.78 750 ASP A CA 1
ATOM 6140 C C . ASP A 1 750 ? 31.621 12.911 -12.494 1.00 61.78 750 ASP A C 1
ATOM 6142 O O . ASP A 1 750 ? 31.165 12.307 -13.468 1.00 61.78 750 ASP A O 1
ATOM 6146 N N . VAL A 1 751 ? 31.588 14.242 -12.398 1.00 59.66 751 VAL A N 1
ATOM 6147 C CA . VAL A 1 751 ? 31.037 15.111 -13.446 1.00 59.66 751 VAL A CA 1
ATOM 6148 C C . VAL A 1 751 ? 32.004 15.214 -14.630 1.00 59.66 751 VAL A C 1
ATOM 6150 O O . VAL A 1 751 ? 31.566 15.095 -15.772 1.00 59.66 751 VAL A O 1
ATOM 6153 N N . ILE A 1 752 ? 33.313 15.312 -14.378 1.00 59.16 752 ILE A N 1
ATOM 6154 C CA . ILE A 1 752 ? 34.344 15.322 -15.431 1.00 59.16 752 ILE A CA 1
ATOM 6155 C C . ILE A 1 752 ? 34.357 13.989 -16.199 1.00 59.16 752 ILE A C 1
ATOM 6157 O O . ILE A 1 752 ? 34.372 13.978 -17.429 1.00 59.16 752 ILE A O 1
ATOM 6161 N N . LEU A 1 753 ? 34.281 12.850 -15.503 1.00 57.34 753 LEU A N 1
ATOM 6162 C CA . LEU A 1 753 ? 34.235 11.527 -16.143 1.00 57.34 753 LEU A CA 1
ATOM 6163 C C . LEU A 1 753 ? 32.940 11.303 -16.948 1.00 57.34 753 LEU A C 1
ATOM 6165 O O . LEU A 1 753 ? 32.960 10.641 -17.990 1.00 57.34 753 LEU A O 1
ATOM 6169 N N . LYS A 1 754 ? 31.819 11.881 -16.497 1.00 59.41 754 LYS A N 1
ATOM 6170 C CA . LYS A 1 754 ? 30.517 11.817 -17.174 1.00 59.41 754 LYS A CA 1
ATOM 6171 C C . LYS A 1 754 ? 30.491 12.613 -18.483 1.00 59.41 754 LYS A C 1
ATOM 6173 O O . LYS A 1 754 ? 29.943 12.101 -19.456 1.00 59.41 754 LYS A O 1
ATOM 6178 N N . GLU A 1 755 ? 31.076 13.809 -18.508 1.00 55.66 755 GLU A N 1
ATOM 6179 C CA . GLU A 1 755 ? 31.117 14.688 -19.690 1.00 55.66 755 GLU A CA 1
ATOM 6180 C C . GLU A 1 755 ? 32.191 14.258 -20.707 1.00 55.66 755 GLU A C 1
ATOM 6182 O O . GLU A 1 755 ? 31.904 14.180 -21.899 1.00 55.66 755 GLU A O 1
ATOM 6187 N N . VAL A 1 756 ? 33.401 13.890 -20.261 1.00 50.94 756 VAL A N 1
ATOM 6188 C CA . VAL A 1 756 ? 34.512 13.536 -21.174 1.00 50.94 756 VAL A CA 1
ATOM 6189 C C . VAL A 1 756 ? 34.371 12.121 -21.755 1.00 50.94 756 VAL A C 1
ATOM 6191 O O . VAL A 1 756 ? 34.691 11.899 -22.921 1.00 50.94 756 VAL A O 1
ATOM 6194 N N . TYR A 1 757 ? 33.898 11.145 -20.966 1.00 51.56 757 TYR A N 1
ATOM 6195 C CA . TYR A 1 757 ? 33.932 9.720 -21.347 1.00 51.56 757 TYR A CA 1
ATOM 6196 C C . TYR A 1 757 ? 32.559 9.026 -21.386 1.00 51.56 757 TYR A C 1
ATOM 6198 O O . TYR A 1 757 ? 32.486 7.852 -21.754 1.00 51.56 757 TYR A O 1
ATOM 6206 N N . GLY A 1 758 ? 31.462 9.703 -21.019 1.00 53.31 758 GLY A N 1
ATOM 6207 C CA . GLY A 1 758 ? 30.105 9.134 -21.048 1.00 53.31 758 GLY A CA 1
ATOM 6208 C C . GLY A 1 758 ? 29.826 8.050 -19.993 1.00 53.31 758 GLY A C 1
ATOM 6209 O O . GLY A 1 758 ? 28.815 7.352 -20.071 1.00 53.31 758 GLY A O 1
ATOM 6210 N N . THR A 1 759 ? 30.688 7.896 -18.985 1.00 49.97 759 THR A N 1
ATOM 6211 C CA . THR A 1 759 ? 30.636 6.826 -17.970 1.00 49.97 759 THR A CA 1
ATOM 6212 C C . THR A 1 759 ? 29.824 7.202 -16.727 1.00 49.97 759 THR A C 1
ATOM 6214 O O . THR A 1 759 ? 30.156 6.842 -15.599 1.00 49.97 759 THR A O 1
ATOM 6217 N N . GLY A 1 760 ? 28.676 7.853 -16.918 1.00 44.34 760 GLY A N 1
ATOM 6218 C CA . GLY A 1 760 ? 27.601 7.851 -15.921 1.00 44.34 760 GLY A CA 1
ATOM 6219 C C . GLY A 1 760 ? 26.851 6.513 -15.934 1.00 44.34 760 GLY A C 1
ATOM 6220 O O . GLY A 1 760 ? 25.647 6.493 -16.171 1.00 44.34 760 GLY A O 1
ATOM 6221 N N . ILE A 1 761 ? 27.561 5.391 -15.786 1.00 44.03 761 ILE A N 1
ATOM 6222 C CA . ILE A 1 761 ? 26.984 4.046 -15.867 1.00 44.03 761 ILE A CA 1
ATOM 6223 C C . ILE A 1 761 ? 26.503 3.640 -14.476 1.00 44.03 761 ILE A C 1
ATOM 6225 O O . ILE A 1 761 ? 27.284 3.511 -13.534 1.00 44.03 761 ILE A O 1
ATOM 6229 N N . ASP A 1 762 ? 25.203 3.387 -14.359 1.00 44.53 762 ASP A N 1
ATOM 6230 C CA . ASP A 1 762 ? 24.655 2.584 -13.271 1.00 44.53 762 ASP A CA 1
ATOM 6231 C C . ASP A 1 762 ? 25.176 1.150 -13.486 1.00 44.53 762 ASP A C 1
ATOM 6233 O O . ASP A 1 762 ? 24.613 0.379 -14.264 1.00 44.53 762 ASP A O 1
ATOM 6237 N N . TYR A 1 763 ? 26.335 0.821 -12.902 1.00 48.69 763 TYR A N 1
ATOM 6238 C CA . TYR A 1 763 ? 26.938 -0.504 -13.054 1.00 48.69 763 TYR A CA 1
ATOM 6239 C C . TYR A 1 763 ? 25.955 -1.566 -12.566 1.00 48.69 763 TYR A C 1
ATOM 6241 O O . TYR A 1 763 ? 25.395 -1.460 -11.465 1.00 48.69 763 TYR A O 1
ATOM 6249 N N . MET A 1 764 ? 25.746 -2.590 -13.390 1.00 52.81 764 MET A N 1
ATOM 6250 C CA . MET A 1 764 ? 24.972 -3.748 -12.984 1.00 52.81 764 MET A CA 1
ATOM 6251 C C . MET A 1 764 ? 25.948 -4.736 -12.343 1.00 52.81 764 MET A C 1
ATOM 6253 O O . MET A 1 764 ? 26.813 -5.299 -13.009 1.00 52.81 764 MET A O 1
ATOM 6257 N N . TYR A 1 765 ? 25.841 -4.920 -11.029 1.00 56.25 765 TYR A N 1
ATOM 6258 C CA . TYR A 1 765 ? 26.638 -5.906 -10.309 1.00 56.25 765 TYR A CA 1
ATOM 6259 C C . TYR A 1 765 ? 26.110 -7.295 -10.619 1.00 56.25 765 TYR A C 1
ATOM 6261 O O . TYR A 1 765 ? 24.914 -7.565 -10.486 1.00 56.25 765 TYR A O 1
ATOM 6269 N N . VAL A 1 766 ? 27.025 -8.167 -11.017 1.00 57.41 766 VAL A N 1
ATOM 6270 C CA . VAL A 1 766 ? 26.753 -9.540 -11.409 1.00 57.41 766 VAL A CA 1
ATOM 6271 C C . VAL A 1 766 ? 27.345 -10.409 -10.297 1.00 57.41 766 VAL A C 1
ATOM 6273 O O . VAL A 1 766 ? 28.540 -10.665 -10.243 1.00 57.41 766 VAL A O 1
ATOM 6276 N N . ILE A 1 767 ? 26.519 -10.768 -9.307 1.00 59.72 767 ILE A N 1
ATOM 6277 C CA . ILE A 1 767 ? 26.966 -11.487 -8.101 1.00 59.72 767 ILE A CA 1
ATOM 6278 C C . ILE A 1 767 ? 26.844 -12.990 -8.346 1.00 59.72 767 ILE A C 1
ATOM 6280 O O . ILE A 1 767 ? 25.748 -13.475 -8.637 1.00 59.72 767 ILE A O 1
ATOM 6284 N N . LYS A 1 768 ? 27.948 -13.733 -8.189 1.00 56.16 768 LYS A N 1
ATOM 6285 C CA . LYS A 1 768 ? 27.954 -15.197 -8.312 1.00 56.16 768 LYS A CA 1
ATOM 6286 C C . LYS A 1 768 ? 27.026 -15.808 -7.265 1.00 56.16 768 LYS A C 1
ATOM 6288 O O . LYS A 1 768 ? 27.162 -15.565 -6.062 1.00 56.16 768 LYS A O 1
ATOM 6293 N N . ARG A 1 769 ? 26.064 -16.600 -7.723 1.00 52.25 769 ARG A N 1
ATOM 6294 C CA . ARG A 1 769 ? 25.081 -17.291 -6.897 1.00 52.25 769 ARG A CA 1
ATOM 6295 C C . ARG A 1 769 ? 25.826 -18.312 -6.040 1.00 52.25 769 ARG A C 1
ATOM 6297 O O . ARG A 1 769 ? 26.253 -19.353 -6.526 1.00 52.25 769 ARG A O 1
ATOM 6304 N N . LYS A 1 770 ? 26.025 -18.009 -4.755 1.00 51.44 770 LYS A N 1
ATOM 6305 C CA . LYS A 1 770 ? 26.470 -19.028 -3.798 1.00 51.44 770 LYS A CA 1
ATOM 6306 C C . LYS A 1 770 ? 25.331 -20.036 -3.635 1.00 51.44 770 LYS A C 1
ATOM 6308 O O . LYS A 1 770 ? 24.219 -19.633 -3.294 1.00 51.44 770 LYS A O 1
ATOM 6313 N N . HIS A 1 771 ? 25.622 -21.293 -3.965 1.00 39.09 771 HIS A N 1
ATOM 6314 C CA . HIS A 1 771 ? 24.733 -22.437 -3.765 1.00 39.09 771 HIS A CA 1
ATOM 6315 C C . HIS A 1 771 ? 24.277 -22.585 -2.316 1.00 39.09 771 HIS A C 1
ATOM 6317 O O . HIS A 1 771 ? 25.103 -22.324 -1.409 1.00 39.09 771 HIS A O 1
#

Sequence (771 aa):
MEFDSLLNKYSDEVDTPMESELRAKRLTRKLFFQSTTIANMNRTIEEFNQVIEEGKKARLPVHPRGNFVDIYILTLNQELNILKQFEDGEDSLQNKVNKCLQQVHAMEDDIDVDKNKKLDIEHEIESNRVEEMKIQEKFKHVTETNKYYDFLKKVFRKRFRPPKQATDSDSDSESSSSSSEDTEEDDSASIDSRDFGFIKQDLNVCPKGCEQAIFDLTVELRGNRHSIEQNIKELQRVVDTINKNIDLSNRKLRIVQSQYQQSINSLEAYQKEKQRLLNQVRCTVVLNLDQIHDYNPETDEISDYLVFSRSTLSSLYKRVGGLEFENLQQKTKYETYLEHITRMRKDLRYMRSRIKRLMQTIQQMMCEKFGKVVDINELELAMIKKTFNKTHINELEEVVLKKLVFDVRLKNTNIKDVYAAQIRQMTTRIQDCQEDLIRTIQGNTNRLELLQVMNREKKDLVKSIASQSKRRNKLEHNVKATAECDKDIKKLESIVEDQNKTIFNLKAEIKMLKTKGMPPKERYVEPKSTEEVELISESIKEWPEIEKYLESTREEPAEERTLQEIEMPGFYLTETEDIISSLIHEILGTMKVRSKVAVDAELVVRKILSHILNCVTVQQVINEIVSNLPCELTTKQRSLVESSAEKIFTIQKPDMSEESIIQYAKELLEDSVEEILQKNDEPYELVAELLENLVESMPKEFLFHEKSLNSLVDKLGSFIGEHKLERDALTSKIERISGENRNEILAILDVILKEVYGTGIDYMYVIKRKH

Organism: Diabrotica balteata (NCBI:txid107213)

Secondary structure (DSSP, 8-state):
--SHHHHTT--TTS--HHHHHHHHHHHHHHHHHHHHHHHHHHHHHHHHHHHHHHHHHHHHHHHHHHHHHHHHHHHHHHHHHHHHHHHHHHHHHHHHHHHHHHHHHHHHHHHHHHHHHHHHHHHHHHHHHHHHHHHHHHHHHHHTT-TTHHHHHHHHHSPP------------------------------------------TTS--TTS-HHHHHHHHHHHHHHHHHHHHHHHHHHHHHHHHHHHHHHHHHHHHHHHHHHHHHHHHHHHHHHHHHHHTTSPPP----GGGEES--TTT--GGGEEEEEHHHHHHHHHHHHHHHHHHHHHHHHHHHHHHHHHHHHHHHHHHHHHHHHHHHHHHHHHHHHHSS---HHHHHHHHHHHH--TTSHHHHHHHHHHHHHHHHHHHHHHHHHHHHHHHHHHHHHHHHHHHHHHHHHHHHHHHHHHHHHHHHHHHHHHHHHHHHHHHHHHHHHHHHHHHHHHHHHHHHHHHHHHHHHHHHHHHHHHHHHHTTTPPPPP-----------------------SSSSSSS---------------------HHHHHHHHHHHHHHHHTS---SS----HHHHHHHHHHHHTT--SHHHHHHHHHHHSSSPPPHHHHHHHHHHHHHHHHH------HHHHHHHHHHHHHHHHHHHHTS---HHHHHHHHHHHHHHHS-HHHHTSHHHHHHHHHHHHHHHTT----HHHHHHHHTTS-TTSHHHHHHHHHHHHHHHH------EEEEE---

Radius of gyration: 59.35 Å; chains: 1; bounding box: 145×98×183 Å

Foldseek 3Di:
DDPPPVVVPDDPPDDDPVRVVVVVVVVVVVVVVVVVVVVVVVVVVVVVVVVVVVVVVVVVVVVVVVVQVVVVVVLVVLLVVLCVVLVVVLVVLVVQLVVLVVVLVVLVVVLVVLVVVLVVLVVVLVVLVVVLVVLVVVLCVLQVPDPCNVLLVVLLPDDDDDPPDDDPDDDDDDDDDDDDDDPDDDPPDDDDDDDDDDPPPPSLDDPDPDDPVSSVSSNVSSVSSNVSVVVSVVSVVVSVVSVVVSVVSVVVSVVSVVVSVVSVVVSVVSVVVSVVSSVVRDRDDDDDPVQEPPDDPVPDDLVQWDWFFPVRVVVVVVVVVVVVVVVVVVVVVVVVVVVVVVVVVVVVVVVVVVVVVVVVVLQVVCCVVPVHRDDVVVVVVVCVVPVDDDDCPVVVCVVVCVVVVVVCVVVVVVVCVVVVVVVVVVVVVVVVVVVVVVVVVVVVVVVVVVVVVVVVVVVVVVVVVVVVVVVVVVVVVVVVVVVVVVVVVVVVVVVVVVVVVVVVVVVVVVVCVVVVRDDDDDDDDDDDDDDDDDDDDDDDDDDDDPVPPPPPDDDDDYDDDDDDDPPDPPPDPVVLLVLLLVLLCVVCVVDDDDDPDPPPSVVLSVVLVVCLLVDDDLVSNLVSSVVSDPDDDDPVSSVSSSVSSVVSVVSNDDDDPPVVLLVVLLVCLVVLLVVLLPDPDDLLLSVLVSLQCNPVVHDLVNLPDPVNLVVCLVVNCVSVDPDDDDLVSNLVSLVVDDDPCSVSSSVSVLVSCCVNPVPPRSRTYIHRNDD

pLDDT: mean 71.3, std 20.39, range [24.27, 96.56]